Protein AF-A0A167XIM0-F1 (afdb_monomer)

Sequence (996 aa):
MRPQLCFPSSFWRANGRGALCYSTSSRRIRVNIPPPFPTVPTCPESQCQCAPSPEGLDIDYKQPLNGTMAAYAQQVLISTNQSDWSSRIEDDGVDKGWGKLIRGLKGLLGRGGRYMDPYNNVLITSSSFKASSPDENIASALILPSFKYIPRIATDEATLDAFVKAFLLPESLHRGYASLPSEIQATIKLREGSMEGHFPTLQKVEHSPIILICGHGGRDQRCGVMGPPLQSEFTRVLGKKGFQISETPVDSDGSACIGQISHVGGHKYAGNVIIYVPPSYRQRGNQLAGAGIWYGRVEPKHVEGIVDQTIILGKVIADQFRGDVLARFKHMCGYDVLHPMGWDAFGLPAENAAIERGIDPAQWTQQNIANMKAQLDSIGARFDWEKELQTCSPDFYKHTQKIFLMLREKGLAYQAKAVVNYDPVDKTVLANEQVDANGCSWRSGAKVEKKELKQWFFKITAFKEELLKDLDTLKGGWPELKAAAGRDPDLKGFLDSASNLGPETKAGFKLSGVTAENPIASLDPDAATSSQIPVYVAPYVLSDYGEGAVMGVPGHDTRDFAFWKENGDSNDALFVIEPNSTQSGSDSLTKNKPGSKAFTDKARPVDIYVGGVEHAILHLLYARFIYKFLARSSLVPEDYLEKYPQPEPFKMLLSQGMVHGKTFKEPSTGRFLKPDEVDLTDPNAPLIKGTTTTPLISYEKMSKSKYNGVDPTSCIEKYGADAVRAHILFSAPVSEVLEWEEAKIVGIQRWYNRVWKASSEAHETLAGALFTVTPEDIQNINDISVPPLEQFAQEEAEILLSVDATIKSVTECMRDSPYGLNTVISDLTKLTNTLSASSLTTELSSTASANVLYIAITVLLRLLSPIGPALSSECWAELHKGPIMKVPDESAVPSVFSAPWPKKLLSDEDIAALKARGAKSVGVQVNGKLRFSVHIPRFTERLEDAKEQAEAEKEWVISQILQTPEGKLWLTERNNWDRRKRVVVVRGGNVVNIVF

Organism: NCBI:txid392613

Nearest PDB structures (foldseek):
  2byt-assembly1_A  TM=6.663E-01  e=6.678E-31  Thermus thermophilus
  5ah5-assembly2_A  TM=6.066E-01  e=2.012E-30  Rhizobium rhizogenes K84
  1h3n-assembly1_A  TM=6.429E-01  e=1.114E-27  Thermus thermophilus
  4zt5-assembly2_B  TM=6.338E-01  e=2.033E-12  Trypanosoma brucei brucei TREU927
  4ega-assembly2_B  TM=6.162E-01  e=2.144E-11  Trypanosoma brucei brucei TREU927

Solvent-accessible surface area (backbone atoms only — not comparable to full-atom values): 57732 Å² total; per-residue (Å²): 134,88,82,91,84,87,90,88,86,90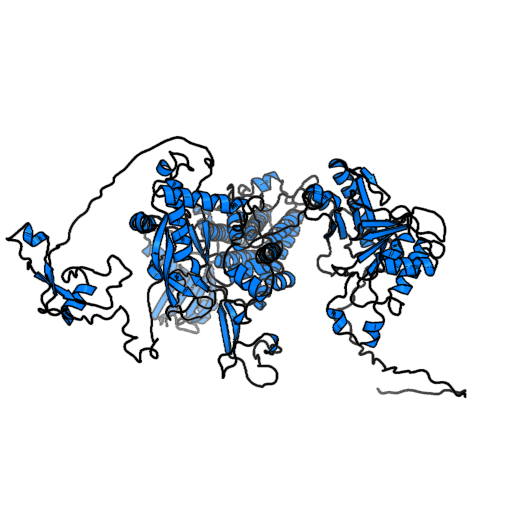,82,91,89,82,92,89,87,86,80,95,72,97,77,86,82,74,79,78,78,80,76,85,73,76,72,97,60,86,81,71,79,70,82,70,69,74,81,61,85,76,78,79,88,64,83,92,66,84,70,78,84,85,63,84,66,79,48,86,77,65,99,79,46,40,36,37,36,32,23,63,54,37,65,56,57,54,83,47,63,58,76,33,49,79,82,26,8,45,17,40,40,44,39,50,53,46,53,33,47,30,99,86,20,85,60,51,51,98,81,64,50,69,44,81,40,46,22,30,26,52,45,71,57,90,49,53,52,34,22,20,38,36,36,38,72,73,39,35,27,30,53,63,40,58,53,48,71,67,51,47,54,38,47,40,33,32,71,67,35,42,87,67,86,61,79,67,56,80,77,48,59,67,76,58,52,72,62,64,65,62,41,40,66,80,41,47,72,81,39,87,57,60,40,64,32,44,49,23,34,39,39,39,29,15,15,18,32,55,61,46,53,31,15,34,59,27,18,58,55,38,53,52,39,49,50,54,46,41,41,74,77,62,32,46,78,34,61,41,87,67,56,40,79,61,31,30,28,63,32,32,27,66,62,67,30,47,41,61,72,19,15,22,37,37,42,31,32,20,48,51,39,44,81,74,66,19,73,39,36,47,38,69,48,76,44,73,68,41,46,57,87,51,43,59,61,48,43,50,37,41,69,64,59,23,56,86,73,57,38,50,67,78,65,25,30,55,47,44,48,42,40,23,67,71,46,94,73,87,49,67,54,64,43,90,58,64,58,65,76,49,42,53,60,11,59,79,66,78,44,57,41,66,62,50,40,53,51,49,52,54,48,58,49,54,66,8,48,56,59,70,19,69,56,43,69,93,57,56,46,42,54,62,36,70,89,43,39,56,54,55,55,51,51,49,49,56,32,35,77,68,70,35,35,46,77,45,78,43,76,38,42,28,35,79,83,82,69,41,78,46,59,77,92,45,43,42,98,85,49,20,31,75,78,84,65,40,68,48,42,81,42,82,44,80,44,80,45,69,52,61,74,82,44,48,65,60,67,56,55,56,50,72,78,34,60,90,31,37,75,72,78,78,70,81,73,78,88,82,88,79,85,80,82,70,63,91,49,77,92,53,64,59,53,81,52,53,66,57,49,70,44,86,94,44,64,44,70,43,74,60,44,80,77,41,82,84,54,97,59,69,53,64,41,86,40,66,54,42,64,56,56,44,72,89,49,86,84,37,65,79,87,79,46,42,48,81,35,74,67,35,29,56,26,37,66,71,65,50,98,53,85,79,60,72,73,90,82,80,93,82,88,87,88,87,87,84,87,88,86,81,88,88,85,88,87,69,90,82,54,66,99,74,80,70,57,39,70,74,41,76,46,57,60,91,37,66,68,59,58,49,48,53,48,38,53,54,41,47,49,45,68,73,36,85,50,47,66,88,62,48,44,76,78,35,78,75,62,56,52,56,55,21,49,50,51,34,35,54,57,16,14,66,28,41,20,40,77,90,76,67,44,62,41,47,75,87,46,46,38,60,92,45,81,91,67,41,27,33,64,99,54,94,47,61,49,44,76,47,73,42,72,52,34,87,88,42,57,21,58,77,64,64,60,69,49,26,77,72,62,37,28,47,26,51,46,43,40,67,37,45,72,28,42,40,60,41,66,30,72,62,57,78,80,56,33,59,60,42,47,61,46,50,56,49,51,43,48,47,27,49,34,34,25,57,37,34,43,74,70,66,43,71,50,51,74,64,50,45,57,48,54,82,70,65,79,76,67,67,72,89,74,58,52,73,67,57,44,52,48,52,54,45,45,38,53,38,50,49,55,41,49,49,27,69,72,78,39,63,49,45,51,24,54,41,54,53,42,55,50,47,48,46,50,55,52,69,70,42,62,64,38,68,52,73,92,45,74,63,50,45,50,53,50,52,53,48,51,54,45,54,34,55,71,34,32,41,53,24,44,65,61,24,40,51,38,46,51,57,38,42,42,78,71,20,38,75,59,101,46,90,86,68,71,75,54,59,73,68,26,56,57,82,61,86,78,64,54,77,64,52,53,49,56,51,58,47,75,40,66,37,63,26,40,36,20,53,69,82,41,78,77,54,70,46,76,38,71,50,83,76,84,84,62,92,48,75,64,59,40,53,52,51,46,48,53,50,54,52,57,49,45,58,70,40,74,66,31,35,49,55,43,52,70,75,34,60,56,93,62,48,74,46,79,46,72,35,82,93,57,42,29,38,34,39,30,105

InterPro domains:
  IPR002300 Aminoacyl-tRNA synthetase, class Ia [PF00133] (700-736)
  IPR002302 Leucine-tRNA ligase [PR00985] (391-408)
  IPR002302 Leucine-tRNA ligase [PR00985] (417-433)
  IPR002302 Leucine-tRNA ligase [PR00985] (450-463)
  IPR002302 Leucine-tRNA ligase [PTHR43740] (323-480)
  IPR009008 Valyl/Leucyl/Isoleucyl-tRNA synthetase, editing domain [G3DSA:3.90.740.10] (498-584)
  IPR009080 Aminoacyl-tRNA synthetase, class Ia, anticodon-binding [SSF47323] (751-903)
  IPR009737 Thioredoxin-like ferredoxin [PF06999] (65-323)
  IPR009737 Thioredoxin-like ferredoxin [cd03062] (209-323)
  IPR013155 Methionyl/Valyl/Leucyl/Isoleucyl-tRNA synthetase, anticodon-binding [PF08264] (798-938)
  IPR014729 Rossmann-like alpha/beta/alpha sandwich fold [G3DSA:3.40.50.620] (318-488)
  IPR014729 Rossmann-like alpha/beta/alpha sandwich fold [G3DSA:3.40.50.620] (585-665)
  IPR025709 Leucyl-tRNA synthetase, editing domain [PF13603] (504-585)
  IPR036249 Thioredoxin-like superfamily [SSF52833] (209-323)

Foldseek 3Di:
DDDDDDDDDDDDDDDDDDDDDDDPPPDPDPPPDDPPDPDDDDDDALVDDDDADDPPDDWCPPDDFPFDDDPDAKEKEWADLDLADALQLLVPLPQAQSNLLSVLLCQQQPDPHLAPDPPQHYHYWYKNFHQLDRDSQWTWIAIPLQQKTQNTQGNDNVSSVLCCQQHRAAQDDDPCLVVDDPVVNVSHDHRPNVSCVVRVRMDGAQAAKEKEKAQYCSNPVLRVNQLVQQLVLLCVQLVVVQEDEHSHSDHDHRYYYYIYMHDNTAISQFIKMKIAAHQCCVVVVQPRHSHIDIDYRHHSVCNNVCCCAPRPRNDDAWADFDVLLLQLQVLLQVDPDAAADEAAQDDDVLVVVCVVVVHDSVVSSVVVVVVVRVLGPLLVGDHPCVRYYYCPDPVNVVVVVVLLVVCVVVVQKDKDWDFFWAAPVSRDTDDPLQADPVCAGVPPRGRTDTDTDTDMDGPLVVCVVLLVVCVVVLPQFEPPPVVPDDDDDDPPPDPPDDVNPALLDLDKDWDVPDWDADPVCVVDVPPPDDRTHTDIDGSVQDCPPDVSDDDQQLQPDVSSVVSCCVDNPDNDGDHDDDDDDDDDDDDDDDDDDDDDAPADPPDDAAAEDEEAPVPVPPVQSVQQSSQVVVLVDRHDDPCSCVVVVSGHRHSHYQHFAAEWFWFWADPPPRATDAPVQKDVVPVVQIDGPPDNDGTDIDTGGDDPRRNRDDSSSVLCVVLNSLLVLLLQLQQAQRHYYRYDDSVCSVVSVVLLVLLLVLLLLLQVALVVVVAADEPVCLQVVQVQDQPDLVPDDLLLLVLLLLLLVLLVVLVCCSPRNVSNSSVNSVSLSVSSVSSSVDPLSHYDPDPSSNSSSVSSSLLSLLSCCSRRVPSSQVSQLSNCAPPHHPDPDSVPRDGSSSRRHHDRRDDPVSSVVSLQAFWQWEFEAEQNHTDDIDTFHADDDDDPDPVVVLVVRVVVLLVRLCVDPSSCVVQPVVHNVVPWPDWDQPDSNNYIYTYD

Radius of gyration: 38.87 Å; Cα contacts (8 Å, |Δi|>4): 1530; chains: 1; bounding box: 111×116×101 Å

Structure (mmCIF, N/CA/C/O backbone):
data_AF-A0A167XIM0-F1
#
_entry.id   AF-A0A167XIM0-F1
#
loop_
_atom_site.group_PDB
_atom_site.id
_atom_site.type_symbol
_atom_site.label_atom_id
_atom_site.label_alt_id
_atom_site.label_comp_id
_atom_site.label_asym_id
_atom_site.label_entity_id
_atom_site.label_seq_id
_atom_site.pdbx_PDB_ins_code
_atom_site.Cartn_x
_atom_site.Cartn_y
_atom_site.Cartn_z
_atom_site.occupancy
_atom_site.B_iso_or_equiv
_atom_site.auth_seq_id
_atom_site.auth_comp_id
_atom_site.auth_asym_id
_atom_site.auth_atom_id
_atom_site.pdbx_PDB_model_num
ATOM 1 N N . MET A 1 1 ? -18.212 61.970 25.691 1.00 25.95 1 MET A N 1
ATOM 2 C CA . MET A 1 1 ? -18.116 63.064 24.692 1.00 25.95 1 MET A CA 1
ATOM 3 C C . MET A 1 1 ? -16.732 63.024 24.031 1.00 25.95 1 MET A C 1
ATOM 5 O O . MET A 1 1 ? -15.897 62.244 24.464 1.00 25.95 1 MET A O 1
ATOM 9 N N . ARG A 1 2 ? -16.528 63.805 22.962 1.00 23.59 2 ARG A N 1
ATOM 10 C CA . ARG A 1 2 ? -15.249 64.086 22.259 1.00 23.59 2 ARG A CA 1
ATOM 11 C C . ARG A 1 2 ? -14.318 65.006 23.108 1.00 23.59 2 ARG A C 1
ATOM 13 O O . ARG A 1 2 ? -14.847 65.554 24.073 1.00 23.59 2 ARG A O 1
ATOM 20 N N . PRO A 1 3 ? -13.078 65.379 22.686 1.00 45.97 3 PRO A N 1
ATOM 21 C CA . PRO A 1 3 ? -12.022 64.673 21.910 1.00 45.97 3 PRO A CA 1
ATOM 22 C C . PRO A 1 3 ? -10.555 65.067 22.337 1.00 45.97 3 PRO A C 1
ATOM 24 O O . PRO A 1 3 ? -10.365 65.652 23.393 1.00 45.97 3 PRO A O 1
ATOM 27 N N . GLN A 1 4 ? -9.567 64.872 21.432 1.00 22.98 4 GLN A N 1
ATOM 28 C CA . GLN A 1 4 ? -8.315 65.668 21.233 1.00 22.98 4 GLN A CA 1
ATOM 29 C C . GLN A 1 4 ? -7.142 65.552 22.255 1.00 22.98 4 GLN A C 1
ATOM 31 O O . GLN A 1 4 ? -7.347 65.136 23.385 1.00 22.98 4 GLN A O 1
ATOM 36 N N . LEU A 1 5 ? -5.897 65.994 21.956 1.00 22.72 5 LEU A N 1
ATOM 37 C CA . LEU A 1 5 ? -4.965 65.711 20.822 1.00 22.72 5 LEU A CA 1
ATOM 38 C C . LEU A 1 5 ? -3.626 66.509 20.952 1.00 22.72 5 LEU A C 1
ATOM 40 O O . LEU A 1 5 ? -3.669 67.728 21.017 1.00 22.72 5 LEU A O 1
ATOM 44 N N . CYS A 1 6 ? -2.478 65.826 20.780 1.00 21.59 6 CYS A N 1
ATOM 45 C CA . CYS A 1 6 ? -1.233 66.270 20.088 1.00 21.59 6 CYS A CA 1
ATOM 46 C C . CYS A 1 6 ? -0.264 67.405 20.577 1.00 21.59 6 CYS A C 1
ATOM 48 O O . CYS A 1 6 ? -0.682 68.490 20.952 1.00 21.59 6 CYS A O 1
ATOM 50 N N . PHE A 1 7 ? 1.041 67.175 20.270 1.00 20.95 7 PHE A N 1
ATOM 51 C CA . PHE A 1 7 ? 2.119 68.130 19.844 1.00 20.95 7 PHE A CA 1
ATOM 52 C C . PHE A 1 7 ? 2.842 69.070 20.864 1.00 20.95 7 PHE A C 1
ATOM 54 O O . PHE A 1 7 ? 2.268 69.341 21.913 1.00 20.95 7 PHE A O 1
ATOM 61 N N . PRO A 1 8 ? 4.048 69.663 20.561 1.00 36.00 8 PRO A N 1
ATOM 62 C CA . PRO A 1 8 ? 5.146 69.296 19.610 1.00 36.00 8 PRO A CA 1
ATOM 63 C C . PRO A 1 8 ? 6.647 69.582 20.042 1.00 36.00 8 PRO A C 1
ATOM 65 O O . PRO A 1 8 ? 6.928 70.132 21.099 1.00 36.00 8 PRO A O 1
ATOM 68 N N . SER A 1 9 ? 7.599 69.291 19.118 1.00 22.94 9 SER A N 1
ATOM 69 C CA . SER A 1 9 ? 8.817 70.076 18.696 1.00 22.94 9 SER A CA 1
ATOM 70 C C . SER A 1 9 ? 10.173 70.182 19.474 1.00 22.94 9 SER A C 1
ATOM 72 O O . SER A 1 9 ? 10.364 71.086 20.274 1.00 22.94 9 SER A O 1
ATOM 74 N N . SER A 1 10 ? 11.175 69.382 19.035 1.00 23.59 10 SER A N 1
ATOM 75 C CA . SER A 1 10 ? 12.499 69.723 18.390 1.00 23.59 10 SER A CA 1
ATOM 76 C C . SER A 1 10 ? 13.509 70.801 18.886 1.00 23.59 10 SER A C 1
ATOM 78 O O . SER A 1 10 ? 13.080 71.920 19.140 1.00 23.59 10 SER A O 1
ATOM 80 N N . PHE A 1 11 ? 14.845 70.565 18.716 1.00 22.95 11 PHE A N 1
ATOM 81 C CA . PHE A 1 11 ? 15.853 71.568 18.218 1.00 22.95 11 PHE A CA 1
ATOM 82 C C . PHE A 1 11 ? 17.325 71.065 17.928 1.00 22.95 11 PHE A C 1
ATOM 84 O O . PHE A 1 11 ? 17.984 70.596 18.845 1.00 22.95 11 PHE A O 1
ATOM 91 N N . TRP A 1 12 ? 17.851 71.297 16.692 1.00 23.42 12 TRP A N 1
ATOM 92 C CA . TRP A 1 12 ? 19.277 71.355 16.178 1.00 23.42 12 TRP A CA 1
ATOM 93 C C . TRP A 1 12 ? 20.280 70.169 16.415 1.00 23.42 12 TRP A C 1
ATOM 95 O O . TRP A 1 12 ? 19.976 69.285 17.197 1.00 23.42 12 TRP A O 1
ATOM 105 N N . ARG A 1 13 ? 21.485 70.000 15.794 1.00 22.91 13 ARG A N 1
ATOM 106 C CA . ARG A 1 13 ? 22.396 70.706 14.814 1.00 22.91 13 ARG A CA 1
ATOM 107 C C . ARG A 1 13 ? 23.441 69.673 14.244 1.00 22.91 13 ARG A C 1
ATOM 109 O O . ARG A 1 13 ? 23.542 68.611 14.838 1.00 22.91 13 ARG A O 1
ATOM 116 N N . ALA A 1 14 ? 24.352 69.904 13.271 1.00 24.06 14 ALA A N 1
ATOM 117 C CA . ALA A 1 14 ? 24.291 70.406 11.873 1.00 24.06 14 ALA A CA 1
ATOM 118 C C . ALA A 1 14 ? 25.635 70.128 11.095 1.00 24.06 14 ALA A C 1
ATOM 120 O O . ALA A 1 14 ? 26.649 69.881 11.735 1.00 24.06 14 ALA A O 1
ATOM 121 N N . ASN A 1 15 ? 25.650 70.293 9.752 1.00 24.02 15 ASN A N 1
ATOM 122 C CA . ASN A 1 15 ? 26.800 70.420 8.798 1.00 24.02 15 ASN A CA 1
ATOM 123 C C . ASN A 1 15 ? 27.730 69.219 8.438 1.00 24.02 15 ASN A C 1
ATOM 125 O O . ASN A 1 15 ? 28.205 68.495 9.302 1.00 24.02 15 ASN A O 1
ATOM 129 N N . GLY A 1 16 ? 28.111 69.125 7.142 1.00 23.75 16 GLY A N 1
ATOM 130 C CA . GLY A 1 16 ? 29.296 68.384 6.637 1.00 23.75 16 GLY A CA 1
ATOM 131 C C . GLY A 1 16 ? 29.129 67.645 5.286 1.00 23.75 16 GLY A C 1
ATOM 132 O O . GLY A 1 16 ? 28.249 66.803 5.152 1.00 23.75 16 GLY A O 1
ATOM 133 N N . ARG A 1 17 ? 29.993 67.913 4.287 1.00 24.08 17 ARG A N 1
ATOM 134 C CA . ARG A 1 17 ? 30.187 67.102 3.050 1.00 24.08 17 ARG A CA 1
ATOM 135 C C . ARG A 1 17 ? 31.631 66.557 3.052 1.00 24.08 17 ARG A C 1
ATOM 137 O O . ARG A 1 17 ? 32.498 67.263 3.550 1.00 24.08 17 ARG A O 1
ATOM 144 N N . GLY A 1 18 ? 31.982 65.402 2.482 1.00 22.58 18 GLY A N 1
ATOM 145 C CA . GLY A 1 18 ? 31.190 64.341 1.842 1.00 22.58 18 GLY A CA 1
ATOM 146 C C . GLY A 1 18 ? 32.094 63.389 1.029 1.00 22.58 18 GLY A C 1
ATOM 147 O O . GLY A 1 18 ? 33.176 63.792 0.615 1.00 22.58 18 GLY A O 1
ATOM 148 N N . ALA A 1 19 ? 31.659 62.147 0.787 1.00 24.31 19 ALA A N 1
ATOM 149 C CA . ALA A 1 19 ? 32.312 61.166 -0.097 1.00 24.31 19 ALA A CA 1
ATOM 150 C C . ALA A 1 19 ? 31.264 60.165 -0.634 1.00 24.31 19 ALA A C 1
ATOM 152 O O . ALA A 1 19 ? 30.204 60.013 -0.023 1.00 24.31 19 ALA A O 1
ATOM 153 N N . LEU A 1 20 ? 31.521 59.504 -1.771 1.00 25.17 20 LEU A N 1
ATOM 154 C CA . LEU A 1 20 ? 30.563 58.562 -2.366 1.00 25.17 20 LEU A CA 1
ATOM 155 C C . LEU A 1 20 ? 30.622 57.183 -1.690 1.00 25.17 20 LEU A C 1
ATOM 157 O O . LEU A 1 20 ? 31.621 56.482 -1.807 1.00 25.17 20 LEU A O 1
ATOM 161 N N . CYS A 1 21 ? 29.496 56.755 -1.118 1.00 23.14 21 CYS A N 1
ATOM 162 C CA . CYS A 1 21 ? 29.169 55.346 -0.896 1.00 23.14 21 CYS A CA 1
ATOM 163 C C . CYS A 1 21 ? 27.805 55.052 -1.531 1.00 23.14 21 CYS A C 1
ATOM 165 O O . CYS A 1 21 ? 26.851 55.807 -1.329 1.00 23.14 21 CYS A O 1
ATOM 167 N N . TYR A 1 22 ? 27.694 53.953 -2.281 1.00 23.25 22 TYR A N 1
ATOM 168 C CA . TYR A 1 22 ? 26.418 53.522 -2.856 1.00 23.25 22 TYR A CA 1
ATOM 169 C C . TYR A 1 22 ? 25.462 53.059 -1.747 1.00 23.25 22 TYR A C 1
ATOM 171 O O . TYR A 1 22 ? 25.736 52.099 -1.033 1.00 23.25 22 TYR A O 1
ATOM 179 N N . SER A 1 23 ? 24.322 53.742 -1.618 1.00 25.02 23 SER A N 1
ATOM 180 C CA . SER A 1 23 ? 23.256 53.426 -0.663 1.00 25.02 23 SER A CA 1
ATOM 181 C C . SER A 1 23 ? 21.916 53.346 -1.390 1.00 25.02 23 SER A C 1
ATOM 183 O O . SER A 1 23 ? 21.310 54.366 -1.714 1.00 25.02 23 SER A O 1
ATOM 185 N N . THR A 1 24 ? 21.426 52.127 -1.604 1.00 27.42 24 THR A N 1
ATOM 186 C CA . THR A 1 24 ? 20.078 51.838 -2.119 1.00 27.42 24 THR A CA 1
ATOM 187 C C . THR A 1 24 ? 19.214 51.210 -1.024 1.00 27.42 24 THR A C 1
ATOM 189 O O . THR A 1 24 ? 18.705 50.097 -1.138 1.00 27.42 24 THR A O 1
ATOM 192 N N . SER A 1 25 ? 19.032 51.947 0.076 1.00 27.34 25 SER A N 1
ATOM 193 C CA . SER A 1 25 ? 18.137 51.553 1.170 1.00 27.34 25 SER A CA 1
ATOM 194 C C . SER A 1 25 ? 16.658 51.701 0.778 1.00 27.34 25 SER A C 1
ATOM 196 O O . SER A 1 25 ? 15.976 52.661 1.142 1.00 27.34 25 SER A O 1
ATOM 198 N N . SER A 1 26 ? 16.121 50.708 0.061 1.00 26.56 26 SER A N 1
ATOM 199 C CA . SER A 1 26 ? 14.673 50.566 -0.098 1.00 26.56 26 SER A CA 1
ATOM 200 C C . SER A 1 26 ? 14.044 50.249 1.265 1.00 26.56 26 SER A C 1
ATOM 202 O O . SER A 1 26 ? 14.259 49.195 1.869 1.00 26.56 26 SER A O 1
ATOM 204 N N . ARG A 1 27 ? 13.286 51.212 1.803 1.00 27.47 27 ARG A N 1
ATOM 205 C CA . ARG A 1 27 ? 12.622 51.077 3.106 1.00 27.47 27 ARG A CA 1
ATOM 206 C C . ARG A 1 27 ? 11.622 49.921 3.054 1.00 27.47 27 ARG A C 1
ATOM 208 O O . ARG A 1 27 ? 10.551 50.064 2.470 1.00 27.47 27 ARG A O 1
ATOM 215 N N . ARG A 1 28 ? 11.931 48.803 3.719 1.00 25.17 28 ARG A N 1
ATOM 216 C CA . ARG A 1 28 ? 10.935 47.761 4.002 1.00 25.17 28 ARG A CA 1
ATOM 217 C C . ARG A 1 28 ? 9.850 48.349 4.901 1.00 25.17 28 ARG A C 1
ATOM 219 O O . ARG A 1 28 ? 10.046 48.476 6.109 1.00 25.17 28 ARG A O 1
ATOM 226 N N . ILE A 1 29 ? 8.703 48.683 4.316 1.00 26.78 29 ILE A N 1
ATOM 227 C CA . ILE A 1 29 ? 7.471 48.899 5.073 1.00 26.78 29 ILE A CA 1
ATOM 228 C C . ILE A 1 29 ? 7.166 47.573 5.777 1.00 26.78 29 ILE A C 1
ATOM 230 O O . ILE A 1 29 ? 6.914 46.565 5.117 1.00 26.78 29 ILE A O 1
ATOM 234 N N . ARG A 1 30 ? 7.220 47.549 7.114 1.00 24.67 30 ARG A N 1
ATOM 235 C CA . ARG A 1 30 ? 6.688 46.418 7.879 1.00 24.67 30 ARG A CA 1
ATOM 236 C C . ARG A 1 30 ? 5.170 46.441 7.736 1.00 24.67 30 ARG A C 1
ATOM 238 O O . ARG A 1 30 ? 4.500 47.204 8.427 1.00 24.67 30 ARG A O 1
ATOM 245 N N . VAL A 1 31 ? 4.636 45.604 6.850 1.00 25.97 31 VAL A N 1
ATOM 246 C CA . VAL A 1 31 ? 3.222 45.224 6.908 1.00 25.97 31 VAL A CA 1
ATOM 247 C C . VAL A 1 31 ? 3.039 44.481 8.227 1.00 25.97 31 VAL A C 1
ATOM 249 O O . VAL A 1 31 ? 3.648 43.432 8.438 1.00 25.97 31 VAL A O 1
ATOM 252 N N . ASN A 1 32 ? 2.275 45.064 9.147 1.00 33.62 32 ASN A N 1
ATOM 253 C CA . ASN A 1 32 ? 2.111 44.525 10.491 1.00 33.62 32 ASN A CA 1
ATOM 254 C C . ASN A 1 32 ? 1.002 43.460 10.474 1.00 33.62 32 ASN A C 1
ATOM 256 O O . ASN A 1 32 ? -0.134 43.720 10.861 1.00 33.62 32 ASN A O 1
ATOM 260 N N . ILE A 1 33 ? 1.331 42.286 9.929 1.00 32.06 33 ILE A N 1
ATOM 261 C CA . ILE A 1 33 ? 0.432 41.129 9.869 1.00 32.06 33 ILE A CA 1
ATOM 262 C C . ILE A 1 33 ? 0.316 40.554 11.294 1.00 32.06 33 ILE A C 1
ATOM 264 O O . ILE A 1 33 ? 1.350 40.190 11.862 1.00 32.06 33 ILE A O 1
ATOM 268 N N . PRO A 1 34 ? -0.884 40.475 11.900 1.00 29.61 34 PRO A N 1
ATOM 269 C CA . PRO A 1 34 ? -1.055 39.772 13.169 1.00 29.61 34 PRO A CA 1
ATOM 270 C C . PRO A 1 34 ? -0.779 38.270 12.969 1.00 29.61 34 PRO A C 1
ATOM 272 O O . PRO A 1 34 ? -1.101 37.739 11.903 1.00 29.61 34 PRO A O 1
ATOM 275 N N . PRO A 1 35 ? -0.181 37.566 13.948 1.00 30.00 35 PRO A N 1
ATOM 276 C CA . PRO A 1 35 ? 0.111 36.143 13.800 1.00 30.00 35 PRO A CA 1
ATOM 277 C C . PRO A 1 35 ? -1.187 35.347 13.555 1.00 30.00 35 PRO A C 1
ATOM 279 O O . PRO A 1 35 ? -2.203 35.647 14.184 1.00 30.00 35 PRO A O 1
ATOM 282 N N . PRO A 1 36 ? -1.180 34.332 12.668 1.00 30.06 36 PRO A N 1
ATOM 283 C CA . PRO A 1 36 ? -2.399 33.636 12.235 1.00 30.06 36 PRO A CA 1
ATOM 284 C C . PRO A 1 36 ? -3.049 32.748 13.312 1.00 30.06 36 PRO A C 1
ATOM 286 O O . PRO A 1 36 ? -4.122 32.202 13.078 1.00 30.06 36 PRO A O 1
ATOM 289 N N . PHE A 1 37 ? -2.427 32.622 14.487 1.00 25.53 37 PHE A N 1
ATOM 290 C CA . PHE A 1 37 ? -2.957 31.926 15.658 1.00 25.53 37 PHE A CA 1
ATOM 291 C C . PHE A 1 37 ? -2.645 32.730 16.930 1.00 25.53 37 PHE A C 1
ATOM 293 O O . PHE A 1 37 ? -1.627 33.432 16.965 1.00 25.53 37 PHE A O 1
ATOM 300 N N . PRO A 1 38 ? -3.465 32.622 17.994 1.00 26.86 38 PRO A N 1
ATOM 301 C CA . PRO A 1 38 ? -3.105 33.160 19.299 1.00 26.86 38 PRO A CA 1
ATOM 302 C C . PRO A 1 38 ? -1.855 32.448 19.827 1.00 26.86 38 PRO A C 1
ATOM 304 O O . PRO A 1 38 ? -1.836 31.228 19.982 1.00 26.86 38 PRO A O 1
ATOM 307 N N . THR A 1 39 ? -0.810 33.213 20.134 1.00 31.95 39 THR A N 1
ATOM 308 C CA . THR A 1 39 ? 0.392 32.693 20.791 1.00 31.95 39 THR A CA 1
ATOM 309 C C . THR A 1 39 ? 0.094 32.398 22.259 1.00 31.95 39 THR A C 1
ATOM 311 O O . THR A 1 39 ? 0.287 33.253 23.125 1.00 31.95 39 THR A O 1
ATOM 314 N N . VAL A 1 40 ? -0.357 31.177 22.545 1.00 30.89 40 VAL A N 1
ATOM 315 C CA . VAL A 1 40 ? -0.132 30.573 23.866 1.00 30.89 40 VAL A CA 1
ATOM 316 C C . VAL A 1 40 ? 1.391 30.469 24.049 1.00 30.89 40 VAL A C 1
ATOM 318 O O . VAL A 1 40 ? 2.072 30.137 23.073 1.00 30.89 40 VAL A O 1
ATOM 321 N N . PRO A 1 41 ? 1.962 30.792 25.223 1.00 31.62 41 PRO A N 1
ATOM 322 C CA . PRO A 1 41 ? 3.407 30.749 25.393 1.00 31.62 41 PRO A CA 1
ATOM 323 C C . PRO A 1 41 ? 3.973 29.360 25.085 1.00 31.62 41 PRO A C 1
ATOM 325 O O . PRO A 1 41 ? 3.441 28.345 25.537 1.00 31.62 41 PRO A O 1
ATOM 328 N N . THR A 1 42 ? 5.113 29.320 24.393 1.00 40.25 42 THR A N 1
ATOM 329 C CA . THR A 1 42 ? 6.051 28.211 24.586 1.00 40.25 42 THR A CA 1
ATOM 330 C C . THR A 1 42 ? 6.411 28.120 26.071 1.00 40.25 42 THR A C 1
ATOM 332 O O . THR A 1 42 ? 6.269 29.102 26.808 1.00 40.25 42 THR A O 1
ATOM 335 N N . CYS A 1 43 ? 6.938 26.973 26.510 1.00 35.06 43 CYS A N 1
ATOM 336 C CA . CYS A 1 43 ? 7.635 26.903 27.798 1.00 35.06 43 CYS A CA 1
ATOM 337 C C . CYS A 1 43 ? 8.589 28.119 27.924 1.00 35.06 43 CYS A C 1
ATOM 339 O O . CYS A 1 43 ? 9.186 28.482 26.898 1.00 35.06 43 CYS A O 1
ATOM 341 N N . PRO A 1 44 ? 8.683 28.792 29.092 1.00 38.28 44 PRO A N 1
ATOM 342 C CA . PRO A 1 44 ? 9.492 30.001 29.237 1.00 38.28 44 PRO A CA 1
ATOM 343 C C . PRO A 1 44 ? 10.945 29.815 28.788 1.00 38.28 44 PRO A C 1
ATOM 345 O O . PRO A 1 44 ? 11.422 28.690 28.634 1.00 38.28 44 PRO A O 1
ATOM 348 N N . GLU A 1 45 ? 11.651 30.934 28.597 1.00 42.53 45 GLU A N 1
ATOM 349 C CA . GLU A 1 45 ? 13.067 30.954 28.205 1.00 42.53 45 GLU A CA 1
ATOM 350 C C . GLU A 1 45 ? 13.925 29.991 29.051 1.00 42.53 45 GLU A C 1
ATOM 352 O O . GLU A 1 45 ? 13.563 29.645 30.178 1.00 42.53 45 GLU A O 1
ATOM 357 N N . SER A 1 46 ? 15.075 29.564 28.512 1.00 41.69 46 SER A N 1
ATOM 358 C CA . SER A 1 46 ? 15.845 28.367 28.916 1.00 41.69 46 SER A CA 1
ATOM 359 C C . SER A 1 46 ? 16.406 28.320 30.352 1.00 41.69 46 SER A C 1
ATOM 361 O O . SER A 1 46 ? 17.175 27.424 30.694 1.00 41.69 46 SER A O 1
ATOM 363 N N . GLN A 1 47 ? 15.976 29.244 31.208 1.00 40.03 47 GLN A N 1
ATOM 364 C CA . GLN A 1 47 ? 16.150 29.275 32.659 1.00 40.03 47 GLN A CA 1
ATOM 365 C C . GLN A 1 47 ? 15.058 28.487 33.420 1.00 40.03 47 GLN A C 1
ATOM 367 O O . GLN A 1 47 ? 15.135 28.364 34.641 1.00 40.03 47 GLN A O 1
ATOM 372 N N . CYS A 1 48 ? 14.037 27.950 32.737 1.00 40.25 48 CYS A N 1
ATOM 373 C CA . CYS A 1 48 ? 13.034 27.077 33.356 1.00 40.25 48 CYS A CA 1
ATOM 374 C C . CYS A 1 48 ? 13.690 25.829 33.985 1.00 40.25 48 CYS A C 1
ATOM 376 O O . CYS A 1 48 ? 14.435 25.118 33.313 1.00 40.25 48 CYS A O 1
ATOM 378 N N . GLN A 1 49 ? 13.395 25.522 35.252 1.00 47.34 49 GLN A N 1
ATOM 379 C CA . GLN A 1 49 ? 13.786 24.245 35.859 1.00 47.34 49 GLN A CA 1
ATOM 380 C C . GLN A 1 49 ? 12.810 23.143 35.425 1.00 47.34 49 GLN A C 1
ATOM 382 O O . GLN A 1 49 ? 11.789 22.912 36.072 1.00 47.34 49 GLN A O 1
ATOM 387 N N . CYS A 1 50 ? 13.114 22.458 34.320 1.00 41.56 50 CYS A N 1
ATOM 388 C CA . CYS A 1 50 ? 12.377 21.255 33.938 1.00 41.56 50 CYS A CA 1
ATOM 389 C C . CYS A 1 50 ? 12.615 20.117 34.944 1.00 41.56 50 CYS A C 1
ATOM 391 O O . CYS A 1 50 ? 13.754 19.783 35.267 1.00 41.56 50 CYS A O 1
ATOM 393 N N . ALA A 1 51 ? 11.526 19.481 35.377 1.00 39.66 51 ALA A N 1
ATOM 394 C CA . ALA A 1 51 ? 11.567 18.181 36.040 1.00 39.66 51 ALA A CA 1
ATOM 395 C C . ALA A 1 51 ? 12.146 17.099 35.094 1.00 39.66 51 ALA A C 1
ATOM 397 O O . ALA A 1 51 ? 12.032 17.251 33.870 1.00 39.66 51 ALA A O 1
ATOM 398 N N . PRO A 1 52 ? 12.741 16.011 35.628 1.00 43.53 52 PRO A N 1
ATOM 399 C CA . PRO A 1 52 ? 13.171 14.871 34.815 1.00 43.53 52 PRO A CA 1
ATOM 400 C C . PRO A 1 52 ? 11.998 14.276 34.026 1.00 43.53 52 PRO A C 1
ATOM 402 O O . PRO A 1 52 ? 10.843 14.408 34.431 1.00 43.53 52 PRO A O 1
ATOM 405 N N . SER A 1 53 ? 12.297 13.613 32.907 1.00 39.00 53 SER A N 1
ATOM 406 C CA . SER A 1 53 ? 11.312 12.880 32.102 1.00 39.00 53 SER A CA 1
ATOM 407 C C . SER A 1 53 ? 10.596 11.814 32.939 1.00 39.00 53 SER A C 1
ATOM 409 O O . SER A 1 53 ? 11.259 10.868 33.368 1.00 39.00 53 SER A O 1
ATOM 411 N N . PRO A 1 54 ? 9.273 11.926 33.145 1.00 39.84 54 PRO A N 1
ATOM 412 C CA . PRO A 1 54 ? 8.462 10.827 33.645 1.00 39.84 54 PRO A CA 1
ATOM 413 C C . PRO A 1 54 ? 8.328 9.741 32.575 1.00 39.84 54 PRO A C 1
ATOM 415 O O . PRO A 1 54 ? 8.402 10.020 31.374 1.00 39.84 54 PRO A O 1
ATOM 418 N N . GLU A 1 55 ? 8.077 8.518 33.022 1.00 34.22 55 GLU A N 1
ATOM 419 C CA . GLU A 1 55 ? 7.586 7.436 32.169 1.00 34.22 55 GLU A CA 1
ATOM 420 C C . GLU A 1 55 ? 6.174 7.785 31.644 1.00 34.22 55 GLU A C 1
ATOM 422 O O . GLU A 1 55 ? 5.475 8.623 32.221 1.00 34.22 55 GLU A O 1
ATOM 427 N N . GLY A 1 56 ? 5.778 7.209 30.506 1.00 45.59 56 GLY A N 1
ATOM 428 C CA . GLY A 1 56 ? 4.428 7.377 29.945 1.00 45.59 56 GLY A CA 1
ATOM 429 C C . GLY A 1 56 ? 4.075 8.752 29.343 1.00 45.59 56 GLY A C 1
ATOM 430 O O . GLY A 1 56 ? 2.904 8.989 29.053 1.00 45.59 56 GLY A O 1
ATOM 431 N N . LEU A 1 57 ? 5.023 9.683 29.133 1.00 29.67 57 LEU A N 1
ATOM 432 C CA . LEU A 1 57 ? 4.688 10.991 28.538 1.00 29.67 57 LEU A CA 1
ATOM 433 C C . LEU A 1 57 ? 4.551 10.985 27.007 1.00 29.67 57 LEU A C 1
ATOM 435 O O . LEU A 1 57 ? 5.525 10.837 26.266 1.00 29.67 57 LEU A O 1
ATOM 439 N N . ASP A 1 58 ? 3.329 11.285 26.565 1.00 40.12 58 ASP A N 1
ATOM 440 C CA . ASP A 1 58 ? 2.935 11.440 25.166 1.00 40.12 58 ASP A CA 1
ATOM 441 C C . ASP A 1 58 ? 3.683 12.583 24.444 1.00 40.12 58 ASP A C 1
ATOM 443 O O . ASP A 1 58 ? 4.030 13.627 25.012 1.00 40.12 58 ASP A O 1
ATOM 447 N N . ILE A 1 59 ? 3.950 12.369 23.159 1.00 34.25 59 ILE A N 1
ATOM 448 C CA . ILE A 1 59 ? 4.774 13.223 22.303 1.00 34.25 59 ILE A CA 1
ATOM 449 C C . ILE A 1 59 ? 3.893 14.265 21.603 1.00 34.25 59 ILE A C 1
ATOM 451 O O . ILE A 1 59 ? 2.831 13.947 21.073 1.00 34.25 59 ILE A O 1
ATOM 455 N N . ASP A 1 60 ? 4.346 15.524 21.512 1.00 36.19 60 ASP A N 1
ATOM 456 C CA . ASP A 1 60 ? 3.671 16.507 20.660 1.00 36.19 60 ASP A CA 1
ATOM 457 C C . ASP A 1 60 ? 3.939 16.175 19.184 1.00 36.19 60 ASP A C 1
ATOM 459 O O . ASP A 1 60 ? 4.885 16.645 18.543 1.00 36.19 60 ASP A O 1
ATOM 463 N N . TYR A 1 61 ? 3.080 15.313 18.642 1.00 40.16 61 TYR A N 1
ATOM 464 C CA . TYR A 1 61 ? 3.046 14.980 17.227 1.00 40.16 61 TYR A CA 1
ATOM 465 C C . TYR A 1 61 ? 2.477 16.120 16.363 1.00 40.16 61 TYR A C 1
ATOM 467 O O . TYR A 1 61 ? 2.635 16.075 15.140 1.00 40.16 61 TYR A O 1
ATOM 475 N N . LYS A 1 62 ? 1.820 17.114 16.984 1.00 35.06 62 LYS A N 1
ATOM 476 C CA . LYS A 1 62 ? 0.912 18.092 16.363 1.00 35.06 62 LYS A CA 1
ATOM 477 C C . LYS A 1 62 ? 1.588 19.440 16.080 1.00 35.06 62 LYS A C 1
ATOM 479 O O . LYS A 1 62 ? 1.187 20.108 15.129 1.00 35.06 62 LYS A O 1
ATOM 484 N N . GLN A 1 63 ? 2.617 19.834 16.836 1.00 30.25 63 GLN A N 1
ATOM 485 C CA . GLN A 1 63 ? 3.452 20.998 16.510 1.00 30.25 63 GLN A CA 1
ATOM 486 C C . GLN A 1 63 ? 4.709 20.630 15.695 1.00 30.25 63 GLN A C 1
ATOM 488 O O . GLN A 1 63 ? 5.365 19.620 15.969 1.00 30.25 63 GLN A O 1
ATOM 493 N N . PRO A 1 64 ? 5.100 21.456 14.703 1.00 32.50 64 PRO A N 1
ATOM 494 C CA . PRO A 1 64 ? 6.305 21.224 13.915 1.00 32.50 64 PRO A CA 1
ATOM 495 C C . PRO A 1 64 ? 7.579 21.477 14.734 1.00 32.50 64 PRO A C 1
ATOM 497 O O . PRO A 1 64 ? 7.701 22.464 15.464 1.00 32.50 64 PRO A O 1
ATOM 500 N N . LEU A 1 65 ? 8.578 20.608 14.566 1.00 32.78 65 LEU A N 1
ATOM 501 C CA . LEU A 1 65 ? 9.889 20.783 15.190 1.00 32.78 65 LEU A CA 1
ATOM 502 C C . LEU A 1 65 ? 10.682 21.879 14.460 1.00 32.78 65 LEU A C 1
ATOM 504 O O . LEU A 1 65 ? 11.146 21.684 13.338 1.00 32.78 65 LEU A O 1
ATOM 508 N N . ASN A 1 66 ? 10.858 23.033 15.108 1.00 27.25 66 ASN A N 1
ATOM 509 C CA . ASN A 1 66 ? 11.699 24.117 14.595 1.00 27.25 66 ASN A CA 1
ATOM 510 C C . ASN A 1 66 ? 13.160 23.659 14.447 1.00 27.25 66 ASN A C 1
ATOM 512 O O . ASN A 1 66 ? 13.850 23.478 15.447 1.00 27.25 66 ASN A O 1
ATOM 516 N N . GLY A 1 67 ? 13.637 23.522 13.206 1.00 30.89 67 GLY A N 1
ATOM 517 C CA . GLY A 1 67 ? 15.037 23.196 12.909 1.00 30.89 67 GLY A CA 1
ATOM 518 C C . GLY A 1 67 ? 15.225 22.305 11.682 1.00 30.89 67 GLY A C 1
ATOM 519 O O . GLY A 1 67 ? 15.660 21.167 11.815 1.00 30.89 67 GLY A O 1
ATOM 520 N N . THR A 1 68 ? 14.927 22.803 10.479 1.00 31.72 68 THR A N 1
ATOM 521 C CA . THR A 1 68 ? 15.177 22.057 9.232 1.00 31.72 68 THR A CA 1
ATOM 522 C C . THR A 1 68 ? 16.672 21.988 8.909 1.00 31.72 68 THR A C 1
ATOM 524 O O . THR A 1 68 ? 17.264 22.993 8.505 1.00 31.72 68 THR A O 1
ATOM 527 N N . MET A 1 69 ? 17.276 20.802 9.007 1.00 35.06 69 MET A N 1
ATOM 528 C CA . MET A 1 69 ? 18.510 20.498 8.275 1.00 35.06 69 MET A CA 1
ATOM 529 C C . MET A 1 69 ? 18.177 20.275 6.796 1.00 35.06 69 MET A C 1
ATOM 531 O O . M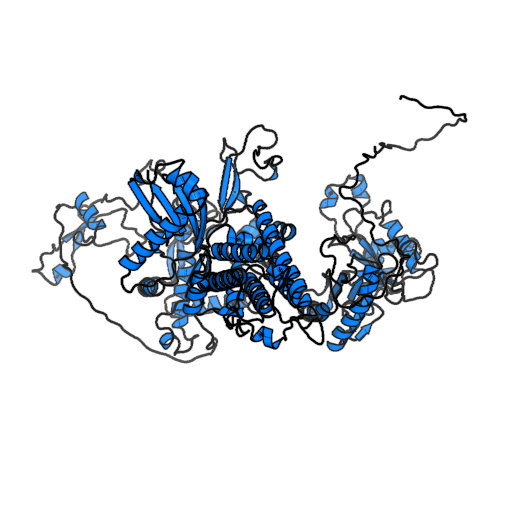ET A 1 69 ? 17.228 19.564 6.474 1.00 35.06 69 MET A O 1
ATOM 535 N N . ALA A 1 70 ? 18.968 20.847 5.887 1.00 36.28 70 ALA A N 1
ATOM 536 C CA . ALA A 1 70 ? 18.894 20.478 4.476 1.00 36.28 70 ALA A CA 1
ATOM 537 C C . ALA A 1 70 ? 19.516 19.084 4.286 1.00 36.28 70 ALA A C 1
ATOM 539 O O . ALA A 1 70 ? 20.648 18.859 4.715 1.00 36.28 70 ALA A O 1
ATOM 540 N N . ALA A 1 71 ? 18.811 18.174 3.607 1.00 35.78 71 ALA A N 1
ATOM 541 C CA . ALA A 1 71 ? 19.175 16.754 3.451 1.00 35.78 71 ALA A CA 1
ATOM 542 C C . ALA A 1 71 ? 20.454 16.475 2.620 1.00 35.78 71 ALA A C 1
ATOM 544 O O . ALA A 1 71 ? 20.728 15.339 2.248 1.00 35.78 71 ALA A O 1
ATOM 545 N N . TYR A 1 72 ? 21.222 17.516 2.301 1.00 42.44 72 TYR A N 1
ATOM 546 C CA . TYR A 1 72 ? 22.405 17.502 1.439 1.00 42.44 72 TYR A CA 1
ATOM 547 C C . TYR A 1 72 ? 23.517 18.440 1.954 1.00 42.44 72 TYR A C 1
ATOM 549 O O . TYR A 1 72 ? 24.409 18.821 1.199 1.00 42.44 72 TYR A O 1
ATOM 557 N N . ALA A 1 73 ? 23.460 18.853 3.226 1.00 56.41 73 ALA A N 1
ATOM 558 C CA . ALA A 1 73 ? 24.477 19.714 3.827 1.00 56.41 73 ALA A CA 1
ATOM 559 C C . ALA A 1 73 ? 25.730 18.923 4.248 1.00 56.41 73 ALA A C 1
ATOM 561 O O . ALA A 1 73 ? 25.623 17.893 4.916 1.00 56.41 73 ALA A O 1
ATOM 562 N N . GLN A 1 74 ? 26.922 19.436 3.931 1.00 78.38 74 GLN A N 1
ATOM 563 C CA . GLN A 1 74 ? 28.173 18.912 4.490 1.00 78.38 74 GLN A CA 1
ATOM 564 C C . GLN A 1 74 ? 28.288 19.353 5.955 1.00 78.38 74 GLN A C 1
ATOM 566 O O . GLN A 1 74 ? 28.113 20.533 6.255 1.00 78.38 74 GLN A O 1
ATOM 571 N N . GLN A 1 75 ? 28.577 18.433 6.875 1.00 85.62 75 GLN A N 1
ATOM 572 C CA . GLN A 1 75 ? 28.580 18.707 8.312 1.00 85.62 75 GLN A CA 1
ATOM 573 C C . GLN A 1 75 ? 30.002 18.776 8.883 1.00 85.62 75 GLN A C 1
ATOM 575 O O . GLN A 1 75 ? 30.813 17.869 8.696 1.00 85.62 75 GLN A O 1
ATOM 580 N N . VAL A 1 76 ? 30.276 19.844 9.632 1.00 91.19 76 VAL A N 1
ATOM 581 C CA . VAL A 1 76 ? 31.476 20.028 10.453 1.00 91.19 76 VAL A CA 1
ATOM 582 C C . VAL A 1 76 ? 31.071 19.902 11.918 1.00 91.19 76 VAL A C 1
ATOM 584 O O . VAL A 1 76 ? 30.238 20.663 12.415 1.00 91.19 76 VAL A O 1
ATOM 587 N N . LEU A 1 77 ? 31.656 18.924 12.603 1.00 91.00 77 LEU A N 1
ATOM 588 C CA . LEU A 1 77 ? 31.400 18.573 13.997 1.00 91.00 77 LEU A CA 1
ATOM 589 C C . LEU A 1 77 ? 32.632 18.903 14.822 1.00 91.00 77 LEU A C 1
ATOM 591 O O . LEU A 1 77 ? 33.611 18.159 14.832 1.00 91.00 77 LEU A O 1
ATOM 595 N N . ILE A 1 78 ? 32.595 20.050 15.485 1.00 92.38 78 ILE A N 1
ATOM 596 C CA . ILE A 1 78 ? 33.708 20.550 16.288 1.00 92.38 78 ILE A CA 1
ATOM 597 C C . ILE A 1 78 ? 33.649 19.881 17.665 1.00 92.38 78 ILE A C 1
ATOM 599 O O . ILE A 1 78 ? 32.598 19.850 18.307 1.00 92.38 78 ILE A O 1
ATOM 603 N N . SER A 1 79 ? 34.757 19.282 18.095 1.00 92.19 79 SER A N 1
ATOM 604 C CA . SER A 1 79 ? 34.851 18.509 19.338 1.00 92.19 79 SER A CA 1
ATOM 605 C C . SER A 1 79 ? 35.123 19.449 20.512 1.00 92.19 79 SER A C 1
ATOM 607 O O . SER A 1 79 ? 36.203 20.035 20.596 1.00 92.19 79 SER A O 1
ATOM 609 N N . THR A 1 80 ? 34.142 19.638 21.402 1.00 89.00 80 THR A N 1
ATOM 610 C CA . THR A 1 80 ? 34.229 20.637 22.489 1.00 89.00 80 THR A CA 1
ATOM 611 C C . THR A 1 80 ? 34.374 20.030 23.883 1.00 89.00 80 THR A C 1
ATOM 613 O O . THR A 1 80 ? 34.602 20.778 24.832 1.00 89.00 80 THR A O 1
ATOM 616 N N . ASN A 1 81 ? 34.254 18.702 24.034 1.00 86.88 81 ASN A N 1
ATOM 617 C CA . ASN A 1 81 ? 34.167 18.014 25.332 1.00 86.88 81 ASN A CA 1
ATOM 618 C C . ASN A 1 81 ? 33.052 18.585 26.245 1.00 86.88 81 ASN A C 1
ATOM 620 O O . ASN A 1 81 ? 33.232 18.745 27.453 1.00 86.88 81 ASN A O 1
ATOM 624 N N . GLN A 1 82 ? 31.903 18.939 25.664 1.00 82.31 82 GLN A N 1
ATOM 625 C CA . GLN A 1 82 ? 30.724 19.437 26.382 1.00 82.31 82 GLN A CA 1
ATOM 626 C C . GLN A 1 82 ? 29.480 18.713 25.866 1.00 82.31 82 GLN A C 1
ATOM 628 O O . GLN A 1 82 ? 29.366 18.486 24.668 1.00 82.31 82 GLN A O 1
ATOM 633 N N . SER A 1 83 ? 28.543 18.355 26.742 1.00 76.38 83 SER A N 1
ATOM 634 C CA . SER A 1 83 ? 27.222 17.840 26.342 1.00 76.38 83 SER A CA 1
ATOM 635 C C . SER A 1 83 ? 26.230 18.952 25.982 1.00 76.38 83 SER A C 1
ATOM 637 O O . SER A 1 83 ? 25.166 18.674 25.440 1.00 76.38 83 SER A O 1
ATOM 639 N N . ASP A 1 84 ? 26.563 20.205 26.301 1.00 80.50 84 ASP A N 1
ATOM 640 C CA . ASP A 1 84 ? 25.668 21.351 26.186 1.00 80.50 84 ASP A CA 1
ATOM 641 C C . ASP A 1 84 ? 26.416 22.624 25.754 1.00 80.50 84 ASP A C 1
ATOM 643 O O . ASP A 1 84 ? 27.631 22.734 25.929 1.00 80.50 84 ASP A O 1
ATOM 647 N N . TRP A 1 85 ? 25.679 23.574 25.177 1.00 82.19 85 TRP A N 1
ATOM 648 C CA . TRP A 1 85 ? 26.179 24.789 24.518 1.00 82.19 85 TRP A CA 1
ATOM 649 C C . TRP A 1 85 ? 25.200 25.957 24.751 1.00 82.19 85 TRP A C 1
ATOM 651 O O . TRP A 1 85 ? 24.185 25.794 25.424 1.00 82.19 85 TRP A O 1
ATOM 661 N N . SER A 1 86 ? 25.422 27.138 24.174 1.00 73.44 86 SER A N 1
ATOM 662 C CA . SER A 1 86 ? 24.393 28.192 24.146 1.00 73.44 86 SER A CA 1
ATOM 663 C C . SER A 1 86 ? 23.481 28.079 22.915 1.00 73.44 86 SER A C 1
ATOM 665 O O . SER A 1 86 ? 23.558 27.140 22.113 1.00 73.44 86 SER A O 1
ATOM 667 N N . SER A 1 87 ? 22.564 29.040 22.748 1.00 66.56 87 SER A N 1
ATOM 668 C CA . SER A 1 87 ? 21.668 29.108 21.585 1.00 66.56 87 SER A CA 1
ATOM 669 C C . SER A 1 87 ? 22.378 29.475 20.275 1.00 66.56 87 SER A C 1
ATOM 671 O O . SER A 1 87 ? 21.816 29.275 19.191 1.00 66.56 87 SER A O 1
ATOM 673 N N . ARG A 1 88 ? 23.617 29.966 20.380 1.00 73.31 88 ARG A N 1
ATOM 674 C CA . ARG A 1 88 ? 24.511 30.377 19.301 1.00 73.31 88 ARG A CA 1
ATOM 675 C C . ARG A 1 88 ? 25.916 29.878 19.624 1.00 73.31 88 ARG A C 1
ATOM 677 O O . ARG A 1 88 ? 26.655 30.524 20.350 1.00 73.31 88 ARG A O 1
ATOM 684 N N . ILE A 1 89 ? 26.301 28.744 19.045 1.00 78.38 89 ILE A N 1
ATOM 685 C CA . ILE A 1 89 ? 27.611 28.107 19.269 1.00 78.38 89 ILE A CA 1
ATOM 686 C C . ILE A 1 89 ? 28.832 29.008 18.973 1.00 78.38 89 ILE A C 1
ATOM 688 O O . ILE A 1 89 ? 29.948 28.695 19.372 1.00 78.38 89 ILE A O 1
ATOM 692 N N . GLU A 1 90 ? 28.640 30.120 18.260 1.00 82.56 90 GLU A N 1
ATOM 693 C CA . GLU A 1 90 ? 29.625 31.185 18.044 1.00 82.56 90 GLU A CA 1
ATOM 694 C C . GLU A 1 90 ? 29.876 32.077 19.272 1.00 82.56 90 GLU A C 1
ATOM 696 O O . GLU A 1 90 ? 30.962 32.647 19.379 1.00 82.56 90 GLU A O 1
ATOM 701 N N . ASP A 1 91 ? 28.921 32.174 20.195 1.00 83.50 91 ASP A N 1
ATOM 702 C CA . ASP A 1 91 ? 29.035 32.937 21.442 1.00 83.50 91 ASP A CA 1
ATOM 703 C C . ASP A 1 91 ? 29.737 32.099 22.543 1.00 83.50 91 ASP A C 1
ATOM 705 O O . ASP A 1 91 ? 30.239 32.642 23.528 1.00 83.50 91 ASP A O 1
ATOM 709 N N . ASP A 1 92 ? 29.855 30.777 22.346 1.00 80.94 92 ASP A N 1
ATOM 710 C CA . ASP A 1 92 ? 30.511 29.839 23.265 1.00 80.94 92 ASP A CA 1
ATOM 711 C C . ASP A 1 92 ? 32.039 29.803 23.118 1.00 80.94 92 ASP A C 1
ATOM 713 O O . ASP A 1 92 ? 32.607 30.062 22.054 1.00 80.94 92 ASP A O 1
ATOM 717 N N . GLY A 1 93 ? 32.737 29.407 24.189 1.00 83.00 93 GLY A N 1
ATOM 718 C CA . GLY A 1 93 ? 34.178 29.141 24.133 1.00 83.00 93 GLY A CA 1
ATOM 719 C C . GLY A 1 93 ? 34.983 30.345 23.643 1.00 83.00 93 GLY A C 1
ATOM 720 O O . GLY A 1 93 ? 35.852 30.192 22.783 1.00 83.00 93 GLY A O 1
ATOM 721 N N . VAL A 1 94 ? 34.660 31.553 24.125 1.00 80.94 94 VAL A N 1
ATOM 722 C CA . VAL A 1 94 ? 35.315 32.822 23.745 1.00 80.94 94 VAL A CA 1
ATOM 723 C C . VAL A 1 94 ? 36.844 32.676 23.776 1.00 80.94 94 VAL A C 1
ATOM 725 O O . VAL A 1 94 ? 37.514 32.892 22.762 1.00 80.94 94 VAL A O 1
ATOM 728 N N . ASP A 1 95 ? 37.354 32.137 24.883 1.00 80.31 95 ASP A N 1
ATOM 729 C CA . ASP A 1 95 ? 38.779 31.919 25.157 1.00 80.31 95 ASP A CA 1
ATOM 730 C C . ASP A 1 95 ? 39.252 30.484 24.836 1.00 80.31 95 ASP A C 1
ATOM 732 O O . ASP A 1 95 ? 40.205 29.986 25.430 1.00 80.31 95 ASP A O 1
ATOM 736 N N . LYS A 1 96 ? 38.573 29.759 23.932 1.00 86.19 96 LYS A N 1
ATOM 737 C CA . LYS A 1 96 ? 38.918 28.368 23.575 1.00 86.19 96 LYS A CA 1
ATOM 738 C C . LYS A 1 96 ? 39.080 28.178 22.072 1.00 86.19 96 LYS A C 1
ATOM 740 O O . LYS A 1 96 ? 38.355 28.773 21.275 1.00 86.19 96 LYS A O 1
ATOM 745 N N . GLY A 1 97 ? 40.007 27.298 21.686 1.00 85.25 97 GLY A N 1
ATOM 746 C CA . GLY A 1 97 ? 40.361 27.080 20.283 1.00 85.25 97 GLY A CA 1
ATOM 747 C C . GLY A 1 97 ? 39.170 26.611 19.450 1.00 85.25 97 GLY A C 1
ATOM 748 O O . GLY A 1 97 ? 38.900 27.151 18.381 1.00 85.25 97 GLY A O 1
ATOM 749 N N . TRP A 1 98 ? 38.363 25.689 19.978 1.00 89.88 98 TRP A N 1
ATOM 750 C CA . TRP A 1 98 ? 37.140 25.243 19.307 1.00 89.88 98 TRP A CA 1
ATOM 751 C C . TRP A 1 98 ? 36.118 26.375 19.090 1.00 89.88 98 TRP A C 1
ATOM 753 O O . TRP A 1 98 ? 35.501 26.430 18.029 1.00 89.88 98 TRP A O 1
ATOM 763 N N . GLY A 1 99 ? 35.984 27.329 20.018 1.00 88.69 99 GLY A N 1
ATOM 764 C CA . GLY A 1 99 ? 35.100 28.488 19.848 1.00 88.69 99 GLY A CA 1
ATOM 765 C C . GLY A 1 99 ? 35.639 29.480 18.814 1.00 88.69 99 GLY A C 1
ATOM 766 O O . GLY A 1 99 ? 34.888 29.983 17.976 1.00 88.69 99 GLY A O 1
ATOM 767 N N . LYS A 1 100 ? 36.962 29.708 18.804 1.00 90.62 100 LYS A N 1
ATOM 768 C CA . LYS A 1 100 ? 37.639 30.497 17.760 1.00 90.62 100 LYS A CA 1
ATOM 769 C C . LYS A 1 100 ? 37.451 29.859 16.376 1.00 90.62 100 LYS A C 1
ATOM 771 O O . LYS A 1 100 ? 37.151 30.580 15.428 1.00 90.62 100 LYS A O 1
ATOM 776 N N . LEU A 1 101 ? 37.525 28.526 16.270 1.00 91.81 101 LEU A N 1
ATOM 777 C CA . LEU A 1 101 ? 37.229 27.780 15.040 1.00 91.81 101 LEU A CA 1
ATOM 778 C C . LEU A 1 101 ? 35.771 27.978 14.585 1.00 91.81 101 LEU A C 1
ATOM 780 O O . LEU A 1 101 ? 35.547 28.294 13.418 1.00 91.81 101 LEU A O 1
ATOM 784 N N . ILE A 1 102 ? 34.785 27.857 15.488 1.00 91.69 102 ILE A N 1
ATOM 785 C CA . ILE A 1 102 ? 33.365 28.093 15.161 1.00 91.69 102 ILE A CA 1
ATOM 786 C C . ILE A 1 102 ? 33.163 29.515 14.622 1.00 91.69 102 ILE A C 1
ATOM 788 O O . ILE A 1 102 ? 32.585 29.682 13.545 1.00 91.69 102 ILE A O 1
ATOM 792 N N . ARG A 1 103 ? 33.655 30.538 15.340 1.00 92.31 103 ARG A N 1
ATOM 793 C CA . ARG A 1 103 ? 33.548 31.949 14.926 1.00 92.31 103 ARG A CA 1
ATOM 794 C C . ARG A 1 103 ? 34.238 32.207 13.587 1.00 92.31 103 ARG A C 1
ATOM 796 O O . ARG A 1 103 ? 33.648 32.851 12.724 1.00 92.31 103 ARG A O 1
ATOM 803 N N . GLY A 1 104 ? 35.443 31.671 13.392 1.00 92.25 104 GLY A N 1
ATOM 804 C CA . GLY A 1 104 ? 36.212 31.806 12.155 1.00 92.25 104 GLY A CA 1
ATOM 805 C C . GLY A 1 104 ? 35.497 31.206 10.943 1.00 92.25 104 GLY A C 1
ATOM 806 O O . GLY A 1 104 ? 35.255 31.903 9.958 1.00 92.25 104 GLY A O 1
ATOM 807 N N . LEU A 1 105 ? 35.078 29.939 11.029 1.00 92.62 105 LEU A N 1
ATOM 808 C CA . LEU A 1 105 ? 34.374 29.267 9.933 1.00 92.62 105 LEU A CA 1
ATOM 809 C C . LEU A 1 105 ? 33.005 29.905 9.645 1.00 92.62 105 LEU A C 1
ATOM 811 O O . LEU A 1 105 ? 32.661 30.097 8.479 1.00 92.62 105 LEU A O 1
ATOM 815 N N . LYS A 1 106 ? 32.247 30.311 10.676 1.00 89.19 106 LYS A N 1
ATOM 816 C CA . LYS A 1 106 ? 30.990 31.058 10.489 1.00 89.19 106 LYS A CA 1
ATOM 817 C C . LYS A 1 106 ? 31.204 32.453 9.896 1.00 89.19 106 LYS A C 1
ATOM 819 O O . LYS A 1 106 ? 30.370 32.892 9.113 1.00 89.19 106 LYS A O 1
ATOM 824 N N . GLY A 1 107 ? 32.306 33.133 10.211 1.00 90.00 107 GLY A N 1
ATOM 825 C CA . GLY A 1 107 ? 32.675 34.406 9.583 1.00 90.00 107 GLY A CA 1
ATOM 826 C C . GLY A 1 107 ? 33.072 34.260 8.109 1.00 90.00 107 GLY A C 1
ATOM 827 O O . GLY A 1 107 ? 32.781 35.140 7.302 1.00 90.00 107 GLY A O 1
ATOM 828 N N . LEU A 1 108 ? 33.689 33.134 7.737 1.00 90.69 108 LEU A N 1
ATOM 829 C CA . LEU A 1 108 ? 34.102 32.843 6.361 1.00 90.69 108 LEU A CA 1
ATOM 830 C C . LEU A 1 108 ? 32.950 32.361 5.464 1.00 90.69 108 LEU A C 1
ATOM 832 O O . LEU A 1 108 ? 32.865 32.806 4.322 1.00 90.69 108 LEU A O 1
ATOM 836 N N . LEU A 1 109 ? 32.077 31.480 5.963 1.00 86.88 109 LEU A N 1
ATOM 837 C CA . LEU A 1 109 ? 30.991 30.838 5.197 1.00 86.88 109 LEU A CA 1
ATOM 838 C C . LEU A 1 109 ? 29.613 31.495 5.398 1.00 86.88 109 LEU A C 1
ATOM 840 O O . LEU A 1 109 ? 28.696 31.282 4.609 1.00 86.88 109 LEU A O 1
ATOM 844 N N . GLY A 1 110 ? 29.438 32.265 6.475 1.00 80.19 110 GLY A N 1
ATOM 845 C CA . GLY A 1 110 ? 28.169 32.893 6.833 1.00 80.19 110 GLY A CA 1
ATOM 846 C C . GLY A 1 110 ? 27.802 34.093 5.961 1.00 80.19 110 GLY A C 1
ATOM 847 O O . GLY A 1 110 ? 28.492 34.464 5.014 1.00 80.19 110 GLY A O 1
ATOM 848 N N . ARG A 1 111 ? 26.679 34.738 6.288 1.00 75.00 111 ARG A N 1
ATOM 849 C CA . ARG A 1 111 ? 26.106 35.815 5.470 1.00 75.00 111 ARG A CA 1
ATOM 850 C C . ARG A 1 111 ? 27.031 37.041 5.396 1.00 75.00 111 ARG A C 1
ATOM 852 O O . ARG A 1 111 ? 27.103 37.815 6.345 1.00 75.00 111 ARG A O 1
ATOM 859 N N . GLY A 1 112 ? 27.650 37.249 4.234 1.00 76.38 112 GLY A N 1
ATOM 860 C CA . GLY A 1 112 ? 28.641 38.301 3.975 1.00 76.38 112 GLY A CA 1
ATOM 861 C C . GLY A 1 112 ? 30.101 37.844 4.104 1.00 76.38 112 GLY A C 1
ATOM 862 O O . GLY A 1 112 ? 30.997 38.668 3.951 1.00 76.38 112 GLY A O 1
ATOM 863 N N . GLY A 1 113 ? 30.341 36.558 4.378 1.00 84.81 113 GLY A N 1
ATOM 864 C CA . GLY A 1 113 ? 31.671 35.958 4.439 1.00 84.81 113 GLY A CA 1
ATOM 865 C C . GLY A 1 113 ? 32.319 35.751 3.065 1.00 84.81 113 GLY A C 1
ATOM 866 O O . GLY A 1 113 ? 31.644 35.701 2.036 1.00 84.81 113 GLY A O 1
ATOM 867 N N . ARG A 1 114 ? 33.652 35.599 3.063 1.00 87.31 114 ARG A N 1
ATOM 868 C CA . ARG A 1 114 ? 34.513 35.420 1.870 1.00 87.31 114 ARG A CA 1
ATOM 869 C C . ARG A 1 114 ? 34.103 34.234 0.981 1.00 87.31 114 ARG A C 1
ATOM 871 O O . ARG A 1 114 ? 34.360 34.267 -0.217 1.00 87.31 114 ARG A O 1
ATOM 878 N N . TYR A 1 115 ? 33.496 33.212 1.578 1.00 86.94 115 TYR A N 1
ATOM 879 C CA . TYR A 1 115 ? 33.073 31.960 0.949 1.00 86.94 115 TYR A CA 1
ATOM 880 C C . TYR A 1 115 ? 31.569 31.703 1.154 1.00 86.94 115 TYR A C 1
ATOM 882 O O . TYR A 1 115 ? 31.131 30.557 1.199 1.00 86.94 115 TYR A O 1
ATOM 890 N N . MET A 1 116 ? 30.775 32.770 1.314 1.00 84.19 116 MET A N 1
ATOM 891 C CA . MET A 1 116 ? 29.315 32.687 1.375 1.00 84.19 116 MET A CA 1
ATOM 892 C C . MET A 1 116 ? 28.757 32.134 0.059 1.00 84.19 116 MET A C 1
ATOM 894 O O . MET A 1 116 ? 28.841 32.792 -0.977 1.00 84.19 116 MET A O 1
ATOM 898 N N . ASP A 1 117 ? 28.109 30.975 0.126 1.00 78.12 117 ASP A N 1
ATOM 899 C CA . ASP A 1 117 ? 27.576 30.274 -1.038 1.00 78.12 117 ASP A CA 1
ATOM 900 C C . ASP A 1 117 ? 26.104 29.863 -0.799 1.00 78.12 117 ASP A C 1
ATOM 902 O O . ASP A 1 117 ? 25.808 29.235 0.220 1.00 78.12 117 ASP A O 1
ATOM 906 N N . PRO A 1 118 ? 25.153 30.227 -1.686 1.00 70.62 118 PRO A N 1
ATOM 907 C CA . PRO A 1 118 ? 23.733 29.913 -1.513 1.00 70.62 118 PRO A CA 1
ATOM 908 C C . PRO A 1 118 ? 23.337 28.484 -1.930 1.00 70.62 118 PRO A C 1
ATOM 910 O O . PRO A 1 118 ? 22.183 28.107 -1.720 1.00 70.62 118 PRO A O 1
ATOM 913 N N . TYR A 1 119 ? 24.236 27.701 -2.536 1.00 73.06 119 TYR A N 1
ATOM 914 C CA . TYR A 1 119 ? 23.970 26.323 -2.970 1.00 73.06 119 TYR A CA 1
ATOM 915 C C . TYR A 1 119 ? 24.904 25.287 -2.318 1.00 73.06 119 TYR A C 1
ATOM 917 O O . TYR A 1 119 ? 24.505 24.130 -2.180 1.00 73.06 119 TYR A O 1
ATOM 925 N N . ASN A 1 120 ? 26.096 25.676 -1.853 1.00 74.94 120 ASN A N 1
ATOM 926 C CA . ASN A 1 120 ? 26.979 24.831 -1.043 1.00 74.94 120 ASN A CA 1
ATOM 927 C C . ASN A 1 120 ? 26.655 24.940 0.462 1.00 74.94 120 ASN A C 1
ATOM 929 O O . ASN A 1 120 ? 27.313 25.657 1.217 1.00 74.94 120 ASN A O 1
ATOM 933 N N . ASN A 1 121 ? 25.627 24.214 0.908 1.00 72.94 121 ASN A N 1
ATOM 934 C CA . ASN A 1 121 ? 25.216 24.186 2.315 1.00 72.94 121 ASN A CA 1
ATOM 935 C C . ASN A 1 121 ? 26.255 23.478 3.208 1.00 72.94 121 ASN A C 1
ATOM 937 O O . ASN A 1 121 ? 26.376 22.253 3.173 1.00 72.94 121 ASN A O 1
ATOM 941 N N . VAL A 1 122 ? 26.932 24.234 4.078 1.00 81.00 122 VAL A N 1
ATOM 942 C CA . VAL A 1 122 ? 27.821 23.696 5.124 1.00 81.00 122 VAL A CA 1
ATOM 943 C C . VAL A 1 122 ? 27.221 23.950 6.507 1.00 81.00 122 VAL A C 1
ATOM 945 O O . VAL A 1 122 ? 27.036 25.094 6.922 1.00 81.00 122 VAL A O 1
ATOM 948 N N . LEU A 1 123 ? 26.932 22.877 7.244 1.00 81.62 123 LEU A N 1
ATOM 949 C CA . LEU A 1 123 ? 26.448 22.926 8.620 1.00 81.62 123 LEU A CA 1
ATOM 950 C C . LEU A 1 123 ? 27.624 22.861 9.600 1.00 81.62 123 LEU A C 1
ATOM 952 O O . LEU A 1 123 ? 28.295 21.839 9.704 1.00 81.62 123 LEU A O 1
ATOM 956 N N . ILE A 1 124 ? 27.830 23.927 10.371 1.00 87.00 124 ILE A N 1
ATOM 957 C CA . ILE A 1 124 ? 28.778 23.943 11.493 1.00 87.00 124 ILE A CA 1
ATOM 958 C C . ILE A 1 124 ? 28.004 23.651 12.783 1.00 87.00 124 ILE A C 1
ATOM 960 O O . ILE A 1 124 ? 27.072 24.379 13.131 1.00 87.00 124 ILE A O 1
ATOM 964 N N . THR A 1 125 ? 28.410 22.599 13.489 1.00 86.38 125 THR A N 1
ATOM 965 C CA . THR A 1 125 ? 27.817 22.107 14.742 1.00 86.38 125 THR A CA 1
ATOM 966 C C . THR A 1 125 ? 28.905 21.767 15.753 1.00 86.38 125 THR A C 1
ATOM 968 O O . THR A 1 125 ? 29.986 21.313 15.378 1.00 86.38 125 THR A O 1
ATOM 971 N N . SER A 1 126 ? 28.612 21.938 17.038 1.00 88.31 126 SER A N 1
ATOM 972 C CA . SER A 1 126 ? 29.458 21.435 18.123 1.00 88.31 126 SER A CA 1
ATOM 973 C C . SER A 1 126 ? 29.040 20.014 18.511 1.00 88.31 126 SER A C 1
ATOM 975 O O . SER A 1 126 ? 27.902 19.598 18.268 1.00 88.31 126 SER A O 1
ATOM 977 N N . SER A 1 127 ? 29.971 19.262 19.095 1.00 90.75 127 SER A N 1
ATOM 978 C CA . SER A 1 127 ? 29.804 17.854 19.456 1.00 90.75 127 SER A CA 1
ATOM 979 C C . SER A 1 127 ? 30.495 17.520 20.777 1.00 90.75 127 SER A C 1
ATOM 981 O O . SER A 1 127 ? 31.567 18.054 21.079 1.00 90.75 127 SER A O 1
ATOM 983 N N . SER A 1 128 ? 29.902 16.606 21.548 1.00 90.44 128 SER A N 1
ATOM 984 C CA . SER A 1 128 ? 30.397 16.191 22.866 1.00 90.44 128 SER A CA 1
ATOM 985 C C . SER A 1 128 ? 31.645 15.319 22.819 1.00 90.44 128 SER A C 1
ATOM 987 O O . SER A 1 128 ? 32.139 14.903 23.864 1.00 90.44 128 SER A O 1
ATOM 989 N N . PHE A 1 129 ? 32.154 15.043 21.618 1.00 90.69 129 PHE A N 1
ATOM 990 C CA . PHE A 1 129 ? 33.418 14.362 21.421 1.00 90.69 129 PHE A CA 1
ATOM 991 C C . PHE A 1 129 ? 34.557 15.089 22.139 1.00 90.69 129 PHE A C 1
ATOM 993 O O . PHE A 1 129 ? 34.626 16.324 22.190 1.00 90.69 129 PHE A O 1
ATOM 1000 N N . LYS A 1 130 ? 35.455 14.286 22.701 1.00 85.31 130 LYS A N 1
ATOM 1001 C CA . LYS A 1 130 ? 36.558 14.731 23.544 1.00 85.31 130 LYS A CA 1
ATOM 1002 C C . LYS A 1 130 ? 37.587 15.515 22.735 1.00 85.31 130 LYS A C 1
ATOM 1004 O O . LYS A 1 130 ? 38.167 15.003 21.779 1.00 85.31 130 LYS A O 1
ATOM 1009 N N . ALA A 1 131 ? 37.806 16.765 23.133 1.00 78.56 131 ALA A N 1
ATOM 1010 C CA . ALA A 1 131 ? 38.766 17.649 22.492 1.00 78.56 131 ALA A CA 1
ATOM 1011 C C . ALA A 1 131 ? 40.195 17.105 22.656 1.00 78.56 131 ALA A C 1
ATOM 1013 O O . ALA A 1 131 ? 40.646 16.779 23.753 1.00 78.56 131 ALA A O 1
ATOM 1014 N N . SER A 1 132 ? 40.917 17.053 21.543 1.00 74.25 132 SER A N 1
ATOM 1015 C CA . SER A 1 132 ? 42.296 16.562 21.416 1.00 74.25 132 SER A CA 1
ATOM 1016 C C . SER A 1 132 ? 43.366 17.347 22.188 1.00 74.25 132 SER A C 1
ATOM 1018 O O . SER A 1 132 ? 44.491 16.870 22.350 1.00 74.25 132 SER A O 1
ATOM 1020 N N . SER A 1 133 ? 43.074 18.589 22.579 1.00 74.56 133 SER A N 1
ATOM 1021 C CA . SER A 1 133 ? 44.036 19.510 23.177 1.00 74.56 133 SER A CA 1
ATOM 1022 C C . SER A 1 133 ? 43.321 20.575 24.017 1.00 74.56 133 SER A C 1
ATOM 1024 O O . SER A 1 133 ? 42.268 21.054 23.599 1.00 74.56 133 SER A O 1
ATOM 1026 N N . PRO A 1 134 ? 43.883 20.981 25.173 1.00 69.12 134 PRO A N 1
ATOM 1027 C CA . PRO A 1 134 ? 43.364 22.090 25.976 1.00 69.12 134 PRO A CA 1
ATOM 1028 C C . PRO A 1 134 ? 43.856 23.474 25.503 1.00 69.12 134 PRO A C 1
ATOM 1030 O O . PRO A 1 134 ? 43.506 24.480 26.116 1.00 69.12 134 PRO A O 1
ATOM 1033 N N . ASP A 1 135 ? 44.695 23.528 24.461 1.00 78.88 135 ASP A N 1
ATOM 1034 C CA . ASP A 1 135 ? 45.296 24.751 23.920 1.00 78.88 135 ASP A CA 1
ATOM 1035 C C . ASP A 1 135 ? 44.225 25.710 23.370 1.00 78.88 135 ASP A C 1
ATOM 1037 O O . ASP A 1 135 ? 43.351 25.341 22.584 1.00 78.88 135 ASP A O 1
ATOM 1041 N N . GLU A 1 136 ? 44.292 26.973 23.783 1.00 80.12 136 GLU A N 1
ATOM 1042 C CA . GLU A 1 136 ? 43.285 27.981 23.460 1.00 80.12 136 GLU A CA 1
ATOM 1043 C C . GLU A 1 136 ? 43.309 28.441 21.997 1.00 80.12 136 GLU A C 1
ATOM 1045 O O . GLU A 1 136 ? 42.413 29.182 21.596 1.00 80.12 136 GLU A O 1
ATOM 1050 N N . ASN A 1 137 ? 44.289 28.018 21.194 1.00 85.44 137 ASN A N 1
ATOM 1051 C CA . ASN A 1 137 ? 44.399 28.316 19.761 1.00 85.44 137 ASN A CA 1
ATOM 1052 C C . ASN A 1 137 ? 44.373 27.053 18.880 1.00 85.44 137 ASN A C 1
ATOM 1054 O O . ASN A 1 137 ? 44.651 27.141 17.682 1.00 85.44 137 ASN A O 1
ATOM 1058 N N . ILE A 1 138 ? 44.042 25.887 19.452 1.00 89.31 138 ILE A N 1
ATOM 1059 C CA . ILE A 1 138 ? 43.924 24.619 18.721 1.00 89.31 138 ILE A CA 1
ATOM 1060 C C . ILE A 1 138 ? 42.541 24.005 18.947 1.00 89.31 138 ILE A C 1
ATOM 1062 O O . ILE A 1 138 ? 42.001 23.990 20.049 1.00 89.31 138 ILE A O 1
ATOM 1066 N N . ALA A 1 139 ? 41.963 23.485 17.873 1.00 91.88 139 ALA A N 1
ATOM 1067 C CA . ALA A 1 139 ? 40.679 22.804 17.855 1.00 91.88 139 ALA A CA 1
ATOM 1068 C C . ALA A 1 139 ? 40.799 21.403 17.236 1.00 91.88 139 ALA A C 1
ATOM 1070 O O . ALA A 1 139 ? 41.800 21.063 16.600 1.00 91.88 139 ALA A O 1
ATOM 1071 N N . SER A 1 140 ? 39.746 20.605 17.398 1.00 93.00 140 SER A N 1
ATOM 1072 C CA . SER A 1 140 ? 39.542 19.331 16.705 1.00 93.00 140 SER A CA 1
ATOM 1073 C C . SER A 1 140 ? 38.161 19.313 16.050 1.00 93.00 140 SER A C 1
ATOM 1075 O O . SER A 1 140 ? 37.203 19.860 16.604 1.00 93.00 140 SER A O 1
ATOM 1077 N N . ALA A 1 141 ? 38.057 18.726 14.856 1.00 93.19 141 ALA A N 1
ATOM 1078 C CA . ALA A 1 141 ? 36.788 18.619 14.138 1.00 93.19 141 ALA A CA 1
ATOM 1079 C C . ALA A 1 141 ? 36.704 17.364 13.262 1.00 93.19 141 ALA A C 1
ATOM 1081 O O . ALA A 1 141 ? 37.688 16.936 12.660 1.00 93.19 141 ALA A O 1
ATOM 1082 N N . LEU A 1 142 ? 35.497 16.814 13.167 1.00 92.31 142 LEU A N 1
ATOM 1083 C CA . LEU A 1 142 ? 35.102 15.722 12.283 1.00 92.31 142 LEU A CA 1
ATOM 1084 C C . LEU A 1 142 ? 34.276 16.290 11.115 1.00 92.31 142 LEU A C 1
ATOM 1086 O O . LEU A 1 142 ? 33.411 17.138 11.322 1.00 92.31 142 LEU A O 1
ATOM 1090 N N . ILE A 1 143 ? 34.542 15.839 9.889 1.00 92.31 143 ILE A N 1
ATOM 1091 C CA . ILE A 1 143 ? 33.938 16.354 8.654 1.00 92.31 143 ILE A CA 1
ATOM 1092 C C . ILE A 1 143 ? 33.222 15.214 7.925 1.00 92.31 143 ILE A C 1
ATOM 1094 O O . ILE A 1 143 ? 33.856 14.255 7.468 1.00 92.31 143 ILE A O 1
ATOM 1098 N N . LEU A 1 144 ? 31.901 15.335 7.793 1.00 88.25 144 LEU A N 1
ATOM 1099 C CA . LEU A 1 144 ? 30.990 14.322 7.252 1.00 88.25 144 LEU A CA 1
ATOM 1100 C C . LEU A 1 144 ? 30.188 14.891 6.062 1.00 88.25 144 LEU A C 1
ATOM 1102 O O . LEU A 1 144 ? 29.915 16.090 6.044 1.00 88.25 144 LEU A O 1
ATOM 1106 N N . PRO A 1 145 ? 29.810 14.085 5.049 1.00 78.00 145 PRO A N 1
ATOM 1107 C CA . PRO A 1 145 ? 30.002 12.636 4.911 1.00 78.00 145 PRO A CA 1
ATOM 1108 C C . PRO A 1 145 ? 31.397 12.225 4.393 1.00 78.00 145 PRO A C 1
ATOM 1110 O O . PRO A 1 145 ? 31.567 11.119 3.902 1.00 78.00 145 PRO A O 1
ATOM 1113 N N . SER A 1 146 ? 32.417 13.085 4.484 1.00 85.94 146 SER A N 1
ATOM 1114 C CA . SER A 1 146 ? 33.788 12.766 4.049 1.00 85.94 146 SER A CA 1
ATOM 1115 C C . SER A 1 146 ? 34.586 11.839 4.984 1.00 85.94 146 SER A C 1
ATOM 1117 O O . SER A 1 146 ? 35.684 11.438 4.610 1.00 85.94 146 SER A O 1
ATOM 1119 N N . PHE A 1 147 ? 34.079 11.524 6.184 1.00 89.38 147 PHE A N 1
ATOM 1120 C CA . PHE A 1 147 ? 34.747 10.705 7.214 1.00 89.38 147 PHE A CA 1
ATOM 1121 C C . PHE A 1 147 ? 36.201 11.130 7.507 1.00 89.38 147 PHE A C 1
ATOM 1123 O O . PHE A 1 147 ? 37.101 10.299 7.623 1.00 89.38 147 PHE A O 1
ATOM 1130 N N . LYS A 1 148 ? 36.439 12.443 7.626 1.00 91.50 148 LYS A N 1
ATOM 1131 C CA . LYS A 1 148 ? 37.755 13.028 7.943 1.00 91.50 148 LYS A CA 1
ATOM 1132 C C . LYS A 1 148 ? 37.748 13.611 9.353 1.00 91.50 148 LYS A C 1
ATOM 1134 O O . LYS A 1 148 ? 36.953 14.505 9.621 1.00 91.50 148 LYS A O 1
ATOM 1139 N N . TYR A 1 149 ? 38.623 13.142 10.237 1.00 92.56 149 TYR A N 1
ATOM 1140 C CA . TYR A 1 149 ? 38.834 13.718 11.567 1.00 92.56 149 TYR A CA 1
ATOM 1141 C C . TYR A 1 149 ? 40.180 14.437 11.612 1.00 92.56 149 TYR A C 1
ATOM 1143 O O . TYR A 1 149 ? 41.208 13.867 11.257 1.00 92.56 149 TYR A O 1
ATOM 1151 N N . ILE A 1 150 ? 40.196 15.696 12.044 1.00 93.44 150 ILE A N 1
ATOM 1152 C CA . ILE A 1 150 ? 41.427 16.474 12.193 1.00 93.44 150 ILE A CA 1
ATOM 1153 C C . ILE A 1 150 ? 41.567 16.825 13.676 1.00 93.44 150 ILE A C 1
ATOM 1155 O O . ILE A 1 150 ? 40.845 17.697 14.167 1.00 93.44 150 ILE A O 1
ATOM 1159 N N . PRO A 1 151 ? 42.478 16.161 14.411 1.00 90.19 151 PRO A N 1
ATOM 1160 C CA . PRO A 1 151 ? 42.659 16.385 15.832 1.00 90.19 151 PRO A CA 1
ATOM 1161 C C . PRO A 1 151 ? 43.457 17.659 16.136 1.00 90.19 151 PRO A C 1
ATOM 1163 O O . PRO A 1 151 ? 43.446 18.085 17.282 1.00 90.19 151 PRO A O 1
ATOM 1166 N N . ARG A 1 152 ? 44.170 18.291 15.195 1.00 91.31 152 ARG A N 1
ATOM 1167 C CA . ARG A 1 152 ? 44.841 19.583 15.453 1.00 91.31 152 ARG A CA 1
ATOM 1168 C C . ARG A 1 152 ? 44.624 20.560 14.299 1.00 91.31 152 ARG A C 1
ATOM 1170 O O . ARG A 1 152 ? 45.268 20.453 13.261 1.00 91.31 152 ARG A O 1
ATOM 1177 N N . ILE A 1 153 ? 43.728 21.519 14.523 1.00 93.00 153 ILE A N 1
ATOM 1178 C CA . ILE A 1 153 ? 43.413 22.654 13.648 1.00 93.00 153 ILE A CA 1
ATOM 1179 C C . ILE A 1 153 ? 43.837 23.927 14.389 1.00 93.00 153 ILE A C 1
ATOM 1181 O O . ILE A 1 153 ? 43.304 24.191 15.465 1.00 93.00 153 ILE A O 1
ATOM 1185 N N . ALA A 1 154 ? 44.780 24.705 13.854 1.00 91.75 154 ALA A N 1
ATOM 1186 C CA . ALA A 1 154 ? 45.104 26.026 14.400 1.00 91.75 154 ALA A CA 1
ATOM 1187 C C . ALA A 1 154 ? 44.022 27.056 14.020 1.00 91.75 154 ALA A C 1
ATOM 1189 O O . ALA A 1 154 ? 43.369 26.930 12.984 1.00 91.75 154 ALA A O 1
ATOM 1190 N N . THR A 1 155 ? 43.796 28.057 14.874 1.00 90.06 155 THR A N 1
ATOM 1191 C CA . THR A 1 155 ? 42.658 28.991 14.744 1.00 90.06 155 THR A CA 1
ATOM 1192 C C . THR A 1 155 ? 43.025 30.361 14.166 1.00 90.06 155 THR A C 1
ATOM 1194 O O . THR A 1 155 ? 42.303 31.332 14.391 1.00 90.06 155 THR A O 1
ATOM 1197 N N . ASP A 1 156 ? 44.161 30.476 13.483 1.00 92.25 156 ASP A N 1
ATOM 1198 C CA . ASP A 1 156 ? 44.574 31.686 12.766 1.00 92.25 156 ASP A CA 1
ATOM 1199 C C . ASP A 1 156 ? 43.887 31.802 11.390 1.00 92.25 156 ASP A C 1
ATOM 1201 O O . ASP A 1 156 ? 43.391 30.817 10.841 1.00 92.25 156 ASP A O 1
ATOM 1205 N N . GLU A 1 157 ? 43.854 33.005 10.804 1.00 89.31 157 GLU A N 1
ATOM 1206 C CA . GLU A 1 157 ? 43.125 33.234 9.546 1.00 89.31 157 GLU A CA 1
ATOM 1207 C C . GLU A 1 157 ? 43.681 32.416 8.365 1.00 89.31 157 GLU A C 1
ATOM 1209 O O . GLU A 1 157 ? 42.904 31.976 7.518 1.00 89.31 157 GLU A O 1
ATOM 1214 N N . ALA A 1 158 ? 44.994 32.164 8.307 1.00 92.00 158 ALA A N 1
ATOM 1215 C CA . ALA A 1 158 ? 45.596 31.418 7.204 1.00 92.00 158 ALA A CA 1
ATOM 1216 C C . ALA A 1 158 ? 45.223 29.930 7.273 1.00 92.00 158 ALA A C 1
ATOM 1218 O O . ALA A 1 158 ? 44.800 29.359 6.265 1.00 92.00 158 ALA A O 1
ATOM 1219 N N . THR A 1 159 ? 45.286 29.322 8.462 1.00 93.12 159 THR A N 1
ATOM 1220 C CA . THR A 1 159 ? 44.815 27.946 8.679 1.00 93.12 159 THR A CA 1
ATOM 1221 C C . THR A 1 159 ? 43.307 27.822 8.439 1.00 93.12 159 THR A C 1
ATOM 1223 O O . THR A 1 159 ? 42.864 26.844 7.838 1.00 93.12 159 THR A O 1
ATOM 1226 N N . LEU A 1 160 ? 42.500 28.815 8.831 1.00 93.50 160 LEU A N 1
ATOM 1227 C CA . LEU A 1 160 ? 41.051 28.823 8.583 1.00 93.50 160 LEU A CA 1
ATOM 1228 C C . LEU A 1 160 ? 40.701 28.935 7.086 1.00 93.50 160 LEU A C 1
ATOM 1230 O O . LEU A 1 160 ? 39.830 28.209 6.605 1.00 93.50 160 LEU A O 1
ATOM 1234 N N . ASP A 1 161 ? 41.388 29.802 6.336 1.00 92.88 161 ASP A N 1
ATOM 1235 C CA . ASP A 1 161 ? 41.213 29.946 4.883 1.00 92.88 161 ASP A CA 1
ATOM 1236 C C . ASP A 1 161 ? 41.632 28.657 4.146 1.00 92.88 161 ASP A C 1
ATOM 1238 O O . ASP A 1 161 ? 40.898 28.170 3.282 1.00 92.88 161 ASP A O 1
ATOM 1242 N N . ALA A 1 162 ? 42.747 28.042 4.562 1.00 93.12 162 ALA A N 1
ATOM 1243 C CA . ALA A 1 162 ? 43.190 26.738 4.071 1.00 93.12 162 ALA A CA 1
ATOM 1244 C C . ALA A 1 162 ? 42.195 25.609 4.403 1.00 93.12 162 ALA A C 1
ATOM 1246 O O . ALA A 1 162 ? 41.938 24.766 3.548 1.00 93.12 162 ALA A O 1
ATOM 1247 N N . PHE A 1 163 ? 41.587 25.601 5.596 1.00 94.31 163 PHE A N 1
ATOM 1248 C CA . PHE A 1 163 ? 40.594 24.595 6.001 1.00 94.31 163 PHE A CA 1
ATOM 1249 C C . PHE A 1 163 ? 39.332 24.652 5.131 1.00 94.31 163 PHE A C 1
ATOM 1251 O O . PHE A 1 163 ? 38.848 23.619 4.663 1.00 94.31 163 PHE A O 1
ATOM 1258 N N . VAL A 1 164 ? 38.811 25.859 4.871 1.00 92.81 164 VAL A N 1
ATOM 1259 C CA . VAL A 1 164 ? 37.642 26.044 3.996 1.00 92.81 164 VAL A CA 1
ATOM 1260 C C . VAL A 1 164 ? 37.954 25.562 2.578 1.00 92.81 164 VAL A C 1
ATOM 1262 O O . VAL A 1 164 ? 37.188 24.771 2.023 1.00 92.81 164 VAL A O 1
ATOM 1265 N N . LYS A 1 165 ? 39.103 25.967 2.023 1.00 92.56 165 LYS A N 1
ATOM 1266 C CA . LYS A 1 165 ? 39.572 25.544 0.694 1.00 92.56 165 LYS A CA 1
ATOM 1267 C C . LYS A 1 165 ? 39.786 24.039 0.566 1.00 92.56 165 LYS A C 1
ATOM 1269 O O . LYS A 1 165 ? 39.386 23.464 -0.442 1.00 92.56 165 LYS A O 1
ATOM 1274 N N . ALA A 1 166 ? 40.407 23.421 1.566 1.00 90.69 166 ALA A N 1
ATOM 1275 C CA . ALA A 1 166 ? 40.736 22.001 1.576 1.00 90.69 166 ALA A CA 1
ATOM 1276 C C . ALA A 1 166 ? 39.490 21.112 1.686 1.00 90.69 166 ALA A C 1
ATOM 1278 O O . ALA A 1 166 ? 39.418 20.085 1.016 1.00 90.69 166 ALA A O 1
ATOM 1279 N N . PHE A 1 167 ? 38.510 21.492 2.518 1.00 90.88 167 PHE A N 1
ATOM 1280 C CA . PHE A 1 167 ? 37.456 20.560 2.937 1.00 90.88 167 PHE A CA 1
ATOM 1281 C C . PHE A 1 167 ? 36.014 21.028 2.743 1.00 90.88 167 PHE A C 1
ATOM 1283 O O . PHE A 1 167 ? 35.143 20.164 2.716 1.00 90.88 167 PHE A O 1
ATOM 1290 N N . LEU A 1 168 ? 35.723 22.333 2.663 1.00 90.62 168 LEU A N 1
ATOM 1291 C CA . LEU A 1 168 ? 34.346 22.853 2.792 1.00 90.62 168 LEU A CA 1
ATOM 1292 C C . LEU A 1 168 ? 33.797 23.530 1.530 1.00 90.62 168 LEU A C 1
ATOM 1294 O O . LEU A 1 168 ? 32.581 23.609 1.371 1.00 90.62 168 LEU A O 1
ATOM 1298 N N . LEU A 1 169 ? 34.659 23.992 0.621 1.00 89.69 169 LEU A N 1
ATOM 1299 C CA . LEU A 1 169 ? 34.244 24.416 -0.721 1.00 89.69 169 LEU A CA 1
ATOM 1300 C C . LEU A 1 169 ? 33.678 23.231 -1.528 1.00 89.69 169 LEU A C 1
ATOM 1302 O O . LEU A 1 169 ? 34.098 22.093 -1.292 1.00 89.69 169 LEU A O 1
ATOM 1306 N N . PRO A 1 170 ? 32.764 23.456 -2.488 1.00 84.06 170 PRO A N 1
ATOM 1307 C CA . PRO A 1 170 ? 32.206 22.387 -3.312 1.00 84.06 170 PRO A CA 1
ATOM 1308 C C . PRO A 1 170 ? 33.264 21.771 -4.244 1.00 84.06 170 PRO A C 1
ATOM 1310 O O . PRO A 1 170 ? 34.164 22.452 -4.731 1.00 84.06 170 PRO A O 1
ATOM 1313 N N . GLU A 1 171 ? 33.142 20.475 -4.535 1.00 81.19 171 GLU A N 1
ATOM 1314 C CA . GLU A 1 171 ? 34.014 19.778 -5.503 1.00 81.19 171 GLU A CA 1
ATOM 1315 C C . GLU A 1 171 ? 33.553 19.972 -6.956 1.00 81.19 171 GLU A C 1
ATOM 1317 O O . GLU A 1 171 ? 34.349 19.869 -7.885 1.00 81.19 171 GLU A O 1
ATOM 1322 N N . SER A 1 172 ? 32.274 20.296 -7.167 1.00 81.00 172 SER A N 1
ATOM 1323 C CA . SER A 1 172 ? 31.717 20.631 -8.480 1.00 81.00 172 SER A CA 1
ATOM 1324 C C . SER A 1 172 ? 30.583 21.653 -8.372 1.00 81.00 172 SER A C 1
ATOM 1326 O O . SER A 1 172 ? 29.942 21.801 -7.330 1.00 81.00 172 SER A O 1
ATOM 1328 N N . LEU A 1 173 ? 30.339 22.386 -9.460 1.00 79.19 173 LEU A N 1
ATOM 1329 C CA . LEU A 1 173 ? 29.337 23.447 -9.498 1.00 79.19 173 LEU A CA 1
ATOM 1330 C C . LEU A 1 173 ? 27.917 22.889 -9.727 1.00 79.19 173 LEU A C 1
ATOM 1332 O O . LEU A 1 173 ? 27.572 22.439 -10.819 1.00 79.19 173 LEU A O 1
ATOM 1336 N N . HIS A 1 174 ? 27.071 22.976 -8.697 1.00 73.94 174 HIS A N 1
ATOM 1337 C CA . HIS A 1 174 ? 25.622 22.774 -8.766 1.00 73.94 174 HIS A CA 1
ATOM 1338 C C . HIS A 1 174 ? 24.969 23.585 -9.905 1.00 73.94 174 HIS A C 1
ATOM 1340 O O . HIS A 1 174 ? 25.243 24.770 -10.088 1.00 73.94 174 HIS A O 1
ATOM 1346 N N . ARG A 1 175 ? 24.029 22.977 -10.642 1.00 69.50 175 ARG A N 1
ATOM 1347 C CA . ARG A 1 175 ? 23.406 23.591 -11.837 1.00 69.50 175 ARG A CA 1
ATOM 1348 C C . ARG A 1 175 ? 22.736 24.948 -11.562 1.00 69.50 175 ARG A C 1
ATOM 1350 O O . ARG A 1 175 ? 22.647 25.771 -12.467 1.00 69.50 175 ARG A O 1
ATOM 1357 N N . GLY A 1 176 ? 22.323 25.206 -10.318 1.00 66.69 176 GLY A N 1
ATOM 1358 C CA . GLY A 1 176 ? 21.763 26.491 -9.885 1.00 66.69 176 GLY A CA 1
ATOM 1359 C C . GLY A 1 176 ? 22.710 27.694 -10.015 1.00 66.69 176 GLY A C 1
ATOM 1360 O O . GLY A 1 176 ? 22.220 28.803 -10.216 1.00 66.69 176 GLY A O 1
ATOM 1361 N N . TYR A 1 177 ? 24.040 27.512 -9.986 1.00 74.75 177 TYR A N 1
ATOM 1362 C CA . TYR A 1 177 ? 24.999 28.627 -10.102 1.00 74.75 177 TYR A CA 1
ATOM 1363 C C . TYR A 1 177 ? 24.840 29.431 -11.402 1.00 74.75 177 TYR A C 1
ATOM 1365 O O . TYR A 1 177 ? 25.023 30.646 -11.389 1.00 74.75 177 TYR A O 1
ATOM 1373 N N . ALA A 1 178 ? 24.405 28.792 -12.495 1.00 75.81 178 ALA A N 1
ATOM 1374 C CA . ALA A 1 178 ? 24.137 29.452 -13.775 1.00 75.81 178 ALA A CA 1
ATOM 1375 C C . ALA A 1 178 ? 22.982 30.477 -13.719 1.00 75.81 178 ALA A C 1
ATOM 1377 O O . ALA A 1 178 ? 22.842 31.284 -14.633 1.00 75.81 178 ALA A O 1
ATOM 1378 N N . SER A 1 179 ? 22.164 30.458 -12.658 1.00 73.44 179 SER A N 1
ATOM 1379 C CA . SER A 1 179 ? 21.086 31.433 -12.427 1.00 73.44 179 SER A CA 1
ATOM 1380 C C . SER A 1 179 ? 21.509 32.654 -11.595 1.00 73.44 179 SER A C 1
ATOM 1382 O O . SER A 1 179 ? 20.719 33.583 -11.429 1.00 73.44 179 SER A O 1
ATOM 1384 N N . LEU A 1 180 ? 22.745 32.684 -11.078 1.00 75.62 180 LEU A N 1
ATOM 1385 C CA . LEU A 1 180 ? 23.276 33.827 -10.328 1.00 75.62 180 LEU A CA 1
ATOM 1386 C C . LEU A 1 180 ? 23.822 34.920 -11.267 1.00 75.62 180 LEU A C 1
ATOM 1388 O O . LEU A 1 180 ? 24.311 34.597 -12.351 1.00 75.62 180 LEU A O 1
ATOM 1392 N N . PRO A 1 181 ? 23.844 36.199 -10.846 1.00 80.31 181 PRO A N 1
ATOM 1393 C CA . PRO A 1 181 ? 24.593 37.252 -11.532 1.00 80.31 181 PRO A CA 1
ATOM 1394 C C . PRO A 1 181 ? 26.070 36.882 -11.719 1.00 80.31 181 PRO A C 1
ATOM 1396 O O . PRO A 1 181 ? 26.693 36.331 -10.809 1.00 80.31 181 PRO A O 1
ATOM 1399 N N . SER A 1 182 ? 26.652 37.237 -12.867 1.00 75.88 182 SER A N 1
ATOM 1400 C CA . SER A 1 182 ? 28.038 36.905 -13.239 1.00 75.88 182 SER A CA 1
ATOM 1401 C C . SER A 1 182 ? 29.077 37.373 -12.211 1.00 75.88 182 SER A C 1
ATOM 1403 O O . SER A 1 182 ? 30.078 36.701 -11.983 1.00 75.88 182 SER A O 1
ATOM 1405 N N . GLU A 1 183 ? 28.808 38.499 -11.547 1.00 74.69 183 GLU A N 1
ATOM 1406 C CA . GLU A 1 183 ? 29.612 39.050 -10.447 1.00 74.69 183 GLU A CA 1
ATOM 1407 C C . GLU A 1 183 ? 29.704 38.092 -9.250 1.00 74.69 183 GLU A C 1
ATOM 1409 O O . GLU A 1 183 ? 30.761 37.962 -8.639 1.00 74.69 183 GLU A O 1
ATOM 1414 N N . ILE A 1 184 ? 28.611 37.386 -8.940 1.00 70.56 184 ILE A N 1
ATOM 1415 C CA . ILE A 1 184 ? 28.557 36.393 -7.862 1.00 70.56 184 ILE A CA 1
ATOM 1416 C C . ILE A 1 184 ? 29.171 35.077 -8.346 1.00 70.56 184 ILE A C 1
ATOM 1418 O O . ILE A 1 184 ? 29.970 34.490 -7.620 1.00 70.56 184 ILE A O 1
ATOM 1422 N N . GLN A 1 185 ? 28.904 34.655 -9.591 1.00 73.12 185 GLN A N 1
ATOM 1423 C CA . GLN A 1 185 ? 29.560 33.478 -10.185 1.00 73.12 185 GLN A CA 1
ATOM 1424 C C . GLN A 1 185 ? 31.096 33.582 -10.110 1.00 73.12 185 GLN A C 1
ATOM 1426 O O . GLN A 1 185 ? 31.758 32.614 -9.749 1.00 73.12 185 GLN A O 1
ATOM 1431 N N . ALA A 1 186 ? 31.661 34.771 -10.351 1.00 73.44 186 ALA A N 1
ATOM 1432 C CA . ALA A 1 186 ? 33.101 35.029 -10.275 1.00 73.44 186 ALA A CA 1
ATOM 1433 C C . ALA A 1 186 ? 33.706 34.968 -8.853 1.00 73.44 186 ALA A C 1
ATOM 1435 O O . ALA A 1 186 ? 34.927 34.895 -8.717 1.00 73.44 186 ALA A O 1
ATOM 1436 N N . THR A 1 187 ? 32.890 34.999 -7.793 1.00 72.44 187 THR A N 1
ATOM 1437 C CA . THR A 1 187 ? 33.367 34.857 -6.398 1.00 72.44 187 THR A CA 1
ATOM 1438 C C . THR A 1 187 ? 33.416 33.414 -5.897 1.00 72.44 187 THR A C 1
ATOM 1440 O O . THR A 1 187 ? 34.068 33.139 -4.889 1.00 72.44 187 THR A O 1
ATOM 1443 N N . ILE A 1 188 ? 32.754 32.490 -6.595 1.00 77.38 188 ILE A N 1
ATOM 1444 C CA . ILE A 1 188 ? 32.566 31.106 -6.153 1.00 77.38 188 ILE A CA 1
ATOM 1445 C C . ILE A 1 188 ? 33.802 30.280 -6.513 1.00 77.38 188 ILE A C 1
ATOM 1447 O O . ILE A 1 188 ? 34.354 30.395 -7.608 1.00 77.38 188 ILE A O 1
ATOM 1451 N N . LYS A 1 189 ? 34.256 29.447 -5.573 1.00 79.81 189 LYS A N 1
ATOM 1452 C CA . LYS A 1 189 ? 35.487 28.658 -5.701 1.00 79.81 189 LYS A CA 1
ATOM 1453 C C . LYS A 1 189 ? 35.229 27.181 -5.446 1.00 79.81 189 LYS A C 1
ATOM 1455 O O . LYS A 1 189 ? 34.401 26.826 -4.613 1.00 79.81 189 LYS A O 1
ATOM 1460 N N . LEU A 1 190 ? 35.984 26.338 -6.145 1.00 86.75 190 LEU A N 1
ATOM 1461 C CA . LEU A 1 190 ? 36.005 24.893 -5.938 1.00 86.75 190 LEU A CA 1
ATOM 1462 C C . LEU A 1 190 ? 37.068 24.489 -4.905 1.00 86.75 190 LEU A C 1
ATOM 1464 O O . LEU A 1 190 ? 37.981 25.257 -4.604 1.00 86.75 190 LEU A O 1
ATOM 1468 N N . ARG A 1 191 ? 36.938 23.269 -4.379 1.00 87.44 191 ARG A N 1
ATOM 1469 C CA . ARG A 1 191 ? 37.850 22.650 -3.405 1.00 87.44 191 ARG A CA 1
ATOM 1470 C C . ARG A 1 191 ? 39.290 22.553 -3.928 1.00 87.44 191 ARG A C 1
ATOM 1472 O O . ARG A 1 191 ? 39.544 21.980 -4.985 1.00 87.44 191 ARG A O 1
ATOM 1479 N N . GLU A 1 192 ? 40.244 23.065 -3.156 1.00 88.19 192 GLU A N 1
ATOM 1480 C CA . GLU A 1 192 ? 41.679 23.039 -3.466 1.00 88.19 192 GLU A CA 1
ATOM 1481 C C . GLU A 1 192 ? 42.334 21.849 -2.739 1.00 88.19 192 GLU A C 1
ATOM 1483 O O . GLU A 1 192 ? 42.930 22.010 -1.677 1.00 88.19 192 GLU A O 1
ATOM 1488 N N . GLY A 1 193 ? 42.214 20.630 -3.282 1.00 74.56 193 GLY A N 1
ATOM 1489 C CA . GLY A 1 193 ? 42.646 19.393 -2.599 1.00 74.56 193 GLY A CA 1
ATOM 1490 C C . GLY A 1 193 ? 44.137 19.315 -2.221 1.00 74.56 193 GLY A C 1
ATOM 1491 O O . GLY A 1 193 ? 44.512 18.573 -1.317 1.00 74.56 193 GLY A O 1
ATOM 1492 N N . SER A 1 194 ? 45.002 20.122 -2.843 1.00 83.38 194 SER A N 1
ATOM 1493 C CA . SER A 1 194 ? 46.404 20.289 -2.425 1.00 83.38 194 SER A CA 1
ATOM 1494 C C . SER A 1 194 ? 46.551 20.946 -1.045 1.00 83.38 194 SER A C 1
ATOM 1496 O O . SER A 1 194 ? 47.571 20.756 -0.382 1.00 83.38 194 SER A O 1
ATOM 1498 N N . MET A 1 195 ? 45.538 21.684 -0.578 1.00 87.00 195 MET A N 1
ATOM 1499 C CA . MET A 1 195 ? 45.555 22.355 0.722 1.00 87.00 195 MET A CA 1
ATOM 1500 C C . MET A 1 195 ? 45.410 21.385 1.900 1.00 87.00 195 MET A C 1
ATOM 1502 O O . MET A 1 195 ? 45.809 21.748 3.005 1.00 87.00 195 MET A O 1
ATOM 1506 N N . GLU A 1 196 ? 44.949 20.143 1.686 1.00 87.12 196 GLU A N 1
ATOM 1507 C CA . GLU A 1 196 ? 44.871 19.117 2.743 1.00 87.12 196 GLU A CA 1
ATOM 1508 C C . GLU A 1 196 ? 46.233 18.849 3.412 1.00 87.12 196 GLU A C 1
ATOM 1510 O O . GLU A 1 196 ? 46.286 18.554 4.605 1.00 87.12 196 GLU A O 1
ATOM 1515 N N . GLY A 1 197 ? 47.343 19.045 2.687 1.00 84.31 197 GLY A N 1
ATOM 1516 C CA . GLY A 1 197 ? 48.706 18.912 3.216 1.00 84.31 197 GLY A CA 1
ATOM 1517 C C . GLY A 1 197 ? 49.067 19.881 4.353 1.00 84.31 197 GLY A C 1
ATOM 1518 O O . GLY A 1 197 ? 50.025 19.625 5.078 1.00 84.31 197 GLY A O 1
ATOM 1519 N N . HIS A 1 198 ? 48.289 20.950 4.567 1.00 87.81 198 HIS A N 1
ATOM 1520 C CA . HIS A 1 198 ? 48.447 21.848 5.722 1.00 87.81 198 HIS A CA 1
ATOM 1521 C C . HIS A 1 198 ? 47.937 21.231 7.037 1.00 87.81 198 HIS A C 1
ATOM 1523 O O . HIS A 1 198 ? 48.185 21.777 8.110 1.00 87.81 198 HIS A O 1
ATOM 1529 N N . PHE A 1 199 ? 47.261 20.078 6.974 1.00 92.31 199 PHE A N 1
ATOM 1530 C CA . PHE A 1 199 ? 46.686 19.382 8.123 1.00 92.31 199 PHE A CA 1
ATOM 1531 C C . PHE A 1 199 ? 47.352 18.009 8.323 1.00 92.31 199 PHE A C 1
ATOM 1533 O O . PHE A 1 199 ? 46.682 16.984 8.222 1.00 92.31 199 PHE A O 1
ATOM 1540 N N . PRO A 1 200 ? 48.656 17.940 8.666 1.00 86.69 200 PRO A N 1
ATOM 1541 C CA . PRO A 1 200 ? 49.411 16.682 8.768 1.00 86.69 200 PRO A CA 1
ATOM 1542 C C . PRO A 1 200 ? 48.954 15.753 9.906 1.00 86.69 200 PRO A C 1
ATOM 1544 O O . PRO A 1 200 ? 49.511 14.674 10.080 1.00 86.69 200 PRO A O 1
ATOM 1547 N N . THR A 1 201 ? 47.958 16.161 10.699 1.00 89.62 201 THR A N 1
ATOM 1548 C CA . THR A 1 201 ? 47.305 15.307 11.703 1.00 89.62 201 THR A CA 1
ATOM 1549 C C . THR A 1 201 ? 45.992 14.686 11.221 1.00 89.62 201 THR A C 1
ATOM 1551 O O . THR A 1 201 ? 45.390 13.928 11.975 1.00 89.62 201 THR A O 1
ATOM 1554 N N . LEU A 1 202 ? 45.552 14.990 9.993 1.00 91.88 202 LEU A N 1
ATOM 1555 C CA . LEU A 1 202 ? 44.342 14.454 9.369 1.00 91.88 202 LEU A CA 1
ATOM 1556 C C . LEU A 1 202 ? 44.311 12.920 9.425 1.00 91.88 202 LEU A C 1
ATOM 1558 O O . LEU A 1 202 ? 45.193 12.233 8.914 1.00 91.88 202 LEU A O 1
ATOM 1562 N N . GLN A 1 203 ? 43.238 12.405 10.010 1.00 90.81 203 GLN A N 1
ATOM 1563 C CA . GLN A 1 203 ? 42.878 10.998 10.083 1.00 90.81 203 GLN A CA 1
ATOM 1564 C C . GLN A 1 203 ? 41.608 10.766 9.260 1.00 90.81 203 GLN A C 1
ATOM 1566 O O . GLN A 1 203 ? 40.769 11.657 9.094 1.00 90.81 203 GLN A O 1
ATOM 1571 N N . LYS A 1 204 ? 41.449 9.548 8.751 1.00 89.38 204 LYS A N 1
ATOM 1572 C CA . LYS A 1 204 ? 40.178 9.077 8.201 1.00 89.38 204 LYS A CA 1
ATOM 1573 C C . LYS A 1 204 ? 39.465 8.211 9.235 1.00 89.38 204 LYS A C 1
ATOM 1575 O O . LYS A 1 204 ? 40.127 7.627 10.085 1.00 89.38 204 LYS A O 1
ATOM 1580 N N . VAL A 1 205 ? 38.145 8.109 9.115 1.00 88.44 205 VAL A N 1
ATOM 1581 C CA . VAL A 1 205 ? 37.310 7.178 9.883 1.00 88.44 205 VAL A CA 1
ATOM 1582 C C . VAL A 1 205 ? 36.684 6.173 8.913 1.00 88.44 205 VAL A C 1
ATOM 1584 O O . VAL A 1 205 ? 35.559 6.351 8.449 1.00 88.44 205 VAL A O 1
ATOM 1587 N N . GLU A 1 206 ? 37.460 5.169 8.501 1.00 85.44 206 GLU A N 1
ATOM 1588 C CA . GLU A 1 206 ? 37.028 4.172 7.519 1.00 85.44 206 GLU A CA 1
ATOM 1589 C C . GLU A 1 206 ? 36.245 3.009 8.160 1.00 85.44 206 GLU A C 1
ATOM 1591 O O . GLU A 1 206 ? 35.454 2.376 7.459 1.00 85.44 206 GLU A O 1
ATOM 1596 N N . HIS A 1 207 ? 36.382 2.746 9.465 1.00 86.56 207 HIS A N 1
ATOM 1597 C CA . HIS A 1 207 ? 35.860 1.564 10.171 1.00 86.56 207 HIS A CA 1
ATOM 1598 C C . HIS A 1 207 ? 34.806 1.834 11.257 1.00 86.56 207 HIS A C 1
ATOM 1600 O O . HIS A 1 207 ? 33.929 0.987 11.446 1.00 86.56 207 HIS A O 1
ATOM 1606 N N . SER A 1 208 ? 34.850 2.971 11.954 1.00 91.19 208 SER A N 1
ATOM 1607 C CA . SER A 1 208 ? 33.952 3.238 13.093 1.00 91.19 208 SER A CA 1
ATOM 1608 C C . SER A 1 208 ? 32.645 3.942 12.673 1.00 91.19 208 SER A C 1
ATOM 1610 O O . SER A 1 208 ? 32.706 5.077 12.193 1.00 91.19 208 SER A O 1
ATOM 1612 N N . PRO A 1 209 ? 31.440 3.353 12.858 1.00 92.38 209 PRO A N 1
ATOM 1613 C CA . PRO A 1 209 ? 30.179 4.067 12.672 1.00 92.38 209 PRO A CA 1
ATOM 1614 C C . PRO A 1 209 ? 30.049 5.200 13.688 1.00 92.38 209 PRO A C 1
ATOM 1616 O O . PRO A 1 209 ? 30.401 5.055 14.861 1.00 92.38 209 PRO A O 1
ATOM 1619 N N . ILE A 1 210 ? 29.518 6.330 13.225 1.00 92.50 210 ILE A N 1
ATOM 1620 C CA . ILE A 1 210 ? 29.382 7.557 14.010 1.00 92.50 210 ILE A CA 1
ATOM 1621 C C . ILE A 1 210 ? 27.894 7.842 14.220 1.00 92.50 210 ILE A C 1
ATOM 1623 O O . ILE A 1 210 ? 27.166 8.151 13.276 1.00 92.50 210 ILE A O 1
ATOM 1627 N N . ILE A 1 211 ? 27.451 7.738 15.470 1.00 92.75 211 ILE A N 1
ATOM 1628 C CA . ILE A 1 211 ? 26.081 7.983 15.909 1.00 92.75 211 ILE A CA 1
ATOM 1629 C C . ILE A 1 211 ? 26.052 9.358 16.581 1.00 92.75 211 ILE A C 1
ATOM 1631 O O . ILE A 1 211 ? 26.691 9.582 17.611 1.00 92.75 211 ILE A O 1
ATOM 1635 N N . LEU A 1 212 ? 25.310 10.287 15.988 1.00 89.88 212 LEU A N 1
ATOM 1636 C CA . LEU A 1 212 ? 25.148 11.654 16.467 1.00 89.88 212 LEU A CA 1
ATOM 1637 C C . LEU A 1 212 ? 23.739 11.840 17.014 1.00 89.88 212 LEU A C 1
ATOM 1639 O O . LEU A 1 212 ? 22.764 11.593 16.308 1.00 89.88 212 LEU A O 1
ATOM 1643 N N . ILE A 1 213 ? 23.627 12.298 18.254 1.00 89.12 213 ILE A N 1
ATOM 1644 C CA . ILE A 1 213 ? 22.354 12.385 18.973 1.00 89.12 213 ILE A CA 1
ATOM 1645 C C . ILE A 1 213 ? 22.100 13.839 19.363 1.00 89.12 213 ILE A C 1
ATOM 1647 O O . ILE A 1 213 ? 22.974 14.519 19.899 1.00 89.12 213 ILE A O 1
ATOM 1651 N N . CYS A 1 214 ? 20.901 14.350 19.106 1.00 82.12 214 CYS A N 1
ATOM 1652 C CA . CYS A 1 214 ? 20.521 15.683 19.555 1.00 82.12 214 CYS A CA 1
ATOM 1653 C C . CYS A 1 214 ? 20.406 15.712 21.094 1.00 82.12 214 CYS A C 1
ATOM 1655 O O . CYS A 1 214 ? 19.450 15.167 21.638 1.00 82.12 214 CYS A O 1
ATOM 1657 N N . GLY A 1 215 ? 21.384 16.316 21.785 1.00 70.38 215 GLY A N 1
ATOM 1658 C CA . GLY A 1 215 ? 21.496 16.299 23.259 1.00 70.38 215 GLY A CA 1
ATOM 1659 C C . GLY A 1 215 ? 21.628 17.671 23.929 1.00 70.38 215 GLY A C 1
ATOM 1660 O O . GLY A 1 215 ? 21.815 17.749 25.134 1.00 70.38 215 GLY A O 1
ATOM 1661 N N . HIS A 1 216 ? 21.519 18.753 23.155 1.00 67.25 216 HIS A N 1
ATOM 1662 C CA . HIS A 1 216 ? 21.625 20.135 23.640 1.00 67.25 216 HIS A CA 1
ATOM 1663 C C . HIS A 1 216 ? 20.549 20.463 24.701 1.00 67.25 216 HIS A C 1
ATOM 1665 O O . HIS A 1 216 ? 19.368 20.232 24.452 1.00 67.25 216 HIS A O 1
ATOM 1671 N N . GLY A 1 217 ? 20.932 21.017 25.855 1.00 61.38 217 GLY A N 1
ATOM 1672 C CA . GLY A 1 217 ? 20.039 21.373 26.965 1.00 61.38 217 GLY A CA 1
ATOM 1673 C C . GLY A 1 217 ? 19.719 22.872 27.065 1.00 61.38 217 GLY A C 1
ATOM 1674 O O . GLY A 1 217 ? 18.551 23.255 27.118 1.00 61.38 217 GLY A O 1
ATOM 1675 N N . GLY A 1 218 ? 20.727 23.745 27.057 1.00 60.06 218 GLY A N 1
ATOM 1676 C CA . GLY A 1 218 ? 20.600 25.182 27.346 1.00 60.06 218 GLY A CA 1
ATOM 1677 C C . GLY A 1 218 ? 19.914 26.030 26.263 1.00 60.06 218 GLY A C 1
ATOM 1678 O O . GLY A 1 218 ? 19.562 27.187 26.506 1.00 60.06 218 GLY A O 1
ATOM 1679 N N . ARG A 1 219 ? 19.707 25.473 25.063 1.00 58.31 219 ARG A N 1
ATOM 1680 C CA . ARG A 1 219 ? 19.016 26.101 23.916 1.00 58.31 219 ARG A CA 1
ATOM 1681 C C . ARG A 1 219 ? 17.619 25.544 23.724 1.00 58.31 219 ARG A C 1
ATOM 1683 O O . ARG A 1 219 ? 16.710 26.288 23.373 1.00 58.31 219 ARG A O 1
ATOM 1690 N N . ASP A 1 220 ? 17.478 24.237 23.902 1.00 57.91 220 ASP A N 1
ATOM 1691 C CA . ASP A 1 220 ? 16.218 23.526 23.767 1.00 57.91 220 ASP A CA 1
ATOM 1692 C C . ASP A 1 220 ? 16.223 22.317 24.705 1.00 57.91 220 ASP A C 1
ATOM 1694 O O . ASP A 1 220 ? 16.567 21.208 24.302 1.00 57.91 220 ASP A O 1
ATOM 1698 N N . GLN A 1 221 ? 15.823 22.547 25.960 1.00 59.12 221 GLN A N 1
ATOM 1699 C CA . GLN A 1 221 ? 15.832 21.567 27.059 1.00 59.12 221 GLN A CA 1
ATOM 1700 C C . GLN A 1 221 ? 15.165 20.228 26.694 1.00 59.12 221 GLN A C 1
ATOM 1702 O O . GLN A 1 221 ? 15.469 19.194 27.281 1.00 59.12 221 GLN A O 1
ATOM 1707 N N . ARG A 1 222 ? 14.292 20.235 25.680 1.00 59.84 222 ARG A N 1
ATOM 1708 C CA . ARG A 1 222 ? 13.672 19.055 25.071 1.00 59.84 222 ARG A CA 1
ATOM 1709 C C . ARG A 1 222 ? 14.689 18.031 24.557 1.00 59.84 222 ARG A C 1
ATOM 1711 O O . ARG A 1 222 ? 14.487 16.836 24.730 1.00 59.84 222 ARG A O 1
ATOM 1718 N N . CYS A 1 223 ? 15.784 18.492 23.958 1.00 61.31 223 CYS A N 1
ATOM 1719 C CA . CYS A 1 223 ? 16.815 17.620 23.397 1.00 61.31 223 CYS A CA 1
ATOM 1720 C C . CYS A 1 223 ? 17.736 17.070 24.502 1.00 61.31 223 CYS A C 1
ATOM 1722 O O . CYS A 1 223 ? 18.048 15.881 24.503 1.00 61.31 223 CYS A O 1
ATOM 1724 N N . GLY A 1 224 ? 18.086 17.895 25.495 1.00 63.47 224 GLY A N 1
ATOM 1725 C CA . GLY A 1 224 ? 18.879 17.493 26.664 1.00 63.47 224 GLY A CA 1
ATOM 1726 C C . GLY A 1 224 ? 18.224 16.431 27.553 1.00 63.47 224 GLY A C 1
ATOM 1727 O O . GLY A 1 224 ? 18.930 15.705 28.246 1.00 63.47 224 GLY A O 1
ATOM 1728 N N . VAL A 1 225 ? 16.896 16.280 27.492 1.00 70.12 225 VAL A N 1
ATOM 1729 C CA . VAL A 1 225 ? 16.170 15.187 28.160 1.00 70.12 225 VAL A CA 1
ATOM 1730 C C . VAL A 1 225 ? 16.397 13.839 27.462 1.00 70.12 225 VAL A C 1
ATOM 1732 O O . VAL A 1 225 ? 16.695 12.855 28.132 1.00 70.12 225 VAL A O 1
ATOM 1735 N N . MET A 1 226 ? 16.299 13.776 26.128 1.00 73.12 226 MET A N 1
ATOM 1736 C CA . MET A 1 226 ? 16.353 12.504 25.381 1.00 73.12 226 MET A CA 1
ATOM 1737 C C . MET A 1 226 ? 17.736 12.120 24.850 1.00 73.12 226 MET A C 1
ATOM 1739 O O . MET A 1 226 ? 17.966 10.945 24.557 1.00 73.12 226 MET A O 1
ATOM 1743 N N . GLY A 1 227 ? 18.670 13.069 24.759 1.00 79.62 227 GLY A N 1
ATOM 1744 C CA . GLY A 1 227 ? 20.053 12.808 24.359 1.00 79.62 227 GLY A CA 1
ATOM 1745 C C . GLY A 1 227 ? 20.750 11.748 25.223 1.00 79.62 227 GLY A C 1
ATOM 1746 O O . GLY A 1 227 ? 21.235 10.760 24.664 1.00 79.62 227 GLY A O 1
ATOM 1747 N N . PRO A 1 228 ? 20.775 11.887 26.565 1.00 84.06 228 PRO A N 1
ATOM 1748 C CA . PRO A 1 228 ? 21.441 10.922 27.439 1.00 84.06 228 PRO A CA 1
ATOM 1749 C C . PRO A 1 228 ? 20.807 9.513 27.427 1.00 84.06 228 PRO A C 1
ATOM 1751 O O . PRO A 1 228 ? 21.566 8.552 27.274 1.00 84.06 228 PRO A O 1
ATOM 1754 N N . PRO A 1 229 ? 19.468 9.327 27.506 1.00 81.25 229 PRO A N 1
ATOM 1755 C CA . PRO A 1 229 ? 18.840 8.009 27.354 1.00 81.25 229 PRO A CA 1
ATOM 1756 C C . PRO A 1 229 ? 19.163 7.333 26.017 1.00 81.25 229 PRO A C 1
ATOM 1758 O O . PRO A 1 229 ? 19.563 6.171 26.002 1.00 81.25 229 PRO A O 1
ATOM 1761 N N . LEU A 1 230 ? 19.072 8.061 24.896 1.00 83.75 230 LEU A N 1
ATOM 1762 C CA . LEU A 1 230 ? 19.417 7.519 23.577 1.00 83.75 230 LEU A CA 1
ATOM 1763 C C . LEU A 1 230 ? 20.901 7.146 23.480 1.00 83.75 230 LEU A C 1
ATOM 1765 O O . LEU A 1 230 ? 21.228 6.082 22.964 1.00 83.75 230 LEU A O 1
ATOM 1769 N N . GLN A 1 231 ? 21.806 7.977 24.005 1.00 89.88 231 GLN A N 1
ATOM 1770 C CA . GLN A 1 231 ? 23.242 7.680 24.028 1.00 89.88 231 GLN A CA 1
ATOM 1771 C C . GLN A 1 231 ? 23.551 6.430 24.859 1.00 89.88 231 GLN A C 1
ATOM 1773 O O . GLN A 1 231 ? 24.370 5.602 24.451 1.00 89.88 231 GLN A O 1
ATOM 1778 N N . SER A 1 232 ? 22.867 6.274 25.993 1.00 89.56 232 SER A N 1
ATOM 1779 C CA . SER A 1 232 ? 22.998 5.117 26.882 1.00 89.56 232 SER A CA 1
ATOM 1780 C C . SER A 1 232 ? 22.498 3.843 26.199 1.00 89.56 232 SER A C 1
ATOM 1782 O O . SER A 1 232 ? 23.139 2.797 26.282 1.00 89.56 232 SER A O 1
ATOM 1784 N N . GLU A 1 233 ? 21.400 3.940 25.451 1.00 90.56 233 GLU A N 1
ATOM 1785 C CA . GLU A 1 233 ? 20.811 2.803 24.754 1.00 90.56 233 GLU A CA 1
ATOM 1786 C C . GLU A 1 233 ? 21.587 2.400 23.492 1.00 90.56 233 GLU A C 1
ATOM 1788 O O . GLU A 1 233 ? 21.856 1.214 23.302 1.00 90.56 233 GLU A O 1
ATOM 1793 N N . PHE A 1 234 ? 22.058 3.353 22.676 1.00 93.25 234 PHE A N 1
ATOM 1794 C CA . PHE A 1 234 ? 22.994 3.042 21.586 1.00 93.25 234 PHE A CA 1
ATOM 1795 C C . PHE A 1 234 ? 24.274 2.397 22.131 1.00 93.25 234 PHE A C 1
ATOM 1797 O O . PHE A 1 234 ? 24.751 1.428 21.544 1.00 93.25 234 PHE A O 1
ATOM 1804 N N . THR A 1 235 ? 24.782 2.853 23.282 1.00 93.88 235 THR A N 1
ATOM 1805 C CA . THR A 1 235 ? 25.926 2.229 23.973 1.00 93.88 235 THR A CA 1
ATOM 1806 C C . THR A 1 235 ? 25.615 0.783 24.380 1.00 93.88 235 THR A C 1
ATOM 1808 O O . THR A 1 235 ? 26.403 -0.118 24.087 1.00 93.88 235 THR A O 1
ATOM 1811 N N . ARG A 1 236 ? 24.449 0.531 24.997 1.00 94.19 236 ARG A N 1
ATOM 1812 C CA . ARG A 1 236 ? 23.993 -0.808 25.417 1.00 94.19 236 ARG A CA 1
ATOM 1813 C C . ARG A 1 236 ? 23.851 -1.767 24.232 1.00 94.19 236 ARG A C 1
ATOM 1815 O O . ARG A 1 236 ? 24.342 -2.895 24.289 1.00 94.19 236 ARG A O 1
ATOM 1822 N N . VAL A 1 237 ? 23.165 -1.335 23.175 1.00 92.25 237 VAL A N 1
ATOM 1823 C CA . VAL A 1 237 ? 22.870 -2.164 22.000 1.00 92.25 237 VAL A CA 1
ATOM 1824 C C . VAL A 1 237 ? 24.139 -2.431 21.198 1.00 92.25 237 VAL A C 1
ATOM 1826 O O . VAL A 1 237 ? 24.448 -3.591 20.946 1.00 92.25 237 VAL A O 1
ATOM 1829 N N . LEU A 1 238 ? 24.920 -1.407 20.845 1.00 91.62 238 LEU A N 1
ATOM 1830 C CA . LEU A 1 238 ? 26.158 -1.607 20.083 1.00 91.62 238 LEU A CA 1
ATOM 1831 C C . LEU A 1 238 ? 27.169 -2.453 20.875 1.00 91.62 238 LEU A C 1
ATOM 1833 O O . LEU A 1 238 ? 27.755 -3.371 20.303 1.00 91.62 238 LEU A O 1
ATOM 1837 N N . GLY A 1 239 ? 27.273 -2.262 22.196 1.00 90.88 239 GLY A N 1
ATOM 1838 C CA . GLY A 1 239 ? 28.055 -3.138 23.075 1.00 90.88 239 GLY A CA 1
ATOM 1839 C C . GLY A 1 239 ? 27.616 -4.608 23.010 1.00 90.88 239 GLY A C 1
ATOM 1840 O O . GLY A 1 239 ? 28.452 -5.492 22.837 1.00 90.88 239 GLY A O 1
ATOM 1841 N N . LYS A 1 240 ? 26.302 -4.888 23.047 1.00 91.50 240 LYS A N 1
ATOM 1842 C CA . LYS A 1 240 ? 25.756 -6.248 22.847 1.00 91.50 240 LYS A CA 1
ATOM 1843 C C . LYS A 1 240 ? 26.068 -6.839 21.468 1.00 91.50 240 LYS A C 1
ATOM 1845 O O . LYS A 1 240 ? 26.244 -8.050 21.368 1.00 91.50 240 LYS A O 1
ATOM 1850 N N . LYS A 1 241 ? 26.126 -6.015 20.416 1.00 88.12 241 LYS A N 1
ATOM 1851 C CA . LYS A 1 241 ? 26.478 -6.441 19.046 1.00 88.12 241 LYS A CA 1
ATOM 1852 C C . LYS A 1 241 ? 28.006 -6.499 18.820 1.00 88.12 241 LYS A C 1
ATOM 1854 O O . LYS A 1 241 ? 28.437 -6.779 17.706 1.00 88.12 241 LYS A O 1
ATOM 1859 N N . GLY A 1 242 ? 28.816 -6.283 19.865 1.00 88.56 242 GLY A N 1
ATOM 1860 C CA . GLY A 1 242 ? 30.271 -6.481 19.869 1.00 88.56 242 GLY A CA 1
ATOM 1861 C C . GLY A 1 242 ? 31.128 -5.217 19.727 1.00 88.56 242 GLY A C 1
ATOM 1862 O O . GLY A 1 242 ? 32.346 -5.340 19.630 1.00 88.56 242 GLY A O 1
ATOM 1863 N N . PHE A 1 243 ? 30.534 -4.020 19.720 1.00 91.69 243 PHE A N 1
ATOM 1864 C CA . PHE A 1 243 ? 31.266 -2.766 19.513 1.00 91.69 243 PHE A CA 1
ATOM 1865 C C . PHE A 1 243 ? 31.829 -2.158 20.803 1.00 91.69 243 PHE A C 1
ATOM 1867 O O . PHE A 1 243 ? 31.118 -1.997 21.796 1.00 91.69 243 PHE A O 1
ATOM 1874 N N . GLN A 1 244 ? 33.086 -1.714 20.760 1.00 91.31 244 GLN A N 1
ATOM 1875 C CA . GLN A 1 244 ? 33.674 -0.845 21.783 1.00 91.31 244 GLN A CA 1
ATOM 1876 C C . GLN A 1 244 ? 33.307 0.622 21.522 1.00 91.31 244 GLN A C 1
ATOM 1878 O O . GLN A 1 244 ? 33.538 1.139 20.432 1.00 91.31 244 GLN A O 1
ATOM 1883 N N . ILE A 1 245 ? 32.744 1.318 22.511 1.00 91.06 245 ILE A N 1
ATOM 1884 C CA . ILE A 1 245 ? 32.319 2.715 22.339 1.00 91.06 245 ILE A CA 1
ATOM 1885 C C . ILE A 1 245 ? 33.466 3.683 22.650 1.00 91.06 245 ILE A C 1
ATOM 1887 O O . ILE A 1 245 ? 34.110 3.568 23.690 1.00 91.06 245 ILE A O 1
ATOM 1891 N N . SER A 1 246 ? 33.696 4.656 21.763 1.00 83.69 246 SER A N 1
ATOM 1892 C CA . SER A 1 246 ? 34.730 5.690 21.913 1.00 83.69 246 SER A CA 1
ATOM 1893 C C . SER A 1 246 ? 34.147 7.098 22.098 1.00 83.69 246 SER A C 1
ATOM 1895 O O . SER A 1 246 ? 33.317 7.553 21.310 1.00 83.69 246 SER A O 1
ATOM 1897 N N . GLU A 1 247 ? 34.672 7.826 23.094 1.00 77.06 247 GLU A N 1
ATOM 1898 C CA . GLU A 1 247 ? 34.434 9.265 23.345 1.00 77.06 247 GLU A CA 1
ATOM 1899 C C . GLU A 1 247 ? 35.111 10.193 22.311 1.00 77.06 247 GLU A C 1
ATOM 1901 O O . GLU A 1 247 ? 34.876 11.404 22.289 1.00 77.06 247 GLU A O 1
ATOM 1906 N N . THR A 1 248 ? 35.987 9.636 21.472 1.00 78.62 248 THR A N 1
ATOM 1907 C CA . THR A 1 248 ? 36.778 10.347 20.453 1.00 78.62 248 THR A CA 1
ATOM 1908 C C . THR A 1 248 ? 36.460 9.795 19.058 1.00 78.62 248 THR A C 1
ATOM 1910 O O . THR A 1 248 ? 36.274 8.580 18.944 1.00 78.62 248 THR A O 1
ATOM 1913 N N . PRO A 1 249 ? 36.490 10.606 17.981 1.00 77.25 249 PRO A N 1
ATOM 1914 C CA . PRO A 1 249 ? 36.386 10.132 16.597 1.00 77.25 249 PRO A CA 1
ATOM 1915 C C . PRO A 1 249 ? 37.680 9.450 16.108 1.00 77.25 249 PRO A C 1
ATOM 1917 O O . PRO A 1 249 ? 38.294 9.870 15.131 1.00 77.25 249 PRO A O 1
ATOM 1920 N N . VAL A 1 250 ? 38.129 8.422 16.830 1.00 72.88 250 VAL A N 1
ATOM 1921 C CA . VAL A 1 250 ? 39.247 7.553 16.437 1.00 72.88 250 VAL A CA 1
ATOM 1922 C C . VAL A 1 250 ? 38.725 6.333 15.693 1.00 72.88 250 VAL A C 1
ATOM 1924 O O . VAL A 1 250 ? 37.682 5.782 16.041 1.00 72.88 250 VAL A O 1
ATOM 1927 N N . ASP A 1 251 ? 39.472 5.922 14.675 1.00 82.00 251 ASP A N 1
ATOM 1928 C CA . ASP A 1 251 ? 39.096 4.824 13.797 1.00 82.00 251 ASP A CA 1
ATOM 1929 C C . ASP A 1 251 ? 39.709 3.502 14.264 1.00 82.00 251 ASP A C 1
ATOM 1931 O O . ASP A 1 251 ? 40.932 3.370 14.353 1.00 82.00 251 ASP A O 1
ATOM 1935 N N . SER A 1 252 ? 38.866 2.516 14.560 1.00 81.00 252 SER A N 1
ATOM 1936 C CA . SER A 1 252 ? 39.302 1.143 14.814 1.00 81.00 252 SER A CA 1
ATOM 1937 C C . SER A 1 252 ? 38.174 0.156 14.542 1.00 81.00 252 SER A C 1
ATOM 1939 O O . SER A 1 252 ? 37.013 0.392 14.888 1.00 81.00 252 SER A O 1
ATOM 1941 N N . ASP A 1 253 ? 38.510 -0.966 13.907 1.00 77.94 253 ASP A N 1
ATOM 1942 C CA . ASP A 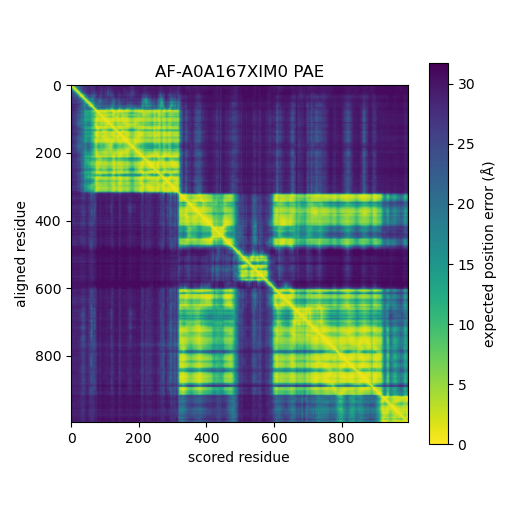1 253 ? 37.522 -1.998 13.609 1.00 77.94 253 ASP A CA 1
ATOM 1943 C C . ASP A 1 253 ? 36.985 -2.638 14.899 1.00 77.94 253 ASP A C 1
ATOM 1945 O O . ASP A 1 253 ? 37.718 -2.848 15.866 1.00 77.94 253 ASP A O 1
ATOM 1949 N N . GLY A 1 254 ? 35.680 -2.904 14.923 1.00 81.19 254 GLY A N 1
ATOM 1950 C CA . GLY A 1 254 ? 34.966 -3.295 16.139 1.00 81.19 254 GLY A CA 1
ATOM 1951 C C . GLY A 1 254 ? 34.734 -2.162 17.149 1.00 81.19 254 GLY A C 1
ATOM 1952 O O . GLY A 1 254 ? 34.325 -2.449 18.271 1.00 81.19 254 GLY A O 1
ATOM 1953 N N . SER A 1 255 ? 34.946 -0.888 16.793 1.00 88.69 255 SER A N 1
ATOM 1954 C CA . SER A 1 255 ? 34.521 0.257 17.615 1.00 88.69 255 SER A CA 1
ATOM 1955 C C . SER A 1 255 ? 33.361 1.043 16.997 1.00 88.69 255 SER A C 1
ATOM 1957 O O . SER A 1 255 ? 33.046 0.870 15.822 1.00 88.69 255 SER A O 1
ATOM 1959 N N . ALA A 1 256 ? 32.711 1.897 17.791 1.00 92.12 256 ALA A N 1
ATOM 1960 C CA . ALA A 1 256 ? 31.708 2.863 17.346 1.00 92.12 256 ALA A CA 1
ATOM 1961 C C . ALA A 1 256 ? 31.829 4.181 18.135 1.00 92.12 256 ALA A C 1
ATOM 1963 O O . ALA A 1 256 ? 32.129 4.186 19.330 1.00 92.12 256 ALA A O 1
ATOM 1964 N N . CYS A 1 257 ? 31.568 5.312 17.484 1.00 91.56 257 CYS A N 1
ATOM 1965 C CA . CYS A 1 257 ? 31.622 6.639 18.099 1.00 91.56 257 CYS A CA 1
ATOM 1966 C C . CYS A 1 257 ? 30.200 7.137 18.368 1.00 91.56 257 CYS A C 1
ATOM 1968 O O . CYS A 1 257 ? 29.419 7.273 17.429 1.00 91.56 257 CYS A O 1
ATOM 1970 N N . ILE A 1 258 ? 29.860 7.453 19.621 1.00 92.19 258 ILE A N 1
ATOM 1971 C CA . ILE A 1 258 ? 28.539 7.999 19.981 1.00 92.19 258 ILE A CA 1
ATOM 1972 C C . ILE A 1 258 ? 28.729 9.368 20.637 1.00 92.19 258 ILE A C 1
ATOM 1974 O O . ILE A 1 258 ? 29.358 9.469 21.689 1.00 92.19 258 ILE A O 1
ATOM 1978 N N . GLY A 1 259 ? 28.185 10.421 20.024 1.00 88.19 259 GLY A N 1
ATOM 1979 C CA . GLY A 1 259 ? 28.342 11.800 20.489 1.00 88.19 259 GLY A CA 1
ATOM 1980 C C . GLY A 1 259 ? 27.031 12.578 20.495 1.00 88.19 259 GLY A C 1
ATOM 1981 O O . GLY A 1 259 ? 26.215 12.454 19.581 1.00 88.19 259 GLY A O 1
ATOM 1982 N N . GLN A 1 260 ? 26.838 13.419 21.508 1.00 88.69 260 GLN A N 1
ATOM 1983 C CA . GLN A 1 260 ? 25.766 14.412 21.498 1.00 88.69 260 GLN A CA 1
ATOM 1984 C C . GLN A 1 260 ? 26.173 15.611 20.637 1.00 88.69 260 GLN A C 1
ATOM 1986 O O . GLN A 1 260 ? 27.358 15.938 20.552 1.00 88.69 260 GLN A O 1
ATOM 1991 N N . ILE A 1 261 ? 25.211 16.269 19.989 1.00 85.75 261 ILE A N 1
ATOM 1992 C CA . ILE A 1 261 ? 25.461 17.402 19.084 1.00 85.75 261 ILE A CA 1
ATOM 1993 C C . ILE A 1 261 ? 24.549 18.602 19.356 1.00 85.75 261 ILE A C 1
ATOM 1995 O O . ILE A 1 261 ? 23.450 18.468 19.904 1.00 85.75 261 ILE A O 1
ATOM 1999 N N . SER A 1 262 ? 25.014 19.785 18.943 1.00 71.31 262 SER A N 1
ATOM 2000 C CA . SER A 1 262 ? 24.504 21.108 19.336 1.00 71.31 262 SER A CA 1
ATOM 2001 C C . SER A 1 262 ? 23.187 21.556 18.672 1.00 71.31 262 SER A C 1
ATOM 2003 O O . SER A 1 262 ? 23.068 22.701 18.220 1.00 71.31 262 SER A O 1
ATOM 2005 N N . HIS A 1 263 ? 22.194 20.666 18.680 1.00 69.12 263 HIS A N 1
ATOM 2006 C CA . HIS A 1 263 ? 20.827 20.798 18.165 1.00 69.12 263 HIS A CA 1
ATOM 2007 C C . HIS A 1 263 ? 20.631 20.623 16.640 1.00 69.12 263 HIS A C 1
ATOM 2009 O O . HIS A 1 263 ? 21.171 21.378 15.834 1.00 69.12 263 HIS A O 1
ATOM 2015 N N . VAL A 1 264 ? 19.776 19.653 16.276 1.00 60.06 264 VAL A N 1
ATOM 2016 C CA . VAL A 1 264 ? 19.308 19.293 14.912 1.00 60.06 264 VAL A CA 1
ATOM 2017 C C . VAL A 1 264 ? 17.765 19.174 14.908 1.00 60.06 264 VAL A C 1
ATOM 2019 O O . VAL A 1 264 ? 17.172 18.277 14.314 1.00 60.06 264 VAL A O 1
ATOM 2022 N N . GLY A 1 265 ? 17.083 20.032 15.675 1.00 54.81 265 GLY A N 1
ATOM 2023 C CA . GLY A 1 265 ? 15.682 19.810 16.053 1.00 54.81 265 GLY A CA 1
ATOM 2024 C C . GLY A 1 265 ? 15.520 18.622 17.015 1.00 54.81 265 GLY A C 1
ATOM 2025 O O . GLY A 1 265 ? 16.434 17.817 17.197 1.00 54.81 265 GLY A O 1
ATOM 2026 N N . GLY A 1 266 ? 14.351 18.496 17.639 1.00 48.72 266 GLY A N 1
ATOM 2027 C CA . GLY A 1 266 ? 14.028 17.378 18.531 1.00 48.72 266 GLY A CA 1
ATOM 2028 C C . GLY A 1 266 ? 12.741 17.621 19.314 1.00 48.72 266 GLY A C 1
ATOM 2029 O O . GLY A 1 266 ? 12.351 18.771 19.528 1.00 48.72 266 GLY A O 1
ATOM 2030 N N . HIS A 1 267 ? 12.063 16.546 19.718 1.00 48.22 267 HIS A N 1
ATOM 2031 C CA . HIS A 1 267 ? 10.906 16.615 20.609 1.00 48.22 267 HIS A CA 1
ATOM 2032 C C . HIS A 1 267 ? 11.337 16.412 22.076 1.00 48.22 267 HIS A C 1
ATOM 2034 O O . HIS A 1 267 ? 12.410 15.880 22.340 1.00 48.22 267 HIS A O 1
ATOM 2040 N N . LYS A 1 268 ? 10.499 16.806 23.049 1.00 45.44 268 LYS A N 1
ATOM 2041 C CA . LYS A 1 268 ? 10.810 16.698 24.489 1.00 45.44 268 LYS A CA 1
ATOM 2042 C C . LYS A 1 268 ? 10.993 15.260 24.983 1.00 45.44 268 LYS A C 1
ATOM 2044 O O . LYS A 1 268 ? 11.718 15.047 25.947 1.00 45.44 268 LYS A O 1
ATOM 2049 N N . TYR A 1 269 ? 10.349 14.307 24.312 1.00 53.75 269 TYR A N 1
ATOM 2050 C CA . TYR A 1 269 ? 10.351 12.881 24.665 1.00 53.75 269 TYR A CA 1
ATOM 2051 C C . TYR A 1 269 ? 10.748 11.968 23.484 1.00 53.75 269 TYR A C 1
ATOM 2053 O O . TYR A 1 269 ? 10.636 10.755 23.578 1.00 53.75 269 TYR A O 1
ATOM 2061 N N . ALA A 1 270 ? 11.247 12.535 22.373 1.00 53.56 270 ALA A N 1
ATOM 2062 C CA . ALA A 1 270 ? 11.900 11.762 21.310 1.00 53.56 270 ALA A CA 1
ATOM 2063 C C . ALA A 1 270 ? 12.996 12.585 20.612 1.00 53.56 270 ALA A C 1
ATOM 2065 O O . ALA A 1 270 ? 12.762 13.714 20.169 1.00 53.56 270 ALA A O 1
ATOM 2066 N N . GLY A 1 271 ? 14.199 12.018 20.517 1.00 62.47 271 GLY A N 1
ATOM 2067 C CA . GLY A 1 271 ? 15.376 12.692 19.970 1.00 62.47 271 GLY A CA 1
ATOM 2068 C C . GLY A 1 271 ? 15.501 12.558 18.453 1.00 62.47 271 GLY A C 1
ATOM 2069 O O . GLY A 1 271 ? 14.915 11.675 17.832 1.00 62.47 271 GLY A O 1
ATOM 2070 N N . ASN A 1 272 ? 16.316 13.420 17.849 1.00 73.44 272 ASN A N 1
ATOM 2071 C CA . ASN A 1 272 ? 16.772 13.252 16.470 1.00 73.44 272 ASN A CA 1
ATOM 2072 C C . ASN A 1 272 ? 18.167 12.610 16.480 1.00 73.44 272 ASN A C 1
ATOM 2074 O O . ASN A 1 272 ? 19.032 13.036 17.252 1.00 73.44 272 ASN A O 1
ATOM 2078 N N . VAL A 1 273 ? 18.383 11.610 15.624 1.00 78.00 273 VAL A N 1
ATOM 2079 C CA . VAL A 1 273 ? 19.638 10.848 15.530 1.00 78.00 273 VAL A CA 1
ATOM 2080 C C . VAL A 1 273 ? 20.122 10.832 14.081 1.00 78.00 273 VAL A C 1
ATOM 2082 O O . VAL A 1 273 ? 19.327 10.629 13.168 1.00 78.00 273 VAL A O 1
ATOM 2085 N N . ILE A 1 274 ? 21.420 11.030 13.855 1.00 84.12 274 ILE A N 1
ATOM 2086 C CA . ILE A 1 274 ? 22.068 10.794 12.558 1.00 84.12 274 ILE A CA 1
ATOM 2087 C C . ILE A 1 274 ? 23.069 9.654 12.728 1.00 84.12 274 ILE A C 1
ATOM 2089 O O . ILE A 1 274 ? 23.897 9.689 13.636 1.00 84.12 274 ILE A O 1
ATOM 2093 N N . ILE A 1 275 ? 23.015 8.655 11.853 1.00 84.44 275 ILE A N 1
ATOM 2094 C CA . ILE A 1 275 ? 23.937 7.519 11.831 1.00 84.44 275 ILE A CA 1
ATOM 2095 C C . ILE A 1 275 ? 24.745 7.578 10.544 1.00 84.44 275 ILE A C 1
ATOM 2097 O O . ILE A 1 275 ? 24.212 7.386 9.454 1.00 84.44 275 ILE A O 1
ATOM 2101 N N . TYR A 1 276 ? 26.043 7.821 10.678 1.00 87.75 276 TYR A N 1
ATOM 2102 C CA . TYR A 1 276 ? 26.997 7.750 9.582 1.00 87.75 276 TYR A CA 1
ATOM 2103 C C . TYR A 1 276 ? 27.648 6.365 9.564 1.00 87.75 276 TYR A C 1
ATOM 2105 O O . TYR A 1 276 ? 28.445 6.029 10.443 1.00 87.75 276 TYR A O 1
ATOM 2113 N N . VAL A 1 277 ? 27.285 5.553 8.568 1.00 86.88 277 VAL A N 1
ATOM 2114 C CA . VAL A 1 277 ? 27.820 4.194 8.377 1.00 86.88 277 VAL A CA 1
ATOM 2115 C C . VAL A 1 277 ? 29.153 4.304 7.624 1.00 86.88 277 VAL A C 1
ATOM 2117 O O . VAL A 1 277 ? 29.201 4.974 6.591 1.00 86.88 277 VAL A O 1
ATOM 2120 N N . PRO A 1 278 ? 30.253 3.695 8.097 1.00 88.00 278 PRO A N 1
ATOM 2121 C CA . PRO A 1 278 ? 31.592 4.086 7.674 1.00 88.00 278 PRO A CA 1
ATOM 2122 C C . PRO A 1 278 ? 32.006 3.410 6.351 1.00 88.00 278 PRO A C 1
ATOM 2124 O O . PRO A 1 278 ? 31.518 2.320 6.034 1.00 88.00 278 PRO A O 1
ATOM 2127 N N . PRO A 1 279 ? 32.906 4.017 5.551 1.00 86.12 279 PRO A N 1
ATOM 2128 C CA . PRO A 1 279 ? 33.219 3.560 4.194 1.00 86.12 279 PRO A CA 1
ATOM 2129 C C . PRO A 1 279 ? 33.633 2.085 4.046 1.00 86.12 279 PRO A C 1
ATOM 2131 O O . PRO A 1 279 ? 33.234 1.444 3.070 1.00 86.12 279 PRO A O 1
ATOM 2134 N N . SER A 1 280 ? 34.388 1.509 4.990 1.00 86.19 280 SER A N 1
ATOM 2135 C CA . SER A 1 280 ? 34.847 0.111 4.901 1.00 86.19 280 SER A CA 1
ATOM 2136 C C . SER A 1 280 ? 33.718 -0.912 5.023 1.00 86.19 280 SER A C 1
ATOM 2138 O O . SER A 1 280 ? 33.865 -2.029 4.530 1.00 86.19 280 SER A O 1
ATOM 2140 N N . TYR A 1 281 ? 32.553 -0.551 5.576 1.00 86.25 281 TYR A N 1
ATOM 2141 C CA . TYR A 1 281 ? 31.410 -1.470 5.660 1.00 86.25 281 TYR A CA 1
ATOM 2142 C C . TYR A 1 281 ? 30.869 -1.845 4.268 1.00 86.25 281 TYR A C 1
ATOM 2144 O O . TYR A 1 281 ? 30.191 -2.861 4.120 1.00 86.25 281 TYR A O 1
ATOM 2152 N N . ARG A 1 282 ? 31.268 -1.115 3.217 1.00 81.56 282 ARG A N 1
ATOM 2153 C CA . ARG A 1 282 ? 31.041 -1.489 1.816 1.00 81.56 282 ARG A CA 1
ATOM 2154 C C . ARG A 1 282 ? 31.726 -2.814 1.457 1.00 81.56 282 ARG A C 1
ATOM 2156 O O . ARG A 1 282 ? 31.177 -3.590 0.686 1.00 81.56 282 ARG A O 1
ATOM 2163 N N . GLN A 1 283 ? 32.875 -3.116 2.071 1.00 75.69 283 GLN A N 1
ATOM 2164 C CA . GLN A 1 283 ? 33.563 -4.412 1.957 1.00 75.69 283 GLN A CA 1
ATOM 2165 C C . GLN A 1 283 ? 32.791 -5.542 2.665 1.00 75.69 283 GLN A C 1
ATOM 2167 O O . GLN A 1 283 ? 32.955 -6.709 2.323 1.00 75.69 283 GLN A O 1
ATOM 2172 N N . ARG A 1 284 ? 31.921 -5.195 3.626 1.00 73.25 284 ARG A N 1
ATOM 2173 C CA . ARG A 1 284 ? 31.001 -6.104 4.335 1.00 73.25 284 ARG A CA 1
ATOM 2174 C C . ARG A 1 284 ? 29.630 -6.224 3.648 1.00 73.25 284 ARG A C 1
ATOM 2176 O O . ARG A 1 284 ? 28.740 -6.873 4.183 1.00 73.25 284 ARG A O 1
ATOM 2183 N N . GLY A 1 285 ? 29.444 -5.598 2.481 1.00 67.19 285 GLY A N 1
ATOM 2184 C CA . GLY A 1 285 ? 28.187 -5.612 1.724 1.00 67.19 285 GLY A CA 1
ATOM 2185 C C . GLY A 1 285 ? 27.103 -4.647 2.225 1.00 67.19 285 GLY A C 1
ATOM 2186 O O . GLY A 1 285 ? 26.012 -4.630 1.659 1.00 67.19 285 GLY A O 1
ATOM 2187 N N . ASN A 1 286 ? 27.381 -3.823 3.242 1.00 73.19 286 ASN A N 1
ATOM 2188 C CA . ASN A 1 286 ? 26.435 -2.818 3.730 1.00 73.19 286 ASN A CA 1
ATOM 2189 C C . ASN A 1 286 ? 26.289 -1.690 2.688 1.00 73.19 286 ASN A C 1
ATOM 2191 O O . ASN A 1 286 ? 27.264 -1.019 2.336 1.00 73.19 286 ASN A O 1
ATOM 2195 N N . GLN A 1 287 ? 25.064 -1.480 2.201 1.00 64.31 287 GLN A N 1
ATOM 2196 C CA . GLN A 1 287 ? 24.769 -0.555 1.099 1.00 64.31 287 GLN A CA 1
ATOM 2197 C C . GLN A 1 287 ? 24.780 0.926 1.520 1.00 64.31 287 GLN A C 1
ATOM 2199 O O . GLN A 1 287 ? 24.917 1.803 0.671 1.00 64.31 287 GLN A O 1
ATOM 2204 N N . LEU A 1 288 ? 24.694 1.206 2.824 1.00 65.06 288 LEU A N 1
ATOM 2205 C CA . LEU A 1 288 ? 24.700 2.552 3.405 1.00 65.06 288 LEU A CA 1
ATOM 2206 C C . LEU A 1 288 ? 26.112 3.058 3.747 1.00 65.06 288 LEU A C 1
ATOM 2208 O O . LEU A 1 288 ? 26.281 4.209 4.145 1.00 65.06 288 LEU A O 1
ATOM 2212 N N . ALA A 1 289 ? 27.139 2.223 3.587 1.00 80.94 289 ALA A N 1
ATOM 2213 C CA . ALA A 1 289 ? 28.524 2.570 3.880 1.00 80.94 289 ALA A CA 1
ATOM 2214 C C . ALA A 1 289 ? 29.005 3.798 3.084 1.00 80.94 289 ALA A C 1
ATOM 2216 O O . ALA A 1 289 ? 29.055 3.781 1.850 1.00 80.94 289 ALA A O 1
ATOM 2217 N N . GLY A 1 290 ? 29.402 4.852 3.800 1.00 72.38 290 GLY A N 1
ATOM 2218 C CA . GLY A 1 290 ? 29.753 6.169 3.266 1.00 72.38 290 GLY A CA 1
ATOM 2219 C C . GLY A 1 290 ? 28.618 7.205 3.306 1.00 72.38 290 GLY A C 1
ATOM 2220 O O . GLY A 1 290 ? 28.837 8.329 2.860 1.00 72.38 290 GLY A O 1
ATOM 2221 N N . ALA A 1 291 ? 27.433 6.869 3.826 1.00 67.69 291 ALA A N 1
ATOM 2222 C CA . ALA A 1 291 ? 26.289 7.777 3.940 1.00 67.69 291 ALA A CA 1
ATOM 2223 C C . ALA A 1 291 ? 25.938 8.110 5.402 1.00 67.69 291 ALA A C 1
ATOM 2225 O O . ALA A 1 291 ? 26.263 7.363 6.326 1.00 67.69 291 ALA A O 1
ATOM 2226 N N . GLY A 1 292 ? 25.256 9.245 5.593 1.00 67.88 292 GLY A N 1
ATOM 2227 C CA . GLY A 1 292 ? 24.619 9.642 6.850 1.00 67.88 292 GLY A CA 1
ATOM 2228 C C . GLY A 1 292 ? 23.105 9.516 6.749 1.00 67.88 292 GLY A C 1
ATOM 2229 O O . GLY A 1 292 ? 22.503 10.123 5.867 1.00 67.88 292 GLY A O 1
ATOM 2230 N N . ILE A 1 293 ? 22.502 8.729 7.636 1.00 67.25 293 ILE A N 1
ATOM 2231 C CA . ILE A 1 293 ? 21.071 8.435 7.652 1.00 67.25 293 ILE A CA 1
ATOM 2232 C C . ILE A 1 293 ? 20.467 9.118 8.875 1.00 67.25 293 ILE A C 1
ATOM 2234 O O . ILE A 1 293 ? 20.896 8.879 10.003 1.00 67.25 293 ILE A O 1
ATOM 2238 N N . TRP A 1 294 ? 19.492 9.994 8.646 1.00 69.25 294 TRP A N 1
ATOM 2239 C CA . TRP A 1 294 ? 18.804 10.730 9.702 1.00 69.25 294 TRP A CA 1
ATOM 2240 C C . TRP A 1 294 ? 17.483 10.055 10.067 1.00 69.25 294 TRP A C 1
ATOM 2242 O O . TRP A 1 294 ? 16.641 9.816 9.204 1.00 69.25 294 TRP A O 1
ATOM 2252 N N . TYR A 1 295 ? 17.298 9.811 11.361 1.00 58.09 295 TYR A N 1
ATOM 2253 C CA . TYR A 1 295 ? 16.053 9.354 11.957 1.00 58.09 295 TYR A CA 1
ATOM 2254 C C . TYR A 1 295 ? 15.515 10.446 12.890 1.00 58.09 295 TYR A C 1
ATOM 2256 O O . TYR A 1 295 ? 16.171 10.853 13.854 1.00 58.09 295 TYR A O 1
ATOM 2264 N N . GLY A 1 296 ? 14.311 10.935 12.592 1.00 62.12 296 GLY A N 1
ATOM 2265 C CA . GLY A 1 296 ? 13.556 11.825 13.473 1.00 62.12 296 GLY A CA 1
ATOM 2266 C C . GLY A 1 296 ? 12.676 11.039 14.449 1.00 62.12 296 GLY A C 1
ATOM 2267 O O . GLY A 1 296 ? 12.266 9.924 14.140 1.00 62.12 296 GLY A O 1
ATOM 2268 N N . ARG A 1 297 ? 12.358 11.633 15.610 1.00 62.34 297 ARG A N 1
ATOM 2269 C CA . ARG A 1 297 ? 11.499 11.026 16.656 1.00 62.34 297 ARG A CA 1
ATOM 2270 C C . ARG A 1 297 ? 11.969 9.624 17.110 1.00 62.34 297 ARG A C 1
ATOM 2272 O O . ARG A 1 297 ? 11.176 8.701 17.269 1.00 62.34 297 ARG A O 1
ATOM 2279 N N . VAL A 1 298 ? 13.269 9.466 17.353 1.00 62.28 298 VAL A N 1
ATOM 2280 C CA . VAL A 1 298 ? 13.856 8.233 17.899 1.00 62.28 298 VAL A CA 1
ATOM 2281 C C . VAL A 1 298 ? 13.657 8.164 19.414 1.00 62.28 298 VAL A C 1
ATOM 2283 O O . VAL A 1 298 ? 13.867 9.138 20.140 1.00 62.28 298 VAL A O 1
ATOM 2286 N N . GLU A 1 299 ? 13.312 6.971 19.887 1.00 68.12 299 GLU A N 1
ATOM 2287 C CA . GLU A 1 299 ? 13.211 6.587 21.295 1.00 68.12 299 GLU A CA 1
ATOM 2288 C C . GLU A 1 299 ? 14.155 5.402 21.562 1.00 68.12 299 GLU A C 1
ATOM 2290 O O . GLU A 1 299 ? 14.473 4.674 20.616 1.00 68.12 299 GLU A O 1
ATOM 2295 N N . PRO A 1 300 ? 14.561 5.139 22.821 1.00 79.81 300 PRO A N 1
ATOM 2296 C CA . PRO A 1 300 ? 15.384 3.980 23.174 1.00 79.81 300 PRO A CA 1
ATOM 2297 C C . PRO A 1 300 ? 14.875 2.651 22.585 1.00 79.81 300 PRO A C 1
ATOM 2299 O O . PRO A 1 300 ? 15.648 1.905 21.990 1.00 79.81 300 PRO A O 1
ATOM 2302 N N . LYS A 1 301 ? 13.558 2.401 22.620 1.00 59.41 301 LYS A N 1
ATOM 2303 C CA . LYS A 1 301 ? 12.936 1.179 22.068 1.00 59.41 301 LYS A CA 1
ATOM 2304 C C . LYS A 1 301 ? 13.175 0.968 20.560 1.00 59.41 301 LYS A C 1
ATOM 2306 O O . LYS A 1 301 ? 13.150 -0.164 20.090 1.00 59.41 301 LYS A O 1
ATOM 2311 N N . HIS A 1 302 ? 13.446 2.033 19.799 1.00 64.56 302 HIS A N 1
ATOM 2312 C CA . HIS A 1 302 ? 13.720 1.963 18.357 1.00 64.56 302 HIS A CA 1
ATOM 2313 C C . HIS A 1 302 ? 15.193 1.639 18.041 1.00 64.56 302 HIS A C 1
ATOM 2315 O O . HIS A 1 302 ? 15.513 1.248 16.918 1.00 64.56 302 HIS A O 1
ATOM 2321 N N . VAL A 1 303 ? 16.100 1.778 19.015 1.00 77.44 303 VAL A N 1
ATOM 2322 C CA . VAL A 1 303 ? 17.553 1.701 18.800 1.00 77.44 303 VAL A CA 1
ATOM 2323 C C . VAL A 1 303 ? 18.008 0.327 18.311 1.00 77.44 303 VAL A C 1
ATOM 2325 O O . VAL A 1 303 ? 18.831 0.269 17.403 1.00 77.44 303 VAL A O 1
ATOM 2328 N N . GLU A 1 304 ? 17.477 -0.778 18.843 1.00 73.94 304 GLU A N 1
ATOM 2329 C CA . GLU A 1 304 ? 17.911 -2.120 18.420 1.00 73.94 304 GLU A CA 1
ATOM 2330 C C . GLU A 1 304 ? 17.544 -2.422 16.957 1.00 73.94 304 GLU A C 1
ATOM 2332 O O . GLU A 1 304 ? 18.402 -2.860 16.191 1.00 73.94 304 GLU A O 1
ATOM 2337 N N . GLY A 1 305 ? 16.330 -2.064 16.524 1.00 51.62 305 GLY A N 1
ATOM 2338 C CA . GLY A 1 305 ? 15.933 -2.161 15.115 1.00 51.62 305 GLY A CA 1
ATOM 2339 C C . GLY A 1 305 ? 16.763 -1.257 14.196 1.00 51.62 305 GLY A C 1
ATOM 2340 O O . GLY A 1 305 ? 17.150 -1.675 13.104 1.00 51.62 305 GLY A O 1
ATOM 2341 N N . ILE A 1 306 ? 17.099 -0.045 14.650 1.00 70.62 306 ILE A N 1
ATOM 2342 C CA . ILE A 1 306 ? 17.939 0.899 13.903 1.00 70.62 306 ILE A CA 1
ATOM 2343 C C . ILE A 1 306 ? 19.391 0.399 13.794 1.00 70.62 306 ILE A C 1
ATOM 2345 O O . ILE A 1 306 ? 19.977 0.493 12.715 1.00 70.62 306 ILE A O 1
ATOM 2349 N N . VAL A 1 307 ? 19.981 -0.161 14.854 1.00 80.44 307 VAL A N 1
ATOM 2350 C CA . VAL A 1 307 ? 21.331 -0.752 14.806 1.00 80.44 307 VAL A CA 1
ATOM 2351 C C . VAL A 1 307 ? 21.357 -1.949 13.855 1.00 80.44 307 VAL A C 1
ATOM 2353 O O . VAL A 1 307 ? 22.212 -1.998 12.968 1.00 80.44 307 VAL A O 1
ATOM 2356 N N . ASP A 1 308 ? 20.399 -2.870 13.978 1.00 72.06 308 ASP A N 1
ATOM 2357 C CA . ASP A 1 308 ? 20.376 -4.085 13.163 1.00 72.06 308 ASP A CA 1
ATOM 2358 C C . ASP A 1 308 ? 20.104 -3.780 11.682 1.00 72.06 308 ASP A C 1
ATOM 2360 O O . ASP A 1 308 ? 20.843 -4.258 10.820 1.00 72.06 308 ASP A O 1
ATOM 2364 N N . GLN A 1 309 ? 19.112 -2.945 11.351 1.00 61.81 309 GLN A N 1
ATOM 2365 C CA . GLN A 1 309 ? 18.819 -2.625 9.947 1.00 61.81 309 GLN A CA 1
ATOM 2366 C C . GLN A 1 309 ? 19.825 -1.642 9.332 1.00 61.81 309 GLN A C 1
ATOM 2368 O O . GLN A 1 309 ? 20.249 -1.859 8.200 1.00 61.81 309 GLN A O 1
ATOM 2373 N N . THR A 1 310 ? 20.252 -0.594 10.042 1.00 60.03 310 THR A N 1
ATOM 2374 C CA . THR A 1 310 ? 21.077 0.484 9.451 1.00 60.03 310 THR A CA 1
ATOM 2375 C C . THR A 1 310 ? 22.573 0.187 9.539 1.00 60.03 310 THR A C 1
ATOM 2377 O O . THR A 1 310 ? 23.275 0.199 8.526 1.00 60.03 310 THR A O 1
ATOM 2380 N N . ILE A 1 311 ? 23.078 -0.083 10.749 1.00 77.06 311 ILE A N 1
ATOM 2381 C CA . ILE A 1 311 ? 24.522 -0.209 11.008 1.00 77.06 311 ILE A CA 1
ATOM 2382 C C . ILE A 1 311 ? 25.026 -1.587 10.578 1.00 77.06 311 ILE A C 1
ATOM 2384 O O . ILE A 1 311 ? 26.074 -1.679 9.940 1.00 77.06 311 ILE A O 1
ATOM 2388 N N . ILE A 1 312 ? 24.277 -2.650 10.881 1.00 82.31 312 ILE A N 1
ATOM 2389 C CA . ILE A 1 312 ? 24.677 -4.021 10.546 1.00 82.31 312 ILE A CA 1
ATOM 2390 C C . ILE A 1 312 ? 24.258 -4.371 9.111 1.00 82.31 312 ILE A C 1
ATOM 2392 O O . ILE A 1 312 ? 25.121 -4.636 8.276 1.00 82.31 312 ILE A O 1
ATOM 2396 N N . LEU A 1 313 ? 22.957 -4.337 8.793 1.00 66.56 313 LEU A N 1
ATOM 2397 C CA . LEU A 1 313 ? 22.431 -4.841 7.512 1.00 66.56 313 LEU A CA 1
ATOM 2398 C C . LEU A 1 313 ? 22.441 -3.831 6.348 1.00 66.56 313 LEU A C 1
ATOM 2400 O O . LEU A 1 313 ? 22.344 -4.253 5.196 1.00 66.56 313 LEU A O 1
ATOM 2404 N N . GLY A 1 314 ? 22.561 -2.527 6.613 1.00 51.84 314 GLY A N 1
ATOM 2405 C CA . GLY A 1 314 ? 22.637 -1.486 5.582 1.00 51.84 314 GLY A CA 1
ATOM 2406 C C . GLY A 1 314 ? 21.337 -1.229 4.816 1.00 51.84 314 GLY A C 1
ATOM 2407 O O . GLY A 1 314 ? 21.359 -1.243 3.586 1.00 51.84 314 GLY A O 1
ATOM 2408 N N . LYS A 1 315 ? 20.211 -1.020 5.515 1.00 49.62 315 LYS A N 1
ATOM 2409 C CA . LYS A 1 315 ? 18.856 -0.907 4.938 1.00 49.62 315 LYS A CA 1
ATOM 2410 C C . LYS A 1 315 ? 18.032 0.287 5.447 1.00 49.62 315 LYS A C 1
ATOM 2412 O O . LYS A 1 315 ? 18.280 0.825 6.521 1.00 49.62 315 LYS A O 1
ATOM 2417 N N . VAL A 1 316 ? 17.003 0.626 4.663 1.00 40.16 316 VAL A N 1
ATOM 2418 C CA . VAL A 1 316 ? 15.895 1.571 4.935 1.00 40.16 316 VAL A CA 1
ATOM 2419 C C . VAL A 1 316 ? 14.556 0.851 4.580 1.00 40.16 316 VAL A C 1
ATOM 2421 O O . VAL A 1 316 ? 14.612 -0.249 4.027 1.00 40.16 316 VAL A O 1
ATOM 2424 N N . ILE A 1 317 ? 13.376 1.369 4.964 1.00 35.22 317 ILE A N 1
ATOM 2425 C CA . ILE A 1 317 ? 12.133 0.585 5.256 1.00 35.22 317 ILE A CA 1
ATOM 2426 C C . ILE A 1 317 ? 10.941 0.922 4.282 1.00 35.22 317 ILE A C 1
ATOM 2428 O O . ILE A 1 317 ? 10.937 2.040 3.767 1.00 35.22 317 ILE A O 1
ATOM 2432 N N . ALA A 1 318 ? 10.015 -0.028 3.952 1.00 32.56 318 ALA A N 1
ATOM 2433 C CA . ALA A 1 318 ? 9.076 0.028 2.782 1.00 32.56 318 ALA A CA 1
ATOM 2434 C C . ALA A 1 318 ? 7.731 -0.813 2.785 1.00 32.56 318 ALA A C 1
ATOM 2436 O O . ALA A 1 318 ? 7.644 -1.846 3.451 1.00 32.56 318 ALA A O 1
ATOM 2437 N N . ASP A 1 319 ? 6.763 -0.488 1.882 1.00 38.59 319 ASP A N 1
ATOM 2438 C CA . ASP A 1 319 ? 5.343 -1.000 1.761 1.00 38.59 319 ASP A CA 1
ATOM 2439 C C . ASP A 1 319 ? 4.851 -1.666 0.415 1.00 38.59 319 ASP A C 1
ATOM 2441 O O . ASP A 1 319 ? 5.620 -1.709 -0.532 1.00 38.59 319 ASP A O 1
ATOM 2445 N N . GLN A 1 320 ? 3.552 -2.085 0.274 1.00 39.06 320 GLN A N 1
ATOM 2446 C CA . GLN A 1 320 ? 2.517 -1.690 -0.760 1.00 39.06 320 GLN A CA 1
ATOM 2447 C C . GLN A 1 320 ? 1.029 -1.892 -0.326 1.00 39.06 320 GLN A C 1
ATOM 2449 O O . GLN A 1 320 ? 0.715 -2.588 0.627 1.00 39.06 320 GLN A O 1
ATOM 2454 N N . PHE A 1 321 ? 0.056 -1.337 -1.075 1.00 46.78 321 PHE A N 1
ATOM 2455 C CA . PHE A 1 321 ? -1.288 -1.061 -0.543 1.00 46.78 321 PHE A CA 1
ATOM 2456 C C . PHE A 1 321 ? -2.383 -2.164 -0.474 1.00 46.78 321 PHE A C 1
ATOM 2458 O O . PHE A 1 321 ? -2.731 -2.618 0.610 1.00 46.78 321 PHE A O 1
ATOM 2465 N N . ARG A 1 322 ? -3.069 -2.524 -1.576 1.00 51.25 322 ARG A N 1
ATOM 2466 C CA . ARG A 1 322 ? -4.386 -3.216 -1.466 1.00 51.25 322 ARG A CA 1
ATOM 2467 C C . ARG A 1 322 ? -4.308 -4.669 -0.988 1.00 51.25 322 ARG A C 1
ATOM 2469 O O . ARG A 1 322 ? -5.207 -5.121 -0.282 1.00 51.25 322 ARG A O 1
ATOM 2476 N N . GLY A 1 323 ? -3.248 -5.389 -1.356 1.00 55.28 323 GLY A N 1
ATOM 2477 C CA . GLY A 1 323 ? -3.024 -6.757 -0.883 1.00 55.28 323 GLY A CA 1
ATOM 2478 C C . GLY A 1 323 ? -2.826 -6.826 0.635 1.00 55.28 323 GLY A C 1
ATOM 2479 O O . GLY A 1 323 ? -3.302 -7.766 1.264 1.00 55.28 323 GLY A O 1
ATOM 2480 N N . ASP A 1 324 ? -2.242 -5.783 1.240 1.00 75.25 324 ASP A N 1
ATOM 2481 C CA . ASP A 1 324 ? -1.974 -5.698 2.682 1.00 75.25 324 ASP A CA 1
ATOM 2482 C C . ASP A 1 324 ? -3.262 -5.730 3.520 1.00 75.25 324 ASP A C 1
ATOM 2484 O O . ASP A 1 324 ? -3.269 -6.312 4.600 1.00 75.25 324 ASP A O 1
ATOM 2488 N N . VAL A 1 325 ? -4.380 -5.211 2.999 1.00 84.06 325 VAL A N 1
ATOM 2489 C CA . VAL A 1 325 ? -5.698 -5.322 3.650 1.00 84.06 325 VAL A CA 1
ATOM 2490 C C . VAL A 1 325 ? -6.094 -6.795 3.811 1.00 84.06 325 VAL A C 1
ATOM 2492 O O . VAL A 1 325 ? -6.420 -7.251 4.907 1.00 84.06 325 VAL A O 1
ATOM 2495 N N . LEU A 1 326 ? -6.013 -7.573 2.729 1.00 83.56 326 LEU A N 1
ATOM 2496 C CA . LEU A 1 326 ? -6.372 -8.992 2.747 1.00 83.56 326 LEU A CA 1
ATOM 2497 C C . LEU A 1 326 ? -5.313 -9.834 3.479 1.00 83.56 326 LEU A C 1
ATOM 2499 O O . LEU A 1 326 ? -5.670 -10.779 4.181 1.00 83.56 326 LEU A O 1
ATOM 2503 N N . ALA A 1 327 ? -4.033 -9.465 3.392 1.00 84.62 327 ALA A N 1
ATOM 2504 C CA . ALA A 1 327 ? -2.944 -10.109 4.122 1.00 84.62 327 ALA A CA 1
ATOM 2505 C C . ALA A 1 327 ? -3.090 -9.932 5.645 1.00 84.62 327 ALA A C 1
ATOM 2507 O O . ALA A 1 327 ? -3.036 -10.921 6.376 1.00 84.62 327 ALA A O 1
ATOM 2508 N N . ARG A 1 328 ? -3.362 -8.709 6.132 1.00 87.94 328 ARG A N 1
ATOM 2509 C CA . ARG A 1 328 ? -3.638 -8.427 7.555 1.00 87.94 328 ARG A CA 1
ATOM 2510 C C . ARG A 1 328 ? -4.871 -9.183 8.050 1.00 87.94 328 ARG A C 1
ATOM 2512 O O . ARG A 1 328 ? -4.805 -9.813 9.103 1.00 87.94 328 ARG A O 1
ATOM 2519 N N . PHE A 1 329 ? -5.956 -9.201 7.272 1.00 92.00 329 PHE A N 1
ATOM 2520 C CA . PHE A 1 329 ? -7.153 -9.989 7.589 1.00 92.00 329 PHE A CA 1
ATOM 2521 C C . PHE A 1 329 ? -6.847 -11.493 7.729 1.00 92.00 329 PHE A C 1
ATOM 2523 O O . PHE A 1 329 ? -7.212 -12.107 8.734 1.00 92.00 329 PHE A O 1
ATOM 2530 N N . LYS A 1 330 ? -6.136 -12.097 6.766 1.00 87.50 330 LYS A N 1
ATOM 2531 C CA . LYS A 1 330 ? -5.773 -13.526 6.816 1.00 87.50 330 LYS A CA 1
ATOM 2532 C C . LYS A 1 330 ? -4.806 -13.833 7.971 1.00 87.50 330 LYS A C 1
ATOM 2534 O O . LYS A 1 330 ? -5.001 -14.834 8.655 1.00 87.50 330 LYS A O 1
ATOM 2539 N N . HIS A 1 331 ? -3.849 -12.949 8.256 1.00 86.94 331 HIS A N 1
ATOM 2540 C CA . HIS A 1 331 ? -2.938 -13.050 9.404 1.00 86.94 331 HIS A CA 1
ATOM 2541 C C . HIS A 1 331 ? -3.704 -13.053 10.739 1.00 86.94 331 HIS A C 1
ATOM 2543 O O . HIS A 1 331 ? -3.490 -13.933 11.567 1.00 86.94 331 HIS A O 1
ATOM 2549 N N . MET A 1 332 ? -4.659 -12.136 10.935 1.00 90.00 332 MET A N 1
ATOM 2550 C CA . MET A 1 332 ? -5.520 -12.114 12.133 1.00 90.00 332 MET A CA 1
ATOM 2551 C C . MET A 1 332 ? -6.488 -13.306 12.210 1.00 90.00 332 MET A C 1
ATOM 2553 O O . MET A 1 332 ? -6.931 -13.678 13.295 1.00 90.00 332 MET A O 1
ATOM 2557 N N . CYS A 1 333 ? -6.793 -13.950 11.081 1.00 88.19 333 CYS A N 1
ATOM 2558 C CA . CYS A 1 333 ? -7.500 -15.233 11.044 1.00 88.19 333 CYS A CA 1
ATOM 2559 C C . CYS A 1 333 ? -6.588 -16.452 11.316 1.00 88.19 333 CYS A C 1
ATOM 2561 O O . CYS A 1 333 ? -7.052 -17.581 11.169 1.00 88.19 333 CYS A O 1
ATOM 2563 N N . GLY A 1 334 ? -5.313 -16.255 11.677 1.00 86.06 334 GLY A N 1
ATOM 2564 C CA . GLY A 1 334 ? -4.373 -17.328 12.028 1.00 86.06 334 GLY A CA 1
ATOM 2565 C C . GLY A 1 334 ? -3.724 -18.053 10.842 1.00 86.06 334 GLY A C 1
ATOM 2566 O O . GLY A 1 334 ? -3.218 -19.160 11.014 1.00 86.06 334 GLY A O 1
ATOM 2567 N N . TYR A 1 335 ? -3.742 -17.472 9.639 1.00 82.88 335 TYR A N 1
ATOM 2568 C CA . TYR A 1 335 ? -3.083 -18.055 8.465 1.00 82.88 335 TYR A CA 1
ATOM 2569 C C . TYR A 1 335 ? -1.587 -17.700 8.432 1.00 82.88 335 TYR A C 1
ATOM 2571 O O . TYR A 1 335 ? -1.203 -16.568 8.721 1.00 82.88 335 TYR A O 1
ATOM 2579 N N . ASP A 1 336 ? -0.760 -18.646 7.983 1.00 82.56 336 ASP A N 1
ATOM 2580 C CA . ASP A 1 336 ? 0.603 -18.386 7.498 1.00 82.56 336 ASP A CA 1
ATOM 2581 C C . ASP A 1 336 ? 0.501 -17.665 6.140 1.00 82.56 336 ASP A C 1
ATOM 2583 O O . ASP A 1 336 ? 0.112 -18.268 5.134 1.00 82.56 336 ASP A O 1
ATOM 2587 N N . VAL A 1 337 ? 0.739 -16.349 6.132 1.00 82.44 337 VAL A N 1
ATOM 2588 C CA . VAL A 1 337 ? 0.526 -15.474 4.969 1.00 82.44 337 VAL A CA 1
ATOM 2589 C C . VAL A 1 337 ? 1.859 -15.127 4.316 1.00 82.44 337 VAL A C 1
ATOM 2591 O O . VAL A 1 337 ? 2.691 -14.468 4.927 1.00 82.44 337 VAL A O 1
ATOM 2594 N N . LEU A 1 338 ? 2.001 -15.506 3.044 1.00 82.56 338 LEU A N 1
ATOM 2595 C CA . LEU A 1 338 ? 3.063 -15.048 2.150 1.00 82.56 338 LEU A CA 1
ATOM 2596 C C . LEU A 1 338 ? 2.530 -13.886 1.298 1.00 82.56 338 LEU A C 1
ATOM 2598 O O . LEU A 1 338 ? 1.613 -14.078 0.497 1.00 82.56 338 LEU A O 1
ATOM 2602 N N . HIS A 1 339 ? 3.115 -12.702 1.450 1.00 84.19 339 HIS A N 1
ATOM 2603 C CA . HIS A 1 339 ? 2.750 -11.469 0.752 1.00 84.19 339 HIS A CA 1
ATOM 2604 C C . HIS A 1 339 ? 4.005 -10.827 0.118 1.00 84.19 339 HIS A C 1
ATOM 2606 O O . HIS A 1 339 ? 4.619 -9.929 0.700 1.00 84.19 339 HIS A O 1
ATOM 2612 N N . PRO A 1 340 ? 4.441 -11.324 -1.058 1.00 83.19 340 PRO A N 1
ATOM 2613 C CA . PRO A 1 340 ? 5.690 -10.929 -1.698 1.00 83.19 340 PRO A CA 1
ATOM 2614 C C . PRO A 1 340 ? 5.477 -9.827 -2.747 1.00 83.19 340 PRO A C 1
ATOM 2616 O O . PRO A 1 340 ? 4.396 -9.692 -3.319 1.00 83.19 340 PRO A O 1
ATOM 2619 N N . MET A 1 341 ? 6.546 -9.100 -3.071 1.00 83.31 341 MET A N 1
ATOM 2620 C CA . MET A 1 341 ? 6.598 -8.188 -4.219 1.00 83.31 341 MET A CA 1
ATOM 2621 C C . MET A 1 341 ? 7.893 -8.390 -5.000 1.00 83.31 341 MET A C 1
ATOM 2623 O O . MET A 1 341 ? 8.914 -8.802 -4.452 1.00 83.31 341 MET A O 1
ATOM 2627 N N . GLY A 1 342 ? 7.854 -8.095 -6.292 1.00 84.62 342 GLY A N 1
ATOM 2628 C CA . GLY A 1 342 ? 9.019 -8.070 -7.154 1.00 84.62 342 GLY A CA 1
ATOM 2629 C C . GLY A 1 342 ? 8.814 -7.145 -8.345 1.00 84.62 342 GLY A C 1
ATOM 2630 O O . GLY A 1 342 ? 7.698 -6.782 -8.707 1.00 84.62 342 GLY A O 1
ATOM 2631 N N . TRP A 1 343 ? 9.923 -6.765 -8.955 1.00 83.50 343 TRP A N 1
ATOM 2632 C CA . TRP A 1 343 ? 9.986 -5.712 -9.953 1.00 83.50 343 TRP A CA 1
ATOM 2633 C C . TRP A 1 343 ? 10.068 -6.330 -11.342 1.00 83.50 343 TRP A C 1
ATOM 2635 O O . TRP A 1 343 ? 11.077 -6.967 -11.668 1.00 83.50 343 TRP A O 1
ATOM 2645 N N . ASP A 1 344 ? 9.030 -6.143 -12.165 1.00 82.69 344 ASP A N 1
ATOM 2646 C CA . ASP A 1 344 ? 9.148 -6.451 -13.589 1.00 82.69 344 ASP A CA 1
ATOM 2647 C C . ASP A 1 344 ? 9.950 -5.339 -14.272 1.00 82.69 344 ASP A C 1
ATOM 2649 O O . ASP A 1 344 ? 9.487 -4.221 -14.491 1.00 82.69 344 ASP A O 1
ATOM 2653 N N . ALA A 1 345 ? 11.223 -5.651 -14.471 1.00 78.62 345 ALA A N 1
ATOM 2654 C CA . ALA A 1 345 ? 12.325 -4.714 -14.608 1.00 78.62 345 ALA A CA 1
ATOM 2655 C C . ALA A 1 345 ? 13.054 -4.867 -15.956 1.00 78.62 345 ALA A C 1
ATOM 2657 O O . ALA A 1 345 ? 14.083 -4.234 -16.185 1.00 78.62 345 ALA A O 1
ATOM 2658 N N . PHE A 1 346 ? 12.537 -5.715 -16.851 1.00 74.31 346 PHE A N 1
ATOM 2659 C CA . PHE A 1 346 ? 13.048 -5.899 -18.208 1.00 74.31 346 PHE A CA 1
ATOM 2660 C C . PHE A 1 346 ? 12.132 -5.286 -19.275 1.00 74.31 346 PHE A C 1
ATOM 2662 O O . PHE A 1 346 ? 10.923 -5.138 -19.106 1.00 74.31 346 PHE A O 1
ATOM 2669 N N . GLY A 1 347 ? 12.732 -5.012 -20.435 1.00 73.06 347 GLY A N 1
ATOM 2670 C CA . GLY A 1 347 ? 12.031 -4.679 -21.668 1.00 73.06 347 GLY A CA 1
ATOM 2671 C C . GLY A 1 347 ? 11.778 -3.191 -21.906 1.00 73.06 347 GLY A C 1
ATOM 2672 O O . GLY A 1 347 ? 12.142 -2.304 -21.128 1.00 73.06 347 GLY A O 1
ATOM 2673 N N . LEU A 1 348 ? 11.093 -2.950 -23.024 1.00 63.59 348 LEU A N 1
ATOM 2674 C CA . LEU A 1 348 ? 10.903 -1.646 -23.658 1.00 63.59 348 LEU A CA 1
ATOM 2675 C C . LEU A 1 348 ? 10.417 -0.494 -22.741 1.00 63.59 348 LEU A C 1
ATOM 2677 O O . LEU A 1 348 ? 10.758 0.646 -23.036 1.00 63.59 348 LEU A O 1
ATOM 2681 N N . PRO A 1 349 ? 9.606 -0.674 -21.664 1.00 64.62 349 PRO A N 1
ATOM 2682 C CA . PRO A 1 349 ? 9.185 0.467 -20.836 1.00 64.62 349 PRO A CA 1
ATOM 2683 C C . PRO A 1 349 ? 10.351 1.147 -20.111 1.00 64.62 349 PRO A C 1
ATOM 2685 O O . PRO A 1 349 ? 10.398 2.375 -20.042 1.00 64.62 349 PRO A O 1
ATOM 2688 N N . ALA A 1 350 ? 11.284 0.354 -19.579 1.00 65.56 350 ALA A N 1
ATOM 2689 C CA . ALA A 1 350 ? 12.467 0.860 -18.895 1.00 65.56 350 ALA A CA 1
ATOM 2690 C C . ALA A 1 350 ? 13.506 1.364 -19.906 1.00 65.56 350 ALA A C 1
ATOM 2692 O O . ALA A 1 350 ? 14.076 2.438 -19.725 1.00 65.56 350 ALA A O 1
ATOM 2693 N N . GLU A 1 351 ? 13.691 0.617 -20.996 1.00 70.12 351 GLU A N 1
ATOM 2694 C CA . GLU A 1 351 ? 14.635 0.914 -22.073 1.00 70.12 351 GLU A CA 1
ATOM 2695 C C . GLU A 1 351 ? 14.300 2.225 -22.802 1.00 70.12 351 GLU A C 1
ATOM 2697 O O . GLU A 1 351 ? 15.113 3.148 -22.783 1.00 70.12 351 GLU A O 1
ATOM 2702 N N . ASN A 1 352 ? 13.082 2.384 -23.339 1.00 69.06 352 ASN A N 1
ATOM 2703 C CA . ASN A 1 352 ? 12.679 3.609 -24.043 1.00 69.06 352 ASN A CA 1
ATOM 2704 C C . ASN A 1 352 ? 12.755 4.841 -23.122 1.00 69.06 352 ASN A C 1
ATOM 2706 O O . ASN A 1 352 ? 13.196 5.909 -23.544 1.00 69.06 352 ASN A O 1
ATOM 2710 N N . ALA A 1 353 ? 12.358 4.702 -21.850 1.00 69.31 353 ALA A N 1
ATOM 2711 C CA . ALA A 1 353 ? 12.397 5.794 -20.879 1.00 69.31 353 ALA A CA 1
ATOM 2712 C C . ALA A 1 353 ? 13.829 6.185 -20.463 1.00 69.31 353 ALA A C 1
ATOM 2714 O O . ALA A 1 353 ? 14.068 7.347 -20.125 1.00 69.31 353 ALA A O 1
ATOM 2715 N N . ALA A 1 354 ? 14.778 5.249 -20.498 1.00 74.12 354 ALA A N 1
ATOM 2716 C CA . ALA A 1 354 ? 16.191 5.527 -20.277 1.00 74.12 354 ALA A CA 1
ATOM 2717 C C . ALA A 1 354 ? 16.830 6.184 -21.518 1.00 74.12 354 ALA A C 1
ATOM 2719 O O . ALA A 1 354 ? 17.503 7.208 -21.387 1.00 74.12 354 ALA A O 1
ATOM 2720 N N . ILE A 1 355 ? 16.515 5.683 -22.722 1.00 74.44 355 ILE A N 1
ATOM 2721 C CA . ILE A 1 355 ? 16.942 6.248 -24.017 1.00 74.44 355 ILE A CA 1
ATOM 2722 C C . ILE A 1 355 ? 16.474 7.703 -24.175 1.00 74.44 355 ILE A C 1
ATOM 2724 O O . ILE A 1 355 ? 17.292 8.566 -24.486 1.00 74.44 355 ILE A O 1
ATOM 2728 N N . GLU A 1 356 ? 15.202 8.007 -23.881 1.00 72.94 356 GLU A N 1
ATOM 2729 C CA . GLU A 1 356 ? 14.638 9.375 -23.900 1.00 72.94 356 GLU A CA 1
ATOM 2730 C C . GLU A 1 356 ? 15.440 10.357 -23.019 1.00 72.94 356 GLU A C 1
ATOM 2732 O O . GLU A 1 356 ? 15.462 11.560 -23.272 1.00 72.94 356 GLU A O 1
ATOM 2737 N N . ARG A 1 357 ? 16.104 9.848 -21.972 1.00 74.81 357 ARG A N 1
ATOM 2738 C CA . ARG A 1 357 ? 16.819 10.638 -20.955 1.00 74.81 357 ARG A CA 1
ATOM 2739 C C . ARG A 1 357 ? 18.341 10.585 -21.098 1.00 74.81 357 ARG A C 1
ATOM 2741 O O . ARG A 1 357 ? 19.026 11.284 -20.356 1.00 74.81 357 ARG A O 1
ATOM 2748 N N . GLY A 1 358 ? 18.871 9.786 -22.027 1.00 83.56 358 GLY A N 1
ATOM 2749 C CA . GLY A 1 358 ? 20.311 9.541 -22.163 1.00 83.56 358 GLY A CA 1
ATOM 2750 C C . GLY A 1 358 ? 20.929 8.827 -20.953 1.00 83.56 358 GLY A C 1
ATOM 2751 O O . GLY A 1 358 ? 22.095 9.058 -20.643 1.00 83.56 358 GLY A O 1
ATOM 2752 N N . ILE A 1 359 ? 20.145 8.005 -20.247 1.00 85.62 359 ILE A N 1
ATOM 2753 C CA . ILE A 1 359 ? 20.561 7.249 -19.055 1.00 85.62 359 ILE A CA 1
ATOM 2754 C C . ILE A 1 359 ? 20.698 5.766 -19.432 1.00 85.62 359 ILE A C 1
ATOM 2756 O O . ILE A 1 359 ? 20.015 5.279 -20.330 1.00 85.62 359 ILE A O 1
ATOM 2760 N N . ASP A 1 360 ? 21.574 5.034 -18.745 1.00 84.75 360 ASP A N 1
ATOM 2761 C CA . ASP A 1 360 ? 21.656 3.576 -18.861 1.00 84.75 360 ASP A CA 1
ATOM 2762 C C . ASP A 1 360 ? 20.364 2.891 -18.340 1.00 84.75 360 ASP A C 1
ATOM 2764 O O . ASP A 1 360 ? 19.915 3.211 -17.231 1.00 84.75 360 ASP A O 1
ATOM 2768 N N . PRO A 1 361 ? 19.762 1.933 -19.079 1.00 80.38 361 PRO A N 1
ATOM 2769 C CA . PRO A 1 361 ? 18.528 1.269 -18.659 1.00 80.38 361 PRO A CA 1
ATOM 2770 C C . PRO A 1 361 ? 18.606 0.553 -17.307 1.00 80.38 361 PRO A C 1
ATOM 2772 O O . PRO A 1 361 ? 17.618 0.565 -16.574 1.00 80.38 361 PRO A O 1
ATOM 2775 N N . ALA A 1 362 ? 19.744 -0.039 -16.930 1.00 81.19 362 ALA A N 1
ATOM 2776 C CA . ALA A 1 362 ? 19.878 -0.719 -15.642 1.00 81.19 362 ALA A CA 1
ATOM 2777 C C . ALA A 1 362 ? 19.980 0.288 -14.484 1.00 81.19 362 ALA A C 1
ATOM 2779 O O . ALA A 1 362 ? 19.314 0.109 -13.463 1.00 81.19 362 ALA A O 1
ATOM 2780 N N . GLN A 1 363 ? 20.726 1.384 -14.656 1.00 83.06 363 GLN A N 1
ATOM 2781 C CA . GLN A 1 363 ? 20.785 2.475 -13.672 1.00 83.06 363 GLN A CA 1
ATOM 2782 C C . GLN A 1 363 ? 19.413 3.131 -13.468 1.00 83.06 363 GLN A C 1
ATOM 2784 O O . GLN A 1 363 ? 18.968 3.290 -12.331 1.00 83.06 363 GLN A O 1
ATOM 2789 N N . TRP A 1 364 ? 18.718 3.456 -14.563 1.00 81.75 364 TRP A N 1
ATOM 2790 C CA . TRP A 1 364 ? 17.354 3.991 -14.540 1.00 81.75 364 TRP A CA 1
ATOM 2791 C C . TRP A 1 364 ? 16.382 3.037 -13.830 1.00 81.75 364 TRP A C 1
ATOM 2793 O O . TRP A 1 364 ? 15.566 3.459 -13.011 1.00 81.75 364 TRP A O 1
ATOM 2803 N N . THR A 1 365 ? 16.501 1.735 -14.087 1.00 77.25 365 THR A N 1
ATOM 2804 C CA . THR A 1 365 ? 15.663 0.705 -13.461 1.00 77.25 365 THR A CA 1
ATOM 2805 C C . THR A 1 365 ? 15.910 0.596 -11.957 1.00 77.25 365 THR A C 1
ATOM 2807 O O . THR A 1 365 ? 14.948 0.632 -11.197 1.00 77.25 365 THR A O 1
ATOM 2810 N N . GLN A 1 366 ? 17.164 0.546 -11.496 1.00 82.94 366 GLN A N 1
ATOM 2811 C CA . GLN A 1 366 ? 17.468 0.480 -10.057 1.00 82.94 366 GLN A CA 1
ATOM 2812 C C . GLN A 1 366 ? 17.040 1.753 -9.307 1.00 82.94 366 GLN A C 1
ATOM 2814 O O . GLN A 1 366 ? 16.538 1.663 -8.188 1.00 82.94 366 GLN A O 1
ATOM 2819 N N . GLN A 1 367 ? 17.151 2.932 -9.932 1.00 82.94 367 GLN A N 1
ATOM 2820 C CA . GLN A 1 367 ? 16.618 4.182 -9.373 1.00 82.94 367 GLN A CA 1
ATOM 2821 C C . GLN A 1 367 ? 15.089 4.141 -9.244 1.00 82.94 367 GLN A C 1
ATOM 2823 O O . GLN A 1 367 ? 14.554 4.512 -8.203 1.00 82.94 367 GLN A O 1
ATOM 2828 N N . ASN A 1 368 ? 14.374 3.654 -10.263 1.00 80.00 368 ASN A N 1
ATOM 2829 C CA . ASN A 1 368 ? 12.918 3.506 -10.196 1.00 80.00 368 ASN A CA 1
ATOM 2830 C C . ASN A 1 368 ? 12.483 2.458 -9.165 1.00 80.00 368 ASN A C 1
ATOM 2832 O O . ASN A 1 368 ? 11.519 2.705 -8.451 1.00 80.00 368 ASN A O 1
ATOM 2836 N N . ILE A 1 369 ? 13.205 1.340 -9.038 1.00 82.88 369 ILE A N 1
ATOM 2837 C CA . ILE A 1 369 ? 12.973 0.334 -7.991 1.00 82.88 369 ILE A CA 1
ATOM 2838 C C . ILE A 1 369 ? 13.108 0.974 -6.608 1.00 82.88 369 ILE A C 1
ATOM 2840 O O . ILE A 1 369 ? 12.177 0.888 -5.815 1.00 82.88 369 ILE A O 1
ATOM 2844 N N . ALA A 1 370 ? 14.212 1.679 -6.338 1.00 82.19 370 ALA A N 1
ATOM 2845 C CA . ALA A 1 370 ? 14.423 2.358 -5.061 1.00 82.19 370 ALA A CA 1
ATOM 2846 C C . ALA A 1 370 ? 13.361 3.436 -4.780 1.00 82.19 370 ALA A C 1
ATOM 2848 O O . ALA A 1 370 ? 12.852 3.504 -3.668 1.00 82.19 370 ALA A O 1
ATOM 2849 N N . ASN A 1 371 ? 12.988 4.238 -5.784 1.00 81.88 371 ASN A N 1
ATOM 2850 C CA . ASN A 1 371 ? 11.981 5.294 -5.644 1.00 81.88 371 ASN A CA 1
ATOM 2851 C C . ASN A 1 371 ? 10.574 4.734 -5.428 1.00 81.88 371 ASN A C 1
ATOM 2853 O O . ASN A 1 371 ? 9.870 5.189 -4.534 1.00 81.88 371 ASN A O 1
ATOM 2857 N N . MET A 1 372 ? 10.157 3.736 -6.213 1.00 80.06 372 MET A N 1
ATOM 2858 C CA . MET A 1 372 ? 8.865 3.080 -6.014 1.00 80.06 372 MET A CA 1
ATOM 2859 C C . MET A 1 372 ? 8.842 2.432 -4.633 1.00 80.06 372 MET A C 1
ATOM 2861 O O . MET A 1 372 ? 7.938 2.735 -3.867 1.00 80.06 372 MET A O 1
ATOM 2865 N N . LYS A 1 373 ? 9.894 1.687 -4.257 1.00 81.88 373 LYS A N 1
ATOM 2866 C CA . LYS A 1 373 ? 10.126 1.148 -2.904 1.00 81.88 373 LYS A CA 1
ATOM 2867 C C . LYS A 1 373 ? 10.325 2.219 -1.809 1.00 81.88 373 LYS A C 1
ATOM 2869 O O . LYS A 1 373 ? 10.515 1.839 -0.665 1.00 81.88 373 LYS A O 1
ATOM 2874 N N . ALA A 1 374 ? 10.272 3.514 -2.134 1.00 79.38 374 ALA A N 1
ATOM 2875 C CA . ALA A 1 374 ? 10.317 4.635 -1.189 1.00 79.38 374 ALA A CA 1
ATOM 2876 C C . ALA A 1 374 ? 9.000 5.439 -1.119 1.00 79.38 374 ALA A C 1
ATOM 2878 O O . ALA A 1 374 ? 8.783 6.176 -0.158 1.00 79.38 374 ALA A O 1
ATOM 2879 N N . GLN A 1 375 ? 8.058 5.271 -2.062 1.00 76.88 375 GLN A N 1
ATOM 2880 C CA . GLN A 1 375 ? 6.680 5.815 -1.975 1.00 76.88 375 GLN A CA 1
ATOM 2881 C C . GLN A 1 375 ? 5.799 5.015 -0.985 1.00 76.88 375 GLN A C 1
ATOM 2883 O O . GLN A 1 375 ? 4.593 4.862 -1.170 1.00 76.88 375 GLN A O 1
ATOM 2888 N N . LEU A 1 376 ? 6.493 4.433 -0.008 1.00 79.06 376 LEU A N 1
ATOM 2889 C CA . LEU A 1 376 ? 6.378 3.126 0.624 1.00 79.06 376 LEU A CA 1
ATOM 2890 C C . LEU A 1 376 ? 7.629 3.143 1.556 1.00 79.06 376 LEU A C 1
ATOM 2892 O O . LEU A 1 376 ? 8.715 3.220 1.013 1.00 79.06 376 LEU A O 1
ATOM 2896 N N . ASP A 1 377 ? 7.708 3.194 2.887 1.00 77.25 377 ASP A N 1
ATOM 2897 C CA . ASP A 1 377 ? 6.826 2.952 4.043 1.00 77.25 377 ASP A CA 1
ATOM 2898 C C . ASP A 1 377 ? 5.695 3.979 4.239 1.00 77.25 377 ASP A C 1
ATOM 2900 O O . ASP A 1 377 ? 5.050 4.046 5.287 1.00 77.25 377 ASP A O 1
ATOM 2904 N N . SER A 1 378 ? 5.479 4.851 3.250 1.00 77.81 378 SER A N 1
ATOM 2905 C CA . SER A 1 378 ? 4.618 6.014 3.423 1.00 77.81 378 SER A CA 1
ATOM 2906 C C . SER A 1 378 ? 3.119 5.678 3.505 1.00 77.81 378 SER A C 1
ATOM 2908 O O . SER A 1 378 ? 2.378 6.430 4.133 1.00 77.81 378 SER A O 1
ATOM 2910 N N . ILE A 1 379 ? 2.646 4.555 2.950 1.00 75.12 379 ILE A N 1
ATOM 2911 C CA . ILE A 1 379 ? 1.237 4.115 2.990 1.00 75.12 379 ILE A CA 1
ATOM 2912 C C . ILE A 1 379 ? 0.964 2.973 4.008 1.00 75.12 379 ILE A C 1
ATOM 2914 O O . ILE A 1 379 ? -0.177 2.511 4.138 1.00 75.12 379 ILE A O 1
ATOM 2918 N N . GLY A 1 380 ? 1.979 2.555 4.774 1.00 71.88 380 GLY A N 1
ATOM 2919 C CA . GLY A 1 380 ? 1.909 1.742 5.998 1.00 71.88 380 GLY A CA 1
ATOM 2920 C C . GLY A 1 380 ? 1.425 0.297 5.815 1.00 71.88 380 GLY A C 1
ATOM 2921 O O . GLY A 1 380 ? 0.500 -0.143 6.503 1.00 71.88 380 GLY A O 1
ATOM 2922 N N . ALA A 1 381 ? 1.965 -0.447 4.855 1.00 72.19 381 ALA A N 1
ATOM 2923 C CA . ALA A 1 381 ? 1.335 -1.608 4.240 1.00 72.19 381 ALA A CA 1
ATOM 2924 C C . ALA A 1 381 ? 2.343 -2.730 3.868 1.00 72.19 381 ALA A C 1
ATOM 2926 O O . ALA A 1 381 ? 3.183 -2.577 2.999 1.00 72.19 381 ALA A O 1
ATOM 2927 N N . ARG A 1 382 ? 2.265 -3.887 4.529 1.00 78.12 382 ARG A N 1
ATOM 2928 C CA . ARG A 1 382 ? 3.370 -4.821 4.834 1.00 78.12 382 ARG A CA 1
ATOM 2929 C C . ARG A 1 382 ? 3.717 -5.840 3.736 1.00 78.12 382 ARG A C 1
ATOM 2931 O O . ARG A 1 382 ? 2.823 -6.514 3.229 1.00 78.12 382 ARG A O 1
ATOM 2938 N N . PHE A 1 383 ? 5.018 -6.047 3.479 1.00 78.31 383 PHE A N 1
ATOM 2939 C CA . PHE A 1 383 ? 5.548 -7.052 2.535 1.00 78.31 383 PHE A CA 1
ATOM 2940 C C . PHE A 1 383 ? 6.694 -7.895 3.084 1.00 78.31 383 PHE A C 1
ATOM 2942 O O . PHE A 1 383 ? 7.527 -7.418 3.856 1.00 78.31 383 PHE A O 1
ATOM 2949 N N . ASP A 1 384 ? 6.776 -9.120 2.572 1.00 79.81 384 ASP A N 1
ATOM 2950 C CA . ASP A 1 384 ? 7.883 -10.049 2.789 1.00 79.81 384 ASP A CA 1
ATOM 2951 C C . ASP A 1 384 ? 9.061 -9.662 1.879 1.00 79.81 384 ASP A C 1
ATOM 2953 O O . ASP A 1 384 ? 9.341 -10.288 0.853 1.00 79.81 384 ASP A O 1
ATOM 2957 N N . TRP A 1 385 ? 9.735 -8.556 2.206 1.00 80.31 385 TRP A N 1
ATOM 2958 C CA . TRP A 1 385 ? 10.840 -8.010 1.406 1.00 80.31 385 TRP A CA 1
ATOM 2959 C C . TRP A 1 385 ? 12.071 -8.921 1.326 1.00 80.31 385 TRP A C 1
ATOM 2961 O O . TRP A 1 385 ? 12.914 -8.747 0.452 1.00 80.31 385 TRP A O 1
ATOM 2971 N N . GLU A 1 386 ? 12.187 -9.932 2.182 1.00 78.19 386 GLU A N 1
ATOM 2972 C CA . GLU A 1 386 ? 13.167 -11.014 2.046 1.00 78.19 386 GLU A CA 1
ATOM 2973 C C . GLU A 1 386 ? 12.752 -12.089 1.016 1.00 78.19 386 GLU A C 1
ATOM 2975 O O . GLU A 1 386 ? 13.441 -13.099 0.853 1.00 78.19 386 GLU A O 1
ATOM 2980 N N . LYS A 1 387 ? 11.640 -11.864 0.301 1.00 79.31 387 LYS A N 1
ATOM 2981 C CA . LYS A 1 387 ? 11.199 -12.566 -0.918 1.00 79.31 387 LYS A CA 1
ATOM 2982 C C . LYS A 1 387 ? 11.212 -11.662 -2.159 1.00 79.31 387 LYS A C 1
ATOM 2984 O O . LYS A 1 387 ? 10.623 -12.025 -3.175 1.00 79.31 387 LYS A O 1
ATOM 2989 N N . GLU A 1 388 ? 11.870 -10.505 -2.087 1.00 86.25 388 GLU A N 1
ATOM 2990 C CA . GLU A 1 388 ? 11.983 -9.560 -3.200 1.00 86.25 388 GLU A CA 1
ATOM 2991 C C . GLU A 1 388 ? 12.677 -10.172 -4.426 1.00 86.25 388 GLU A C 1
ATOM 2993 O O . GLU A 1 388 ? 13.734 -10.797 -4.321 1.00 86.25 388 GLU A O 1
ATOM 2998 N N . LEU A 1 389 ? 12.092 -9.961 -5.608 1.00 82.31 389 LEU A N 1
ATOM 2999 C CA . LEU A 1 389 ? 12.618 -10.426 -6.896 1.00 82.31 389 LEU A CA 1
ATOM 3000 C C . LEU A 1 389 ? 12.737 -9.263 -7.891 1.00 82.31 389 LEU A C 1
ATOM 3002 O O . LEU A 1 389 ? 11.987 -8.297 -7.823 1.00 82.31 389 LEU A O 1
ATOM 3006 N N . GLN A 1 390 ? 13.657 -9.364 -8.851 1.00 84.69 390 GLN A N 1
ATOM 3007 C CA . GLN A 1 390 ? 13.830 -8.395 -9.942 1.00 84.69 390 GLN A CA 1
ATOM 3008 C C . GLN A 1 390 ? 13.988 -9.165 -11.255 1.00 84.69 390 GLN A C 1
ATOM 3010 O O . GLN A 1 390 ? 14.936 -9.943 -11.378 1.00 84.69 390 GLN A O 1
ATOM 3015 N N . THR A 1 391 ? 13.102 -8.977 -12.241 1.00 84.00 391 THR A N 1
ATOM 3016 C CA . THR A 1 391 ? 13.124 -9.816 -13.461 1.00 84.00 391 THR A CA 1
ATOM 3017 C C . THR A 1 391 ? 14.364 -9.584 -14.331 1.00 84.00 391 THR A C 1
ATOM 3019 O O . THR A 1 391 ? 14.801 -10.503 -15.025 1.00 84.00 391 THR A O 1
ATOM 3022 N N . CYS A 1 392 ? 14.995 -8.409 -14.213 1.00 83.25 392 CYS A N 1
ATOM 3023 C CA . CYS A 1 392 ? 16.269 -8.069 -14.849 1.00 83.25 392 CYS A CA 1
ATOM 3024 C C . CYS A 1 392 ? 17.511 -8.682 -14.174 1.00 83.25 392 CYS A C 1
ATOM 3026 O O . CYS A 1 392 ? 18.602 -8.618 -14.740 1.00 83.25 392 CYS A O 1
ATOM 3028 N N . SER A 1 393 ? 17.388 -9.252 -12.968 1.00 83.62 393 SER A N 1
ATOM 3029 C CA . SER A 1 393 ? 18.536 -9.820 -12.251 1.00 83.62 393 SER A CA 1
ATOM 3030 C C . SER A 1 393 ? 19.006 -11.129 -12.902 1.00 83.62 393 SER A C 1
ATOM 3032 O O . SER A 1 393 ? 18.164 -11.990 -13.184 1.00 83.62 393 SER A O 1
ATOM 3034 N N . PRO A 1 394 ? 20.327 -11.358 -13.065 1.00 81.44 394 PRO A N 1
ATOM 3035 C CA . PRO A 1 394 ? 20.868 -12.653 -13.482 1.00 81.44 394 PRO A CA 1
ATOM 3036 C C . PRO A 1 394 ? 20.395 -13.812 -12.603 1.00 81.44 394 PRO A C 1
ATOM 3038 O O . PRO A 1 394 ? 20.148 -14.909 -13.107 1.00 81.44 394 PRO A O 1
ATOM 3041 N N . ASP A 1 395 ? 20.193 -13.563 -11.305 1.00 81.25 395 ASP A N 1
ATOM 3042 C CA . ASP A 1 395 ? 19.677 -14.561 -10.370 1.00 81.25 395 ASP A CA 1
ATOM 3043 C C . ASP A 1 395 ? 18.204 -14.918 -10.598 1.00 81.25 395 ASP A C 1
ATOM 3045 O O . ASP A 1 395 ? 17.779 -15.993 -10.183 1.00 81.25 395 ASP A O 1
ATOM 3049 N N . PHE A 1 396 ? 17.450 -14.089 -11.323 1.00 82.00 396 PHE A N 1
ATOM 3050 C CA . PHE A 1 396 ? 16.108 -14.414 -11.794 1.00 82.00 396 PHE A CA 1
ATOM 3051 C C . PHE A 1 396 ? 16.143 -15.023 -13.203 1.00 82.00 396 PHE A C 1
ATOM 3053 O O . PHE A 1 396 ? 15.704 -16.159 -13.405 1.00 82.00 396 PHE A O 1
ATOM 3060 N N . TYR A 1 397 ? 16.695 -14.314 -14.197 1.00 81.25 397 TYR A N 1
ATOM 3061 C CA . TYR A 1 397 ? 16.542 -14.714 -15.601 1.00 81.25 397 TYR A CA 1
ATOM 3062 C C . TYR A 1 397 ? 17.306 -15.991 -15.981 1.00 81.25 397 TYR A C 1
ATOM 3064 O O . TYR A 1 397 ? 16.937 -16.654 -16.951 1.00 81.25 397 TYR A O 1
ATOM 3072 N N . LYS A 1 398 ? 18.301 -16.434 -15.196 1.00 82.12 398 LYS A N 1
ATOM 3073 C CA . LYS A 1 398 ? 18.894 -17.777 -15.359 1.00 82.12 398 LYS A CA 1
ATOM 3074 C C . LYS A 1 398 ? 17.839 -18.896 -15.284 1.00 82.12 398 LYS A C 1
ATOM 3076 O O . LYS A 1 398 ? 17.969 -19.927 -15.945 1.00 82.12 398 LYS A O 1
ATOM 3081 N N . HIS A 1 399 ? 16.757 -18.686 -14.529 1.00 82.44 399 HIS A N 1
ATOM 3082 C CA . HIS A 1 399 ? 15.649 -19.634 -14.427 1.00 82.44 399 HIS A CA 1
ATOM 3083 C C . HIS A 1 399 ? 14.697 -19.556 -15.628 1.00 82.44 399 HIS A C 1
ATOM 3085 O O . HIS A 1 399 ? 14.269 -20.603 -16.113 1.00 82.44 399 HIS A O 1
ATOM 3091 N N . THR A 1 400 ? 14.419 -18.367 -16.177 1.00 85.25 400 THR A N 1
ATOM 3092 C CA . THR A 1 400 ? 13.601 -18.240 -17.400 1.00 85.25 400 THR A CA 1
ATOM 3093 C C . THR A 1 400 ? 14.332 -18.805 -18.623 1.00 85.25 400 THR A C 1
ATOM 3095 O O . THR A 1 400 ? 13.724 -19.518 -19.419 1.00 85.25 400 THR A O 1
ATOM 3098 N N . GLN A 1 401 ? 15.654 -18.619 -18.711 1.00 81.50 401 GLN A N 1
ATOM 3099 C CA . GLN A 1 401 ? 16.518 -19.285 -19.695 1.00 81.50 401 GLN A CA 1
ATOM 3100 C C . GLN A 1 401 ? 16.465 -20.818 -19.567 1.00 81.50 401 GLN A C 1
ATOM 3102 O O . GLN A 1 401 ? 16.303 -21.512 -20.572 1.00 81.50 401 GLN A O 1
ATOM 3107 N N . LYS A 1 402 ? 16.529 -21.365 -18.343 1.00 83.56 402 LYS A N 1
ATOM 3108 C CA . LYS A 1 402 ? 16.375 -22.813 -18.109 1.00 83.56 402 LYS A CA 1
ATOM 3109 C C . LYS A 1 402 ? 15.000 -23.326 -18.557 1.00 83.56 402 LYS A C 1
ATOM 3111 O O . LYS A 1 402 ? 14.930 -24.351 -19.229 1.00 83.56 402 LYS A O 1
ATOM 3116 N N . ILE A 1 403 ? 13.920 -22.607 -18.241 1.00 86.62 403 ILE A N 1
ATOM 3117 C CA . ILE A 1 403 ? 12.553 -22.960 -18.663 1.00 86.62 403 ILE A CA 1
ATOM 3118 C C . ILE A 1 403 ? 12.423 -22.927 -20.193 1.00 86.62 403 ILE A C 1
ATOM 3120 O O . ILE A 1 403 ? 11.847 -23.844 -20.773 1.00 86.62 403 ILE A O 1
ATOM 3124 N N . PHE A 1 404 ? 13.013 -21.933 -20.863 1.00 88.50 404 PHE A N 1
ATOM 3125 C CA . PHE A 1 404 ? 13.057 -21.862 -22.325 1.00 88.50 404 PHE A CA 1
ATOM 3126 C C . PHE A 1 404 ? 13.773 -23.071 -22.953 1.00 88.50 404 PHE A C 1
ATOM 3128 O O . PHE A 1 404 ? 13.275 -23.641 -23.925 1.00 88.50 404 PHE A O 1
ATOM 3135 N N . LEU A 1 405 ? 14.902 -23.512 -22.384 1.00 90.25 405 LEU A N 1
ATOM 3136 C CA . LEU A 1 405 ? 15.598 -24.721 -22.843 1.00 90.25 405 LEU A CA 1
ATOM 3137 C C . LEU A 1 405 ? 14.737 -25.980 -22.654 1.00 90.25 405 LEU A C 1
ATOM 3139 O O . LEU A 1 405 ? 14.589 -26.752 -23.598 1.00 90.25 405 LEU A O 1
ATOM 3143 N N . MET A 1 406 ? 14.075 -26.132 -21.503 1.00 89.00 406 MET A N 1
ATOM 3144 C CA . MET A 1 406 ? 13.149 -27.245 -21.248 1.00 89.00 406 MET A CA 1
ATOM 3145 C C . MET A 1 406 ? 11.945 -27.244 -22.213 1.00 89.00 406 MET A C 1
ATOM 3147 O O . MET A 1 406 ? 11.508 -28.302 -22.665 1.00 89.00 406 MET A O 1
ATOM 3151 N N . LEU A 1 407 ? 11.412 -26.067 -22.568 1.00 87.69 407 LEU A N 1
ATOM 3152 C CA . LEU A 1 407 ? 10.366 -25.928 -23.589 1.00 87.69 407 LEU A CA 1
ATOM 3153 C C . LEU A 1 407 ? 10.890 -26.321 -24.979 1.00 87.69 407 LEU A C 1
ATOM 3155 O O . LEU A 1 407 ? 10.198 -27.016 -25.722 1.00 87.69 407 LEU A O 1
ATOM 3159 N N . ARG A 1 408 ? 12.123 -25.933 -25.328 1.00 90.19 408 ARG A N 1
ATOM 3160 C CA . ARG A 1 408 ? 12.773 -26.296 -26.599 1.00 90.19 408 ARG A CA 1
ATOM 3161 C C . ARG A 1 408 ? 13.019 -27.803 -26.712 1.00 90.19 408 ARG A C 1
ATOM 3163 O O . ARG A 1 408 ? 12.714 -28.384 -27.748 1.00 90.19 408 ARG A O 1
ATOM 3170 N N . GLU A 1 409 ? 13.502 -28.444 -25.649 1.00 91.50 409 GLU A N 1
ATOM 3171 C CA . GLU A 1 409 ? 13.692 -29.904 -25.562 1.00 91.50 409 GLU A CA 1
ATOM 3172 C C . GLU A 1 409 ? 12.381 -30.685 -25.747 1.00 91.50 409 GLU A C 1
ATOM 3174 O O . GLU A 1 409 ? 12.388 -31.805 -26.253 1.00 91.50 409 GLU A O 1
ATOM 3179 N N . LYS A 1 410 ? 11.241 -30.086 -25.380 1.00 90.50 410 LYS A N 1
ATOM 3180 C CA . LYS A 1 410 ? 9.895 -30.641 -25.592 1.00 90.50 410 LYS A CA 1
ATOM 3181 C C . LYS A 1 410 ? 9.245 -30.238 -26.923 1.00 90.50 410 LYS A C 1
ATOM 3183 O O . LYS A 1 410 ? 8.080 -30.558 -27.137 1.00 90.50 410 LYS A O 1
ATOM 3188 N N . GLY A 1 411 ? 9.947 -29.523 -27.807 1.00 92.38 411 GLY A N 1
ATOM 3189 C CA . GLY A 1 411 ? 9.383 -29.005 -29.063 1.00 92.38 411 GLY A CA 1
ATOM 3190 C C . GLY A 1 411 ? 8.317 -27.913 -28.877 1.00 92.38 411 GLY A C 1
ATOM 3191 O O . GLY A 1 411 ? 7.611 -27.567 -29.823 1.00 92.38 411 GLY A O 1
ATOM 3192 N N . LEU A 1 412 ? 8.194 -27.366 -27.664 1.00 90.94 412 LEU A N 1
ATOM 3193 C CA . LEU A 1 412 ? 7.257 -26.301 -27.301 1.00 90.94 412 LEU A CA 1
ATOM 3194 C C . LEU A 1 412 ? 7.849 -24.898 -27.493 1.00 90.94 412 LEU A C 1
ATOM 3196 O O . LEU A 1 412 ? 7.084 -23.941 -27.528 1.00 90.94 412 LEU A O 1
ATOM 3200 N N . ALA A 1 413 ? 9.170 -24.765 -27.652 1.00 90.06 413 ALA A N 1
ATOM 3201 C CA . ALA A 1 413 ? 9.828 -23.544 -28.123 1.00 90.06 413 ALA A CA 1
ATOM 3202 C C . ALA A 1 413 ? 10.594 -23.829 -29.424 1.00 90.06 413 ALA A C 1
ATOM 3204 O O . ALA A 1 413 ? 11.476 -24.690 -29.453 1.00 90.06 413 ALA A O 1
ATOM 3205 N N . TYR A 1 414 ? 10.259 -23.120 -30.502 1.00 86.62 414 TYR A N 1
ATOM 3206 C CA . TYR A 1 414 ? 10.772 -23.382 -31.851 1.00 86.62 414 TYR A CA 1
ATOM 3207 C C . TYR A 1 414 ? 11.078 -22.085 -32.609 1.00 86.62 414 TYR A C 1
ATOM 3209 O O . TYR A 1 414 ? 10.589 -21.019 -32.242 1.00 86.62 414 TYR A O 1
ATOM 3217 N N . GLN A 1 415 ? 11.893 -22.171 -33.666 1.00 87.25 415 GLN A N 1
ATOM 3218 C CA . GLN A 1 415 ? 12.080 -21.064 -34.607 1.00 87.25 415 GLN A CA 1
ATOM 3219 C C . GLN A 1 415 ? 11.296 -21.304 -35.892 1.00 87.25 415 GLN A C 1
ATOM 3221 O O . GLN A 1 415 ? 11.373 -22.392 -36.460 1.00 87.25 415 GLN A O 1
ATOM 3226 N N . ALA A 1 416 ? 10.650 -20.257 -36.396 1.00 82.19 416 ALA A N 1
ATOM 3227 C CA . ALA A 1 416 ? 10.024 -20.232 -37.713 1.00 82.19 416 ALA A CA 1
ATOM 3228 C C . ALA A 1 416 ? 10.364 -18.924 -38.438 1.00 82.19 416 ALA A C 1
ATOM 3230 O O . ALA A 1 416 ? 10.713 -17.927 -37.802 1.00 82.19 416 ALA A O 1
ATOM 3231 N N . LYS A 1 417 ? 10.253 -18.921 -39.770 1.00 82.44 417 LYS A N 1
ATOM 3232 C CA . LYS A 1 417 ? 9.986 -17.681 -40.507 1.00 82.44 417 LYS A CA 1
ATOM 3233 C C . LYS A 1 417 ? 8.520 -17.323 -40.284 1.00 82.44 417 LYS A C 1
ATOM 3235 O O . LYS A 1 417 ? 7.672 -18.202 -40.388 1.00 82.44 417 LYS A O 1
ATOM 3240 N N . ALA A 1 418 ? 8.236 -16.059 -40.012 1.00 74.75 418 ALA A N 1
ATOM 3241 C CA . ALA A 1 418 ? 6.878 -15.538 -39.956 1.00 74.75 418 ALA A CA 1
ATOM 3242 C C . ALA A 1 418 ? 6.856 -14.097 -40.467 1.00 74.75 418 ALA A C 1
ATOM 3244 O O . ALA A 1 418 ? 7.843 -13.369 -40.324 1.00 74.75 418 ALA A O 1
ATOM 3245 N N . VAL A 1 419 ? 5.721 -13.675 -41.022 1.00 75.44 419 VAL A N 1
ATOM 3246 C CA . VAL A 1 419 ? 5.446 -12.256 -41.261 1.00 75.44 419 VAL A CA 1
ATOM 3247 C C . VAL A 1 419 ? 5.012 -11.650 -39.930 1.00 75.44 419 VAL A C 1
ATOM 3249 O O . VAL A 1 419 ? 3.895 -11.874 -39.475 1.00 75.44 419 VAL A O 1
ATOM 3252 N N . VAL A 1 420 ? 5.912 -10.917 -39.281 1.00 77.31 420 VAL A N 1
ATOM 3253 C CA . VAL A 1 420 ? 5.681 -10.345 -37.951 1.00 77.31 420 VAL A CA 1
ATOM 3254 C C . VAL A 1 420 ? 5.340 -8.862 -38.020 1.00 77.31 420 VAL A C 1
ATOM 3256 O O . VAL A 1 420 ? 5.689 -8.163 -38.975 1.00 77.31 420 VAL A O 1
ATOM 3259 N N . ASN A 1 421 ? 4.666 -8.390 -36.976 1.00 80.25 421 ASN A N 1
ATOM 3260 C CA . ASN A 1 421 ? 4.407 -6.977 -36.734 1.00 80.25 421 ASN A CA 1
ATOM 3261 C C . ASN A 1 421 ? 5.720 -6.304 -36.317 1.00 80.25 421 ASN A C 1
ATOM 3263 O O . ASN A 1 421 ? 6.391 -6.778 -35.400 1.00 80.25 421 ASN A O 1
ATOM 3267 N N . TYR A 1 422 ? 6.091 -5.212 -36.973 1.00 82.38 422 TYR A N 1
ATOM 3268 C CA . TYR A 1 422 ? 7.307 -4.457 -36.697 1.00 82.38 422 TYR A CA 1
ATOM 3269 C C . TYR A 1 422 ? 6.975 -2.991 -36.426 1.00 82.38 422 TYR A C 1
ATOM 3271 O O . TYR A 1 422 ? 6.298 -2.341 -37.223 1.00 82.38 422 TYR A O 1
ATOM 3279 N N . ASP A 1 423 ? 7.470 -2.468 -35.308 1.00 81.25 423 ASP A N 1
ATOM 3280 C CA . ASP A 1 423 ? 7.397 -1.047 -34.982 1.00 81.25 423 ASP A CA 1
ATOM 3281 C C . ASP A 1 423 ? 8.591 -0.321 -35.634 1.00 81.25 423 ASP A C 1
ATOM 3283 O O . ASP A 1 423 ? 9.735 -0.614 -35.277 1.00 81.25 423 ASP A O 1
ATOM 3287 N N . PRO A 1 424 ? 8.387 0.611 -36.585 1.00 83.12 424 PRO A N 1
ATOM 3288 C CA . PRO A 1 424 ? 9.492 1.326 -37.226 1.00 83.12 424 PRO A CA 1
ATOM 3289 C C . PRO A 1 424 ? 10.154 2.386 -36.324 1.00 83.12 424 PRO A C 1
ATOM 3291 O O . PRO A 1 424 ? 11.267 2.823 -36.628 1.00 83.12 424 PRO A O 1
ATOM 3294 N N . VAL A 1 425 ? 9.506 2.791 -35.223 1.00 78.56 425 VAL A N 1
ATOM 3295 C CA . VAL A 1 425 ? 10.011 3.780 -34.255 1.00 78.56 425 VAL A CA 1
ATOM 3296 C C . VAL A 1 425 ? 10.773 3.086 -33.128 1.00 78.56 425 VAL A C 1
ATOM 3298 O O . VAL A 1 425 ? 11.961 3.360 -32.950 1.00 78.56 425 VAL A O 1
ATOM 3301 N N . ASP A 1 426 ? 10.139 2.128 -32.443 1.00 70.38 426 ASP A N 1
ATOM 3302 C CA . ASP A 1 426 ? 10.777 1.302 -31.399 1.00 70.38 426 ASP A CA 1
ATOM 3303 C C . ASP A 1 426 ? 11.724 0.234 -32.001 1.00 70.38 426 ASP A C 1
ATOM 3305 O O . ASP A 1 426 ? 12.445 -0.454 -31.280 1.00 70.38 426 ASP A O 1
ATOM 3309 N N . LYS A 1 427 ? 11.744 0.093 -33.336 1.00 79.56 427 LYS A N 1
ATOM 3310 C CA . LYS A 1 427 ? 12.615 -0.792 -34.143 1.00 79.56 427 LYS A CA 1
ATOM 3311 C C . LYS A 1 427 ? 12.553 -2.276 -33.772 1.00 79.56 427 LYS A C 1
ATOM 3313 O O . LYS A 1 427 ? 13.485 -3.036 -34.056 1.00 79.56 427 LYS A O 1
ATOM 3318 N N . THR A 1 428 ? 11.437 -2.693 -33.190 1.00 76.00 428 THR A N 1
ATOM 3319 C CA . THR A 1 428 ? 11.260 -3.986 -32.528 1.00 76.00 428 THR A CA 1
ATOM 3320 C C . THR A 1 428 ? 10.082 -4.774 -33.100 1.00 76.00 428 THR A C 1
ATOM 3322 O O . THR A 1 428 ? 9.252 -4.242 -33.838 1.00 76.00 428 THR A O 1
ATOM 3325 N N . VAL A 1 429 ? 10.018 -6.063 -32.774 1.00 78.00 429 VAL A N 1
ATOM 3326 C CA . VAL A 1 429 ? 8.909 -6.946 -33.156 1.00 78.00 429 VAL A CA 1
ATOM 3327 C C . VAL A 1 429 ? 7.821 -6.896 -32.088 1.00 78.00 429 VAL A C 1
ATOM 3329 O O . VAL A 1 429 ? 8.111 -6.989 -30.897 1.00 78.00 429 VAL A O 1
ATOM 3332 N N . LEU A 1 430 ? 6.571 -6.781 -32.529 1.00 69.25 430 LEU A N 1
ATOM 3333 C CA . LEU A 1 430 ? 5.382 -6.769 -31.683 1.00 69.25 430 LEU A CA 1
ATOM 3334 C C . LEU A 1 430 ? 4.620 -8.099 -31.790 1.00 69.25 430 LEU A C 1
ATOM 3336 O O . LEU A 1 430 ? 4.552 -8.712 -32.857 1.00 69.25 430 LEU A O 1
ATOM 3340 N N . ALA A 1 431 ? 3.992 -8.516 -30.692 1.00 65.75 431 ALA A N 1
ATOM 3341 C CA . ALA A 1 431 ? 2.942 -9.535 -30.716 1.00 65.75 431 ALA A CA 1
ATOM 3342 C C . ALA A 1 431 ? 1.667 -8.990 -31.402 1.00 65.75 431 ALA A C 1
ATOM 3344 O O . ALA A 1 431 ? 1.572 -7.794 -31.686 1.00 65.75 431 ALA A O 1
ATOM 3345 N N . ASN A 1 432 ? 0.672 -9.838 -31.680 1.00 65.94 432 ASN A N 1
ATOM 3346 C CA . ASN A 1 432 ? -0.585 -9.381 -32.296 1.00 65.94 432 ASN A CA 1
ATOM 3347 C C . ASN A 1 432 ? -1.387 -8.487 -31.340 1.00 65.94 432 ASN A C 1
ATOM 3349 O O . ASN A 1 432 ? -1.927 -7.465 -31.741 1.00 65.94 432 ASN A O 1
ATOM 3353 N N . GLU A 1 433 ? -1.360 -8.810 -30.051 1.00 60.16 433 GLU A N 1
ATOM 3354 C CA . GLU A 1 433 ? -2.033 -8.105 -28.957 1.00 60.16 433 GLU A CA 1
ATOM 3355 C C . GLU A 1 433 ? -1.340 -6.780 -28.574 1.00 60.16 433 GLU A C 1
ATOM 3357 O O . GLU A 1 433 ? -1.776 -6.079 -27.665 1.00 60.16 433 GLU A O 1
ATOM 3362 N N . GLN A 1 434 ? -0.228 -6.451 -29.240 1.00 59.06 434 GLN A N 1
ATOM 3363 C CA . GLN A 1 434 ? 0.504 -5.186 -29.115 1.00 59.06 434 GLN A CA 1
ATOM 3364 C C . GLN A 1 434 ? 0.253 -4.249 -30.313 1.00 59.06 434 GLN A C 1
ATOM 3366 O O . GLN A 1 434 ? 0.832 -3.163 -30.388 1.00 59.06 434 GLN A O 1
ATOM 3371 N N . VAL A 1 435 ? -0.615 -4.650 -31.243 1.00 66.75 435 VAL A N 1
ATOM 3372 C CA . VAL A 1 435 ? -1.124 -3.803 -32.323 1.00 66.75 435 VAL A CA 1
ATOM 3373 C C . VAL A 1 435 ? -2.552 -3.392 -31.971 1.00 66.75 435 VAL A C 1
ATOM 3375 O O . VAL A 1 435 ? -3.354 -4.220 -31.546 1.00 66.75 435 VAL A O 1
ATOM 3378 N N . ASP A 1 436 ? -2.867 -2.106 -32.103 1.00 65.19 436 ASP A N 1
ATOM 3379 C CA . ASP A 1 436 ? -4.212 -1.590 -31.858 1.00 65.19 436 ASP A CA 1
ATOM 3380 C C . ASP A 1 436 ? -5.164 -1.862 -33.041 1.00 65.19 436 ASP A C 1
ATOM 3382 O O . ASP A 1 436 ? -4.760 -2.297 -34.124 1.00 65.19 436 ASP A O 1
ATOM 3386 N N . ALA A 1 437 ? -6.451 -1.557 -32.857 1.00 62.34 437 ALA A N 1
ATOM 3387 C CA . ALA A 1 437 ? -7.473 -1.731 -33.893 1.00 62.34 437 ALA A CA 1
ATOM 3388 C C . ALA A 1 437 ? -7.244 -0.878 -35.165 1.00 62.34 437 ALA A C 1
ATOM 3390 O O . ALA A 1 437 ? -7.877 -1.128 -36.187 1.00 62.34 437 ALA A O 1
ATOM 3391 N N . ASN A 1 438 ? -6.336 0.105 -35.130 1.00 65.31 438 ASN A N 1
ATOM 3392 C CA . ASN A 1 438 ? -5.983 0.963 -36.263 1.00 65.31 438 ASN A CA 1
ATOM 3393 C C . ASN A 1 438 ? -4.767 0.431 -37.049 1.00 65.31 438 ASN A C 1
ATOM 3395 O O . ASN A 1 438 ? -4.356 1.037 -38.049 1.00 65.31 438 ASN A O 1
ATOM 3399 N N . GLY A 1 439 ? -4.159 -0.680 -36.615 1.00 71.31 439 GLY A N 1
ATOM 3400 C CA . GLY A 1 439 ? -2.904 -1.191 -37.168 1.00 71.31 439 GLY A CA 1
ATOM 3401 C C . GLY A 1 439 ? -1.680 -0.378 -36.731 1.00 71.31 439 GLY A C 1
ATOM 3402 O O . GLY A 1 439 ? -0.696 -0.305 -37.472 1.00 71.31 439 GLY A O 1
ATOM 3403 N N . CYS A 1 440 ? -1.750 0.276 -35.572 1.00 71.12 440 CYS A N 1
ATOM 3404 C CA . CYS A 1 440 ? -0.666 1.043 -34.974 1.00 71.12 440 CYS A CA 1
ATOM 3405 C C . CYS A 1 440 ? -0.103 0.340 -33.731 1.00 71.12 440 CYS A C 1
ATOM 3407 O O . CYS A 1 440 ? -0.771 -0.442 -33.060 1.00 71.12 440 CYS A O 1
ATOM 3409 N N . SER A 1 441 ? 1.154 0.629 -33.409 1.00 70.44 441 SER A N 1
ATOM 3410 C CA . SER A 1 441 ? 1.784 0.196 -32.165 1.00 70.44 441 SER A CA 1
ATOM 3411 C C . SER A 1 441 ? 1.068 0.837 -30.982 1.00 70.44 441 SER A C 1
ATOM 3413 O O . SER A 1 441 ? 0.985 2.065 -30.901 1.00 70.44 441 SER A O 1
ATOM 3415 N N . TRP A 1 442 ? 0.621 0.018 -30.025 1.00 57.31 442 TRP A N 1
ATOM 3416 C CA . TRP A 1 442 ? -0.068 0.452 -28.796 1.00 57.31 442 TRP A CA 1
ATOM 3417 C C . TRP A 1 442 ? 0.714 1.458 -27.928 1.00 57.31 442 TRP A C 1
ATOM 3419 O O . TRP A 1 442 ? 0.186 1.974 -26.942 1.00 57.31 442 TRP A O 1
ATOM 3429 N N . ARG A 1 443 ? 1.992 1.689 -28.256 1.00 62.84 443 ARG A N 1
ATOM 3430 C CA . ARG A 1 443 ? 2.957 2.463 -27.476 1.00 62.84 443 ARG A CA 1
ATOM 3431 C C . ARG A 1 443 ? 3.512 3.665 -28.225 1.00 62.84 443 ARG A C 1
ATOM 3433 O O . ARG A 1 443 ? 3.424 4.776 -27.714 1.00 62.84 443 ARG A O 1
ATOM 3440 N N . SER A 1 444 ? 4.116 3.444 -29.392 1.00 66.38 444 SER A N 1
ATOM 3441 C CA . SER A 1 444 ? 4.730 4.521 -30.179 1.00 66.38 444 SER A CA 1
ATOM 3442 C C . SER A 1 444 ? 3.696 5.290 -31.009 1.00 66.38 444 SER A C 1
ATOM 3444 O O . SER A 1 444 ? 3.982 6.385 -31.488 1.00 66.38 444 SER A O 1
ATOM 3446 N N . GLY A 1 445 ? 2.499 4.717 -31.208 1.00 70.88 445 GLY A N 1
ATOM 3447 C CA . GLY A 1 445 ? 1.489 5.220 -32.140 1.00 70.88 445 GLY A CA 1
ATOM 3448 C C . GLY A 1 445 ? 1.868 5.047 -33.616 1.00 70.88 445 GLY A C 1
ATOM 3449 O O . GLY A 1 445 ? 1.091 5.427 -34.491 1.00 70.88 445 GLY A O 1
ATOM 3450 N N . ALA A 1 446 ? 3.041 4.477 -33.918 1.00 79.88 446 ALA A N 1
ATOM 3451 C CA . ALA A 1 446 ? 3.515 4.288 -35.281 1.00 79.88 446 ALA A CA 1
ATOM 3452 C C . ALA A 1 446 ? 2.692 3.225 -36.020 1.00 79.88 446 ALA A C 1
ATOM 3454 O O . ALA A 1 446 ? 2.332 2.195 -35.446 1.00 79.88 446 ALA A O 1
ATOM 3455 N N . LYS A 1 447 ? 2.441 3.448 -37.315 1.00 86.38 447 LYS A N 1
ATOM 3456 C CA . LYS A 1 447 ? 1.820 2.452 -38.196 1.00 86.38 447 LYS A CA 1
ATOM 3457 C C . LYS A 1 447 ? 2.728 1.219 -38.271 1.00 86.38 447 LYS A C 1
ATOM 3459 O O . LYS A 1 447 ? 3.920 1.351 -38.542 1.00 86.38 447 LYS A O 1
ATOM 3464 N N . VAL A 1 448 ? 2.173 0.039 -38.012 1.00 86.75 448 VAL A N 1
ATOM 3465 C CA . VAL A 1 448 ? 2.941 -1.209 -37.937 1.00 86.75 448 VAL A CA 1
ATOM 3466 C C . VAL A 1 448 ? 3.293 -1.707 -39.334 1.00 86.75 448 VAL A C 1
ATOM 3468 O O . VAL A 1 448 ? 2.428 -1.854 -40.197 1.00 86.75 448 VAL A O 1
ATOM 3471 N N . GLU A 1 449 ? 4.568 -2.018 -39.544 1.00 88.56 449 GLU A N 1
ATOM 3472 C CA . GLU A 1 449 ? 5.058 -2.650 -40.766 1.00 88.56 449 GLU A CA 1
ATOM 3473 C C . GLU A 1 449 ? 4.956 -4.178 -40.642 1.00 88.56 449 GLU A C 1
ATOM 3475 O O . GLU A 1 449 ? 5.234 -4.747 -39.588 1.00 88.56 449 GLU A O 1
ATOM 3480 N N . LYS A 1 450 ? 4.600 -4.874 -41.725 1.00 83.44 450 LYS A N 1
ATOM 3481 C CA . LYS A 1 450 ? 4.672 -6.343 -41.799 1.00 83.44 450 LYS A CA 1
ATOM 3482 C C . LYS A 1 450 ? 6.024 -6.744 -42.401 1.00 83.44 450 LYS A C 1
ATOM 3484 O O . LYS A 1 450 ? 6.331 -6.340 -43.521 1.00 83.44 450 LYS A O 1
ATOM 3489 N N . LYS A 1 451 ? 6.837 -7.529 -41.684 1.00 80.88 451 LYS A N 1
ATOM 3490 C CA . LYS A 1 451 ? 8.165 -7.987 -42.150 1.00 80.88 451 LYS A CA 1
ATOM 3491 C C . LYS A 1 451 ? 8.340 -9.487 -41.967 1.00 80.88 451 LYS A C 1
ATOM 3493 O O . LYS A 1 451 ? 8.071 -10.005 -40.888 1.00 80.88 451 LYS A O 1
ATOM 3498 N N . GLU A 1 452 ? 8.841 -10.186 -42.987 1.00 83.00 452 GLU A N 1
ATOM 3499 C CA . GLU A 1 452 ? 9.266 -11.578 -42.814 1.00 83.00 452 GLU A CA 1
ATOM 3500 C C . GLU A 1 452 ? 10.566 -11.618 -41.999 1.00 83.00 452 GLU A C 1
ATOM 3502 O O . GLU A 1 452 ? 11.598 -11.104 -42.431 1.00 83.00 452 GLU A O 1
ATOM 3507 N N . LEU A 1 453 ? 10.524 -12.229 -40.815 1.00 78.25 453 LEU A N 1
ATOM 3508 C CA . LEU A 1 453 ? 11.687 -12.431 -39.952 1.00 78.25 453 LEU A CA 1
ATOM 3509 C C . LEU A 1 453 ? 11.705 -13.863 -39.411 1.00 78.25 453 LEU A C 1
ATOM 3511 O O . LEU A 1 453 ? 10.663 -14.490 -39.213 1.00 78.25 453 LEU A O 1
ATOM 3515 N N . LYS A 1 454 ? 12.906 -14.384 -39.132 1.00 81.31 454 LYS A N 1
ATOM 3516 C CA . LYS A 1 454 ? 13.063 -15.644 -38.398 1.00 81.31 454 LYS A CA 1
ATOM 3517 C C . LYS A 1 454 ? 13.005 -15.353 -36.899 1.00 81.31 454 LYS A C 1
ATOM 3519 O O . LYS A 1 454 ? 13.909 -14.705 -36.378 1.00 81.31 454 LYS A O 1
ATOM 3524 N N . GLN A 1 455 ? 11.964 -15.825 -36.223 1.00 78.38 455 GLN A N 1
ATOM 3525 C CA . GLN A 1 455 ? 11.690 -15.529 -34.812 1.00 78.38 455 GLN A CA 1
ATOM 3526 C C . GLN A 1 455 ? 11.490 -16.801 -33.982 1.00 78.38 455 GLN A C 1
ATOM 3528 O O . GLN A 1 455 ? 11.345 -17.897 -34.529 1.00 78.38 455 GLN A O 1
ATOM 3533 N N . TRP A 1 456 ? 11.527 -16.653 -32.655 1.00 81.25 456 TRP A N 1
ATOM 3534 C CA . TRP A 1 456 ? 11.193 -17.708 -31.694 1.00 81.25 456 TRP A CA 1
ATOM 3535 C C . TRP A 1 456 ? 9.712 -17.651 -31.310 1.00 81.25 456 TRP A C 1
ATOM 3537 O O . TRP A 1 456 ? 9.180 -16.575 -31.054 1.00 81.25 456 TRP A O 1
ATOM 3547 N N . PHE A 1 457 ? 9.079 -18.818 -31.200 1.00 79.12 457 PHE A N 1
ATOM 3548 C CA . PHE A 1 457 ? 7.668 -18.971 -30.852 1.00 79.12 457 PHE A CA 1
ATOM 3549 C C . PHE A 1 457 ? 7.475 -20.047 -29.782 1.00 79.12 457 PHE A C 1
ATOM 3551 O O . PHE A 1 457 ? 8.173 -21.066 -29.779 1.00 79.12 457 PHE A O 1
ATOM 3558 N N . PHE A 1 458 ? 6.485 -19.847 -28.907 1.00 83.88 458 PHE A N 1
ATOM 3559 C CA . PHE A 1 458 ? 5.984 -20.887 -28.010 1.00 83.88 458 PHE A CA 1
ATOM 3560 C C . PHE A 1 458 ? 4.745 -21.559 -28.609 1.00 83.88 458 PHE A C 1
ATOM 3562 O O . PHE A 1 458 ? 3.803 -20.888 -29.027 1.00 83.88 458 PHE A O 1
ATOM 3569 N N . LYS A 1 459 ? 4.702 -22.895 -28.606 1.00 85.75 459 LYS A N 1
ATOM 3570 C CA . LYS A 1 459 ? 3.563 -23.690 -29.092 1.00 85.75 459 LYS A CA 1
ATOM 3571 C C . LYS A 1 459 ? 2.444 -23.773 -28.040 1.00 85.75 459 LYS A C 1
ATOM 3573 O O . LYS A 1 459 ? 2.004 -24.858 -27.670 1.00 85.75 459 LYS A O 1
ATOM 3578 N N . ILE A 1 460 ? 1.980 -22.618 -27.554 1.00 80.00 460 ILE A N 1
ATOM 3579 C CA . ILE A 1 460 ? 0.889 -22.500 -26.566 1.00 80.00 460 ILE A CA 1
ATOM 3580 C C . ILE A 1 460 ? -0.414 -23.160 -27.050 1.00 80.00 460 ILE A C 1
ATOM 3582 O O . ILE A 1 460 ? -1.184 -23.686 -26.250 1.00 80.00 460 ILE A O 1
ATOM 3586 N N . THR A 1 461 ? -0.611 -23.249 -28.369 1.00 77.00 461 THR A N 1
ATOM 3587 C CA . THR A 1 461 ? -1.713 -23.983 -29.011 1.00 77.00 461 THR A CA 1
ATOM 3588 C C . THR A 1 461 ? -1.768 -25.470 -28.646 1.00 77.00 461 THR A C 1
ATOM 3590 O O . THR A 1 461 ? -2.850 -26.049 -28.687 1.00 77.00 461 THR A O 1
ATOM 3593 N N . ALA A 1 462 ? -0.659 -26.083 -28.211 1.00 83.31 462 ALA A N 1
ATOM 3594 C CA . ALA A 1 462 ? -0.647 -27.451 -27.679 1.00 83.31 462 ALA A CA 1
ATOM 3595 C C . ALA A 1 462 ? -1.404 -27.598 -26.341 1.00 83.31 462 ALA A C 1
ATOM 3597 O O . ALA A 1 462 ? -1.762 -28.708 -25.967 1.00 83.31 462 ALA A O 1
ATOM 3598 N N . PHE A 1 463 ? -1.673 -26.489 -25.642 1.00 81.31 463 PHE A N 1
ATOM 3599 C CA . PHE A 1 463 ? -2.431 -26.437 -24.388 1.00 81.31 463 PHE A CA 1
ATOM 3600 C C . PHE A 1 463 ? -3.824 -25.800 -24.569 1.00 81.31 463 PHE A C 1
ATOM 3602 O O . PHE A 1 463 ? -4.520 -25.588 -23.579 1.00 81.31 463 PHE A O 1
ATOM 3609 N N . LYS A 1 464 ? -4.256 -25.483 -25.805 1.00 75.00 464 LYS A N 1
ATOM 3610 C CA . LYS A 1 464 ? -5.483 -24.698 -26.086 1.00 75.00 464 LYS A CA 1
ATOM 3611 C C . LYS A 1 464 ? -6.741 -25.262 -25.402 1.00 75.00 464 LYS A C 1
ATOM 3613 O O . LYS A 1 464 ? -7.534 -24.502 -24.861 1.00 75.00 464 LYS A O 1
ATOM 3618 N N . GLU A 1 465 ? -6.909 -26.585 -25.411 1.00 74.56 465 GLU A N 1
ATOM 3619 C CA . GLU A 1 465 ? -8.110 -27.267 -24.911 1.00 74.56 465 GLU A CA 1
ATOM 3620 C C . GLU A 1 465 ? -8.123 -27.327 -23.382 1.00 74.56 465 GLU A C 1
ATOM 3622 O O . GLU A 1 465 ? -9.158 -27.077 -22.777 1.00 74.56 465 GLU A O 1
ATOM 3627 N N . GLU A 1 466 ? -6.969 -27.552 -22.748 1.00 76.56 466 GLU A N 1
ATOM 3628 C CA . GLU A 1 466 ? -6.809 -27.471 -21.291 1.00 76.56 466 GLU A CA 1
ATOM 3629 C C . GLU A 1 466 ? -7.005 -26.030 -20.790 1.00 76.56 466 GLU A C 1
ATOM 3631 O O . GLU A 1 466 ? -7.757 -25.785 -19.850 1.00 76.56 466 GLU A O 1
ATOM 3636 N N . LEU A 1 467 ? -6.381 -25.052 -21.459 1.00 74.19 467 LEU A N 1
ATOM 3637 C CA . LEU A 1 467 ? -6.507 -23.631 -21.128 1.00 74.19 467 LEU A CA 1
ATOM 3638 C C . LEU A 1 467 ? -7.945 -23.118 -21.287 1.00 74.19 467 LEU A C 1
ATOM 3640 O O . LEU A 1 467 ? -8.348 -22.244 -20.519 1.00 74.19 467 LEU A O 1
ATOM 3644 N N . LEU A 1 468 ? -8.721 -23.653 -22.233 1.00 70.94 468 LEU A N 1
ATOM 3645 C CA . LEU A 1 468 ? -10.136 -23.319 -22.393 1.00 70.94 468 LEU A CA 1
ATOM 3646 C C . LEU A 1 468 ? -11.020 -24.048 -21.369 1.00 70.94 468 LEU A C 1
ATOM 3648 O O . LEU A 1 468 ? -11.821 -23.404 -20.696 1.00 70.94 468 LEU A O 1
ATOM 3652 N N . LYS A 1 469 ? -10.860 -25.368 -21.222 1.00 72.50 469 LYS A N 1
ATOM 3653 C CA . LYS A 1 469 ? -11.695 -26.217 -20.356 1.00 72.50 469 LYS A CA 1
ATOM 3654 C C . LYS A 1 469 ? -11.557 -25.867 -18.875 1.00 72.50 469 LYS A C 1
ATOM 3656 O O . LYS A 1 469 ? -12.560 -25.780 -18.175 1.00 72.50 469 LYS A O 1
ATOM 3661 N N . ASP A 1 470 ? -10.342 -25.616 -18.398 1.00 77.62 470 ASP A N 1
ATOM 3662 C CA . ASP A 1 470 ? -10.103 -25.363 -16.972 1.00 77.62 470 ASP A CA 1
ATOM 3663 C C . ASP A 1 470 ? -10.578 -23.961 -16.524 1.00 77.62 470 ASP A C 1
ATOM 3665 O O . ASP A 1 470 ? -10.645 -23.683 -15.330 1.00 77.62 470 ASP A O 1
ATOM 3669 N N . LEU A 1 471 ? -11.021 -23.089 -17.445 1.00 65.38 471 LEU A N 1
ATOM 3670 C CA . LEU A 1 471 ? -11.776 -21.883 -17.070 1.00 65.38 471 LEU A CA 1
ATOM 3671 C C . LEU A 1 471 ? -13.126 -22.230 -16.423 1.00 65.38 471 LEU A C 1
ATOM 3673 O O . LEU A 1 471 ? -13.609 -21.476 -15.578 1.00 65.38 471 LEU A O 1
ATOM 3677 N N . ASP A 1 472 ? -13.735 -23.369 -16.775 1.00 64.88 472 ASP A N 1
ATOM 3678 C CA . ASP A 1 472 ? -15.022 -23.770 -16.203 1.00 64.88 472 ASP A CA 1
ATOM 3679 C C . ASP A 1 472 ? -14.932 -24.125 -14.711 1.00 64.88 472 ASP A C 1
ATOM 3681 O O . ASP A 1 472 ? -15.951 -24.027 -14.023 1.00 64.88 472 ASP A O 1
ATOM 3685 N N . THR A 1 473 ? -13.747 -24.481 -14.196 1.00 67.06 473 THR A N 1
ATOM 3686 C CA . THR A 1 473 ? -13.519 -24.771 -12.768 1.00 67.06 473 THR A CA 1
ATOM 3687 C C . THR A 1 473 ? -12.999 -23.568 -11.971 1.00 67.06 473 THR A C 1
ATOM 3689 O O . THR A 1 473 ? -12.996 -23.609 -10.742 1.00 67.06 473 THR A O 1
ATOM 3692 N N . LEU A 1 474 ? -12.678 -22.451 -12.638 1.00 63.09 474 LEU A N 1
ATOM 3693 C CA . LEU A 1 474 ? -12.300 -21.173 -12.012 1.00 63.09 474 LEU A CA 1
ATOM 3694 C C . LEU A 1 474 ? -13.489 -20.217 -11.759 1.00 63.09 474 LEU A C 1
ATOM 3696 O O . LEU A 1 474 ? -13.328 -19.208 -11.071 1.00 63.09 474 LEU A O 1
ATOM 3700 N N . LYS A 1 475 ? -14.695 -20.544 -12.253 1.00 50.69 475 LYS A N 1
ATOM 3701 C CA . LYS A 1 475 ? -15.918 -19.703 -12.201 1.00 50.69 475 LYS A CA 1
ATOM 3702 C C . LYS A 1 475 ? -16.303 -19.141 -10.827 1.00 50.69 475 LYS A C 1
ATOM 3704 O O . LYS A 1 475 ? -16.980 -18.124 -10.768 1.00 50.69 475 LYS A O 1
ATOM 3709 N N . GLY A 1 476 ? -15.925 -19.804 -9.733 1.00 46.41 476 GLY A N 1
ATOM 3710 C CA . GLY A 1 476 ? -16.229 -19.341 -8.373 1.00 46.41 476 GLY A CA 1
ATOM 3711 C C . GLY A 1 476 ? -15.299 -18.240 -7.849 1.00 46.41 476 GLY A C 1
ATOM 3712 O O . GLY A 1 476 ? -15.628 -17.606 -6.854 1.00 46.41 476 GLY A O 1
ATOM 3713 N N . GLY A 1 477 ? -14.142 -18.023 -8.487 1.00 45.47 477 GLY A N 1
ATOM 3714 C CA . GLY A 1 477 ? -13.118 -17.072 -8.035 1.00 45.47 477 GLY A CA 1
ATOM 3715 C C . GLY A 1 477 ? -12.618 -16.102 -9.109 1.00 45.47 477 GLY A C 1
ATOM 3716 O O . GLY A 1 477 ? -11.837 -15.208 -8.797 1.00 45.47 477 GLY A O 1
ATOM 3717 N N . TRP A 1 478 ? -13.034 -16.258 -10.365 1.00 45.69 478 TRP A N 1
ATOM 3718 C CA . TRP A 1 478 ? -12.666 -15.376 -11.473 1.00 45.69 478 TRP A CA 1
ATOM 3719 C C . TRP A 1 478 ? -13.934 -14.734 -12.063 1.00 45.69 478 TRP A C 1
ATOM 3721 O O . TRP A 1 478 ? -14.863 -15.473 -12.395 1.00 45.69 478 TRP A O 1
ATOM 3731 N N . PRO A 1 479 ? -13.993 -13.395 -12.231 1.00 45.09 479 PRO A N 1
ATOM 3732 C CA . PRO A 1 479 ? -15.101 -12.731 -12.918 1.00 45.09 479 PRO A CA 1
ATOM 3733 C C . PRO A 1 479 ? -15.332 -13.279 -14.329 1.00 45.09 479 PRO A C 1
ATO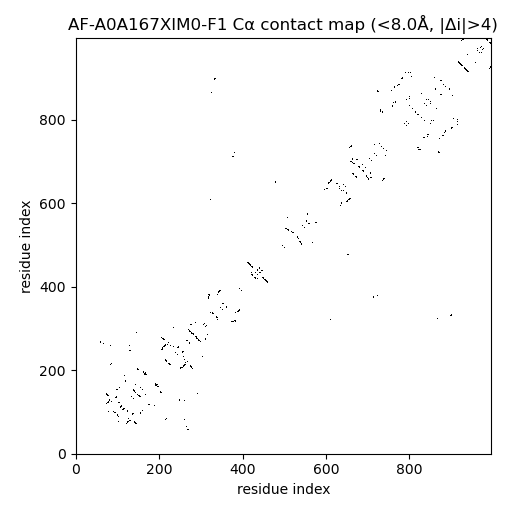M 3735 O O . PRO A 1 479 ? -14.403 -13.763 -14.981 1.00 45.09 479 PRO A O 1
ATOM 3738 N N . GLU A 1 480 ? -16.567 -13.177 -14.827 1.00 37.28 480 GLU A N 1
ATOM 3739 C CA . GLU A 1 480 ? -16.943 -13.750 -16.121 1.00 37.28 480 GLU A CA 1
ATOM 3740 C C . GLU A 1 480 ? -16.244 -13.056 -17.304 1.00 37.28 480 GLU A C 1
ATOM 3742 O O . GLU A 1 480 ? -16.771 -12.136 -17.928 1.00 37.28 480 GLU A O 1
ATOM 3747 N N . LEU A 1 481 ? -15.086 -13.599 -17.693 1.00 31.91 481 LEU A N 1
ATOM 3748 C CA . LEU A 1 481 ? -14.315 -13.267 -18.903 1.00 31.91 481 LEU A CA 1
ATOM 3749 C C . LEU A 1 481 ? -15.149 -13.262 -20.205 1.00 31.91 481 LEU A C 1
ATOM 3751 O O . LEU A 1 481 ? -14.722 -12.696 -21.207 1.00 31.91 481 LEU A O 1
ATOM 3755 N N . LYS A 1 482 ? -16.351 -13.855 -20.190 1.00 30.00 482 LYS A N 1
ATOM 3756 C CA . LYS A 1 482 ? -17.325 -13.846 -21.292 1.00 30.00 482 LYS A CA 1
ATOM 3757 C C . LYS A 1 482 ? -18.004 -12.485 -21.514 1.00 30.00 482 LYS A C 1
ATOM 3759 O O . LYS A 1 482 ? -18.513 -12.256 -22.605 1.00 30.00 482 LYS A O 1
ATOM 3764 N N . ALA A 1 483 ? -18.012 -11.587 -20.527 1.00 31.14 483 ALA A N 1
ATOM 3765 C CA . ALA A 1 483 ? -18.678 -10.284 -20.631 1.00 31.14 483 ALA A CA 1
ATOM 3766 C C . ALA A 1 483 ? -17.873 -9.224 -21.413 1.00 31.14 483 ALA A C 1
ATOM 3768 O O . ALA A 1 483 ? -18.429 -8.204 -21.811 1.00 31.14 483 ALA A O 1
ATOM 3769 N N . ALA A 1 484 ? -16.578 -9.453 -21.661 1.00 29.20 484 ALA A N 1
ATOM 3770 C CA . ALA A 1 484 ? -15.663 -8.468 -22.250 1.00 29.20 484 ALA A CA 1
ATOM 3771 C C . ALA A 1 484 ? -15.793 -8.276 -23.780 1.00 29.20 484 ALA A C 1
ATOM 3773 O O . ALA A 1 484 ? -14.986 -7.567 -24.377 1.00 29.20 484 ALA A O 1
ATOM 3774 N N . ALA A 1 485 ? -16.787 -8.897 -24.425 1.00 29.59 485 ALA A N 1
ATOM 3775 C CA . ALA A 1 485 ? -17.002 -8.831 -25.870 1.00 29.59 485 ALA A CA 1
ATOM 3776 C C . ALA A 1 485 ? -18.446 -8.415 -26.206 1.00 29.59 485 ALA A C 1
ATOM 3778 O O . ALA A 1 485 ? -19.323 -9.260 -26.391 1.00 29.59 485 ALA A O 1
ATOM 3779 N N . GLY A 1 486 ? -18.700 -7.107 -26.325 1.00 25.08 486 GLY A N 1
ATOM 3780 C CA . GLY A 1 486 ? -19.959 -6.627 -26.895 1.00 25.08 486 GLY A CA 1
ATOM 3781 C C . GLY A 1 486 ? -20.214 -5.120 -26.820 1.00 25.08 486 GLY A C 1
ATOM 3782 O O . GLY A 1 486 ? -20.290 -4.573 -25.725 1.00 25.08 486 GLY A O 1
ATOM 3783 N N . ARG A 1 487 ? -20.544 -4.544 -27.993 1.00 27.09 487 ARG A N 1
ATOM 3784 C CA . ARG A 1 487 ? -21.220 -3.242 -28.221 1.00 27.09 487 ARG A CA 1
ATOM 3785 C C . ARG A 1 487 ? -20.357 -1.984 -27.976 1.00 27.09 487 ARG A C 1
ATOM 3787 O O . ARG A 1 487 ? -19.577 -1.953 -27.037 1.00 27.09 487 ARG A O 1
ATOM 3794 N N . ASP A 1 488 ? -20.484 -0.885 -28.727 1.00 30.97 488 ASP A N 1
ATOM 3795 C CA . ASP A 1 488 ? -21.086 -0.660 -30.062 1.00 30.97 488 ASP A CA 1
ATOM 3796 C C . ASP A 1 488 ? -20.428 0.602 -30.716 1.00 30.97 488 ASP A C 1
ATOM 3798 O O . ASP A 1 488 ? -19.198 0.627 -30.746 1.00 30.97 488 ASP A O 1
ATOM 3802 N N . PRO A 1 489 ? -21.126 1.628 -31.249 1.00 44.00 489 PRO A N 1
ATOM 3803 C CA . PRO A 1 489 ? -21.141 1.950 -32.679 1.00 44.00 489 PRO A CA 1
ATOM 3804 C C . PRO A 1 489 ? -20.163 3.055 -33.152 1.00 44.00 489 PRO A C 1
ATOM 3806 O O . PRO A 1 489 ? -19.429 3.671 -32.386 1.00 44.00 489 PRO A O 1
ATOM 3809 N N . ASP A 1 490 ? -20.249 3.354 -34.457 1.00 32.28 490 ASP A N 1
ATOM 3810 C CA . ASP A 1 490 ? -19.816 4.599 -35.120 1.00 32.28 490 ASP A CA 1
ATOM 3811 C C . ASP A 1 490 ? -18.303 4.875 -35.320 1.00 32.28 490 ASP A C 1
ATOM 3813 O O . ASP A 1 490 ? -17.865 6.027 -35.340 1.00 32.28 490 ASP A O 1
ATOM 3817 N N . LEU A 1 491 ? -17.513 3.865 -35.719 1.00 35.78 491 LEU A N 1
ATOM 3818 C CA . LEU A 1 491 ? -16.239 4.082 -36.454 1.00 35.78 491 LEU A CA 1
ATOM 3819 C C . LEU A 1 491 ? -16.484 4.524 -37.926 1.00 35.78 491 LEU A C 1
ATOM 3821 O O . LEU A 1 491 ? -15.904 4.015 -38.884 1.00 35.78 491 LEU A O 1
ATOM 3825 N N . LYS A 1 492 ? -17.416 5.459 -38.129 1.00 35.69 492 LYS A N 1
ATOM 3826 C CA . LYS A 1 492 ? -18.161 5.664 -39.388 1.00 35.69 492 LYS A CA 1
ATOM 3827 C C . LYS A 1 492 ? -17.510 6.630 -40.391 1.00 35.69 492 LYS A C 1
ATOM 3829 O O . LYS A 1 492 ? -18.175 7.109 -41.301 1.00 35.69 492 LYS A O 1
ATOM 3834 N N . GLY A 1 493 ? -16.223 6.930 -40.221 1.00 41.06 493 GLY A N 1
ATOM 3835 C CA . GLY A 1 493 ? -15.476 7.865 -41.077 1.00 41.06 493 GLY A CA 1
ATOM 3836 C C . GLY A 1 493 ? -14.298 7.261 -41.845 1.00 41.06 493 GLY A C 1
ATOM 3837 O O . GLY A 1 493 ? -13.649 7.981 -42.592 1.00 41.06 493 GLY A O 1
ATOM 3838 N N . PHE A 1 494 ? -13.975 5.977 -41.645 1.00 38.75 494 PHE A N 1
ATOM 3839 C CA . PHE A 1 494 ? -12.714 5.403 -42.140 1.00 38.75 494 PHE A CA 1
ATOM 3840 C C . PHE A 1 494 ? -12.841 4.560 -43.422 1.00 38.75 494 PHE A C 1
ATOM 3842 O O . PHE A 1 494 ? -11.824 4.208 -44.005 1.00 38.75 494 PHE A O 1
ATOM 3849 N N . LEU A 1 495 ? -14.057 4.247 -43.891 1.00 37.12 495 LEU A N 1
ATOM 3850 C CA . LEU A 1 495 ? -14.303 3.225 -44.926 1.00 37.12 495 LEU A CA 1
ATOM 3851 C C . LEU A 1 495 ? -14.009 3.633 -46.391 1.00 37.12 495 LEU A C 1
ATOM 3853 O O . LEU A 1 495 ? -14.249 2.829 -47.288 1.00 37.12 495 LEU A O 1
ATOM 3857 N N . ASP A 1 496 ? -13.426 4.806 -46.651 1.00 42.28 496 ASP A N 1
ATOM 3858 C CA . ASP A 1 496 ? -13.163 5.356 -47.997 1.00 42.28 496 ASP A CA 1
ATOM 3859 C C . ASP A 1 496 ? -11.787 4.923 -48.579 1.00 42.28 496 ASP A C 1
ATOM 3861 O O . ASP A 1 496 ? -10.934 5.740 -48.909 1.00 42.28 496 ASP A O 1
ATOM 3865 N N . SER A 1 497 ? -11.430 3.649 -48.746 1.00 39.69 497 SER A N 1
ATOM 3866 C CA . SER A 1 497 ? -12.119 2.668 -49.602 1.00 39.69 497 SER A CA 1
ATOM 3867 C C . SER A 1 497 ? -11.366 1.320 -49.598 1.00 39.69 497 SER A C 1
ATOM 3869 O O . SER A 1 497 ? -10.226 1.267 -49.146 1.00 39.69 497 SER A O 1
ATOM 3871 N N . ALA A 1 498 ? -11.998 0.248 -50.105 1.00 35.97 498 ALA A N 1
ATOM 3872 C CA . ALA A 1 498 ? -11.475 -1.033 -50.653 1.00 35.97 498 ALA A CA 1
ATOM 3873 C C . ALA A 1 498 ? -10.321 -1.803 -49.955 1.00 35.97 498 ALA A C 1
ATOM 3875 O O . ALA A 1 498 ? -10.472 -2.992 -49.692 1.00 35.97 498 ALA A O 1
ATOM 3876 N N . SER A 1 499 ? -9.219 -1.157 -49.563 1.00 47.97 499 SER A N 1
ATOM 3877 C CA . SER A 1 499 ? -8.427 -1.581 -48.391 1.00 47.97 499 SER A CA 1
ATOM 3878 C C . SER A 1 499 ? -9.262 -1.596 -47.094 1.00 47.97 499 SER A C 1
ATOM 3880 O O . SER A 1 499 ? -8.857 -2.182 -46.098 1.00 47.97 499 SER A O 1
ATOM 3882 N N . ASN A 1 500 ? -10.458 -1.002 -47.141 1.00 41.16 500 ASN A N 1
ATOM 3883 C CA . ASN A 1 500 ? -11.520 -1.051 -46.142 1.00 41.16 500 ASN A CA 1
ATOM 3884 C C . ASN A 1 500 ? -12.561 -2.164 -46.394 1.00 41.16 500 ASN A C 1
ATOM 3886 O O . ASN A 1 500 ? -13.759 -1.960 -46.204 1.00 41.16 500 ASN A O 1
ATOM 3890 N N . LEU A 1 501 ? -12.119 -3.352 -46.813 1.00 44.06 501 LEU A N 1
ATOM 3891 C CA . LEU A 1 501 ? -12.926 -4.575 -46.746 1.00 44.06 501 LEU A CA 1
ATOM 3892 C C . LEU A 1 501 ? -12.438 -5.422 -45.567 1.00 44.06 501 LEU A C 1
ATOM 3894 O O . LEU A 1 501 ? -11.530 -6.238 -45.700 1.00 44.06 501 LEU A O 1
ATOM 3898 N N . GLY A 1 502 ? -13.020 -5.175 -44.392 1.00 41.97 502 GLY A N 1
ATOM 3899 C CA . GLY A 1 502 ? -12.680 -5.897 -43.165 1.00 41.97 502 GLY A CA 1
ATOM 3900 C C . GLY A 1 502 ? -13.089 -7.380 -43.208 1.00 41.97 502 GLY A C 1
ATOM 3901 O O . GLY A 1 502 ? -14.030 -7.733 -43.926 1.00 41.97 502 GLY A O 1
ATOM 3902 N N . PRO A 1 503 ? -12.448 -8.247 -42.399 1.00 45.75 503 PRO A N 1
ATOM 3903 C CA . PRO A 1 503 ? -12.627 -9.706 -42.431 1.00 45.75 503 PRO A CA 1
ATOM 3904 C C . PRO A 1 503 ? -14.010 -10.208 -41.968 1.00 45.75 503 PRO A C 1
ATOM 3906 O O . PRO A 1 503 ? -14.228 -11.410 -41.886 1.00 45.75 503 PRO A O 1
ATOM 3909 N N . GLU A 1 504 ? -14.965 -9.316 -41.697 1.00 44.50 504 GLU A N 1
ATOM 3910 C CA . GLU A 1 504 ? -16.375 -9.670 -41.485 1.00 44.50 504 GLU A CA 1
ATOM 3911 C C . GLU A 1 504 ? -17.178 -9.806 -42.787 1.00 44.50 504 GLU A C 1
ATOM 3913 O O . GLU A 1 504 ? -18.288 -10.345 -42.771 1.00 44.50 504 GLU A O 1
ATOM 3918 N N . THR A 1 505 ? -16.656 -9.340 -43.927 1.00 48.41 505 THR A N 1
ATOM 3919 C CA . THR A 1 505 ? -17.393 -9.429 -45.194 1.00 48.41 505 THR A CA 1
ATOM 3920 C C . THR A 1 505 ? -17.663 -10.878 -45.606 1.00 48.41 505 THR A C 1
ATOM 3922 O O . THR A 1 505 ? -16.830 -11.770 -45.426 1.00 48.41 505 THR A O 1
ATOM 3925 N N . LYS A 1 506 ? -18.856 -11.106 -46.161 1.00 61.41 506 LYS A N 1
ATOM 3926 C CA . LYS A 1 506 ? -19.280 -12.383 -46.742 1.00 61.41 506 LYS A CA 1
ATOM 3927 C C . LYS A 1 506 ? -19.145 -12.390 -48.269 1.00 61.41 506 LYS A C 1
ATOM 3929 O O . LYS A 1 506 ? -19.465 -13.395 -48.884 1.00 61.41 506 LYS A O 1
ATOM 3934 N N . ALA A 1 507 ? -18.589 -11.339 -48.874 1.00 54.28 507 ALA A N 1
ATOM 3935 C CA . ALA A 1 507 ? -18.237 -11.339 -50.290 1.00 54.28 507 ALA A CA 1
ATOM 3936 C C . ALA A 1 507 ? -17.111 -12.351 -50.583 1.00 54.28 507 ALA A C 1
ATOM 3938 O O . ALA A 1 507 ? -16.061 -12.332 -49.934 1.00 54.28 507 ALA A O 1
ATOM 3939 N N . GLY A 1 508 ? -17.317 -13.212 -51.580 1.00 59.28 508 GLY A N 1
ATOM 3940 C CA . GLY A 1 508 ? -16.366 -14.230 -52.019 1.00 59.28 508 GLY A CA 1
ATOM 3941 C C . GLY A 1 508 ? -16.109 -14.185 -53.520 1.00 59.28 508 GLY A C 1
ATOM 3942 O O . GLY A 1 508 ? -17.011 -13.950 -54.319 1.00 59.28 508 GLY A O 1
ATOM 3943 N N . PHE A 1 509 ? -14.872 -14.462 -53.926 1.00 57.12 509 PHE A N 1
ATOM 3944 C CA . PHE A 1 509 ? -14.511 -14.613 -55.331 1.00 57.12 509 PHE A CA 1
ATOM 3945 C C . PHE A 1 509 ? -14.294 -16.092 -55.667 1.00 57.12 509 PHE A C 1
ATOM 3947 O O . PHE A 1 509 ? -13.330 -16.709 -55.208 1.00 57.12 509 PHE A O 1
ATOM 3954 N N . LYS A 1 510 ? -15.196 -16.663 -56.469 1.00 69.75 510 LYS A N 1
ATOM 3955 C CA . LYS A 1 510 ? -15.113 -18.047 -56.957 1.00 69.75 510 LYS A CA 1
ATOM 3956 C C . LYS A 1 510 ? -13.950 -18.188 -57.943 1.00 69.75 510 LYS A C 1
ATOM 3958 O O . LYS A 1 510 ? -13.879 -17.442 -58.918 1.00 69.75 510 LYS A O 1
ATOM 3963 N N . LEU A 1 511 ? -13.050 -19.143 -57.723 1.00 53.06 511 LEU A N 1
ATOM 3964 C CA . LEU A 1 511 ? -11.904 -19.356 -58.607 1.00 53.06 511 LEU A CA 1
ATOM 3965 C C . LEU A 1 511 ? -12.316 -20.125 -59.870 1.00 53.06 511 LEU A C 1
ATOM 3967 O O . LEU A 1 511 ? -12.541 -21.335 -59.854 1.00 53.06 511 LEU A O 1
ATOM 3971 N N . SER A 1 512 ? -12.395 -19.408 -60.991 1.00 56.25 512 SER A N 1
ATOM 3972 C CA . SER A 1 512 ? -12.719 -19.954 -62.311 1.00 56.25 512 SER A CA 1
ATOM 3973 C C . SER A 1 512 ? -11.767 -21.090 -62.705 1.00 56.25 512 SER A C 1
ATOM 3975 O O . SER A 1 512 ? -10.582 -20.857 -62.933 1.00 56.25 512 SER A O 1
ATOM 3977 N N . GLY A 1 513 ? -12.290 -22.313 -62.827 1.00 56.66 513 GLY A N 1
ATOM 3978 C CA . GLY A 1 513 ? -11.501 -23.485 -63.225 1.00 56.66 513 GLY A CA 1
ATOM 3979 C C . GLY A 1 513 ? -10.661 -24.119 -62.110 1.00 56.66 513 GLY A C 1
ATOM 3980 O O . GLY A 1 513 ? -9.828 -24.966 -62.420 1.00 56.66 513 GLY A O 1
ATOM 3981 N N . VAL A 1 514 ? -10.871 -23.747 -60.840 1.00 58.91 514 VAL A N 1
ATOM 3982 C CA . VAL A 1 514 ? -10.233 -24.401 -59.685 1.00 58.91 514 VAL A CA 1
ATOM 3983 C C . VAL A 1 514 ? -11.294 -25.059 -58.804 1.00 58.91 514 VAL A C 1
ATOM 3985 O O . VAL A 1 514 ? -12.103 -24.390 -58.158 1.00 58.91 514 VAL A O 1
ATOM 3988 N N . THR A 1 515 ? -11.264 -26.387 -58.759 1.00 73.75 515 THR A N 1
ATOM 3989 C CA . THR A 1 515 ? -12.071 -27.223 -57.865 1.00 73.75 515 THR A CA 1
ATOM 3990 C C . THR A 1 515 ? -11.163 -28.072 -56.982 1.00 73.75 515 THR A C 1
ATOM 3992 O O . THR A 1 515 ? -10.060 -28.446 -57.379 1.00 73.75 515 THR A O 1
ATOM 3995 N N . ALA A 1 516 ? -11.621 -28.358 -55.766 1.00 73.56 516 ALA A N 1
ATOM 3996 C CA . ALA A 1 516 ? -10.989 -29.300 -54.853 1.00 73.56 516 ALA A CA 1
ATOM 3997 C C . ALA A 1 516 ? -11.755 -30.628 -54.884 1.00 73.56 516 ALA A C 1
ATOM 3999 O O . ALA A 1 516 ? -12.985 -30.631 -54.920 1.00 73.56 516 ALA A O 1
ATOM 4000 N N . GLU A 1 517 ? -11.047 -31.752 -54.846 1.00 77.38 517 GLU A N 1
ATOM 4001 C CA . GLU A 1 517 ? -11.678 -33.065 -54.721 1.00 77.38 517 GLU A CA 1
ATOM 4002 C C . GLU A 1 517 ? -11.989 -33.374 -53.252 1.00 77.38 517 GLU A C 1
ATOM 4004 O O . GLU A 1 517 ? -11.161 -33.127 -52.374 1.00 77.38 517 GLU A O 1
ATOM 4009 N N . ASN A 1 518 ? -13.177 -33.918 -52.970 1.00 75.19 518 ASN A N 1
ATOM 4010 C CA . ASN A 1 518 ? -13.477 -34.435 -51.636 1.00 75.19 518 ASN A CA 1
ATOM 4011 C C . ASN A 1 518 ? -12.785 -35.801 -51.466 1.00 75.19 518 ASN A C 1
ATOM 4013 O O . ASN A 1 518 ? -13.215 -36.757 -52.114 1.00 75.19 518 ASN A O 1
ATOM 4017 N N . PRO A 1 519 ? -11.774 -35.955 -50.587 1.00 70.50 519 PRO A N 1
ATOM 4018 C CA . PRO A 1 519 ? -11.034 -37.212 -50.476 1.00 70.50 519 PRO A CA 1
ATOM 4019 C C . PRO A 1 519 ? -11.920 -38.397 -50.060 1.00 70.50 519 PRO A C 1
ATOM 4021 O O . PRO A 1 519 ? -11.609 -39.535 -50.407 1.00 70.50 519 PRO A O 1
ATOM 4024 N N . ILE A 1 520 ? -13.045 -38.154 -49.375 1.00 67.25 520 ILE A N 1
ATOM 4025 C CA . ILE A 1 520 ? -13.982 -39.204 -48.948 1.00 67.25 520 ILE A CA 1
ATOM 4026 C C . ILE A 1 520 ? -14.757 -39.789 -50.143 1.00 67.25 520 ILE A C 1
ATOM 4028 O O . ILE A 1 520 ? -15.051 -40.981 -50.141 1.00 67.25 520 ILE A O 1
ATOM 4032 N N . ALA A 1 521 ? -14.986 -39.018 -51.214 1.00 64.12 521 ALA A N 1
ATOM 4033 C CA . ALA A 1 521 ? -15.649 -39.513 -52.427 1.00 64.12 521 ALA A CA 1
ATOM 4034 C C . ALA A 1 521 ? -14.815 -40.572 -53.184 1.00 64.12 521 ALA A C 1
ATOM 4036 O O . ALA A 1 521 ? -15.345 -41.295 -54.023 1.00 64.12 521 ALA A O 1
ATOM 4037 N N . SER A 1 522 ? -13.517 -40.703 -52.869 1.00 62.66 522 SER A N 1
ATOM 4038 C CA . SER A 1 522 ? -12.664 -41.795 -53.367 1.00 62.66 522 SER A CA 1
ATOM 4039 C C . SER A 1 522 ? -12.767 -43.095 -52.547 1.00 62.66 522 SER A C 1
ATOM 4041 O O . SER A 1 522 ? -12.232 -44.124 -52.958 1.00 62.66 522 SER A O 1
ATOM 4043 N N . LEU A 1 523 ? -13.441 -43.049 -51.390 1.00 60.19 523 LEU A N 1
ATOM 4044 C CA . LEU A 1 523 ? -13.559 -44.143 -50.418 1.00 60.19 523 LEU A CA 1
ATOM 4045 C C . LEU A 1 523 ? -14.998 -44.671 -50.284 1.00 60.19 523 LEU A C 1
ATOM 4047 O O . LEU A 1 523 ? -15.175 -45.850 -49.985 1.00 60.19 523 LEU A O 1
ATOM 4051 N N . ASP A 1 524 ? -16.000 -43.823 -50.526 1.00 58.62 524 ASP A N 1
ATOM 4052 C CA . ASP A 1 524 ? -17.423 -44.179 -50.567 1.00 58.62 524 ASP A CA 1
ATOM 4053 C C . ASP A 1 524 ? -18.089 -43.566 -51.822 1.00 58.62 524 ASP A C 1
ATOM 4055 O O . ASP A 1 524 ? -18.361 -42.361 -51.840 1.00 58.62 524 ASP A O 1
ATOM 4059 N N . PRO A 1 525 ? -18.321 -44.361 -52.888 1.00 56.88 525 PRO A N 1
ATOM 4060 C CA . PRO A 1 525 ? -18.945 -43.885 -54.126 1.00 56.88 525 PRO A CA 1
ATOM 4061 C C . PRO A 1 525 ? -20.457 -43.626 -54.039 1.00 56.88 525 PRO A C 1
ATOM 4063 O O . PRO A 1 525 ? -20.989 -42.950 -54.918 1.00 56.88 525 PRO A O 1
ATOM 4066 N N . ASP A 1 526 ? -21.147 -44.177 -53.032 1.00 55.19 526 ASP A N 1
ATOM 4067 C CA . ASP A 1 526 ? -22.607 -44.073 -52.877 1.00 55.19 526 ASP A CA 1
ATOM 4068 C C . ASP A 1 526 ? -23.011 -42.947 -51.898 1.00 55.19 526 ASP A C 1
ATOM 4070 O O . ASP A 1 526 ? -24.188 -42.581 -51.800 1.00 55.19 526 ASP A O 1
ATOM 4074 N N . ALA A 1 527 ? -22.042 -42.345 -51.199 1.00 54.72 527 ALA A N 1
ATOM 4075 C CA . ALA A 1 527 ? -22.246 -41.145 -50.397 1.00 54.72 527 ALA A CA 1
ATOM 4076 C C . ALA A 1 527 ? -22.711 -39.952 -51.258 1.00 54.72 527 ALA A C 1
ATOM 4078 O O . ALA A 1 527 ? -22.132 -39.638 -52.297 1.00 54.72 527 ALA A O 1
ATOM 4079 N N . ALA A 1 528 ? -23.720 -39.212 -50.780 1.00 52.88 528 ALA A N 1
ATOM 4080 C CA . ALA A 1 528 ? -24.366 -38.096 -51.490 1.00 52.88 528 ALA A CA 1
ATOM 4081 C C . ALA A 1 528 ? -23.520 -36.798 -51.585 1.00 52.88 528 ALA A C 1
ATOM 4083 O O . ALA A 1 528 ? -24.042 -35.683 -51.532 1.00 52.88 528 ALA A O 1
ATOM 4084 N N . THR A 1 529 ? -22.200 -36.928 -51.709 1.00 56.19 529 THR A N 1
ATOM 4085 C CA . THR A 1 529 ? -21.228 -35.835 -51.823 1.00 56.19 529 THR A CA 1
ATOM 4086 C C . THR A 1 529 ? -20.741 -35.667 -53.256 1.00 56.19 529 THR A C 1
ATOM 4088 O O . THR A 1 529 ? -20.231 -36.609 -53.854 1.00 56.19 529 THR A O 1
ATOM 4091 N N . SER A 1 530 ? -20.797 -34.437 -53.782 1.00 56.81 530 SER A N 1
ATOM 4092 C CA . SER A 1 530 ? -20.086 -34.093 -55.021 1.00 56.81 530 SER A CA 1
ATOM 4093 C C . SER A 1 530 ? -18.595 -34.406 -54.875 1.00 56.81 530 SER A C 1
ATOM 4095 O O . SER A 1 530 ? -17.958 -33.964 -53.915 1.00 56.81 530 SER A O 1
ATOM 4097 N N . SER A 1 531 ? -18.026 -35.119 -55.849 1.00 59.75 531 SER A N 1
ATOM 4098 C CA . SER A 1 531 ? -16.585 -35.382 -55.908 1.00 59.75 531 SER A CA 1
ATOM 4099 C C . SER A 1 531 ? -15.765 -34.117 -56.172 1.00 59.75 531 SER A C 1
ATOM 4101 O O . SER A 1 531 ? -14.574 -34.106 -55.891 1.00 59.75 531 SER A O 1
ATOM 4103 N N . GLN A 1 532 ? -16.382 -33.039 -56.670 1.00 71.06 532 GLN A N 1
ATOM 4104 C CA . GLN A 1 532 ? -15.734 -31.751 -56.926 1.00 71.06 532 GLN A CA 1
ATOM 4105 C C . GLN A 1 532 ? -16.425 -30.625 -56.146 1.00 71.06 532 GLN A C 1
ATOM 4107 O O . GLN A 1 532 ? -17.639 -30.430 -56.247 1.00 71.06 532 GLN A O 1
ATOM 4112 N N . ILE A 1 533 ? -15.634 -29.871 -55.384 1.00 79.69 533 ILE A N 1
ATOM 4113 C CA . ILE A 1 533 ? -16.043 -28.744 -54.541 1.00 79.69 533 ILE A CA 1
ATOM 4114 C C . ILE A 1 533 ? -15.484 -27.443 -55.152 1.00 79.69 533 ILE A C 1
ATOM 4116 O O . ILE A 1 533 ? -14.290 -27.385 -55.458 1.00 79.69 533 ILE A O 1
ATOM 4120 N N . PRO A 1 534 ? -16.293 -26.382 -55.338 1.00 78.12 534 PRO A N 1
ATOM 4121 C CA . PRO A 1 534 ? -15.809 -25.093 -55.836 1.00 78.12 534 PRO A CA 1
ATOM 4122 C C . PRO A 1 534 ? -14.933 -24.368 -54.802 1.00 78.12 534 PRO A C 1
ATOM 4124 O O . PRO A 1 534 ? -15.306 -24.256 -53.635 1.00 78.12 534 PRO A O 1
ATOM 4127 N N . VAL A 1 535 ? -13.791 -23.822 -55.234 1.00 75.38 535 VAL A N 1
ATOM 4128 C CA . VAL A 1 535 ? -12.888 -23.051 -54.360 1.00 75.38 535 VAL A CA 1
ATOM 4129 C C . VAL A 1 535 ? -13.203 -21.554 -54.447 1.00 75.38 535 VAL A C 1
ATOM 4131 O O . VAL A 1 535 ? -13.348 -21.000 -55.538 1.00 75.38 535 VAL A O 1
ATOM 4134 N N . TYR A 1 536 ? -13.273 -20.886 -53.294 1.00 72.62 536 TYR A N 1
ATOM 4135 C CA . TYR A 1 536 ? -13.507 -19.445 -53.176 1.00 72.62 536 TYR A CA 1
ATOM 4136 C C . TYR A 1 536 ? -12.369 -18.768 -52.406 1.00 72.62 536 TYR A C 1
ATOM 4138 O O . TYR A 1 536 ? -11.847 -19.320 -51.440 1.00 72.62 536 TYR A O 1
ATOM 4146 N N . VAL A 1 537 ? -12.038 -17.536 -52.791 1.00 62.81 537 VAL A N 1
ATOM 4147 C CA . VAL A 1 537 ? -11.236 -16.606 -51.984 1.00 62.81 537 VAL A CA 1
ATOM 4148 C C . VAL A 1 537 ? -12.196 -15.700 -51.215 1.00 62.81 537 VAL A C 1
ATOM 4150 O O . VAL A 1 537 ? -13.037 -15.049 -51.832 1.00 62.81 537 VAL A O 1
ATOM 4153 N N . ALA A 1 538 ? -12.077 -15.639 -49.888 1.00 64.88 538 ALA A N 1
ATOM 4154 C CA . ALA A 1 538 ? -12.941 -14.826 -49.031 1.00 64.88 538 ALA A CA 1
ATOM 4155 C C . ALA A 1 538 ? -12.117 -14.101 -47.944 1.00 64.88 538 ALA A C 1
ATOM 4157 O O . ALA A 1 538 ? -11.305 -14.756 -47.290 1.00 64.88 538 ALA A O 1
ATOM 4158 N N . PRO A 1 539 ? -12.309 -12.787 -47.693 1.00 51.66 539 PRO A N 1
ATOM 4159 C CA . PRO A 1 539 ? -11.454 -12.019 -46.771 1.00 51.66 539 PRO A CA 1
ATOM 4160 C C . PRO A 1 539 ? -11.489 -12.440 -45.293 1.00 51.66 539 PRO A C 1
ATOM 4162 O O . PRO A 1 539 ? -10.631 -12.008 -44.527 1.00 51.66 539 PRO A O 1
ATOM 4165 N N . TYR A 1 540 ? -12.451 -13.271 -44.878 1.00 63.69 540 TYR A N 1
ATOM 4166 C CA . TYR A 1 540 ? -12.488 -13.851 -43.529 1.00 63.69 540 TYR A CA 1
ATOM 4167 C C . TYR A 1 540 ? -11.543 -15.055 -43.353 1.00 63.69 540 TYR A C 1
ATOM 4169 O O . TYR A 1 540 ? -11.323 -15.509 -42.229 1.00 63.69 540 TYR A O 1
ATOM 4177 N N . VAL A 1 541 ? -10.988 -15.590 -44.447 1.00 59.69 541 VAL A N 1
ATOM 4178 C CA . VAL A 1 541 ? -10.015 -16.689 -44.430 1.00 59.69 541 VAL A CA 1
ATOM 4179 C C . VAL A 1 541 ? -8.616 -16.086 -44.305 1.00 59.69 541 VAL A C 1
ATOM 4181 O O . VAL A 1 541 ? -7.965 -15.745 -45.291 1.00 59.69 541 VAL A O 1
ATOM 4184 N N . LEU A 1 542 ? -8.185 -15.888 -43.059 1.00 55.41 542 LEU A N 1
ATOM 4185 C CA . LEU A 1 542 ? -6.912 -15.245 -42.736 1.00 55.41 542 LEU A CA 1
ATOM 4186 C C . LEU A 1 542 ? -5.728 -16.154 -43.096 1.00 55.41 542 LEU A C 1
ATOM 4188 O O . LEU A 1 542 ? -5.649 -17.295 -42.646 1.00 55.41 542 LEU A O 1
ATOM 4192 N N . SER A 1 543 ? -4.777 -15.635 -43.875 1.00 44.41 543 SER A N 1
ATOM 4193 C CA . SER A 1 543 ? -3.607 -16.388 -44.352 1.00 44.41 543 SER A CA 1
ATOM 4194 C C . SER A 1 543 ? -2.568 -16.708 -43.269 1.00 44.41 543 SER A C 1
ATOM 4196 O O . SER A 1 543 ? -1.663 -17.501 -43.514 1.00 44.41 543 SER A O 1
ATOM 4198 N N . ASP A 1 544 ? -2.698 -16.121 -42.078 1.00 38.56 544 ASP A N 1
ATOM 4199 C CA . ASP A 1 544 ? -1.909 -16.411 -40.877 1.00 38.56 544 ASP A CA 1
ATOM 4200 C C . ASP A 1 544 ? -2.668 -17.263 -39.834 1.00 38.56 544 ASP A C 1
ATOM 4202 O O . ASP A 1 544 ? -2.165 -17.476 -38.728 1.00 38.56 544 ASP A O 1
ATOM 4206 N N . TYR A 1 545 ? -3.845 -17.805 -40.185 1.00 38.00 545 TYR A N 1
ATOM 4207 C CA . TYR A 1 545 ? -4.639 -18.692 -39.329 1.00 38.00 545 TYR A CA 1
ATOM 4208 C C . TYR A 1 545 ? -4.898 -20.057 -39.991 1.00 38.00 545 TYR A C 1
ATOM 4210 O O . TYR A 1 545 ? -5.527 -20.161 -41.044 1.00 38.00 545 TYR A O 1
ATOM 4218 N N . GLY A 1 546 ? -4.429 -21.136 -39.355 1.00 61.91 546 GLY A N 1
ATOM 4219 C CA . GLY A 1 546 ? -4.437 -22.473 -39.960 1.00 61.91 546 GLY A CA 1
ATOM 4220 C C . GLY A 1 546 ? -3.464 -22.557 -41.140 1.00 61.91 546 GLY A C 1
ATOM 4221 O O . GLY A 1 546 ? -2.365 -22.017 -41.065 1.00 61.91 546 GLY A O 1
ATOM 4222 N N . GLU A 1 547 ? -3.879 -23.205 -42.229 1.00 63.12 547 GLU A N 1
ATOM 4223 C CA . GLU A 1 547 ? -3.108 -23.304 -43.484 1.00 63.12 547 GLU A CA 1
ATOM 4224 C C . GLU A 1 547 ? -3.493 -22.202 -44.502 1.00 63.12 547 GLU A C 1
ATOM 4226 O O . GLU A 1 547 ? -3.252 -22.337 -45.700 1.00 63.12 547 GLU A O 1
ATOM 4231 N N . GLY A 1 548 ? -4.174 -21.133 -44.062 1.00 53.03 548 GLY A N 1
ATOM 4232 C CA . GLY A 1 548 ? -4.706 -20.084 -44.947 1.00 53.03 548 GLY A CA 1
ATOM 4233 C C . GLY A 1 548 ? -5.868 -20.531 -45.847 1.00 53.03 548 GLY A C 1
ATOM 4234 O O . GLY A 1 548 ? -6.257 -19.805 -46.761 1.00 53.03 548 GLY A O 1
ATOM 4235 N N . ALA A 1 549 ? -6.431 -21.713 -45.589 1.00 68.50 549 ALA A N 1
ATOM 4236 C CA . ALA A 1 549 ? -7.603 -22.271 -46.252 1.00 68.50 549 ALA A CA 1
ATOM 4237 C C . ALA A 1 549 ? -8.502 -22.978 -45.225 1.00 68.50 549 ALA A C 1
ATOM 4239 O O . ALA A 1 549 ? -8.013 -23.564 -44.257 1.00 68.50 549 ALA A O 1
ATOM 4240 N N . VAL A 1 550 ? -9.816 -22.944 -45.451 1.00 77.56 550 VAL A N 1
ATOM 4241 C CA . VAL A 1 550 ? -10.826 -23.645 -44.641 1.00 77.56 550 VAL A CA 1
ATOM 4242 C C . VAL A 1 550 ? -11.834 -24.333 -45.560 1.00 77.56 550 VAL A C 1
ATOM 4244 O O . VAL A 1 550 ? -12.140 -23.819 -46.635 1.00 77.56 550 VAL A O 1
ATOM 4247 N N . MET A 1 551 ? -12.365 -25.484 -45.142 1.00 85.25 551 MET A N 1
ATOM 4248 C CA . MET A 1 551 ? -13.552 -26.056 -45.783 1.00 85.25 551 MET A CA 1
ATOM 4249 C C . MET A 1 551 ? -14.793 -25.326 -45.264 1.00 85.25 551 MET A C 1
ATOM 4251 O O . MET A 1 551 ? -14.928 -25.150 -44.055 1.00 85.25 551 MET A O 1
ATOM 4255 N N . GLY A 1 552 ? -15.684 -24.905 -46.162 1.00 81.50 552 GLY A N 1
ATOM 4256 C CA . GLY A 1 552 ? -16.975 -24.342 -45.774 1.00 81.50 552 GLY A CA 1
ATOM 4257 C C . GLY A 1 552 ? -17.988 -25.451 -45.500 1.00 81.50 552 GLY A C 1
ATOM 4258 O O . GLY A 1 552 ? -18.127 -26.350 -46.331 1.00 81.50 552 GLY A O 1
ATOM 4259 N N . VAL A 1 553 ? -18.721 -25.389 -44.382 1.00 85.62 553 VAL A N 1
ATOM 4260 C CA . VAL A 1 553 ? -19.775 -26.378 -44.058 1.00 85.62 553 VAL A CA 1
ATOM 4261 C C . VAL A 1 553 ? -21.125 -25.686 -43.791 1.00 85.62 553 VAL A C 1
ATOM 4263 O O . VAL A 1 553 ? -21.544 -25.561 -42.637 1.00 85.62 553 VAL A O 1
ATOM 4266 N N . PRO A 1 554 ? -21.854 -25.255 -44.844 1.00 82.25 554 PRO A N 1
ATOM 4267 C CA . PRO A 1 554 ? -23.029 -24.388 -44.705 1.00 82.25 554 PRO A CA 1
ATOM 4268 C C . PRO A 1 554 ? -24.190 -24.956 -43.876 1.00 82.25 554 PRO A C 1
ATOM 4270 O O . PRO A 1 554 ? -25.007 -24.187 -43.391 1.00 82.25 554 PRO A O 1
ATOM 4273 N N . GLY A 1 555 ? -24.298 -26.277 -43.701 1.00 76.94 555 GLY A N 1
ATOM 4274 C CA . GLY A 1 555 ? -25.339 -26.864 -42.850 1.00 76.94 555 GLY A CA 1
ATOM 4275 C C . GLY A 1 555 ? -25.107 -26.691 -41.342 1.00 76.94 555 GLY A C 1
ATOM 4276 O O . GLY A 1 555 ? -26.064 -26.787 -40.581 1.00 76.94 555 GLY A O 1
ATOM 4277 N N . HIS A 1 556 ? -23.864 -26.449 -40.896 1.00 72.81 556 HIS A N 1
ATOM 4278 C CA . HIS A 1 556 ? -23.494 -26.515 -39.465 1.00 72.81 556 HIS A CA 1
ATOM 4279 C C . HIS A 1 556 ? -22.637 -25.348 -38.967 1.00 72.81 556 HIS A C 1
ATOM 4281 O O . HIS A 1 556 ? -22.574 -25.130 -37.759 1.00 72.81 556 HIS A O 1
ATOM 4287 N N . ASP A 1 557 ? -22.007 -24.579 -39.860 1.00 78.50 557 ASP A N 1
ATOM 4288 C CA . ASP A 1 557 ? -21.321 -23.331 -39.515 1.00 78.50 557 ASP A CA 1
ATOM 4289 C C . ASP A 1 557 ? -22.146 -22.118 -39.983 1.00 78.50 557 ASP A C 1
ATOM 4291 O O . ASP A 1 557 ? -22.435 -21.939 -41.167 1.00 78.50 557 ASP A O 1
ATOM 4295 N N . THR A 1 558 ? -22.526 -21.256 -39.037 1.00 73.31 558 THR A N 1
ATOM 4296 C CA . THR A 1 558 ? -23.386 -20.083 -39.273 1.00 73.31 558 THR A CA 1
ATOM 4297 C C . THR A 1 558 ? -22.740 -19.015 -40.167 1.00 73.31 558 THR A C 1
ATOM 4299 O O . THR A 1 558 ? -23.447 -18.294 -40.876 1.00 73.31 558 THR A O 1
ATOM 4302 N N . ARG A 1 559 ? -21.407 -18.884 -40.148 1.00 76.06 559 ARG A N 1
ATOM 4303 C CA . ARG A 1 559 ? -20.662 -17.947 -41.005 1.00 76.06 559 ARG A CA 1
ATOM 4304 C C . ARG A 1 559 ? -20.593 -18.497 -42.425 1.00 76.06 559 ARG A C 1
ATOM 4306 O O . ARG A 1 559 ? -20.814 -17.738 -43.368 1.00 76.06 559 ARG A O 1
ATOM 4313 N N . ASP A 1 560 ? -20.342 -19.793 -42.569 1.00 82.69 560 ASP A N 1
ATOM 4314 C CA . ASP A 1 560 ? -20.274 -20.455 -43.870 1.00 82.69 560 ASP A CA 1
ATOM 4315 C C . ASP A 1 560 ? -21.668 -20.568 -44.515 1.00 82.69 560 ASP A C 1
ATOM 4317 O O . ASP A 1 560 ? -21.789 -20.422 -45.728 1.00 82.69 560 ASP A O 1
ATOM 4321 N N . PHE A 1 561 ? -22.738 -20.721 -43.721 1.00 80.69 561 PHE A N 1
ATOM 4322 C CA . PHE A 1 561 ? -24.127 -20.609 -44.186 1.00 80.69 561 PHE A CA 1
ATOM 4323 C C . PHE A 1 561 ? -24.424 -19.224 -44.772 1.00 80.69 561 PHE A C 1
ATOM 4325 O O . PHE A 1 561 ? -24.965 -19.113 -45.873 1.00 80.69 561 PHE A O 1
ATOM 4332 N N . ALA A 1 562 ? -24.034 -18.158 -44.062 1.00 78.88 562 ALA A N 1
ATOM 4333 C CA . ALA A 1 562 ? -24.197 -16.787 -44.541 1.00 78.88 562 ALA A CA 1
ATOM 4334 C C . ALA A 1 562 ? -23.383 -16.524 -45.821 1.00 78.88 562 ALA A C 1
ATOM 4336 O O . ALA A 1 562 ? -23.895 -15.912 -46.753 1.00 78.88 562 ALA A O 1
ATOM 4337 N N . PHE A 1 563 ? -22.151 -17.036 -45.892 1.00 83.56 563 PHE A N 1
ATOM 4338 C CA . PHE A 1 563 ? -21.295 -16.943 -47.076 1.00 83.56 563 PHE A CA 1
ATOM 4339 C C . PHE A 1 563 ? -21.867 -17.700 -48.284 1.00 83.56 563 PHE A C 1
ATOM 4341 O O . PHE A 1 563 ? -21.944 -17.157 -49.387 1.00 83.56 563 PHE A O 1
ATOM 4348 N N . TRP A 1 564 ? -22.304 -18.945 -48.087 1.00 84.19 564 TRP A N 1
ATOM 4349 C CA . TRP A 1 564 ? -22.858 -19.784 -49.149 1.00 84.19 564 TRP A CA 1
ATOM 4350 C C . TRP A 1 564 ? -24.172 -19.224 -49.699 1.00 84.19 564 TRP A C 1
ATOM 4352 O O . TRP A 1 564 ? -24.378 -19.216 -50.907 1.00 84.19 564 TRP A O 1
ATOM 4362 N N . LYS A 1 565 ? -25.017 -18.652 -48.837 1.00 80.62 565 LYS A N 1
ATOM 4363 C CA . LYS A 1 565 ? -26.254 -17.969 -49.236 1.00 80.62 565 LYS A CA 1
ATOM 4364 C C . LYS A 1 565 ? -26.027 -16.709 -50.094 1.00 80.62 565 LYS A C 1
ATOM 4366 O O . LYS A 1 565 ? -26.945 -16.279 -50.787 1.00 80.62 565 LYS A O 1
ATOM 4371 N N . GLU A 1 566 ? -24.835 -16.115 -50.047 1.00 78.25 566 GLU A N 1
ATOM 4372 C CA . GLU A 1 566 ? -24.478 -14.914 -50.818 1.00 78.25 566 GLU A CA 1
ATOM 4373 C C . GLU A 1 566 ? -23.682 -15.233 -52.104 1.00 78.25 566 GLU A C 1
ATOM 4375 O O . GLU A 1 566 ? -23.786 -14.489 -53.076 1.00 78.25 566 GLU A O 1
ATOM 4380 N N . ASN A 1 567 ? -22.931 -16.348 -52.149 1.00 77.88 567 ASN A N 1
ATOM 4381 C CA . ASN A 1 567 ? -21.977 -16.649 -53.238 1.00 77.88 567 ASN A CA 1
ATOM 4382 C C . ASN A 1 567 ? -22.093 -18.062 -53.854 1.00 77.88 567 ASN A C 1
ATOM 4384 O O . ASN A 1 567 ? -21.376 -18.373 -54.812 1.00 77.88 567 ASN A O 1
ATOM 4388 N N . GLY A 1 568 ? -22.910 -18.946 -53.279 1.00 73.94 568 GLY A N 1
ATOM 4389 C CA . GLY A 1 568 ? -23.083 -20.333 -53.716 1.00 73.94 568 GLY A CA 1
ATOM 4390 C C . GLY A 1 568 ? -23.993 -20.470 -54.938 1.00 73.94 568 GLY A C 1
ATOM 4391 O O . GLY A 1 568 ? -24.831 -19.614 -55.213 1.00 73.94 568 GLY A O 1
ATOM 4392 N N . ASP A 1 569 ? -23.856 -21.581 -55.666 1.00 66.75 569 ASP A N 1
ATOM 4393 C CA . ASP A 1 569 ? -24.665 -21.851 -56.869 1.00 66.75 569 ASP A CA 1
ATOM 4394 C C . ASP A 1 569 ? -26.117 -22.276 -56.543 1.00 66.75 569 ASP A C 1
ATOM 4396 O O . ASP A 1 569 ? -26.970 -22.311 -57.430 1.00 66.75 569 ASP A O 1
ATOM 4400 N N . SER A 1 570 ? -26.410 -22.608 -55.279 1.00 62.19 570 SER A N 1
ATOM 4401 C CA . SER A 1 570 ? -27.719 -23.069 -54.798 1.00 62.19 570 SER A CA 1
ATOM 4402 C C . SER A 1 570 ? -27.984 -22.614 -53.360 1.00 62.19 570 SER A C 1
ATOM 4404 O O . SER A 1 570 ? -27.115 -22.742 -52.501 1.00 62.19 570 SER A O 1
ATOM 4406 N N . ASN A 1 571 ? -29.206 -22.152 -53.068 1.00 56.59 571 ASN A N 1
ATOM 4407 C CA . ASN A 1 571 ? -29.599 -21.705 -51.719 1.00 56.59 571 ASN A CA 1
ATOM 4408 C C . ASN A 1 571 ? -29.707 -22.839 -50.682 1.00 56.59 571 ASN A C 1
ATOM 4410 O O . ASN A 1 571 ? -29.730 -22.560 -49.483 1.00 56.59 571 ASN A O 1
ATOM 4414 N N . ASP A 1 572 ? -29.791 -24.094 -51.124 1.00 61.25 572 ASP A N 1
ATOM 4415 C CA . ASP A 1 572 ? -29.885 -25.249 -50.235 1.00 61.25 572 ASP A CA 1
ATOM 4416 C C . ASP A 1 572 ? -28.508 -25.610 -49.655 1.00 61.25 572 ASP A C 1
ATOM 4418 O O . ASP A 1 572 ? -27.504 -25.679 -50.370 1.00 61.25 572 ASP A O 1
ATOM 4422 N N . ALA A 1 573 ? -28.472 -25.839 -48.341 1.00 71.00 573 ALA A N 1
ATOM 4423 C CA . ALA A 1 573 ? -27.288 -26.237 -47.586 1.00 71.00 573 ALA A CA 1
ATOM 4424 C C . ALA A 1 573 ? -27.376 -27.718 -47.184 1.00 71.00 573 ALA A C 1
ATOM 4426 O O . ALA A 1 573 ? -28.448 -28.211 -46.835 1.00 71.00 573 ALA A O 1
ATOM 4427 N N . LEU A 1 574 ? -26.246 -28.432 -47.209 1.00 70.94 574 LEU A N 1
ATOM 4428 C CA . LEU A 1 574 ? -26.195 -29.855 -46.861 1.00 70.94 574 LEU A CA 1
ATOM 4429 C C . LEU A 1 574 ? -26.092 -30.059 -45.341 1.00 70.94 574 LEU A C 1
ATOM 4431 O O . LEU A 1 574 ? -25.075 -29.739 -44.722 1.00 70.94 574 LEU A O 1
ATOM 4435 N N . PHE A 1 575 ? -27.138 -30.636 -44.749 1.00 66.81 575 PHE A N 1
ATOM 4436 C CA . PHE A 1 575 ? -27.179 -31.033 -43.340 1.00 66.81 575 PHE A CA 1
ATOM 4437 C C . PHE A 1 575 ? -26.750 -32.505 -43.187 1.00 66.81 575 PHE A C 1
ATOM 4439 O O . PHE A 1 575 ? -27.131 -33.351 -43.989 1.00 66.81 575 PHE A O 1
ATOM 4446 N N . VAL A 1 576 ? -25.913 -32.794 -42.181 1.00 65.88 576 VAL A N 1
ATOM 4447 C CA . VAL A 1 576 ? -25.203 -34.079 -41.976 1.00 65.88 576 VAL A CA 1
ATOM 4448 C C . VAL A 1 576 ? -24.963 -34.404 -40.487 1.00 65.88 576 VAL A C 1
ATOM 4450 O O . VAL A 1 576 ? -24.244 -35.343 -40.162 1.00 65.88 576 VAL A O 1
ATOM 4453 N N . ILE A 1 577 ? -25.542 -33.620 -39.569 1.00 54.69 577 ILE A N 1
ATOM 4454 C CA . ILE A 1 577 ? -25.483 -33.822 -38.115 1.00 54.69 577 ILE A CA 1
ATOM 4455 C C . ILE A 1 577 ? -26.888 -33.584 -37.562 1.00 54.69 577 ILE A C 1
ATOM 4457 O O . ILE A 1 577 ? -27.503 -32.562 -37.864 1.00 54.69 577 ILE A O 1
ATOM 4461 N N . GLU A 1 578 ? -27.360 -34.499 -36.717 1.00 47.56 578 GLU A N 1
ATOM 4462 C CA . GLU A 1 578 ? -28.558 -34.341 -35.889 1.00 47.56 578 GLU A CA 1
ATOM 4463 C C . GLU A 1 578 ? -28.174 -34.520 -34.404 1.00 47.56 578 GLU A C 1
ATOM 4465 O O . GLU A 1 578 ? -27.294 -35.330 -34.095 1.00 47.56 578 GLU A O 1
ATOM 4470 N N . PRO A 1 579 ? -28.764 -33.766 -33.459 1.00 37.09 579 PRO A N 1
ATOM 4471 C CA . PRO A 1 579 ? -28.250 -33.716 -32.093 1.00 37.09 579 PRO A CA 1
ATOM 4472 C C . PRO A 1 579 ? -28.870 -34.765 -31.155 1.00 37.09 579 PRO A C 1
ATOM 4474 O O . PRO A 1 579 ? -30.049 -34.646 -30.816 1.00 37.09 579 PRO A O 1
ATOM 4477 N N . ASN A 1 580 ? -28.055 -35.669 -30.578 1.00 37.00 580 ASN A N 1
ATOM 4478 C CA . ASN A 1 580 ? -28.098 -35.873 -29.117 1.00 37.00 580 ASN A CA 1
ATOM 4479 C C . ASN A 1 580 ? -26.978 -36.702 -28.447 1.00 37.00 580 ASN A C 1
ATOM 4481 O O . ASN A 1 580 ? -26.431 -37.647 -29.007 1.00 37.00 580 ASN A O 1
ATOM 4485 N N . SER A 1 581 ? -26.851 -36.443 -27.138 1.00 30.27 581 SER A N 1
ATOM 4486 C CA . SER A 1 581 ? -26.272 -37.287 -26.071 1.00 30.27 581 SER A CA 1
ATOM 4487 C C . SER A 1 581 ? -24.741 -37.389 -25.903 1.00 30.27 581 SER A C 1
ATOM 4489 O O . SER A 1 581 ? -23.941 -37.098 -26.785 1.00 30.27 581 SER A O 1
ATOM 4491 N N . THR A 1 582 ? -24.354 -37.703 -24.663 1.00 31.62 582 THR A N 1
ATOM 4492 C CA . THR A 1 582 ? -23.042 -37.495 -24.029 1.00 31.62 582 THR A CA 1
ATOM 4493 C C . THR A 1 582 ? -22.175 -38.758 -23.970 1.00 31.62 582 THR A C 1
ATOM 4495 O O . THR A 1 582 ? -22.713 -39.843 -23.779 1.00 31.62 582 THR A O 1
ATOM 4498 N N . GLN A 1 583 ? -20.837 -38.613 -23.960 1.00 27.34 583 GLN A N 1
ATOM 4499 C CA . GLN A 1 583 ? -19.982 -38.963 -22.799 1.00 27.34 583 GLN A CA 1
ATOM 4500 C C . GLN A 1 583 ? -18.475 -38.670 -23.021 1.00 27.34 583 GLN A C 1
ATOM 4502 O O . GLN A 1 583 ? -18.090 -38.011 -23.982 1.00 27.34 583 GLN A O 1
ATOM 4507 N N . SER A 1 584 ? -17.644 -39.045 -22.042 1.00 30.73 584 SER A N 1
ATOM 4508 C CA . SER A 1 584 ? -16.241 -38.654 -21.844 1.00 30.73 584 SER A CA 1
ATOM 4509 C C . SER A 1 584 ? -15.207 -39.683 -22.320 1.00 30.73 584 SER A C 1
ATOM 4511 O O . SER A 1 584 ? -15.445 -40.883 -22.226 1.00 30.73 584 SER A O 1
ATOM 4513 N N . GLY A 1 585 ? -13.999 -39.212 -22.647 1.00 25.58 585 GLY A N 1
ATOM 4514 C CA . GLY A 1 585 ? -12.785 -40.027 -22.771 1.00 25.58 585 GLY A CA 1
ATOM 4515 C C . GLY A 1 585 ? -11.559 -39.314 -22.184 1.00 25.58 585 GLY A C 1
ATOM 4516 O O . GLY A 1 585 ? -11.514 -38.083 -22.136 1.00 25.58 585 GLY A O 1
ATOM 4517 N N . SER A 1 586 ? -10.580 -40.086 -21.719 1.00 27.88 586 SER A N 1
ATOM 4518 C CA . SER A 1 586 ? -9.313 -39.629 -21.129 1.00 27.88 586 SER A CA 1
ATOM 4519 C C . SER A 1 586 ? -8.162 -40.442 -21.702 1.00 27.88 586 SER A C 1
ATOM 4521 O O . SER A 1 586 ? -8.366 -41.628 -21.946 1.00 27.88 586 SER A O 1
ATOM 4523 N N . ASP A 1 587 ? -6.955 -39.880 -21.796 1.00 26.80 587 ASP A N 1
ATOM 4524 C CA . ASP A 1 587 ? -5.772 -40.706 -22.054 1.00 26.80 587 ASP A CA 1
ATOM 4525 C C . ASP A 1 587 ? -4.491 -40.183 -21.385 1.00 26.80 587 ASP A C 1
ATOM 4527 O O . ASP A 1 587 ? -4.420 -39.024 -20.964 1.00 26.80 587 ASP A O 1
ATOM 4531 N N . SER A 1 588 ? -3.494 -41.060 -21.230 1.00 26.09 588 SER A N 1
ATOM 4532 C CA . SER A 1 588 ? -2.325 -40.834 -20.364 1.00 26.09 588 SER A CA 1
ATOM 4533 C C . SER A 1 588 ? -1.023 -41.412 -20.930 1.00 26.09 588 SER A C 1
ATOM 4535 O O . SER A 1 588 ? -1.015 -42.501 -21.492 1.00 26.09 588 SER A O 1
ATOM 4537 N N . LEU A 1 589 ? 0.107 -40.715 -20.737 1.00 26.31 589 LEU A N 1
ATOM 4538 C CA . LEU A 1 589 ? 1.448 -41.204 -21.097 1.00 26.31 589 LEU A CA 1
ATOM 4539 C C . LEU A 1 589 ? 2.500 -40.828 -20.041 1.00 26.31 589 LEU A C 1
ATOM 4541 O O . LEU A 1 589 ? 2.391 -39.813 -19.353 1.00 26.31 589 LEU A O 1
ATOM 4545 N N . THR A 1 590 ? 3.522 -41.677 -19.888 1.00 26.06 590 THR A N 1
ATOM 4546 C CA . THR A 1 590 ? 4.266 -41.816 -18.623 1.00 26.06 590 THR A CA 1
ATOM 4547 C C . THR A 1 590 ? 5.777 -41.559 -18.690 1.00 26.06 590 THR A C 1
ATOM 4549 O O . THR A 1 590 ? 6.446 -42.048 -19.591 1.00 26.06 590 THR A O 1
ATOM 4552 N N . LYS A 1 591 ? 6.290 -40.936 -17.614 1.00 28.41 591 LYS A N 1
ATOM 4553 C CA . LYS A 1 591 ? 7.570 -41.180 -16.894 1.00 28.41 591 LYS A CA 1
ATOM 4554 C C . LYS A 1 591 ? 8.911 -41.257 -17.657 1.00 28.41 591 LYS A C 1
ATOM 4556 O O . LYS A 1 591 ? 9.129 -42.106 -18.508 1.00 28.41 591 LYS A O 1
ATOM 4561 N N . ASN A 1 592 ? 9.891 -40.491 -17.158 1.00 25.98 592 ASN A N 1
ATOM 4562 C CA . ASN A 1 592 ? 11.318 -40.858 -17.136 1.00 25.98 592 ASN A CA 1
ATOM 4563 C C . ASN A 1 592 ? 12.069 -40.091 -16.017 1.00 25.98 592 ASN A C 1
ATOM 4565 O O . ASN A 1 592 ? 11.646 -39.005 -15.624 1.00 25.98 592 ASN A O 1
ATOM 4569 N N . LYS A 1 593 ? 13.172 -40.655 -15.501 1.00 26.61 593 LYS A N 1
ATOM 4570 C CA . LYS A 1 593 ? 14.054 -40.131 -14.421 1.00 26.61 593 LYS A CA 1
ATOM 4571 C C . LYS A 1 593 ? 15.533 -40.394 -14.778 1.00 26.61 593 LYS A C 1
ATOM 4573 O O . LYS A 1 593 ? 15.749 -41.206 -15.676 1.00 26.61 593 LYS A O 1
ATOM 4578 N N . PRO A 1 594 ? 16.546 -39.877 -14.042 1.00 35.75 594 PRO A N 1
ATOM 4579 C CA . PRO A 1 594 ? 16.592 -38.787 -13.043 1.00 35.75 594 PRO A CA 1
ATOM 4580 C C . PRO A 1 594 ? 17.455 -37.592 -13.550 1.00 35.75 594 PRO A C 1
ATOM 4582 O O . PRO A 1 594 ? 17.983 -37.642 -14.651 1.00 35.75 594 PRO A O 1
ATOM 4585 N N . GLY A 1 595 ? 17.699 -36.487 -12.833 1.00 29.00 595 GLY A N 1
ATOM 4586 C CA . GLY A 1 595 ? 17.126 -35.977 -11.581 1.00 29.00 595 GLY A CA 1
ATOM 4587 C C . GLY A 1 595 ? 18.032 -34.915 -10.921 1.00 29.00 595 GLY A C 1
ATOM 4588 O O . GLY A 1 595 ? 19.243 -35.085 -10.859 1.00 29.00 595 GLY A O 1
ATOM 4589 N N . SER A 1 596 ? 17.454 -33.822 -10.413 1.00 30.44 596 SER A N 1
ATOM 4590 C CA . SER A 1 596 ? 18.080 -32.913 -9.429 1.00 30.44 596 SER A CA 1
ATOM 4591 C C . SER A 1 596 ? 16.990 -32.066 -8.757 1.00 30.44 596 SER A C 1
ATOM 4593 O O . SER A 1 596 ? 16.196 -31.423 -9.442 1.00 30.44 596 SER A O 1
ATOM 4595 N N . LYS A 1 597 ? 16.897 -32.089 -7.418 1.00 37.56 597 LYS A N 1
ATOM 4596 C CA . LYS A 1 597 ? 15.835 -31.372 -6.688 1.00 37.56 597 LYS A CA 1
ATOM 4597 C C . LYS A 1 597 ? 16.136 -29.870 -6.644 1.00 37.56 597 LYS A C 1
ATOM 4599 O O . LYS A 1 597 ? 17.063 -29.454 -5.959 1.00 37.56 597 LYS A O 1
ATOM 4604 N N . ALA A 1 598 ? 15.341 -29.075 -7.360 1.00 38.94 598 ALA A N 1
ATOM 4605 C CA . ALA A 1 598 ? 15.444 -27.608 -7.410 1.00 38.94 598 ALA A CA 1
ATOM 4606 C C . ALA A 1 598 ? 14.131 -26.881 -7.046 1.00 38.94 598 ALA A C 1
ATOM 4608 O O . ALA A 1 598 ? 14.063 -25.657 -7.098 1.00 38.94 598 ALA A O 1
ATOM 4609 N N . PHE A 1 599 ? 13.094 -27.635 -6.687 1.00 37.59 599 PHE A N 1
ATOM 4610 C CA . PHE A 1 599 ? 11.790 -27.167 -6.222 1.00 37.59 599 PHE A CA 1
ATOM 4611 C C . PHE A 1 599 ? 11.405 -28.036 -5.013 1.00 37.59 599 PHE A C 1
ATOM 4613 O O . PHE A 1 599 ? 11.840 -29.185 -4.907 1.00 37.59 599 PHE A O 1
ATOM 4620 N N . THR A 1 600 ? 10.650 -27.472 -4.073 1.00 42.84 600 THR A N 1
ATOM 4621 C CA . THR A 1 600 ? 10.267 -28.129 -2.809 1.00 42.84 600 THR A CA 1
ATOM 4622 C C . THR A 1 600 ? 8.749 -28.225 -2.689 1.00 42.84 600 THR A C 1
ATOM 4624 O O . THR A 1 600 ? 8.019 -27.613 -3.470 1.00 42.84 600 THR A O 1
ATOM 4627 N N . ASP A 1 601 ? 8.270 -28.931 -1.664 1.00 44.03 601 ASP A N 1
ATOM 4628 C CA . ASP A 1 601 ? 6.854 -29.252 -1.391 1.00 44.03 601 ASP A CA 1
ATOM 4629 C C . ASP A 1 601 ? 5.975 -28.018 -1.043 1.00 44.03 601 ASP A C 1
ATOM 4631 O O . ASP A 1 601 ? 4.855 -28.126 -0.539 1.00 44.03 601 ASP A O 1
ATOM 4635 N N . LYS A 1 602 ? 6.504 -26.815 -1.303 1.00 51.91 602 LYS A N 1
ATOM 4636 C CA . LYS A 1 602 ? 5.892 -25.497 -1.101 1.00 51.91 602 LYS A CA 1
ATOM 4637 C C . LYS A 1 602 ? 5.261 -24.905 -2.368 1.00 51.91 602 LYS A C 1
ATOM 4639 O O . LYS A 1 602 ? 4.630 -23.857 -2.271 1.00 51.91 602 LYS A O 1
ATOM 4644 N N . ALA A 1 603 ? 5.394 -25.546 -3.533 1.00 54.25 603 ALA A N 1
ATOM 4645 C CA . ALA A 1 603 ? 4.672 -25.133 -4.737 1.00 54.25 603 ALA A CA 1
ATOM 4646 C C . ALA A 1 603 ? 3.151 -25.239 -4.508 1.00 54.25 603 ALA A C 1
ATOM 4648 O O . ALA A 1 603 ? 2.625 -26.323 -4.258 1.00 54.25 603 ALA A O 1
ATOM 4649 N N . ARG A 1 604 ? 2.444 -24.106 -4.564 1.00 69.44 604 ARG A N 1
ATOM 4650 C CA . ARG A 1 604 ? 0.995 -23.993 -4.329 1.00 69.44 604 ARG A CA 1
ATOM 4651 C C . ARG A 1 604 ? 0.390 -22.992 -5.327 1.00 69.44 604 ARG A C 1
ATOM 4653 O O . ARG A 1 604 ? 1.102 -22.076 -5.742 1.00 69.44 604 ARG A O 1
ATOM 4660 N N . PRO A 1 605 ? -0.887 -23.133 -5.717 1.00 82.50 605 PRO A N 1
ATOM 4661 C CA . PRO A 1 605 ? -1.631 -22.051 -6.358 1.00 82.50 605 PRO A CA 1
ATOM 4662 C C . PRO A 1 605 ? -1.755 -20.856 -5.411 1.00 82.50 605 PRO A C 1
ATOM 4664 O O . PRO A 1 605 ? -1.984 -21.053 -4.216 1.00 82.50 605 PRO A O 1
ATOM 4667 N N . VAL A 1 606 ? -1.646 -19.637 -5.936 1.00 86.88 606 VAL A N 1
ATOM 4668 C CA . VAL A 1 606 ? -1.873 -18.402 -5.174 1.00 86.88 606 VAL A CA 1
ATOM 4669 C C . VAL A 1 606 ? -3.354 -18.319 -4.807 1.00 86.88 606 VAL A C 1
ATOM 4671 O O . VAL A 1 606 ? -4.218 -18.419 -5.679 1.00 86.88 606 VAL A O 1
ATOM 4674 N N . ASP A 1 607 ? -3.663 -18.137 -3.524 1.00 82.19 607 ASP A N 1
ATOM 4675 C CA . ASP A 1 607 ? -5.047 -18.060 -3.047 1.00 82.19 607 ASP A CA 1
ATOM 4676 C C . ASP A 1 607 ? -5.796 -16.828 -3.576 1.00 82.19 607 ASP A C 1
ATOM 4678 O O . ASP A 1 607 ? -6.947 -16.947 -3.992 1.00 82.19 607 ASP A O 1
ATOM 4682 N N . ILE A 1 608 ? -5.137 -15.665 -3.606 1.00 77.88 608 ILE A N 1
ATOM 4683 C CA . ILE A 1 608 ? -5.696 -14.396 -4.090 1.00 77.88 608 ILE A CA 1
ATOM 4684 C C . ILE A 1 608 ? -4.654 -13.686 -4.957 1.00 77.88 608 ILE A C 1
ATOM 4686 O O . ILE A 1 608 ? -3.588 -13.326 -4.463 1.00 77.88 608 ILE A O 1
ATOM 4690 N N . TYR A 1 609 ? -4.969 -13.448 -6.229 1.00 80.94 609 TYR A N 1
ATOM 4691 C CA . TYR A 1 609 ? -4.175 -12.603 -7.120 1.00 80.94 609 TYR A CA 1
ATOM 4692 C C . TYR A 1 609 ? -4.928 -11.296 -7.400 1.00 80.94 609 TYR A C 1
ATOM 4694 O O . TYR A 1 609 ? -6.090 -11.324 -7.804 1.00 80.94 609 TYR A O 1
ATOM 4702 N N . VAL A 1 610 ? -4.276 -10.152 -7.181 1.00 75.31 610 VAL A N 1
ATOM 4703 C CA . VAL A 1 610 ? -4.856 -8.811 -7.377 1.00 75.31 610 VAL A CA 1
ATOM 4704 C C . VAL A 1 610 ? -4.157 -8.137 -8.554 1.00 75.31 610 VAL A C 1
ATOM 4706 O O . VAL A 1 610 ? -2.931 -8.052 -8.567 1.00 75.31 610 VAL A O 1
ATOM 4709 N N . GLY A 1 611 ? -4.911 -7.643 -9.536 1.00 64.06 611 GLY A N 1
ATOM 4710 C CA . GLY A 1 611 ? -4.335 -7.052 -10.749 1.00 64.06 611 GLY A CA 1
ATOM 4711 C C . GLY A 1 611 ? -5.322 -6.200 -11.542 1.00 64.06 611 GLY A C 1
ATOM 4712 O O . GLY A 1 611 ? -6.522 -6.232 -11.288 1.00 64.06 611 GLY A O 1
ATOM 4713 N N . GLY A 1 612 ? -4.818 -5.409 -12.491 1.00 59.12 612 GLY A N 1
ATOM 4714 C CA . GLY A 1 612 ? -5.650 -4.608 -13.397 1.00 59.12 612 GLY A CA 1
ATOM 4715 C C . GLY A 1 612 ? -6.307 -5.449 -14.497 1.00 59.12 612 GLY A C 1
ATOM 4716 O O . GLY A 1 612 ? -5.732 -6.436 -14.965 1.00 59.12 612 GLY A O 1
ATOM 4717 N N . VAL A 1 613 ? -7.512 -5.058 -14.923 1.00 54.91 613 VAL A N 1
ATOM 4718 C CA . VAL A 1 613 ? -8.279 -5.765 -15.967 1.00 54.91 613 VAL A CA 1
ATOM 4719 C C . VAL A 1 613 ? -7.569 -5.780 -17.332 1.00 54.91 613 VAL A C 1
ATOM 4721 O O . VAL A 1 613 ? -7.770 -6.707 -18.114 1.00 54.91 613 VAL A O 1
ATOM 4724 N N . GLU A 1 614 ? -6.653 -4.840 -17.601 1.00 51.06 614 GLU A N 1
ATOM 4725 C CA . GLU A 1 614 ? -5.835 -4.836 -18.829 1.00 51.06 614 GLU A CA 1
ATOM 4726 C C . GLU A 1 614 ? -4.930 -6.074 -18.992 1.00 51.06 614 GLU A C 1
ATOM 4728 O O . GLU A 1 614 ? -4.439 -6.349 -20.086 1.00 51.06 614 GLU A O 1
ATOM 4733 N N . HIS A 1 615 ? -4.725 -6.855 -17.929 1.00 52.62 615 HIS A N 1
ATOM 4734 C CA . HIS A 1 615 ? -3.906 -8.067 -17.952 1.00 52.62 615 HIS A CA 1
ATOM 4735 C C . HIS A 1 615 ? -4.689 -9.359 -18.244 1.00 52.62 615 HIS A C 1
ATOM 4737 O O . HIS A 1 615 ? -4.070 -10.422 -18.355 1.00 52.62 615 HIS A O 1
ATOM 4743 N N . ALA A 1 616 ? -6.018 -9.275 -18.404 1.00 48.56 616 ALA A N 1
ATOM 4744 C CA . ALA A 1 616 ? -6.922 -10.426 -18.463 1.00 48.56 616 ALA A CA 1
ATOM 4745 C C . ALA A 1 616 ? -6.607 -11.443 -19.579 1.00 48.56 616 ALA A C 1
ATOM 4747 O O . ALA A 1 616 ? -6.739 -12.645 -19.358 1.00 48.56 616 ALA A O 1
ATOM 4748 N N . ILE A 1 617 ? -6.174 -10.974 -20.757 1.00 50.75 617 ILE A N 1
ATOM 4749 C CA . ILE A 1 617 ? -5.892 -11.834 -21.922 1.00 50.75 617 ILE A CA 1
ATOM 4750 C C . ILE A 1 617 ? -4.412 -12.233 -21.990 1.00 50.75 617 ILE A C 1
ATOM 4752 O O . ILE A 1 617 ? -4.111 -13.404 -22.182 1.00 50.75 617 ILE A O 1
ATOM 4756 N N . LEU A 1 618 ? -3.478 -11.290 -21.819 1.00 61.91 618 LEU A N 1
ATOM 4757 C CA . LEU A 1 618 ? -2.045 -11.541 -22.027 1.00 61.91 618 LEU A CA 1
ATOM 4758 C C . LEU A 1 618 ? -1.373 -12.245 -20.839 1.00 61.91 618 LEU A C 1
ATOM 4760 O O . LEU A 1 618 ? -1.026 -13.424 -20.913 1.00 61.91 618 LEU A O 1
ATOM 4764 N N . HIS A 1 619 ? -1.166 -11.517 -19.737 1.00 70.38 619 HIS A N 1
ATOM 4765 C CA . HIS A 1 619 ? -0.363 -12.001 -18.610 1.00 70.38 619 HIS A CA 1
ATOM 4766 C C . HIS A 1 619 ? -0.964 -13.266 -17.989 1.00 70.38 619 HIS A C 1
ATOM 4768 O O . HIS A 1 619 ? -0.237 -14.228 -17.743 1.00 70.38 619 HIS A O 1
ATOM 4774 N N . LEU A 1 620 ? -2.286 -13.295 -17.787 1.00 69.69 620 LEU A N 1
ATOM 4775 C CA . LEU A 1 620 ? -2.952 -14.440 -17.168 1.00 69.69 620 LEU A CA 1
ATOM 4776 C C . LEU A 1 620 ? -2.884 -15.696 -18.052 1.00 69.69 620 LEU A C 1
ATOM 4778 O O . LEU A 1 620 ? -2.602 -16.774 -17.533 1.00 69.69 620 LEU A O 1
ATOM 4782 N N . LEU A 1 621 ? -3.055 -15.587 -19.375 1.00 72.19 621 LEU A N 1
ATOM 4783 C CA . LEU A 1 621 ? -2.941 -16.738 -20.281 1.00 72.19 621 LEU A CA 1
ATOM 4784 C C . LEU A 1 621 ? -1.515 -17.310 -20.299 1.00 72.19 621 LEU A C 1
ATOM 4786 O O . LEU A 1 621 ? -1.337 -18.527 -20.210 1.00 72.19 621 LEU A O 1
ATOM 4790 N N . TYR A 1 622 ? -0.498 -16.444 -20.351 1.00 78.25 622 TYR A N 1
ATOM 4791 C CA . TYR A 1 622 ? 0.903 -16.867 -20.295 1.00 78.25 622 TYR A CA 1
ATOM 4792 C C . TYR A 1 622 ? 1.272 -17.475 -18.937 1.00 78.25 622 TYR A C 1
ATOM 4794 O O . TYR A 1 622 ? 1.943 -18.508 -18.899 1.00 78.25 622 TYR A O 1
ATOM 4802 N N . ALA A 1 623 ? 0.791 -16.903 -17.828 1.00 81.94 623 ALA A N 1
ATOM 4803 C CA . ALA A 1 623 ? 0.978 -17.463 -16.492 1.00 81.94 623 ALA A CA 1
ATOM 4804 C C . ALA A 1 623 ? 0.370 -18.871 -16.385 1.00 81.94 623 ALA A C 1
ATOM 4806 O O . ALA A 1 623 ? 1.051 -19.794 -15.939 1.00 81.94 623 ALA A O 1
ATOM 4807 N N . ARG A 1 624 ? -0.868 -19.067 -16.866 1.00 83.69 624 ARG A N 1
ATOM 4808 C CA . ARG A 1 624 ? -1.537 -20.379 -16.896 1.00 83.69 624 ARG A CA 1
ATOM 4809 C C . ARG A 1 624 ? -0.778 -21.395 -17.752 1.00 83.69 624 ARG A C 1
ATOM 4811 O O . ARG A 1 624 ? -0.523 -22.501 -17.285 1.00 83.69 624 ARG A O 1
ATOM 4818 N N . PHE A 1 625 ? -0.345 -21.022 -18.960 1.00 85.50 625 PHE A N 1
ATOM 4819 C CA . PHE A 1 625 ? 0.467 -21.885 -19.833 1.00 85.50 625 PHE A CA 1
ATOM 4820 C C . PHE A 1 625 ? 1.785 -22.320 -19.171 1.00 85.50 625 PHE A C 1
ATOM 4822 O O . PHE A 1 625 ? 2.088 -23.514 -19.121 1.00 85.50 625 PHE A O 1
ATOM 4829 N N . ILE A 1 626 ? 2.552 -21.377 -18.614 1.00 88.94 626 ILE A N 1
ATOM 4830 C CA . ILE A 1 626 ? 3.827 -21.686 -17.954 1.00 88.94 626 ILE A CA 1
ATOM 4831 C C . ILE A 1 626 ? 3.606 -22.529 -16.689 1.00 88.94 626 ILE A C 1
ATOM 4833 O O . ILE A 1 626 ? 4.358 -23.475 -16.463 1.00 88.94 626 ILE A O 1
ATOM 4837 N N . TYR A 1 627 ? 2.552 -22.273 -15.906 1.00 88.62 627 TYR A N 1
ATOM 4838 C CA . TYR A 1 627 ? 2.202 -23.093 -14.739 1.00 88.62 627 TYR A CA 1
ATOM 4839 C C . TYR A 1 627 ? 1.853 -24.534 -15.139 1.00 88.62 627 TYR A C 1
ATOM 4841 O O . TYR A 1 627 ? 2.402 -25.483 -14.580 1.00 88.62 627 TYR A O 1
ATOM 4849 N N . LYS A 1 628 ? 1.022 -24.708 -16.175 1.00 89.50 628 LYS A N 1
ATOM 4850 C CA . LYS A 1 628 ? 0.626 -26.012 -16.736 1.00 89.50 628 LYS A CA 1
ATOM 4851 C C . LYS A 1 628 ? 1.784 -26.794 -17.358 1.00 89.50 628 LYS A C 1
ATOM 4853 O O . LYS A 1 628 ? 1.754 -28.027 -17.350 1.00 89.50 628 LYS A O 1
ATOM 4858 N N . PHE A 1 629 ? 2.810 -26.106 -17.860 1.00 91.19 629 PHE A N 1
ATOM 4859 C CA . PHE A 1 629 ? 4.073 -26.722 -18.270 1.00 91.19 629 PHE A CA 1
ATOM 4860 C C . PHE A 1 629 ? 4.935 -27.126 -17.062 1.00 91.19 629 PHE A C 1
ATOM 4862 O O . PHE A 1 629 ? 5.394 -28.266 -16.985 1.00 91.19 629 PHE A O 1
ATOM 4869 N N . LEU A 1 630 ? 5.131 -26.224 -16.093 1.00 87.69 630 LEU A N 1
ATOM 4870 C CA . LEU A 1 630 ? 5.959 -26.470 -14.907 1.00 87.69 630 LEU A CA 1
ATOM 4871 C C . LEU A 1 630 ? 5.408 -27.602 -14.030 1.00 87.69 630 LEU A C 1
ATOM 4873 O O . LEU A 1 630 ? 6.190 -28.446 -13.591 1.00 87.69 630 LEU A O 1
ATOM 4877 N N . ALA A 1 631 ? 4.086 -27.684 -13.864 1.00 86.75 631 ALA A N 1
ATOM 4878 C CA . ALA A 1 631 ? 3.387 -28.760 -13.156 1.00 86.75 631 ALA A CA 1
ATOM 4879 C C . ALA A 1 631 ? 3.557 -30.152 -13.802 1.00 86.75 631 ALA A C 1
ATOM 4881 O O . ALA A 1 631 ? 3.281 -31.163 -13.167 1.00 86.75 631 ALA A O 1
ATOM 4882 N N . ARG A 1 632 ? 4.029 -30.213 -15.056 1.00 85.94 632 ARG A N 1
ATOM 4883 C CA . ARG A 1 632 ? 4.355 -31.445 -15.801 1.00 85.94 632 ARG A CA 1
ATOM 4884 C C . ARG A 1 632 ? 5.865 -31.635 -16.003 1.00 85.94 632 ARG A C 1
ATOM 4886 O O . ARG A 1 632 ? 6.292 -32.518 -16.747 1.00 85.94 632 ARG A O 1
ATOM 4893 N N . SER A 1 633 ? 6.683 -30.785 -15.383 1.00 83.19 633 SER A N 1
ATOM 4894 C CA . SER A 1 633 ? 8.141 -30.790 -15.515 1.00 83.19 633 SER A CA 1
ATOM 4895 C C . SER A 1 633 ? 8.817 -31.536 -14.363 1.00 83.19 633 SER A C 1
ATOM 4897 O O . SER A 1 633 ? 8.276 -31.633 -13.267 1.00 83.19 633 SER A O 1
ATOM 4899 N N . SER A 1 634 ? 10.059 -31.978 -14.569 1.00 78.94 634 SER A N 1
ATOM 4900 C CA . SER A 1 634 ? 10.895 -32.629 -13.545 1.00 78.94 634 SER A CA 1
ATOM 4901 C C . SER A 1 634 ? 11.360 -31.707 -12.402 1.00 78.94 634 SER A C 1
ATOM 4903 O O . SER A 1 634 ? 12.243 -32.085 -11.631 1.00 78.94 634 SER A O 1
ATOM 4905 N N . LEU A 1 635 ? 10.807 -30.493 -12.302 1.00 74.44 635 LEU A N 1
ATOM 4906 C CA . LEU A 1 635 ? 11.033 -29.584 -11.182 1.00 74.44 635 LEU A CA 1
ATOM 4907 C C . LEU A 1 635 ? 10.072 -29.884 -10.021 1.00 74.44 635 LEU A C 1
ATOM 4909 O O . LEU A 1 635 ? 10.517 -29.905 -8.876 1.00 74.44 635 LEU A O 1
ATOM 4913 N N . VAL A 1 636 ? 8.786 -30.130 -10.294 1.00 75.81 636 VAL A N 1
ATOM 4914 C CA . VAL A 1 636 ? 7.787 -30.402 -9.244 1.00 75.81 636 VAL A CA 1
ATOM 4915 C C . VAL A 1 636 ? 7.849 -31.860 -8.747 1.00 75.81 636 VAL A C 1
ATOM 4917 O O . VAL A 1 636 ? 8.361 -32.727 -9.461 1.00 75.81 636 VAL A O 1
ATOM 4920 N N . PRO A 1 637 ? 7.341 -32.156 -7.533 1.00 78.62 637 PRO A N 1
ATOM 4921 C CA . PRO A 1 637 ? 7.123 -33.529 -7.069 1.00 78.62 637 PRO A CA 1
ATOM 4922 C C . PRO A 1 637 ? 6.215 -34.339 -8.011 1.00 78.62 637 PRO A C 1
ATOM 4924 O O . PRO A 1 637 ? 5.349 -33.780 -8.679 1.00 78.62 637 PRO A O 1
ATOM 4927 N N . GLU A 1 638 ? 6.394 -35.662 -8.071 1.00 78.19 638 GLU A N 1
ATOM 4928 C CA . GLU A 1 638 ? 5.630 -36.523 -8.997 1.00 78.19 638 GLU A CA 1
ATOM 4929 C C . GLU A 1 638 ? 4.147 -36.656 -8.611 1.00 78.19 638 GLU A C 1
ATOM 4931 O O . GLU A 1 638 ? 3.297 -36.783 -9.488 1.00 78.19 638 GLU A O 1
ATOM 4936 N N . ASP A 1 639 ? 3.839 -36.560 -7.317 1.00 81.50 639 ASP A N 1
ATOM 4937 C CA . ASP A 1 639 ? 2.495 -36.541 -6.726 1.00 81.50 639 ASP A CA 1
ATOM 4938 C C . ASP A 1 639 ? 1.768 -35.194 -6.911 1.00 81.50 639 ASP A C 1
ATOM 4940 O O . ASP A 1 639 ? 0.580 -35.067 -6.607 1.00 81.50 639 ASP A O 1
ATOM 4944 N N . TYR A 1 640 ? 2.447 -34.168 -7.441 1.00 81.12 640 TYR A N 1
ATOM 4945 C CA . TYR A 1 640 ? 1.884 -32.822 -7.567 1.00 81.12 640 TYR A CA 1
ATOM 4946 C C . TYR A 1 640 ? 0.585 -32.792 -8.392 1.00 81.12 640 TYR A C 1
ATOM 4948 O O . TYR A 1 640 ? -0.355 -32.085 -8.032 1.00 81.12 640 TYR A O 1
ATOM 4956 N N . LEU A 1 641 ? 0.506 -33.590 -9.463 1.00 82.88 641 LEU A N 1
ATOM 4957 C CA . LEU A 1 641 ? -0.687 -33.698 -10.314 1.00 82.88 641 LEU A CA 1
ATOM 4958 C C . LEU A 1 641 ? -1.776 -34.610 -9.727 1.00 82.88 641 LEU A C 1
ATOM 4960 O O . LEU A 1 641 ? -2.933 -34.481 -10.109 1.00 82.88 641 LEU A O 1
ATOM 4964 N N . GLU A 1 642 ? -1.447 -35.487 -8.776 1.00 84.31 642 GLU A N 1
ATOM 4965 C CA . GLU A 1 642 ? -2.453 -36.235 -8.005 1.00 84.31 642 GLU A CA 1
ATOM 4966 C C . GLU A 1 642 ? -3.164 -35.289 -7.022 1.00 84.31 642 GLU A C 1
ATOM 4968 O O . GLU A 1 642 ? -4.380 -35.349 -6.843 1.00 84.31 642 GLU A O 1
ATOM 4973 N N . LYS A 1 643 ? -2.406 -34.349 -6.442 1.00 79.88 643 LYS A N 1
ATOM 4974 C CA . LYS A 1 643 ? -2.902 -33.306 -5.534 1.00 79.88 643 LYS A CA 1
ATOM 4975 C C . LYS A 1 643 ? -3.589 -32.133 -6.245 1.00 79.88 643 LYS A C 1
ATOM 4977 O O . LYS A 1 643 ? -4.503 -31.534 -5.680 1.00 79.88 643 LYS A O 1
ATOM 4982 N N . TYR A 1 644 ? -3.156 -31.801 -7.461 1.00 81.44 644 TYR A N 1
ATOM 4983 C CA . TYR A 1 644 ? -3.709 -30.725 -8.291 1.00 81.44 644 TYR A CA 1
ATOM 4984 C C . TYR A 1 644 ? -3.958 -31.213 -9.737 1.00 81.44 644 TYR A C 1
ATOM 4986 O O . TYR A 1 644 ? -3.193 -30.857 -10.638 1.00 81.44 644 TYR A O 1
ATOM 4994 N N . PRO A 1 645 ? -5.028 -32.000 -9.993 1.00 80.12 645 PRO A N 1
ATOM 4995 C CA . PRO A 1 645 ? -5.297 -32.589 -11.316 1.00 80.12 645 PRO A CA 1
ATOM 4996 C C . PRO A 1 645 ? -5.521 -31.568 -12.440 1.00 80.12 645 PRO A C 1
ATOM 4998 O O . PRO A 1 645 ? -5.207 -31.837 -13.598 1.00 80.12 645 PRO A O 1
ATOM 5001 N N . GLN A 1 646 ? -6.031 -30.384 -12.092 1.00 82.75 646 GLN A N 1
ATOM 5002 C CA . GLN A 1 646 ? -6.084 -29.200 -12.951 1.00 82.75 646 GLN A CA 1
ATOM 5003 C C . GLN A 1 646 ? -5.137 -28.141 -12.363 1.00 82.75 646 GLN A C 1
ATOM 5005 O O . GLN A 1 646 ? -5.542 -27.378 -11.482 1.00 82.75 646 GLN A O 1
ATOM 5010 N N . PRO A 1 647 ? -3.856 -28.103 -12.773 1.00 85.00 647 PRO A N 1
ATOM 5011 C CA . PRO A 1 647 ? -2.913 -27.123 -12.254 1.00 85.00 647 PRO A CA 1
ATOM 5012 C C . PRO A 1 647 ? -3.230 -25.736 -12.829 1.00 85.00 647 PRO A C 1
ATOM 5014 O O . PRO A 1 647 ? -3.152 -25.519 -14.040 1.00 85.00 647 PRO A O 1
ATOM 5017 N N . GLU A 1 648 ? -3.561 -24.799 -11.942 1.00 86.31 648 GLU A N 1
ATOM 5018 C CA . GLU A 1 648 ? -3.851 -23.391 -12.236 1.00 86.31 648 GLU A CA 1
ATOM 5019 C C . GLU A 1 648 ? -3.103 -22.483 -11.238 1.00 86.31 648 GLU A C 1
ATOM 5021 O O . GLU A 1 648 ? -3.016 -22.829 -10.058 1.00 86.31 648 GLU A O 1
ATOM 5026 N N . PRO A 1 649 ? -2.550 -21.331 -11.667 1.00 84.62 649 PRO A N 1
ATOM 5027 C CA . PRO A 1 649 ? -1.672 -20.508 -10.836 1.00 84.62 649 PRO A CA 1
ATOM 5028 C C . PRO A 1 649 ? -2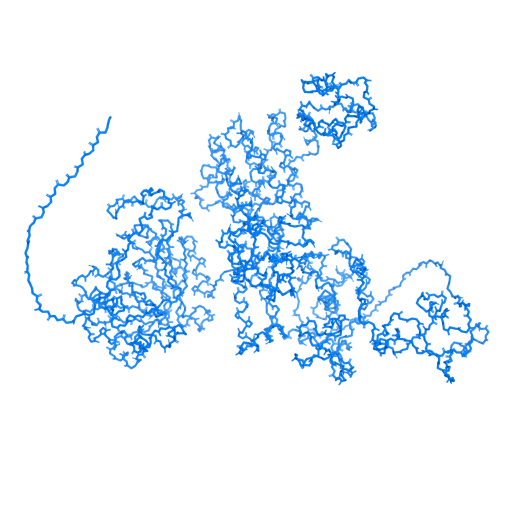.403 -19.667 -9.781 1.00 84.62 649 PRO A C 1
ATOM 5030 O O . PRO A 1 649 ? -1.800 -19.356 -8.755 1.00 84.62 649 PRO A O 1
ATOM 5033 N N . PHE A 1 650 ? -3.667 -19.292 -10.010 1.00 84.94 650 PHE A N 1
ATOM 5034 C CA . PHE A 1 650 ? -4.422 -18.363 -9.157 1.00 84.94 650 PHE A CA 1
ATOM 5035 C C . PHE A 1 650 ? -5.836 -18.905 -8.887 1.00 84.94 650 PHE A C 1
ATOM 5037 O O . PHE A 1 650 ? -6.602 -19.115 -9.829 1.00 84.94 650 PHE A O 1
ATOM 5044 N N . LYS A 1 651 ? -6.205 -19.115 -7.616 1.00 80.94 651 LYS A N 1
ATOM 5045 C CA . LYS A 1 651 ? -7.541 -19.619 -7.233 1.00 80.94 651 LYS A CA 1
ATOM 5046 C C . LYS A 1 651 ? -8.618 -18.545 -7.384 1.00 80.94 651 LYS A C 1
ATOM 5048 O O . LYS A 1 651 ? -9.684 -18.817 -7.928 1.00 80.94 651 LYS A O 1
ATOM 5053 N N . MET A 1 652 ? -8.321 -17.329 -6.926 1.00 73.75 652 MET A N 1
ATOM 5054 C CA . MET A 1 652 ? -9.193 -16.163 -7.043 1.00 73.75 652 MET A CA 1
ATOM 5055 C C . MET A 1 652 ? -8.461 -15.004 -7.725 1.00 73.75 652 MET A C 1
ATOM 5057 O O . MET A 1 652 ? -7.316 -14.699 -7.383 1.00 73.75 652 MET A O 1
ATOM 5061 N N . LEU A 1 653 ? -9.145 -14.348 -8.660 1.00 71.38 653 LEU A N 1
ATOM 5062 C CA . LEU A 1 653 ? -8.714 -13.137 -9.349 1.00 71.38 653 LEU A CA 1
ATOM 5063 C C . LEU A 1 653 ? -9.547 -11.949 -8.850 1.00 71.38 653 LEU A C 1
ATOM 5065 O O . LEU A 1 653 ? -10.749 -11.865 -9.105 1.00 71.38 653 LEU A O 1
ATOM 5069 N N . LEU A 1 654 ? -8.892 -11.009 -8.170 1.00 65.44 654 LEU A N 1
ATOM 5070 C CA . LEU A 1 654 ? -9.458 -9.715 -7.796 1.00 65.44 654 LEU A CA 1
ATOM 5071 C C . LEU A 1 654 ? -9.029 -8.673 -8.838 1.00 65.44 654 LEU A C 1
ATOM 5073 O O . LEU A 1 654 ? -7.973 -8.047 -8.714 1.00 65.44 654 LEU A O 1
ATOM 5077 N N . SER A 1 655 ? -9.825 -8.529 -9.900 1.00 65.06 655 SER A N 1
ATOM 5078 C CA . SER A 1 655 ? -9.575 -7.545 -10.956 1.00 65.06 655 SER A CA 1
ATOM 5079 C C . SER A 1 655 ? -9.982 -6.152 -10.477 1.00 65.06 655 SER A C 1
ATOM 5081 O O . SER A 1 655 ? -11.173 -5.891 -10.296 1.00 65.06 655 SER A O 1
ATOM 5083 N N . GLN A 1 656 ? -9.009 -5.264 -10.270 1.00 64.31 656 GLN A N 1
ATOM 5084 C CA . GLN A 1 656 ? -9.275 -3.885 -9.862 1.00 64.31 656 GLN A CA 1
ATOM 5085 C C . GLN A 1 656 ? -9.618 -2.993 -11.065 1.00 64.31 656 GLN A C 1
ATOM 5087 O O . GLN A 1 656 ? -9.008 -3.116 -12.133 1.00 64.31 656 GLN A O 1
ATOM 5092 N N . GLY A 1 657 ? -10.555 -2.067 -10.870 1.00 60.88 657 GLY A N 1
ATOM 5093 C CA . GLY A 1 657 ? -10.890 -1.027 -11.836 1.00 60.88 657 GLY A CA 1
ATOM 5094 C C . GLY A 1 657 ? -9.827 0.072 -11.944 1.00 60.88 657 GLY A C 1
ATOM 5095 O O . GLY A 1 657 ? -8.869 0.151 -11.165 1.00 60.88 657 GLY A O 1
ATOM 5096 N N . MET A 1 658 ? -9.975 0.935 -12.953 1.00 70.69 658 MET A N 1
ATOM 5097 C CA . MET A 1 658 ? -8.989 1.979 -13.246 1.00 70.69 658 MET A CA 1
ATOM 5098 C C . MET A 1 658 ? -9.085 3.169 -12.287 1.00 70.69 658 MET A C 1
ATOM 5100 O O . MET A 1 658 ? -10.177 3.616 -11.954 1.00 70.69 658 MET A O 1
ATOM 5104 N N . VAL A 1 659 ? -7.945 3.771 -11.932 1.00 76.62 659 VAL A N 1
ATOM 5105 C CA . VAL A 1 659 ? -7.921 5.082 -11.258 1.00 76.62 659 VAL A CA 1
ATOM 5106 C C . VAL A 1 659 ? -7.954 6.200 -12.302 1.00 76.62 659 VAL A C 1
ATOM 5108 O O . VAL A 1 659 ? -7.100 6.266 -13.195 1.00 76.62 659 VAL A O 1
ATOM 5111 N N . HIS A 1 660 ? -8.950 7.077 -12.194 1.00 85.25 660 HIS A N 1
ATOM 5112 C CA . HIS A 1 660 ? -9.161 8.224 -13.070 1.00 85.25 660 HIS A CA 1
ATOM 5113 C C . HIS A 1 660 ? -8.849 9.535 -12.338 1.00 85.25 660 HIS A C 1
ATOM 5115 O O . HIS A 1 660 ? -9.354 9.792 -11.248 1.00 85.25 660 HIS A O 1
ATOM 5121 N N . GLY A 1 661 ? -8.026 10.385 -12.951 1.00 84.75 661 GLY A N 1
ATOM 5122 C CA . GLY A 1 661 ? -7.698 11.714 -12.434 1.00 84.75 661 GLY A CA 1
ATOM 5123 C C . GLY A 1 661 ? -8.583 12.797 -13.046 1.00 84.75 661 GLY A C 1
ATOM 5124 O O . GLY A 1 661 ? -8.967 12.698 -14.217 1.00 84.75 661 GLY A O 1
ATOM 5125 N N . LYS A 1 662 ? -8.877 13.857 -12.280 1.00 86.38 662 LYS A N 1
ATOM 5126 C CA . LYS A 1 662 ? -9.527 15.059 -12.825 1.00 86.38 662 LYS A CA 1
ATOM 5127 C C . LYS A 1 662 ? -8.621 15.669 -13.897 1.00 86.38 662 LYS A C 1
ATOM 5129 O O . LYS A 1 662 ? -7.457 15.966 -13.651 1.00 86.38 662 LYS A O 1
ATOM 5134 N N . THR A 1 663 ? -9.170 15.816 -15.093 1.00 89.50 663 THR A N 1
ATOM 5135 C CA . THR A 1 663 ? -8.457 16.119 -16.333 1.00 89.50 663 THR A CA 1
ATOM 5136 C C . THR A 1 663 ? -9.061 17.365 -16.965 1.00 89.50 663 THR A C 1
ATOM 5138 O O . THR A 1 663 ? -10.277 17.434 -17.158 1.00 89.50 663 THR A O 1
ATOM 5141 N N . PHE A 1 664 ? -8.217 18.341 -17.295 1.00 90.94 664 PHE A N 1
ATOM 5142 C CA . PHE A 1 664 ? -8.622 19.613 -17.891 1.00 90.94 664 PHE A CA 1
ATOM 5143 C C . PHE A 1 664 ? -8.244 19.656 -19.374 1.00 90.94 664 PHE A C 1
ATOM 5145 O O . PHE A 1 664 ? -7.131 19.278 -19.746 1.00 90.94 664 PHE A O 1
ATOM 5152 N N . LYS A 1 665 ? -9.160 20.134 -20.220 1.00 91.88 665 LYS A N 1
ATOM 5153 C CA . LYS A 1 665 ? -8.953 20.303 -21.663 1.00 91.88 665 LYS A CA 1
ATOM 5154 C C . LYS A 1 665 ? -9.347 21.694 -22.145 1.00 91.88 665 LYS A C 1
ATOM 5156 O O . LYS A 1 665 ? -10.285 22.308 -21.642 1.00 91.88 665 LYS A O 1
ATOM 5161 N N . GLU A 1 666 ? -8.656 22.154 -23.173 1.00 90.19 666 GLU A N 1
ATOM 5162 C CA . GLU A 1 666 ? -8.968 23.365 -23.927 1.00 90.19 666 GLU A CA 1
ATOM 5163 C C . GLU A 1 666 ? -10.207 23.125 -24.824 1.00 90.19 666 GLU A C 1
ATOM 5165 O O . GLU A 1 666 ? -10.153 22.251 -25.695 1.00 90.19 666 GLU A O 1
ATOM 5170 N N . PRO A 1 667 ? -11.338 23.844 -24.638 1.00 88.69 667 PRO A N 1
ATOM 5171 C CA . PRO A 1 667 ? -12.614 23.487 -25.279 1.00 88.69 667 PRO A CA 1
ATOM 5172 C C . PRO A 1 667 ? -12.626 23.522 -26.814 1.00 88.69 667 PRO A C 1
ATOM 5174 O O . PRO A 1 667 ? -13.428 22.828 -27.430 1.00 88.69 667 PRO A O 1
ATOM 5177 N N . SER A 1 668 ? -11.765 24.333 -27.433 1.00 85.44 668 SER A N 1
ATOM 5178 C CA . SER A 1 668 ? -11.697 24.527 -28.888 1.00 85.44 668 SER A CA 1
ATOM 5179 C C . SER A 1 668 ? -10.791 23.527 -29.613 1.00 85.44 668 SER A C 1
ATOM 5181 O O . SER A 1 668 ? -10.969 23.311 -30.809 1.00 85.44 668 SER A O 1
ATOM 5183 N N . THR A 1 669 ? -9.817 22.934 -28.917 1.00 85.12 669 THR A N 1
ATOM 5184 C CA . THR A 1 669 ? -8.787 22.056 -29.505 1.00 85.12 669 THR A CA 1
ATOM 5185 C C . THR A 1 669 ? -8.846 20.623 -28.973 1.00 85.12 669 THR A C 1
ATOM 5187 O O . THR A 1 669 ? -8.247 19.726 -29.559 1.00 85.12 669 THR A O 1
ATOM 5190 N N . GLY A 1 670 ? -9.513 20.398 -27.834 1.00 81.31 670 GLY A N 1
ATOM 5191 C CA . GLY A 1 670 ? -9.485 19.131 -27.098 1.00 81.31 670 GLY A CA 1
ATOM 5192 C C . GLY A 1 670 ? -8.152 18.838 -26.392 1.00 81.31 670 GLY A C 1
ATOM 5193 O O . GLY A 1 670 ? -8.029 17.800 -25.740 1.00 81.31 670 GLY A O 1
ATOM 5194 N N . ARG A 1 671 ? -7.161 19.737 -26.496 1.00 88.81 671 ARG A N 1
ATOM 5195 C CA . ARG A 1 671 ? -5.813 19.586 -25.931 1.00 88.81 671 ARG A CA 1
ATOM 5196 C C . ARG A 1 671 ? -5.858 19.502 -24.405 1.00 88.81 671 ARG A C 1
ATOM 5198 O O . ARG A 1 671 ? -6.518 20.315 -23.762 1.00 88.81 671 ARG A O 1
ATOM 5205 N N . PHE A 1 672 ? -5.095 18.576 -23.824 1.00 88.62 672 PHE A N 1
ATOM 5206 C CA . PHE A 1 672 ? -4.883 18.507 -22.376 1.00 88.62 672 PHE A CA 1
ATOM 5207 C C . PHE A 1 672 ? -4.123 19.741 -21.859 1.00 88.62 672 PHE A C 1
ATOM 5209 O O . PHE A 1 672 ? -3.113 20.156 -22.436 1.00 88.62 672 PHE A O 1
ATOM 5216 N N . LEU A 1 673 ? -4.616 20.308 -20.760 1.00 85.81 673 LEU A N 1
ATOM 5217 C CA . LEU A 1 673 ? -4.031 21.454 -20.066 1.00 85.81 673 LEU A CA 1
ATOM 5218 C C . LEU A 1 673 ? -3.170 20.979 -18.894 1.00 85.81 673 LEU A C 1
ATOM 5220 O O . LEU A 1 673 ? -3.547 20.057 -18.168 1.00 85.81 673 LEU A O 1
ATOM 5224 N N . LYS A 1 674 ? -2.024 21.624 -18.689 1.00 88.44 674 LYS A N 1
ATOM 5225 C CA . LYS A 1 674 ? -1.145 21.377 -17.539 1.00 88.44 674 LYS A CA 1
ATOM 5226 C C . LYS A 1 674 ? -1.672 22.063 -16.264 1.00 88.44 674 LYS A C 1
ATOM 5228 O O . LYS A 1 674 ? -2.432 23.028 -16.365 1.00 88.44 674 LYS A O 1
ATOM 5233 N N . PRO A 1 675 ? -1.226 21.663 -15.055 1.00 83.00 675 PRO A N 1
ATOM 5234 C CA . PRO A 1 675 ? -1.661 22.290 -13.802 1.00 83.00 675 PRO A CA 1
ATOM 5235 C C . PRO A 1 675 ? -1.276 23.776 -13.697 1.00 83.00 675 PRO A C 1
ATOM 5237 O O . PRO A 1 675 ? -1.963 24.559 -13.042 1.00 83.00 675 PRO A O 1
ATOM 5240 N N . ASP A 1 676 ? -0.201 24.197 -14.368 1.00 88.06 676 ASP A N 1
ATOM 5241 C CA . ASP A 1 676 ? 0.212 25.597 -14.464 1.00 88.06 676 ASP A CA 1
ATOM 5242 C C . ASP A 1 676 ? -0.613 26.413 -15.477 1.00 88.06 676 ASP A C 1
ATOM 5244 O O . ASP A 1 676 ? -0.696 27.630 -15.320 1.00 88.06 676 ASP A O 1
ATOM 5248 N N . GLU A 1 677 ? -1.327 25.784 -16.416 1.00 87.56 677 GLU A N 1
ATOM 5249 C CA . GLU A 1 677 ? -2.241 26.460 -17.358 1.00 87.56 677 GLU A CA 1
ATOM 5250 C C . GLU A 1 677 ? -3.640 26.733 -16.769 1.00 87.56 677 GLU A C 1
ATOM 5252 O O . GLU A 1 677 ? -4.378 27.563 -17.300 1.00 87.56 677 GLU A O 1
ATOM 5257 N N . VAL A 1 678 ? -4.015 26.072 -15.666 1.00 88.25 678 VAL A N 1
ATOM 5258 C CA . VAL A 1 678 ? -5.355 26.175 -15.053 1.00 88.25 678 VAL A CA 1
ATOM 5259 C C . VAL A 1 678 ? -5.326 27.039 -13.789 1.00 88.25 678 VAL A C 1
ATOM 5261 O O . VAL A 1 678 ? -4.431 26.917 -12.950 1.00 88.25 678 VAL A O 1
ATOM 5264 N N . ASP A 1 679 ? -6.304 27.931 -13.649 1.00 87.88 679 ASP A N 1
ATOM 5265 C CA . ASP A 1 679 ? -6.623 28.643 -12.413 1.00 87.88 679 ASP A CA 1
ATOM 5266 C C . ASP A 1 679 ? -7.662 27.847 -11.610 1.00 87.88 679 ASP A C 1
ATOM 5268 O O . ASP A 1 679 ? -8.715 27.478 -12.134 1.00 87.88 679 ASP A O 1
ATOM 5272 N N . LEU A 1 680 ? -7.343 27.581 -10.343 1.00 84.81 680 LEU A N 1
ATOM 5273 C CA . LEU A 1 680 ? -8.172 26.842 -9.385 1.00 84.81 680 LEU A CA 1
ATOM 5274 C C . LEU A 1 680 ? -8.501 27.690 -8.141 1.00 84.81 680 LEU A C 1
ATOM 5276 O O . LEU A 1 680 ? -8.848 27.139 -7.097 1.00 84.81 680 LEU A O 1
ATOM 5280 N N . THR A 1 681 ? -8.372 29.021 -8.230 1.00 84.44 681 THR A N 1
ATOM 5281 C CA . THR A 1 681 ? -8.642 29.949 -7.114 1.00 84.44 681 THR A CA 1
ATOM 5282 C C . THR A 1 681 ? -10.106 29.885 -6.653 1.00 84.44 681 THR A C 1
ATOM 5284 O O . THR A 1 681 ? -10.368 29.993 -5.456 1.00 84.44 681 THR A O 1
ATOM 5287 N N . ASP A 1 682 ? -11.044 29.610 -7.568 1.00 81.06 682 ASP A N 1
ATOM 5288 C CA . ASP A 1 682 ? -12.329 28.977 -7.240 1.00 81.06 682 ASP A CA 1
ATOM 5289 C C . ASP A 1 682 ? -12.355 27.545 -7.815 1.00 81.06 682 ASP A C 1
ATOM 5291 O O . ASP A 1 682 ? -12.494 27.372 -9.030 1.00 81.06 682 ASP A O 1
ATOM 5295 N N . PRO A 1 683 ? -12.256 26.495 -6.975 1.00 74.00 683 PRO A N 1
ATOM 5296 C CA . PRO A 1 683 ? -12.321 25.102 -7.422 1.00 74.00 683 PRO A CA 1
ATOM 5297 C C . PRO A 1 683 ? -13.645 24.691 -8.091 1.00 74.00 683 PRO A C 1
ATOM 5299 O O . PRO A 1 683 ? -13.694 23.635 -8.727 1.00 74.00 683 PRO A O 1
ATOM 5302 N N . ASN A 1 684 ? -14.711 25.485 -7.939 1.00 78.88 684 ASN A N 1
ATOM 5303 C CA . ASN A 1 684 ? -16.029 25.246 -8.537 1.00 78.88 684 ASN A CA 1
ATOM 5304 C C . ASN A 1 684 ? -16.184 25.931 -9.905 1.00 78.88 684 ASN A C 1
ATOM 5306 O O . ASN A 1 684 ? -17.013 25.505 -10.708 1.00 78.88 684 ASN A O 1
ATOM 5310 N N . ALA A 1 685 ? -15.382 26.965 -10.175 1.00 83.44 685 ALA A N 1
ATOM 5311 C CA . ALA A 1 685 ? -15.397 27.752 -11.405 1.00 83.44 685 ALA A CA 1
ATOM 5312 C C . ALA A 1 685 ? -13.970 27.930 -11.972 1.00 83.44 685 ALA A C 1
ATOM 5314 O O . ALA A 1 685 ? -13.479 29.057 -12.074 1.00 83.44 685 ALA A O 1
ATOM 5315 N N . PRO A 1 686 ? -13.277 26.830 -12.334 1.00 88.50 686 PRO A N 1
ATOM 5316 C CA . PRO A 1 686 ? -11.915 26.900 -12.850 1.00 88.50 686 PRO A CA 1
ATOM 5317 C C . PRO A 1 686 ? -11.857 27.626 -14.199 1.00 88.50 686 PRO A C 1
ATOM 5319 O O . PRO A 1 686 ? -12.798 27.572 -14.997 1.00 88.50 686 PRO A O 1
ATOM 5322 N N . LEU A 1 687 ? -10.722 28.265 -14.479 1.00 91.81 687 LEU A N 1
ATOM 5323 C CA . LEU A 1 687 ? -10.478 29.028 -15.709 1.00 91.81 687 LEU A CA 1
ATOM 5324 C C . LEU A 1 687 ? -9.136 28.640 -16.336 1.00 91.81 687 LEU A C 1
ATOM 5326 O O . LEU A 1 687 ? -8.219 28.201 -15.648 1.00 91.81 687 LEU A O 1
ATOM 5330 N N . ILE A 1 688 ? -8.989 28.831 -17.645 1.00 91.06 688 ILE A N 1
ATOM 5331 C CA . ILE A 1 688 ? -7.680 28.784 -18.310 1.00 91.06 688 ILE A CA 1
ATOM 5332 C C . ILE A 1 688 ? -6.967 30.112 -18.017 1.00 91.06 688 ILE A C 1
ATOM 5334 O O . ILE A 1 688 ? -7.527 31.179 -18.294 1.00 91.06 688 ILE A O 1
ATOM 5338 N N . LYS A 1 689 ? -5.758 30.070 -17.438 1.00 86.94 689 LYS A N 1
ATOM 5339 C CA . LYS A 1 689 ? -5.050 31.270 -16.953 1.00 86.94 689 LYS A CA 1
ATOM 5340 C C . LYS A 1 689 ? -4.871 32.314 -18.055 1.00 86.94 689 LYS A C 1
ATOM 5342 O O . LYS A 1 689 ? -4.514 31.998 -19.185 1.00 86.94 689 LYS A O 1
ATOM 5347 N N . GLY A 1 690 ? -5.105 33.578 -17.701 1.00 84.56 690 GLY A N 1
ATOM 5348 C CA . GLY A 1 690 ? -5.079 34.699 -18.646 1.00 84.56 690 GLY A CA 1
ATOM 5349 C C . GLY A 1 690 ? -6.334 34.827 -19.520 1.00 84.56 690 GLY A C 1
ATOM 5350 O O . GLY A 1 690 ? -6.364 35.686 -20.396 1.00 84.56 690 GLY A O 1
ATOM 5351 N N . THR A 1 691 ? -7.373 34.017 -19.288 1.00 86.88 691 THR A N 1
ATOM 5352 C CA . THR A 1 691 ? -8.636 34.051 -20.043 1.00 86.88 691 THR A CA 1
ATOM 5353 C C . THR A 1 691 ? -9.856 34.047 -19.115 1.00 86.88 691 THR A C 1
ATOM 5355 O O . THR A 1 691 ? -9.753 33.747 -17.928 1.00 86.88 691 THR A O 1
ATOM 5358 N N . THR A 1 692 ? -11.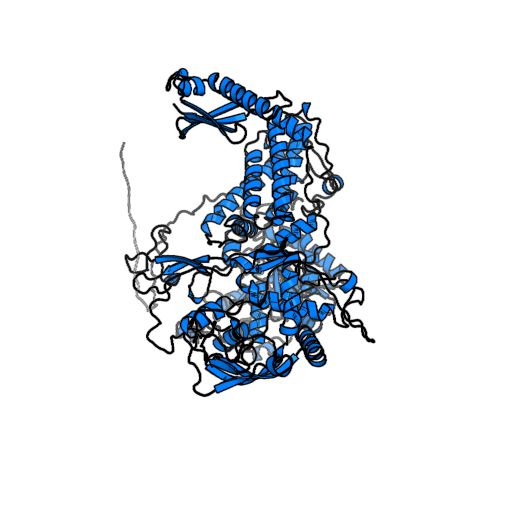036 34.313 -19.676 1.00 86.00 692 THR A N 1
ATOM 5359 C CA . THR A 1 692 ? -12.343 34.081 -19.033 1.00 86.00 692 THR A CA 1
ATOM 5360 C C . THR A 1 692 ? -12.991 32.756 -19.469 1.00 86.00 692 THR A C 1
ATOM 5362 O O . THR A 1 692 ? -14.205 32.603 -19.369 1.00 86.00 692 THR A O 1
ATOM 5365 N N . THR A 1 693 ? -12.211 31.806 -20.002 1.00 88.12 693 THR A N 1
ATOM 5366 C CA . THR A 1 693 ? -12.721 30.533 -20.542 1.00 88.12 693 THR A CA 1
ATOM 5367 C C . THR A 1 693 ? -12.589 29.413 -19.515 1.00 88.12 693 THR A C 1
ATOM 5369 O O . THR A 1 693 ? -11.488 29.114 -19.053 1.00 88.12 693 THR A O 1
ATOM 5372 N N . THR A 1 694 ? -13.700 28.752 -19.191 1.00 91.44 694 THR A N 1
ATOM 5373 C CA . THR A 1 694 ? -13.712 27.523 -18.384 1.00 91.44 694 THR A CA 1
ATOM 5374 C C . THR A 1 694 ? -13.180 26.341 -19.209 1.00 91.44 694 THR A C 1
ATOM 5376 O O . THR A 1 694 ? -13.652 26.134 -20.330 1.00 91.44 694 THR A O 1
ATOM 5379 N N . PRO A 1 695 ? -12.218 25.548 -18.700 1.00 92.25 695 PRO A N 1
ATOM 5380 C CA . PRO A 1 695 ? -11.754 24.342 -19.377 1.00 92.25 695 PRO A CA 1
ATOM 5381 C C . PRO A 1 695 ? -12.821 23.240 -19.350 1.00 92.25 695 PRO A C 1
ATOM 5383 O O . PRO A 1 695 ? -13.600 23.132 -18.403 1.00 92.25 695 PRO A O 1
ATOM 5386 N N . LEU A 1 696 ? -12.815 22.361 -20.351 1.00 90.56 696 LEU A N 1
ATOM 5387 C CA . LEU A 1 696 ? -13.611 21.135 -20.323 1.00 90.56 696 LEU A CA 1
ATOM 5388 C C . LEU A 1 696 ? -13.019 20.184 -19.270 1.00 90.56 696 LEU A C 1
ATOM 5390 O O . LEU A 1 696 ? -11.844 19.822 -19.349 1.00 90.56 696 LEU A O 1
ATOM 5394 N N . ILE A 1 697 ? -13.828 19.785 -18.288 1.00 90.12 697 ILE A N 1
ATOM 5395 C CA . ILE A 1 697 ? -13.418 18.918 -17.173 1.00 90.12 697 ILE A CA 1
ATOM 5396 C C . ILE A 1 697 ? -13.929 17.495 -17.418 1.00 90.12 697 ILE A C 1
ATOM 5398 O O . ILE A 1 697 ? -15.082 17.301 -17.791 1.00 90.12 697 ILE A O 1
ATOM 5402 N N . SER A 1 698 ? -13.076 16.498 -17.193 1.00 89.12 698 SER A N 1
ATOM 5403 C CA . SER A 1 698 ? -13.399 15.069 -17.332 1.00 89.12 698 SER A CA 1
ATOM 5404 C C . SER A 1 698 ? -12.590 14.225 -16.341 1.00 89.12 698 SER A C 1
ATOM 5406 O O . SER A 1 698 ? -11.569 14.690 -15.836 1.00 89.12 698 SER A O 1
ATOM 5408 N N . TYR A 1 699 ? -13.018 12.994 -16.056 1.00 84.62 699 TYR A N 1
ATOM 5409 C CA . TYR A 1 699 ? -12.232 12.019 -15.292 1.00 84.62 699 TYR A CA 1
ATOM 5410 C C . TYR A 1 699 ? -11.721 10.923 -16.228 1.00 84.62 699 TYR A C 1
ATOM 5412 O O . TYR A 1 699 ? -12.503 10.197 -16.838 1.00 84.62 699 TYR A O 1
ATOM 5420 N N . GLU A 1 700 ? -10.400 10.791 -16.347 1.00 78.75 700 GLU A N 1
ATOM 5421 C CA . GLU A 1 700 ? -9.761 9.860 -17.286 1.00 78.75 700 GLU A CA 1
ATOM 5422 C C . GLU A 1 700 ? -8.600 9.097 -16.640 1.00 78.75 700 GLU A C 1
ATOM 5424 O O . GLU A 1 700 ? -7.944 9.621 -15.738 1.00 78.75 700 GLU A O 1
ATOM 5429 N N . LYS A 1 701 ? -8.296 7.887 -17.145 1.00 76.50 701 LYS A N 1
ATOM 5430 C CA . LYS A 1 701 ? -7.146 7.056 -16.729 1.00 76.50 701 LYS A CA 1
ATOM 5431 C C . LYS A 1 701 ? -5.888 7.906 -16.525 1.00 76.50 701 LYS A C 1
ATOM 5433 O O . LYS A 1 701 ? -5.440 8.594 -17.453 1.00 76.50 701 LYS A O 1
ATOM 5438 N N . MET A 1 702 ? -5.341 7.860 -15.308 1.00 77.56 702 MET A N 1
ATOM 5439 C CA . MET A 1 702 ? -4.171 8.654 -14.927 1.00 77.56 702 MET A CA 1
ATOM 5440 C C . MET A 1 702 ? -2.979 8.355 -15.844 1.00 77.56 702 MET A C 1
ATOM 5442 O O . MET A 1 702 ? -2.618 7.197 -16.050 1.00 77.56 702 MET A O 1
ATOM 5446 N N . SER A 1 703 ? -2.380 9.393 -16.431 1.00 74.69 703 SER A N 1
ATOM 5447 C CA . SER A 1 703 ? -1.261 9.251 -17.372 1.00 74.69 703 SER A CA 1
ATOM 5448 C C . SER A 1 703 ? -0.466 10.550 -17.549 1.00 74.69 703 SER A C 1
ATOM 5450 O O . SER A 1 703 ? -1.005 11.655 -17.494 1.00 74.69 703 SER A O 1
ATOM 5452 N N . LYS A 1 704 ? 0.846 10.418 -17.802 1.00 70.94 704 LYS A N 1
ATOM 5453 C CA . LYS A 1 704 ? 1.782 11.555 -17.927 1.00 70.94 704 LYS A CA 1
ATOM 5454 C C . LYS A 1 704 ? 1.409 12.530 -19.055 1.00 70.94 704 LYS A C 1
ATOM 5456 O O . LYS A 1 704 ? 1.636 13.724 -18.916 1.00 70.94 704 LYS A O 1
ATOM 5461 N N . SER A 1 705 ? 0.807 12.035 -20.138 1.00 71.75 705 SER A N 1
ATOM 5462 C CA . SER A 1 705 ? 0.359 12.825 -21.296 1.00 71.75 705 SER A CA 1
ATOM 5463 C C . SER A 1 705 ? -0.937 13.614 -21.072 1.00 71.75 705 SER A C 1
ATOM 5465 O O . SER A 1 705 ? -1.235 14.509 -21.857 1.00 71.75 705 SER A O 1
ATOM 5467 N N . LYS A 1 706 ? -1.700 13.306 -20.013 1.00 79.69 706 LYS A N 1
ATOM 5468 C CA . LYS A 1 706 ? -2.960 13.987 -19.660 1.00 79.69 706 LYS A CA 1
ATOM 5469 C C . LYS A 1 706 ? -2.827 14.944 -18.474 1.00 79.69 706 LYS A C 1
ATOM 5471 O O . LYS A 1 706 ? -3.809 15.567 -18.087 1.00 79.69 706 LYS A O 1
ATOM 5476 N N . TYR A 1 707 ? -1.634 15.014 -17.875 1.00 82.31 707 TYR A N 1
ATOM 5477 C CA . TYR A 1 707 ? -1.300 15.837 -16.704 1.00 82.31 707 TYR A CA 1
ATOM 5478 C C . TYR A 1 707 ? -2.220 15.642 -15.479 1.00 82.31 707 TYR A C 1
ATOM 5480 O O . TYR A 1 707 ? -2.302 16.506 -14.612 1.00 82.31 707 TYR A O 1
ATOM 5488 N N . ASN A 1 708 ? -2.887 14.487 -15.400 1.00 78.69 708 ASN A N 1
ATOM 5489 C CA . ASN A 1 708 ? -3.932 14.159 -14.426 1.00 78.69 708 ASN A CA 1
ATOM 5490 C C . ASN A 1 708 ? -3.498 13.109 -13.380 1.00 78.69 708 ASN A C 1
ATOM 5492 O O . ASN A 1 708 ? -4.310 12.672 -12.566 1.00 78.69 708 ASN A O 1
ATOM 5496 N N . GLY A 1 709 ? -2.241 12.657 -13.432 1.00 77.06 709 GLY A N 1
ATOM 5497 C CA . GLY A 1 709 ? -1.669 11.736 -12.451 1.00 77.06 709 GLY A CA 1
ATOM 5498 C C . GLY A 1 709 ? -1.310 12.460 -11.156 1.00 77.06 709 GLY A C 1
ATOM 5499 O O . GLY A 1 709 ? -0.691 13.520 -11.199 1.00 77.06 709 GLY A O 1
ATOM 5500 N N . VAL A 1 710 ? -1.680 11.874 -10.018 1.00 73.88 710 VAL A N 1
ATOM 5501 C CA . VAL A 1 710 ? -1.399 12.414 -8.680 1.00 73.88 710 VAL A CA 1
ATOM 5502 C C . VAL A 1 710 ? -0.254 11.633 -8.042 1.00 73.88 710 VAL A C 1
ATOM 5504 O O . VAL A 1 710 ? -0.232 10.405 -8.113 1.00 73.88 710 VAL A O 1
ATOM 5507 N N . ASP A 1 711 ? 0.697 12.336 -7.425 1.00 75.19 711 ASP A N 1
ATOM 5508 C CA . ASP A 1 711 ? 1.767 11.711 -6.644 1.00 75.19 711 ASP A CA 1
ATOM 5509 C C . ASP A 1 711 ? 1.233 11.297 -5.259 1.00 75.19 711 ASP A C 1
ATOM 5511 O O . ASP A 1 711 ? 0.881 12.181 -4.464 1.00 75.19 711 ASP A O 1
ATOM 5515 N N . PRO A 1 712 ? 1.174 9.987 -4.937 1.00 71.19 712 PRO A N 1
ATOM 5516 C CA . PRO A 1 712 ? 0.671 9.520 -3.649 1.00 71.19 712 PRO A CA 1
ATOM 5517 C C . PRO A 1 712 ? 1.476 10.079 -2.471 1.00 71.19 712 PRO A C 1
ATOM 5519 O O . PRO A 1 712 ? 0.879 10.328 -1.428 1.00 71.19 712 PRO A O 1
ATOM 5522 N N . THR A 1 713 ? 2.776 10.356 -2.640 1.00 76.25 713 THR A N 1
ATOM 5523 C CA . THR A 1 713 ? 3.654 10.914 -1.593 1.00 76.25 713 THR A CA 1
ATOM 5524 C C . THR A 1 713 ? 3.077 12.215 -1.033 1.00 76.25 713 THR A C 1
ATOM 5526 O O . THR A 1 713 ? 2.776 12.305 0.155 1.00 76.25 713 THR A O 1
ATOM 5529 N N . SER A 1 714 ? 2.794 13.177 -1.918 1.00 78.25 714 SER A N 1
ATOM 5530 C CA . SER A 1 714 ? 2.229 14.489 -1.567 1.00 78.25 714 SER A CA 1
ATOM 5531 C C . SER A 1 714 ? 0.852 14.411 -0.894 1.00 78.25 714 SER A C 1
ATOM 5533 O O . SER A 1 714 ? 0.490 15.260 -0.077 1.00 78.25 714 SER A O 1
ATOM 5535 N N . CYS A 1 715 ? 0.074 13.373 -1.211 1.00 76.19 715 CYS A N 1
ATOM 5536 C CA . CYS A 1 715 ? -1.228 13.133 -0.602 1.00 76.19 715 CYS A CA 1
ATOM 5537 C C . CYS A 1 715 ? -1.083 12.519 0.801 1.00 76.19 715 CYS A C 1
ATOM 5539 O O . CYS A 1 715 ? -1.736 12.950 1.751 1.00 76.19 715 CYS A O 1
ATOM 5541 N N . ILE A 1 716 ? -0.182 11.551 0.947 1.00 79.94 716 ILE A N 1
ATOM 5542 C CA . ILE A 1 716 ? 0.128 10.875 2.206 1.00 79.94 716 ILE A CA 1
ATOM 5543 C C . ILE A 1 716 ? 0.716 11.855 3.228 1.00 79.94 716 ILE A C 1
ATOM 5545 O O . ILE A 1 716 ? 0.246 11.886 4.363 1.00 79.94 716 ILE A O 1
ATOM 5549 N N . GLU A 1 717 ? 1.663 12.708 2.828 1.00 80.06 717 GLU A N 1
ATOM 5550 C CA . GLU A 1 717 ? 2.222 13.773 3.678 1.00 80.06 717 GLU A CA 1
ATOM 5551 C C . GLU A 1 717 ? 1.140 14.728 4.208 1.00 80.06 717 GLU A C 1
ATOM 5553 O O . GLU A 1 717 ? 1.206 15.199 5.343 1.00 80.06 717 GLU A O 1
ATOM 5558 N N . LYS A 1 718 ? 0.130 15.010 3.379 1.00 83.19 718 LYS A N 1
ATOM 5559 C CA . LYS A 1 718 ? -0.914 16.005 3.643 1.00 83.19 718 LYS A CA 1
ATOM 5560 C C . LYS A 1 718 ? -2.095 15.467 4.455 1.00 83.19 718 LYS A C 1
ATOM 5562 O O . LYS A 1 718 ? -2.708 16.228 5.204 1.00 83.19 718 LYS A O 1
ATOM 5567 N N . TYR A 1 719 ? -2.437 14.186 4.302 1.00 83.12 719 TYR A N 1
ATOM 5568 C CA . TYR A 1 719 ? -3.621 13.586 4.931 1.00 83.12 719 TYR A CA 1
ATOM 5569 C C . TYR A 1 719 ? -3.323 12.454 5.926 1.00 83.12 719 TYR A C 1
ATOM 5571 O O . TYR A 1 719 ? -4.203 12.107 6.720 1.00 83.12 719 TYR A O 1
ATOM 5579 N N . GLY A 1 720 ? -2.102 11.919 5.922 1.00 84.25 720 GLY A N 1
ATOM 5580 C CA . GLY A 1 720 ? -1.708 10.716 6.650 1.00 84.25 720 GLY A CA 1
ATOM 5581 C C . GLY A 1 720 ? -2.069 9.438 5.888 1.00 84.25 720 GLY A C 1
ATOM 5582 O O . GLY A 1 720 ? -3.143 9.353 5.284 1.00 84.25 720 GLY A O 1
ATOM 5583 N N . ALA A 1 721 ? -1.180 8.440 5.956 1.00 86.06 721 ALA A N 1
ATOM 5584 C CA . ALA A 1 721 ? -1.303 7.136 5.301 1.00 86.06 721 ALA A CA 1
ATOM 5585 C C . ALA A 1 721 ? -2.733 6.586 5.376 1.00 86.06 721 ALA A C 1
ATOM 5587 O O . ALA A 1 721 ? -3.433 6.536 4.366 1.00 86.06 721 ALA A O 1
ATOM 5588 N N . ASP A 1 722 ? -3.202 6.260 6.584 1.00 90.31 722 ASP A N 1
ATOM 5589 C CA . ASP A 1 722 ? -4.494 5.622 6.847 1.00 90.31 722 ASP A CA 1
ATOM 5590 C C . ASP A 1 722 ? -5.699 6.361 6.250 1.00 90.31 722 ASP A C 1
ATOM 5592 O O . ASP A 1 722 ? -6.702 5.723 5.916 1.00 90.31 722 ASP A O 1
ATOM 5596 N N . ALA A 1 723 ? -5.646 7.690 6.116 1.00 90.19 723 ALA A N 1
ATOM 5597 C CA . ALA A 1 723 ? -6.746 8.451 5.527 1.00 90.19 723 ALA A CA 1
ATOM 5598 C C . ALA A 1 723 ? -6.796 8.256 4.004 1.00 90.19 723 ALA A C 1
ATOM 5600 O O . ALA A 1 723 ? -7.878 8.103 3.431 1.00 90.19 723 ALA A O 1
ATOM 5601 N N . VAL A 1 724 ? -5.625 8.179 3.364 1.00 89.31 724 VAL A N 1
ATOM 5602 C CA . VAL A 1 724 ? -5.474 7.781 1.959 1.00 89.31 724 VAL A CA 1
ATOM 5603 C C . VAL A 1 724 ? -5.862 6.307 1.776 1.00 89.31 724 VAL A C 1
ATOM 5605 O O . VAL A 1 724 ? -6.633 6.010 0.862 1.00 89.31 724 VAL A O 1
ATOM 5608 N N . ARG A 1 725 ? -5.438 5.408 2.687 1.00 88.75 725 ARG A N 1
ATOM 5609 C CA . ARG A 1 725 ? -5.819 3.977 2.711 1.00 88.75 725 ARG A CA 1
ATOM 5610 C C . ARG A 1 725 ? -7.337 3.808 2.594 1.00 88.75 725 ARG A C 1
ATOM 5612 O O . ARG A 1 725 ? -7.830 3.199 1.646 1.00 88.75 725 ARG A O 1
ATOM 5619 N N . ALA A 1 726 ? -8.089 4.391 3.529 1.00 90.12 726 ALA A N 1
ATOM 5620 C CA . ALA A 1 726 ? -9.543 4.267 3.556 1.00 90.12 726 ALA A CA 1
ATOM 5621 C C . ALA A 1 726 ? -10.252 5.084 2.466 1.00 90.12 726 ALA A C 1
ATOM 5623 O O . ALA A 1 726 ? -11.268 4.618 1.961 1.00 90.12 726 ALA A O 1
ATOM 5624 N N . HIS A 1 727 ? -9.733 6.243 2.036 1.00 92.50 727 HIS A N 1
ATOM 5625 C CA . HIS A 1 727 ? -10.309 6.958 0.888 1.00 92.50 727 HIS A CA 1
ATOM 5626 C C . HIS A 1 727 ? -10.262 6.101 -0.384 1.00 92.50 727 HIS A C 1
ATOM 5628 O O . HIS A 1 727 ? -11.275 5.967 -1.068 1.00 92.50 727 HIS A O 1
ATOM 5634 N N . ILE A 1 728 ? -9.126 5.453 -0.659 1.00 87.75 728 ILE A N 1
ATOM 5635 C CA . ILE A 1 728 ? -8.954 4.567 -1.819 1.00 87.75 728 ILE A CA 1
ATOM 5636 C C . ILE A 1 728 ? -9.922 3.373 -1.783 1.00 87.75 728 ILE A C 1
ATOM 5638 O O . ILE A 1 728 ? -10.394 2.944 -2.833 1.00 87.75 728 ILE A O 1
ATOM 5642 N N . LEU A 1 729 ? -10.212 2.831 -0.597 1.00 87.19 729 LEU A N 1
ATOM 5643 C CA . LEU A 1 729 ? -11.132 1.700 -0.424 1.00 87.19 729 LEU A CA 1
ATOM 5644 C C . LEU A 1 729 ? -12.610 2.118 -0.385 1.00 87.19 729 LEU A C 1
ATOM 5646 O O . LEU A 1 729 ? -13.473 1.301 -0.681 1.00 87.19 729 LEU A O 1
ATOM 5650 N N . PHE A 1 730 ? -12.915 3.366 -0.021 1.00 91.25 730 PHE A N 1
ATOM 5651 C CA . PHE A 1 730 ? -14.283 3.877 0.097 1.00 91.25 730 PHE A CA 1
ATOM 5652 C C . PHE A 1 730 ? -14.850 4.425 -1.216 1.00 91.25 730 PHE A C 1
ATOM 5654 O O . PHE A 1 730 ? -16.048 4.294 -1.462 1.00 91.25 730 PHE A O 1
ATOM 5661 N N . SER A 1 731 ? -14.011 5.052 -2.048 1.00 82.94 731 SER A N 1
ATOM 5662 C CA . SER A 1 731 ? -14.460 5.825 -3.216 1.00 82.94 731 SER A CA 1
ATOM 5663 C C . SER A 1 731 ? -15.205 5.010 -4.279 1.00 82.94 731 SER A C 1
ATOM 5665 O O . SER A 1 731 ? -16.063 5.568 -4.958 1.00 82.94 731 SER A O 1
ATOM 5667 N N . ALA A 1 732 ? -14.906 3.715 -4.422 1.00 75.25 732 ALA A N 1
ATOM 5668 C CA . ALA A 1 732 ? -15.554 2.814 -5.376 1.00 75.25 732 ALA A CA 1
ATOM 5669 C C . ALA A 1 732 ? -15.463 1.343 -4.903 1.00 75.25 732 ALA A C 1
ATOM 5671 O O . ALA A 1 732 ? -14.525 1.010 -4.173 1.00 75.25 732 ALA A O 1
ATOM 5672 N N . PRO A 1 733 ? -16.385 0.446 -5.313 1.00 75.38 733 PRO A N 1
ATOM 5673 C CA . PRO A 1 733 ? -16.161 -1.003 -5.250 1.00 75.38 733 PRO A CA 1
ATOM 5674 C C . PRO A 1 733 ? -14.921 -1.395 -6.066 1.00 75.38 733 PRO A C 1
ATOM 5676 O O . PRO A 1 733 ? -14.562 -0.703 -7.016 1.00 75.38 733 PRO A O 1
ATOM 5679 N N . VAL A 1 734 ? -14.268 -2.514 -5.737 1.00 68.94 734 VAL A N 1
ATOM 5680 C CA . VAL A 1 734 ? -12.928 -2.822 -6.285 1.00 68.94 734 VAL A CA 1
ATOM 5681 C C . VAL A 1 734 ? -12.920 -3.007 -7.809 1.00 68.94 734 VAL A C 1
ATOM 5683 O O . VAL A 1 734 ? -11.928 -2.648 -8.438 1.00 68.94 734 VAL A O 1
ATOM 5686 N N . SER A 1 735 ? -14.003 -3.513 -8.409 1.00 63.12 735 SER A N 1
ATOM 5687 C CA . SER A 1 735 ? -14.145 -3.677 -9.867 1.00 63.12 735 SER A CA 1
ATOM 5688 C C . SER A 1 735 ? -14.290 -2.359 -10.630 1.00 63.12 735 SER A C 1
ATOM 5690 O O . SER A 1 735 ? -13.993 -2.307 -11.823 1.00 63.12 735 SER A O 1
ATOM 5692 N N . GLU A 1 736 ? -14.757 -1.304 -9.964 1.00 70.31 736 GLU A N 1
ATOM 5693 C CA . GLU A 1 736 ? -15.227 -0.084 -10.612 1.00 70.31 736 GLU A CA 1
ATOM 5694 C C . GLU A 1 736 ? -14.123 0.961 -10.792 1.00 70.31 736 GLU A C 1
ATOM 5696 O O . GLU A 1 736 ? -13.077 0.946 -10.138 1.00 70.31 736 GLU A O 1
ATOM 5701 N N . VAL A 1 737 ? -14.371 1.912 -11.693 1.00 72.31 737 VAL A N 1
ATOM 5702 C CA . VAL A 1 737 ? -13.485 3.062 -11.893 1.00 72.31 737 VAL A CA 1
ATOM 5703 C C . VAL A 1 737 ? -13.493 3.952 -10.648 1.00 72.31 737 VAL A C 1
ATOM 5705 O O . VAL A 1 737 ? -14.542 4.405 -10.194 1.00 72.31 737 VAL A O 1
ATOM 5708 N N . LEU A 1 738 ? -12.304 4.244 -10.120 1.00 80.75 738 LEU A N 1
ATOM 5709 C CA . LEU A 1 738 ? -12.106 5.145 -8.988 1.00 80.75 738 LEU A CA 1
ATOM 5710 C C . LEU A 1 738 ? -11.786 6.549 -9.509 1.00 80.75 738 LEU A C 1
ATOM 5712 O O . LEU A 1 738 ? -10.663 6.817 -9.941 1.00 80.75 738 LEU A O 1
ATOM 5716 N N . GLU A 1 739 ? -12.759 7.456 -9.440 1.00 86.69 739 GLU A N 1
ATOM 5717 C CA . GLU A 1 739 ? -12.544 8.888 -9.675 1.00 86.69 739 GLU A CA 1
ATOM 5718 C C . GLU A 1 739 ? -11.841 9.518 -8.462 1.00 86.69 739 GLU A C 1
ATOM 5720 O O . GLU A 1 739 ? -12.362 9.525 -7.345 1.00 86.69 739 GLU A O 1
ATOM 5725 N N . TRP A 1 740 ? -10.612 10.000 -8.659 1.00 85.31 740 TRP A N 1
ATOM 5726 C CA . TRP A 1 740 ? -9.774 10.502 -7.572 1.00 85.31 740 TRP A CA 1
ATOM 5727 C C . TRP A 1 740 ? -10.157 11.928 -7.159 1.00 85.31 740 TRP A C 1
ATOM 5729 O O . TRP A 1 740 ? -10.032 12.877 -7.939 1.00 85.31 740 TRP A O 1
ATOM 5739 N N . GLU A 1 741 ? -10.543 12.090 -5.893 1.00 83.25 741 GLU A N 1
ATOM 5740 C CA . GLU A 1 741 ? -10.967 13.364 -5.311 1.00 83.25 741 GLU A CA 1
ATOM 5741 C C . GLU A 1 741 ? -10.334 13.597 -3.937 1.00 83.25 741 GLU A C 1
ATOM 5743 O O . GLU A 1 741 ? -10.969 13.460 -2.893 1.00 83.25 741 GLU A O 1
ATOM 5748 N N . GLU A 1 742 ? -9.078 14.037 -3.953 1.00 83.00 742 GLU A N 1
ATOM 5749 C CA . GLU A 1 742 ? -8.260 14.362 -2.778 1.00 83.00 742 GLU A CA 1
ATOM 5750 C C . GLU A 1 742 ? -8.992 15.187 -1.692 1.00 83.00 742 GLU A C 1
ATOM 5752 O O . GLU A 1 742 ? -8.854 14.935 -0.494 1.00 83.00 742 GLU A O 1
ATOM 5757 N N . ALA A 1 743 ? -9.851 16.133 -2.088 1.00 82.81 743 ALA A N 1
ATOM 5758 C CA . ALA A 1 743 ? -10.643 16.943 -1.159 1.00 82.81 743 ALA A CA 1
ATOM 5759 C C . ALA A 1 743 ? -11.597 16.116 -0.265 1.00 82.81 743 ALA A C 1
ATOM 5761 O O . ALA A 1 743 ? -11.905 16.532 0.855 1.00 82.81 743 ALA A O 1
ATOM 5762 N N . LYS A 1 744 ? -12.042 14.932 -0.717 1.00 86.75 744 LYS A N 1
ATOM 5763 C CA . LYS A 1 744 ? -12.918 14.028 0.048 1.00 86.75 744 LYS A CA 1
ATOM 5764 C C . LYS A 1 744 ? -12.184 13.298 1.181 1.00 86.75 744 LYS A C 1
ATOM 5766 O O . LYS A 1 744 ? -12.849 12.840 2.110 1.00 86.75 744 LYS A O 1
ATOM 5771 N N . ILE A 1 745 ? -10.845 13.249 1.184 1.00 87.75 745 ILE A N 1
ATOM 5772 C CA . ILE A 1 745 ? -10.048 12.582 2.236 1.00 87.75 745 ILE A CA 1
ATOM 5773 C C . ILE A 1 745 ? -10.271 13.231 3.616 1.00 87.75 745 ILE A C 1
ATOM 5775 O O . ILE A 1 745 ? -10.284 12.546 4.639 1.00 87.75 745 ILE A O 1
ATOM 5779 N N . VAL A 1 746 ? -10.584 14.533 3.656 1.00 89.69 746 VAL A N 1
ATOM 5780 C CA . VAL A 1 746 ? -10.992 15.247 4.883 1.00 89.69 746 VAL A CA 1
ATOM 5781 C C . VAL A 1 746 ? -12.213 14.589 5.552 1.00 89.69 746 VAL A C 1
ATOM 5783 O O . VAL A 1 746 ? -12.348 14.624 6.774 1.00 89.69 746 VAL A O 1
ATOM 5786 N N . GLY A 1 747 ? -13.101 13.950 4.781 1.00 91.12 747 GLY A N 1
ATOM 5787 C CA . GLY A 1 747 ? -14.225 13.173 5.312 1.00 91.12 747 GLY A CA 1
ATOM 5788 C C . GLY A 1 747 ? -13.783 11.933 6.096 1.00 91.12 747 GLY A C 1
ATOM 5789 O O . GLY A 1 747 ? -14.347 11.655 7.155 1.00 91.12 747 GLY A O 1
ATOM 5790 N N . ILE A 1 748 ? -12.735 11.248 5.628 1.00 94.25 748 ILE A N 1
ATOM 5791 C CA . ILE A 1 748 ? -12.127 10.096 6.308 1.00 94.25 748 ILE A CA 1
ATOM 5792 C C . ILE A 1 748 ? -11.418 10.548 7.588 1.00 94.25 748 ILE A C 1
ATOM 5794 O O . ILE A 1 748 ? -11.703 10.008 8.652 1.00 94.25 748 ILE A O 1
ATOM 5798 N N . GLN A 1 749 ? -10.602 11.608 7.536 1.00 91.44 749 GLN A N 1
ATOM 5799 C CA . GLN A 1 749 ? -9.969 12.182 8.737 1.00 91.44 749 GLN A CA 1
ATOM 5800 C C . GLN A 1 749 ? -11.004 12.578 9.809 1.00 91.44 749 GLN A C 1
ATOM 5802 O O . GLN A 1 749 ? -10.823 12.308 10.994 1.00 91.44 749 GLN A O 1
ATOM 5807 N N . ARG A 1 750 ? -12.142 13.164 9.405 1.00 93.56 750 ARG A N 1
ATOM 5808 C CA . ARG A 1 750 ? -13.258 13.488 10.317 1.00 93.56 750 ARG A CA 1
ATOM 5809 C C . ARG A 1 750 ? -13.954 12.259 10.905 1.00 93.56 750 ARG A C 1
ATOM 5811 O O . ARG A 1 750 ? -14.578 12.385 11.956 1.00 93.56 750 ARG A O 1
ATOM 5818 N N . TRP A 1 751 ? -13.916 11.106 10.238 1.00 96.19 751 TRP A N 1
ATOM 5819 C CA . TRP A 1 751 ? -14.401 9.835 10.787 1.00 96.19 751 TRP A CA 1
ATOM 5820 C C . TRP A 1 751 ? -13.382 9.219 11.743 1.00 96.19 751 TRP A C 1
ATOM 5822 O O . TRP A 1 751 ? -13.745 8.887 12.866 1.00 96.19 751 TRP A O 1
ATOM 5832 N N . TYR A 1 752 ? -12.111 9.186 11.365 1.00 96.81 752 TYR A N 1
ATOM 5833 C CA . TYR A 1 752 ? -11.019 8.719 12.214 1.00 96.81 752 TYR A CA 1
ATOM 5834 C C . TYR A 1 752 ? -10.898 9.489 13.529 1.00 96.81 752 TYR A C 1
ATOM 5836 O O . TYR A 1 752 ? -10.749 8.873 14.578 1.00 96.81 752 TYR A O 1
ATOM 5844 N N . ASN A 1 753 ? -11.102 10.808 13.514 1.00 95.31 753 ASN A N 1
ATOM 5845 C CA . ASN A 1 753 ? -11.175 11.598 14.746 1.00 95.31 753 ASN A CA 1
ATOM 5846 C C . ASN A 1 753 ? -12.344 11.179 15.666 1.00 95.31 753 ASN A C 1
ATOM 5848 O O . ASN A 1 753 ? -12.253 11.389 16.872 1.00 95.31 753 ASN A O 1
ATOM 5852 N N . ARG A 1 754 ? -13.424 10.572 15.139 1.00 95.94 754 ARG A N 1
ATOM 5853 C CA . ARG A 1 754 ? -14.493 9.963 15.959 1.00 95.94 754 ARG A CA 1
ATOM 5854 C C . ARG A 1 754 ? -14.116 8.574 16.475 1.00 95.94 754 ARG A C 1
ATOM 5856 O O . ARG A 1 754 ? -14.459 8.270 17.607 1.00 95.94 754 ARG A O 1
ATOM 5863 N N . VAL A 1 755 ? -13.385 7.770 15.695 1.00 96.75 755 VAL A N 1
ATOM 5864 C CA . VAL A 1 755 ? -12.837 6.476 16.158 1.00 96.75 755 VAL A CA 1
ATOM 5865 C C . VAL A 1 755 ? -11.854 6.693 17.312 1.00 96.75 755 VAL A C 1
ATOM 5867 O O . VAL A 1 755 ? -11.993 6.053 18.351 1.00 96.75 755 VAL A O 1
ATOM 5870 N N . TRP A 1 756 ? -10.928 7.650 17.170 1.00 96.31 756 TRP A N 1
ATOM 5871 C CA . TRP A 1 756 ? -10.028 8.064 18.249 1.00 96.31 756 TRP A CA 1
ATOM 5872 C C . TRP A 1 756 ? -10.812 8.538 19.475 1.00 96.31 756 TRP A C 1
ATOM 5874 O O . TRP A 1 756 ? -10.653 7.979 20.555 1.00 96.31 756 TRP A O 1
ATOM 5884 N N . LYS A 1 757 ? -11.717 9.515 19.298 1.00 94.69 757 LYS A N 1
ATOM 5885 C CA . LYS A 1 757 ? -12.527 10.075 20.390 1.00 94.69 757 LYS A CA 1
ATOM 5886 C C . LYS A 1 757 ? -13.289 8.986 21.156 1.00 94.69 757 LYS A C 1
ATOM 5888 O O . LYS A 1 757 ? -13.171 8.929 22.371 1.00 94.69 757 LYS A O 1
ATOM 5893 N N . ALA A 1 758 ? -13.990 8.093 20.455 1.00 93.69 758 ALA A N 1
ATOM 5894 C CA . ALA A 1 758 ? -14.723 6.993 21.080 1.00 93.69 758 ALA A CA 1
ATOM 5895 C C . ALA A 1 758 ? -13.804 5.997 21.815 1.00 93.69 758 ALA A C 1
ATOM 5897 O O . ALA A 1 758 ? -14.230 5.407 22.800 1.00 93.69 758 ALA A O 1
ATOM 5898 N N . SER A 1 759 ? -12.554 5.824 21.368 1.00 94.62 759 SER A N 1
ATOM 5899 C CA . SER A 1 759 ? -11.573 4.949 22.028 1.00 94.62 759 SER A CA 1
ATOM 5900 C C . SER A 1 759 ? -11.023 5.575 23.318 1.00 94.62 759 SER A C 1
ATOM 5902 O O . SER A 1 759 ? -10.984 4.895 24.341 1.00 94.62 759 SER A O 1
ATOM 5904 N N . SER A 1 760 ? -10.677 6.870 23.305 1.00 93.75 760 SER A N 1
ATOM 5905 C CA . SER A 1 760 ? -10.266 7.613 24.510 1.00 93.75 760 SER A CA 1
ATOM 5906 C C . SER A 1 760 ? -11.399 7.741 25.534 1.00 93.75 760 SER A C 1
ATOM 5908 O O . SER A 1 760 ? -11.192 7.476 26.713 1.00 93.75 760 SER A O 1
ATOM 5910 N N . GLU A 1 761 ? -12.613 8.092 25.101 1.00 93.62 761 GLU A N 1
ATOM 5911 C CA . GLU A 1 761 ? -13.771 8.224 26.000 1.00 93.62 761 GLU A CA 1
ATOM 5912 C C . GLU A 1 761 ? -14.170 6.869 26.610 1.00 93.62 761 GLU A C 1
ATOM 5914 O O . GLU A 1 761 ? -14.449 6.781 27.808 1.00 93.62 761 GLU A O 1
ATOM 5919 N N . ALA A 1 762 ? -14.093 5.783 25.829 1.00 93.56 762 ALA A N 1
ATOM 5920 C CA . ALA A 1 762 ? -14.262 4.435 26.360 1.00 93.56 762 ALA A CA 1
ATOM 5921 C C . ALA A 1 762 ? -13.160 4.054 27.359 1.00 93.56 762 ALA A C 1
ATOM 5923 O O . ALA A 1 762 ? -13.474 3.442 28.376 1.00 93.56 762 ALA A O 1
ATOM 5924 N N . HIS A 1 763 ? -11.897 4.430 27.121 1.00 92.94 763 HIS A N 1
ATOM 5925 C CA . HIS A 1 763 ? -10.827 4.231 28.100 1.00 92.94 763 HIS A CA 1
ATOM 5926 C C . HIS A 1 763 ? -11.133 4.947 29.423 1.00 92.94 763 HIS A C 1
ATOM 5928 O O . HIS A 1 763 ? -11.138 4.300 30.468 1.00 92.94 763 HIS A O 1
ATOM 5934 N N . GLU A 1 764 ? -11.410 6.256 29.394 1.00 92.31 764 GLU A N 1
ATOM 5935 C CA . GLU A 1 764 ? -11.686 7.049 30.604 1.00 92.31 764 GLU A CA 1
ATOM 5936 C C . GLU A 1 764 ? -12.853 6.451 31.406 1.00 92.31 764 GLU A C 1
ATOM 5938 O O . GLU A 1 764 ? -12.772 6.281 32.626 1.00 92.31 764 GLU A O 1
ATOM 5943 N N . THR A 1 765 ? -13.904 6.043 30.697 1.00 91.81 765 THR A N 1
ATOM 5944 C CA . THR A 1 765 ? -15.120 5.461 31.268 1.00 91.81 765 THR A CA 1
ATOM 5945 C C . THR A 1 765 ? -14.882 4.065 31.870 1.00 91.81 765 THR A C 1
ATOM 5947 O O . THR A 1 765 ? -15.290 3.800 33.004 1.00 91.81 765 THR A O 1
ATOM 5950 N N . LEU A 1 766 ? -14.160 3.176 31.174 1.00 92.44 766 LEU A N 1
ATOM 5951 C CA . LEU A 1 766 ? -13.779 1.848 31.683 1.00 92.44 766 LEU A CA 1
ATOM 5952 C C . LEU A 1 766 ? -12.813 1.939 32.877 1.00 92.44 766 LEU A C 1
ATOM 5954 O O . LEU A 1 766 ? -12.968 1.203 33.854 1.00 92.44 766 LEU A O 1
ATOM 5958 N N . ALA A 1 767 ? -11.849 2.861 32.825 1.00 89.75 767 ALA A N 1
ATOM 5959 C CA . ALA A 1 767 ? -10.906 3.124 33.907 1.00 89.75 767 ALA A CA 1
ATOM 5960 C C . ALA A 1 767 ? -11.621 3.632 35.171 1.00 89.75 767 ALA A C 1
ATOM 5962 O O . ALA A 1 767 ? -11.340 3.150 36.270 1.00 89.75 767 ALA A O 1
ATOM 5963 N N . GLY A 1 768 ? -12.591 4.543 35.016 1.00 87.69 768 GLY A N 1
ATOM 5964 C CA . GLY A 1 768 ? -13.448 5.021 36.106 1.00 87.69 768 GLY A CA 1
ATOM 5965 C C . GLY A 1 768 ? -14.295 3.914 36.747 1.00 87.69 768 GLY A C 1
ATOM 5966 O O . GLY A 1 768 ? -14.480 3.907 37.963 1.00 87.69 768 GLY A O 1
ATOM 5967 N N . ALA A 1 769 ? -14.736 2.930 35.958 1.00 87.62 769 ALA A N 1
ATOM 5968 C CA . ALA A 1 769 ? -15.437 1.736 36.439 1.00 87.62 769 ALA A CA 1
ATOM 5969 C C . ALA A 1 769 ? -14.512 0.634 37.005 1.00 87.62 769 ALA A C 1
ATOM 5971 O O . ALA A 1 769 ? -14.997 -0.440 37.364 1.00 87.62 769 ALA A O 1
ATOM 5972 N N . LEU A 1 770 ? -13.197 0.880 37.097 1.00 87.88 770 LEU A N 1
ATOM 5973 C CA . LEU A 1 770 ? -12.174 -0.082 37.534 1.00 87.88 770 LEU A CA 1
ATOM 5974 C C . LEU A 1 770 ? -12.145 -1.384 36.706 1.00 87.88 770 LEU A C 1
ATOM 5976 O O . LEU A 1 770 ? -11.729 -2.431 37.209 1.00 87.88 770 LEU A O 1
ATOM 5980 N N . PHE A 1 771 ? -12.565 -1.326 35.438 1.00 89.00 771 PHE A N 1
ATOM 5981 C CA . PHE A 1 771 ? -12.490 -2.453 34.509 1.00 89.00 771 PHE A CA 1
ATOM 5982 C C . PHE A 1 771 ? -11.027 -2.798 34.194 1.00 89.00 771 PHE A C 1
ATOM 5984 O O . PHE A 1 771 ? -10.202 -1.905 33.994 1.00 89.00 771 PHE A O 1
ATOM 5991 N N . THR A 1 772 ? -10.695 -4.091 34.142 1.00 89.50 772 THR A N 1
ATOM 5992 C CA . THR A 1 772 ? -9.320 -4.554 33.904 1.00 89.50 772 THR A CA 1
ATOM 5993 C C . THR A 1 772 ? -9.257 -5.829 33.086 1.00 89.50 772 THR A C 1
ATOM 5995 O O . THR A 1 772 ? -10.091 -6.713 33.266 1.00 89.50 772 THR A O 1
ATOM 5998 N N . VAL A 1 773 ? -8.199 -5.954 32.290 1.00 88.88 773 VAL A N 1
ATOM 5999 C CA . VAL A 1 773 ? -7.877 -7.119 31.454 1.00 88.88 773 VAL A CA 1
ATOM 6000 C C . VAL A 1 773 ? -6.388 -7.463 31.538 1.00 88.88 773 VAL A C 1
ATOM 6002 O O . VAL A 1 773 ? -5.554 -6.634 31.914 1.00 88.88 773 VAL A O 1
ATOM 6005 N N . THR A 1 774 ? -6.048 -8.695 31.171 1.00 87.12 774 THR A N 1
ATOM 6006 C CA . THR A 1 774 ? -4.682 -9.223 31.066 1.00 87.12 774 THR A CA 1
ATOM 6007 C C . THR A 1 774 ? -4.265 -9.436 29.599 1.00 87.12 774 THR A C 1
ATOM 6009 O O . THR A 1 774 ? -5.111 -9.451 28.701 1.00 87.12 774 THR A O 1
ATOM 6012 N N . PRO A 1 775 ? -2.967 -9.656 29.311 1.00 84.44 775 PRO A N 1
ATOM 6013 C CA . PRO A 1 775 ? -2.520 -10.061 27.976 1.00 84.44 775 PRO A CA 1
ATOM 6014 C C . PRO A 1 775 ? -3.112 -11.396 27.486 1.00 84.44 775 PRO A C 1
ATOM 6016 O O . PRO A 1 775 ? -3.221 -11.600 26.278 1.00 84.44 775 PRO A O 1
ATOM 6019 N N . GLU A 1 776 ? -3.511 -12.294 28.395 1.00 84.25 776 GLU A N 1
ATOM 6020 C CA . GLU A 1 776 ? -4.183 -13.556 28.055 1.00 84.25 776 GLU A CA 1
ATOM 6021 C C . GLU A 1 776 ? -5.644 -13.313 27.639 1.00 84.25 776 GLU A C 1
ATOM 6023 O O . GLU A 1 776 ? -6.097 -13.881 26.644 1.00 84.25 776 GLU A O 1
ATOM 6028 N N . ASP A 1 777 ? -6.339 -12.374 28.292 1.00 87.25 777 ASP A N 1
ATOM 6029 C CA . ASP A 1 777 ? -7.676 -11.923 27.874 1.00 87.25 777 ASP A CA 1
ATOM 6030 C C . ASP A 1 777 ? -7.661 -11.267 26.484 1.00 87.25 777 ASP A C 1
ATOM 6032 O O . ASP A 1 777 ? -8.653 -11.341 25.768 1.00 87.25 777 ASP A O 1
ATOM 6036 N N . ILE A 1 778 ? -6.543 -10.664 26.055 1.00 87.00 778 ILE A N 1
ATOM 6037 C CA . ILE A 1 778 ? -6.389 -10.140 24.684 1.00 87.00 778 ILE A CA 1
ATOM 6038 C C . ILE A 1 778 ? -6.205 -11.261 23.648 1.00 87.00 778 ILE A C 1
ATOM 6040 O O . ILE A 1 778 ? -6.729 -11.163 22.535 1.00 87.00 778 ILE A O 1
ATOM 6044 N N . GLN A 1 779 ? -5.498 -12.341 23.989 1.00 84.62 779 GLN A N 1
ATOM 6045 C CA . GLN A 1 779 ? -5.372 -13.505 23.100 1.00 84.62 779 GLN A CA 1
ATOM 6046 C C . GLN A 1 779 ? -6.711 -14.248 22.982 1.00 84.62 779 GLN A C 1
ATOM 6048 O O . GLN A 1 779 ? -7.133 -14.602 21.880 1.00 84.62 779 GLN A O 1
ATOM 6053 N N . ASN A 1 780 ? -7.428 -14.380 24.100 1.00 86.62 780 ASN A N 1
ATOM 6054 C CA . ASN A 1 780 ? -8.729 -15.044 24.203 1.00 86.62 780 ASN A CA 1
ATOM 6055 C C . ASN A 1 780 ? -9.921 -14.064 24.110 1.00 86.62 780 ASN A C 1
ATOM 6057 O O . ASN A 1 780 ? -11.033 -14.386 24.515 1.00 86.62 780 ASN A O 1
ATOM 6061 N N . ILE A 1 781 ? -9.731 -12.872 23.529 1.00 87.75 781 ILE A N 1
ATOM 6062 C CA . ILE A 1 781 ? -10.699 -11.749 23.560 1.00 87.75 781 ILE A CA 1
ATOM 6063 C C . ILE A 1 781 ? -12.061 -12.039 22.902 1.00 87.75 781 ILE A C 1
ATOM 6065 O O . ILE A 1 781 ? -13.031 -11.313 23.095 1.00 87.75 781 ILE A O 1
ATOM 6069 N N . ASN A 1 782 ? -12.148 -13.101 22.101 1.00 87.94 782 ASN A N 1
ATOM 6070 C CA . ASN A 1 782 ? -13.409 -13.578 21.529 1.00 87.94 782 ASN A CA 1
ATOM 6071 C C . ASN A 1 782 ? -14.282 -14.349 22.530 1.00 87.94 782 ASN A C 1
ATOM 6073 O O . ASN A 1 782 ? -15.445 -14.603 22.233 1.00 87.94 782 ASN A O 1
ATOM 6077 N N . ASP A 1 783 ? -13.712 -14.742 23.665 1.00 84.31 783 ASP A N 1
ATOM 6078 C CA . ASP A 1 783 ? -14.316 -15.650 24.634 1.00 84.31 783 ASP A CA 1
ATOM 6079 C C . ASP A 1 783 ? -14.669 -14.897 25.949 1.00 84.31 783 ASP A C 1
ATOM 6081 O O . ASP A 1 783 ? -15.060 -15.503 26.948 1.00 84.31 783 ASP A O 1
ATOM 6085 N N . ILE A 1 784 ? -14.582 -13.554 25.937 1.00 76.00 784 ILE A N 1
ATOM 6086 C CA . ILE A 1 784 ? -15.053 -12.664 27.011 1.00 76.00 784 ILE A CA 1
ATOM 6087 C C . ILE A 1 784 ? -16.572 -12.794 27.148 1.00 76.00 784 ILE A C 1
ATOM 6089 O O . ILE A 1 784 ? -17.326 -12.532 26.210 1.00 76.00 784 ILE A O 1
ATOM 6093 N N . SER A 1 785 ? -17.016 -13.172 28.346 1.00 67.25 785 SER A N 1
ATOM 6094 C CA . SER A 1 785 ? -18.422 -13.462 28.624 1.00 67.25 785 SER A CA 1
ATOM 6095 C C . SER A 1 785 ? -19.325 -12.239 28.424 1.00 67.25 785 SER A C 1
ATOM 6097 O O . SER A 1 785 ? -19.191 -11.221 29.115 1.00 67.25 785 SER A O 1
ATOM 6099 N N . VAL A 1 786 ? -20.279 -12.378 27.501 1.00 69.56 786 VAL A N 1
ATOM 6100 C CA . VAL A 1 786 ? -21.438 -11.492 27.356 1.00 69.56 786 VAL A CA 1
ATOM 6101 C C . VAL A 1 786 ? -22.415 -11.811 28.500 1.00 69.56 786 VAL A C 1
ATOM 6103 O O . VAL A 1 786 ? -22.840 -12.961 28.619 1.00 69.56 786 VAL A O 1
ATOM 6106 N N . PRO A 1 787 ? -22.776 -10.835 29.356 1.00 67.62 787 PRO A N 1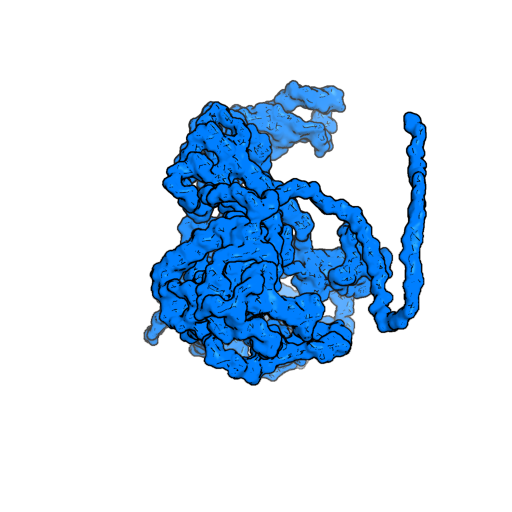
ATOM 6107 C CA . PRO A 1 787 ? -23.749 -11.038 30.432 1.00 67.62 787 PRO A CA 1
ATOM 6108 C C . PRO A 1 787 ? -25.106 -11.604 29.960 1.00 67.62 787 PRO A C 1
ATOM 6110 O O . PRO A 1 787 ? -25.481 -11.408 28.801 1.00 67.62 787 PRO A O 1
ATOM 6113 N N . PRO A 1 788 ? -25.879 -12.277 30.842 1.00 72.00 788 PRO A N 1
ATOM 6114 C CA . PRO A 1 788 ? -27.179 -12.844 30.485 1.00 72.00 788 PRO A CA 1
ATOM 6115 C C . PRO A 1 788 ? -28.114 -11.780 29.912 1.00 72.00 788 PRO A C 1
ATOM 6117 O O . PRO A 1 788 ? -28.342 -10.749 30.547 1.00 72.00 788 PRO A O 1
ATOM 6120 N N . LEU A 1 789 ? -28.681 -12.042 28.727 1.00 68.94 789 LEU A N 1
ATOM 6121 C CA . LEU A 1 789 ? -29.351 -11.016 27.920 1.00 68.94 789 LEU A CA 1
ATOM 6122 C C . LEU A 1 789 ? -30.390 -10.201 28.693 1.00 68.94 789 LEU A C 1
ATOM 6124 O O . LEU A 1 789 ? -30.552 -9.011 28.450 1.00 68.94 789 LEU A O 1
ATOM 6128 N N . GLU A 1 790 ? -31.151 -10.847 29.579 1.00 66.19 790 GLU A N 1
ATOM 6129 C CA . GLU A 1 790 ? -32.168 -10.261 30.476 1.00 66.19 790 GLU A CA 1
ATOM 6130 C C . GLU A 1 790 ? -31.705 -9.023 31.253 1.00 66.19 790 GLU A C 1
ATOM 6132 O O . GLU A 1 790 ? -32.542 -8.204 31.618 1.00 66.19 790 GLU A O 1
ATOM 6137 N N . GLN A 1 791 ? -30.399 -8.867 31.469 1.00 66.44 791 GLN A N 1
ATOM 6138 C CA . GLN A 1 791 ? -29.819 -7.795 32.275 1.00 66.44 791 GLN A CA 1
ATOM 6139 C C . GLN A 1 791 ? -29.502 -6.523 31.468 1.00 66.44 791 GLN A C 1
ATOM 6141 O O . GLN A 1 791 ? -29.282 -5.478 32.073 1.00 66.44 791 GLN A O 1
ATOM 6146 N N . PHE A 1 792 ? -29.505 -6.585 30.129 1.00 71.50 792 PHE A N 1
ATOM 6147 C CA . PHE A 1 792 ? -29.156 -5.437 29.286 1.00 71.50 792 PHE A CA 1
ATOM 6148 C C . PHE A 1 792 ? -30.268 -4.391 29.167 1.00 71.50 792 PHE A C 1
ATOM 6150 O O . PHE A 1 792 ? -31.427 -4.705 28.869 1.00 71.50 792 PHE A O 1
ATOM 6157 N N . ALA A 1 793 ? -29.861 -3.128 29.273 1.00 77.19 793 ALA A N 1
ATOM 6158 C CA . ALA A 1 793 ? -30.622 -1.975 28.828 1.00 77.19 793 ALA A CA 1
ATOM 6159 C C . ALA A 1 793 ? -30.810 -1.985 27.299 1.00 77.19 793 ALA A C 1
ATOM 6161 O O . ALA A 1 793 ? -30.052 -2.598 26.543 1.00 77.19 793 ALA A O 1
ATOM 6162 N N . GLN A 1 794 ? -31.821 -1.256 26.822 1.00 76.44 794 GLN A N 1
ATOM 6163 C CA . GLN A 1 794 ? -32.164 -1.220 25.396 1.00 76.44 794 GLN A CA 1
ATOM 6164 C C . GLN A 1 794 ? -31.016 -0.693 24.512 1.00 76.44 794 GLN A C 1
ATOM 6166 O O . GLN A 1 794 ? -30.822 -1.168 23.396 1.00 76.44 794 GLN A O 1
ATOM 6171 N N . GLU A 1 795 ? -30.228 0.246 25.031 1.00 80.81 795 GLU A N 1
ATOM 6172 C CA . GLU A 1 795 ? -29.071 0.830 24.349 1.00 80.81 795 GLU A CA 1
ATOM 6173 C C . GLU A 1 795 ? -27.912 -0.172 24.184 1.00 80.81 795 GLU A C 1
ATOM 6175 O O . GLU A 1 795 ? -27.346 -0.308 23.099 1.00 80.81 795 GLU A O 1
ATOM 6180 N N . GLU A 1 796 ? -27.618 -0.952 25.229 1.00 85.44 796 GLU A N 1
ATOM 6181 C CA . GLU A 1 796 ? -26.609 -2.020 25.208 1.00 85.44 796 GLU A CA 1
ATOM 6182 C C . GLU A 1 796 ? -26.993 -3.116 24.204 1.00 85.44 796 GLU A C 1
ATOM 6184 O O . GLU A 1 796 ? -26.162 -3.572 23.417 1.00 85.44 796 GLU A O 1
ATOM 6189 N N . ALA A 1 797 ? -28.277 -3.489 24.172 1.00 83.69 797 ALA A N 1
ATOM 6190 C CA . ALA A 1 797 ? -28.817 -4.436 23.202 1.00 83.69 797 ALA A CA 1
ATOM 6191 C C . ALA A 1 797 ? -28.679 -3.935 21.750 1.00 83.69 797 ALA A C 1
ATOM 6193 O O . ALA A 1 797 ? -28.370 -4.723 20.853 1.00 83.69 797 ALA A O 1
ATOM 6194 N N . GLU A 1 798 ? -28.876 -2.638 21.497 1.00 85.06 798 GLU A N 1
ATOM 6195 C CA . GLU A 1 798 ? -28.691 -2.040 20.168 1.00 85.06 798 GLU A CA 1
ATOM 6196 C C . GLU A 1 798 ? -27.217 -1.984 19.745 1.00 85.06 798 GLU A C 1
ATOM 6198 O O . GLU A 1 798 ? -26.912 -2.270 18.583 1.00 85.06 798 GLU A O 1
ATOM 6203 N N . ILE A 1 799 ? -26.293 -1.721 20.676 1.00 89.75 799 ILE A N 1
ATOM 6204 C CA . ILE A 1 799 ? -24.849 -1.823 20.419 1.00 89.75 799 ILE A CA 1
ATOM 6205 C C . ILE A 1 799 ? -24.452 -3.262 20.095 1.00 89.75 799 ILE A C 1
ATOM 6207 O O . ILE A 1 799 ? -23.838 -3.479 19.055 1.00 89.75 799 ILE A O 1
ATOM 6211 N N . LEU A 1 800 ? -24.833 -4.251 20.909 1.00 89.62 800 LEU A N 1
ATOM 6212 C CA . LEU A 1 800 ? -24.486 -5.660 20.671 1.00 89.62 800 LEU A CA 1
ATOM 6213 C C . LEU A 1 800 ? -25.019 -6.170 19.320 1.00 89.62 800 LEU A C 1
ATOM 6215 O O . LEU A 1 800 ? -24.305 -6.853 18.585 1.00 89.62 800 LEU A O 1
ATOM 6219 N N . LEU A 1 801 ? -26.240 -5.773 18.942 1.00 89.25 801 LEU A N 1
ATOM 6220 C CA . LEU A 1 801 ? -26.810 -6.070 17.624 1.00 89.25 801 LEU A CA 1
ATOM 6221 C C . LEU A 1 801 ? -26.073 -5.360 16.473 1.00 89.25 801 LEU A C 1
ATOM 6223 O O . LEU A 1 801 ? -25.957 -5.933 15.389 1.00 89.25 801 LEU A O 1
ATOM 6227 N N . SER A 1 802 ? -25.578 -4.136 16.687 1.00 92.69 802 SER A N 1
ATOM 6228 C CA . SER A 1 802 ? -24.763 -3.392 15.712 1.00 92.69 802 SER A CA 1
ATOM 6229 C C . SER A 1 802 ? -23.367 -4.011 15.551 1.00 92.69 802 SER A C 1
ATOM 6231 O O . SER A 1 802 ? -22.876 -4.167 14.431 1.00 92.69 802 SER A O 1
ATOM 6233 N N . VAL A 1 803 ? -22.758 -4.442 16.660 1.00 94.56 803 VAL A N 1
ATOM 6234 C CA . VAL A 1 803 ? -21.467 -5.139 16.726 1.00 94.56 803 VAL A CA 1
ATOM 6235 C C . VAL A 1 803 ? -21.529 -6.461 15.962 1.00 94.56 803 VAL A C 1
ATOM 6237 O O . VAL A 1 803 ? -20.770 -6.625 15.010 1.00 94.56 803 VAL A O 1
ATOM 6240 N N . ASP A 1 804 ? -22.456 -7.367 16.292 1.00 92.94 804 ASP A N 1
ATOM 6241 C CA . ASP A 1 804 ? -22.556 -8.678 15.627 1.00 92.94 804 ASP A CA 1
ATOM 6242 C C . ASP A 1 804 ? -22.853 -8.542 14.120 1.00 92.94 804 ASP A C 1
ATOM 6244 O O . ASP A 1 804 ? -22.193 -9.169 13.287 1.00 92.94 804 ASP A O 1
ATOM 6248 N N . ALA A 1 805 ? -23.759 -7.629 13.745 1.00 92.88 805 ALA A N 1
ATOM 6249 C CA . ALA A 1 805 ? -24.048 -7.333 12.342 1.00 92.88 805 ALA A CA 1
ATOM 6250 C C . ALA A 1 805 ? -22.827 -6.776 11.584 1.00 92.88 805 ALA A C 1
ATOM 6252 O O . ALA A 1 805 ? -22.626 -7.119 10.416 1.00 92.88 805 ALA A O 1
ATOM 6253 N N . THR A 1 806 ? -21.997 -5.955 12.238 1.00 96.94 806 THR A N 1
ATOM 6254 C CA . THR A 1 806 ? -20.765 -5.411 11.644 1.00 96.94 806 THR A CA 1
ATOM 6255 C C . THR A 1 806 ? -19.687 -6.488 11.523 1.00 96.94 806 THR A C 1
ATOM 6257 O O . THR A 1 806 ? -19.085 -6.610 10.457 1.00 96.94 806 THR A O 1
ATOM 6260 N N . ILE A 1 807 ? -19.491 -7.333 12.546 1.00 96.19 807 ILE A N 1
ATOM 6261 C CA . ILE A 1 807 ? -18.590 -8.498 12.474 1.00 96.19 807 ILE A CA 1
ATOM 6262 C C . ILE A 1 807 ? -18.981 -9.382 11.293 1.00 96.19 807 ILE A C 1
ATOM 6264 O O . ILE A 1 807 ? -18.120 -9.726 10.482 1.00 96.19 807 ILE A O 1
ATOM 6268 N N . LYS A 1 808 ? -20.271 -9.715 11.166 1.00 94.06 808 LYS A N 1
ATOM 6269 C CA . LYS A 1 808 ? -20.782 -10.536 10.069 1.00 94.06 808 LYS A CA 1
ATOM 6270 C C . LYS A 1 808 ? -20.491 -9.899 8.707 1.00 94.06 808 LYS A C 1
ATOM 6272 O O . LYS A 1 808 ? -19.764 -10.495 7.917 1.00 94.06 808 LYS A O 1
ATOM 6277 N N . SER A 1 809 ? -20.986 -8.681 8.469 1.00 93.44 809 SER A N 1
ATOM 6278 C CA . SER A 1 809 ? -20.853 -7.982 7.179 1.00 93.44 809 SER A CA 1
ATOM 6279 C C . SER A 1 809 ? -19.390 -7.823 6.743 1.00 93.44 809 SER A C 1
ATOM 6281 O O . SER A 1 809 ? -19.021 -8.161 5.616 1.00 93.44 809 SER A O 1
ATOM 6283 N N . VAL A 1 810 ? -18.520 -7.380 7.660 1.00 94.38 810 VAL A N 1
ATOM 6284 C CA . VAL A 1 810 ? -17.099 -7.165 7.360 1.00 94.38 810 VAL A CA 1
ATOM 6285 C C . VAL A 1 810 ? -16.360 -8.486 7.144 1.00 94.38 810 VAL A C 1
ATOM 6287 O O . VAL A 1 810 ? -15.515 -8.563 6.254 1.00 94.38 810 VAL A O 1
ATOM 6290 N N . THR A 1 811 ? -16.691 -9.545 7.889 1.00 92.75 811 THR A N 1
ATOM 6291 C CA . THR A 1 811 ? -16.055 -10.862 7.716 1.00 92.75 811 THR A CA 1
ATOM 6292 C C . THR A 1 811 ? -16.472 -11.534 6.408 1.00 92.75 811 THR A C 1
ATOM 6294 O O . THR A 1 811 ? -15.606 -12.046 5.702 1.00 92.75 811 THR A O 1
ATOM 6297 N N . GLU A 1 812 ? -17.762 -11.508 6.060 1.00 87.38 812 GLU A N 1
ATOM 6298 C CA . GLU A 1 812 ? -18.281 -12.048 4.792 1.00 87.38 812 GLU A CA 1
ATOM 6299 C C . GLU A 1 812 ? -17.694 -11.278 3.593 1.00 87.38 812 GLU A C 1
ATOM 6301 O O . GLU A 1 812 ? -17.241 -11.883 2.621 1.00 87.38 812 GLU A O 1
ATOM 6306 N N . CYS A 1 813 ? -17.569 -9.947 3.683 1.00 83.69 813 CYS A N 1
ATOM 6307 C CA . CYS A 1 813 ? -16.884 -9.158 2.657 1.00 83.69 813 CYS A CA 1
ATOM 6308 C C . CYS A 1 813 ? -15.387 -9.505 2.541 1.00 83.69 813 CYS A C 1
ATOM 6310 O O . CYS A 1 813 ? -14.912 -9.801 1.448 1.00 83.69 813 CYS A O 1
ATOM 6312 N N . MET A 1 814 ? -14.632 -9.498 3.645 1.00 84.25 814 MET A N 1
ATOM 6313 C CA . MET A 1 814 ? -13.180 -9.745 3.630 1.00 84.25 814 MET A CA 1
ATOM 6314 C C . MET A 1 814 ? -12.809 -11.177 3.211 1.00 84.25 814 MET A C 1
ATOM 6316 O O . MET A 1 814 ? -11.713 -11.410 2.693 1.00 84.25 814 MET A O 1
ATOM 6320 N N . ARG A 1 815 ? -13.698 -12.149 3.451 1.00 81.50 815 ARG A N 1
ATOM 6321 C CA . ARG A 1 815 ? -13.468 -13.566 3.147 1.00 81.50 815 ARG A CA 1
ATOM 6322 C C . ARG A 1 815 ? -13.982 -13.977 1.773 1.00 81.50 815 ARG A C 1
ATOM 6324 O O . ARG A 1 815 ? -13.229 -14.618 1.042 1.00 81.50 815 ARG A O 1
ATOM 6331 N N . ASP A 1 816 ? -15.233 -13.637 1.473 1.00 74.25 816 ASP A N 1
ATOM 6332 C CA . ASP A 1 816 ? -16.036 -14.292 0.437 1.00 74.25 816 ASP A CA 1
ATOM 6333 C C . ASP A 1 816 ? -16.426 -13.329 -0.705 1.00 74.25 816 ASP A C 1
ATOM 6335 O O . ASP A 1 816 ? -16.708 -13.775 -1.814 1.00 74.25 816 ASP A O 1
ATOM 6339 N N . SER A 1 817 ? -16.404 -12.007 -0.473 1.00 71.94 817 SER A N 1
ATOM 6340 C CA . SER A 1 817 ? -16.685 -10.988 -1.503 1.00 71.94 817 SER A CA 1
ATOM 6341 C C . SER A 1 817 ? -15.831 -9.711 -1.349 1.00 71.94 817 SER A C 1
ATOM 6343 O O . SER A 1 817 ? -16.350 -8.625 -1.057 1.00 71.94 817 SER A O 1
ATOM 6345 N N . PRO A 1 818 ? -14.501 -9.785 -1.571 1.00 72.31 818 PRO A N 1
ATOM 6346 C CA . PRO A 1 818 ? -13.589 -8.647 -1.399 1.00 72.31 818 PRO A CA 1
ATOM 6347 C C . PRO A 1 818 ? -13.756 -7.543 -2.458 1.00 72.31 818 PRO A C 1
ATOM 6349 O O . PRO A 1 818 ? -13.070 -6.526 -2.404 1.00 72.31 818 PRO A O 1
ATOM 6352 N N . TYR A 1 819 ? -14.690 -7.695 -3.402 1.00 66.94 819 TYR A N 1
ATOM 6353 C CA . TYR A 1 819 ? -15.116 -6.611 -4.289 1.00 66.94 819 TYR A CA 1
ATOM 6354 C C . TYR A 1 819 ? -15.838 -5.478 -3.534 1.00 66.94 819 TYR A C 1
ATOM 6356 O O . TYR A 1 819 ? -15.806 -4.331 -3.980 1.00 66.94 819 TYR A O 1
ATOM 6364 N N . GLY A 1 820 ? -16.441 -5.776 -2.375 1.00 73.19 820 GLY A N 1
ATOM 6365 C CA . GLY A 1 820 ? -17.251 -4.846 -1.581 1.00 73.19 820 GLY A CA 1
ATOM 6366 C C . GLY A 1 820 ? -16.514 -4.015 -0.524 1.00 73.19 820 GLY A C 1
ATOM 6367 O O . GLY A 1 820 ? -17.168 -3.520 0.385 1.00 73.19 820 GLY A O 1
ATOM 6368 N N . LEU A 1 821 ? -15.186 -3.840 -0.577 1.00 81.38 821 LEU A N 1
ATOM 6369 C CA . LEU A 1 821 ? -14.425 -3.174 0.507 1.00 81.38 821 LEU A CA 1
ATOM 6370 C C . LEU A 1 821 ? -14.899 -1.743 0.863 1.00 81.38 821 LEU A C 1
ATOM 6372 O O . LEU A 1 821 ? -14.653 -1.273 1.975 1.00 81.38 821 LEU A O 1
ATOM 6376 N N . ASN A 1 822 ? -15.646 -1.070 -0.015 1.00 83.56 822 ASN A N 1
ATOM 6377 C CA . ASN A 1 822 ? -16.302 0.207 0.274 1.00 83.56 822 ASN A CA 1
ATOM 6378 C C . ASN A 1 822 ? -17.495 0.089 1.252 1.00 83.56 822 ASN A C 1
ATOM 6380 O O . ASN A 1 822 ? -17.788 1.036 1.995 1.00 83.56 822 ASN A O 1
ATOM 6384 N N . THR A 1 823 ? -18.177 -1.061 1.309 1.00 84.94 823 THR A N 1
ATOM 6385 C CA . THR A 1 823 ? -19.227 -1.317 2.310 1.00 84.94 823 THR A CA 1
ATOM 6386 C C . THR A 1 823 ? -18.630 -1.529 3.697 1.00 84.94 823 THR A C 1
ATOM 6388 O O . THR A 1 823 ? -19.206 -1.037 4.661 1.00 84.94 823 THR A O 1
ATOM 6391 N N . VAL A 1 824 ? -17.432 -2.119 3.806 1.00 92.25 824 VAL A N 1
ATOM 6392 C CA . VAL A 1 824 ? -16.709 -2.251 5.085 1.00 92.25 824 VAL A CA 1
ATOM 6393 C C . VAL A 1 824 ? -16.469 -0.884 5.725 1.00 92.25 824 VAL A C 1
ATOM 6395 O O . VAL A 1 824 ? -16.823 -0.681 6.884 1.00 92.25 824 VAL A O 1
ATOM 6398 N N . ILE A 1 825 ? -15.959 0.094 4.965 1.00 93.69 825 ILE A N 1
ATOM 6399 C CA . ILE A 1 825 ? -15.806 1.481 5.447 1.00 93.69 825 ILE A CA 1
ATOM 6400 C C . ILE A 1 825 ? -17.150 2.053 5.920 1.00 93.69 825 ILE A C 1
ATOM 6402 O O . ILE A 1 825 ? -17.231 2.713 6.958 1.00 93.69 825 ILE A O 1
ATOM 6406 N N . SER A 1 826 ? -18.218 1.774 5.170 1.00 91.44 826 SER A N 1
ATOM 6407 C CA . SER A 1 826 ? -19.572 2.234 5.485 1.00 91.44 826 SER A CA 1
ATOM 6408 C C . SER A 1 826 ? -20.114 1.614 6.779 1.00 91.44 826 SER A C 1
ATOM 6410 O O . SER A 1 826 ? -20.765 2.311 7.554 1.00 91.44 826 SER A O 1
ATOM 6412 N N . ASP A 1 827 ? -19.845 0.334 7.034 1.00 95.50 827 ASP A N 1
ATOM 6413 C CA . ASP A 1 827 ? -20.318 -0.393 8.215 1.00 95.50 827 ASP A CA 1
ATOM 6414 C C . ASP A 1 827 ? -19.508 -0.041 9.466 1.00 95.50 827 ASP A C 1
ATOM 6416 O O . ASP A 1 827 ? -20.095 0.269 10.502 1.00 95.50 827 ASP A O 1
ATOM 6420 N N . LEU A 1 828 ? -18.181 0.077 9.352 1.00 97.69 828 LEU A N 1
ATOM 6421 C CA . LEU A 1 828 ? -17.341 0.610 10.429 1.00 97.69 828 LEU A CA 1
ATOM 6422 C C . LEU A 1 828 ? -17.724 2.060 10.773 1.00 97.69 828 LEU A C 1
ATOM 6424 O O . LEU A 1 828 ? -17.764 2.426 11.948 1.00 97.69 828 LEU A O 1
ATOM 6428 N N . THR A 1 829 ? -18.096 2.877 9.778 1.00 95.50 829 THR A N 1
ATOM 6429 C CA . THR A 1 829 ? -18.631 4.231 10.010 1.00 95.50 829 THR A CA 1
ATOM 6430 C C . THR A 1 829 ? -19.977 4.202 10.742 1.00 95.50 829 THR A C 1
ATOM 6432 O O . THR A 1 829 ? -20.191 5.031 11.628 1.00 95.50 829 THR A O 1
ATOM 6435 N N . LYS A 1 830 ? -20.880 3.256 10.430 1.00 95.00 830 LYS A N 1
ATOM 6436 C CA . LYS A 1 830 ? -22.148 3.077 11.168 1.00 95.00 830 LYS A CA 1
ATOM 6437 C C . LYS A 1 830 ? -21.880 2.693 12.621 1.00 95.00 830 LYS A C 1
ATOM 6439 O O . LYS A 1 830 ? -22.371 3.393 13.498 1.00 95.00 830 LYS A O 1
ATOM 6444 N N . LEU A 1 831 ? -21.054 1.673 12.870 1.00 96.06 831 LEU A N 1
ATOM 6445 C CA . LEU A 1 831 ? -20.696 1.232 14.222 1.00 96.06 831 LEU A CA 1
ATOM 6446 C C . LEU A 1 831 ? -20.034 2.362 15.030 1.00 96.06 831 LEU A C 1
ATOM 6448 O O . LEU A 1 831 ? -20.435 2.620 16.162 1.00 96.06 831 LEU A O 1
ATOM 6452 N N . THR A 1 832 ? -19.107 3.112 14.419 1.00 96.69 832 THR A N 1
ATOM 6453 C CA . THR A 1 832 ? -18.509 4.314 15.034 1.00 96.69 832 THR A CA 1
ATOM 6454 C C . THR A 1 832 ? -19.583 5.330 15.428 1.00 96.69 832 THR A C 1
ATOM 6456 O O . THR A 1 832 ? -19.531 5.884 16.520 1.00 96.69 832 THR A O 1
ATOM 6459 N N . ASN A 1 833 ? -20.565 5.583 14.556 1.00 92.44 833 ASN A N 1
ATOM 6460 C CA . ASN A 1 833 ? -21.638 6.539 14.830 1.00 92.44 833 ASN A CA 1
ATOM 6461 C C . ASN A 1 833 ? -22.624 6.033 15.898 1.00 92.44 833 ASN A C 1
ATOM 6463 O O . ASN A 1 833 ? -23.101 6.853 16.672 1.00 92.44 833 ASN A O 1
ATOM 6467 N N . THR A 1 834 ? -22.912 4.726 15.965 1.00 91.62 834 THR A N 1
ATOM 6468 C CA . THR A 1 834 ? -23.701 4.120 17.054 1.00 91.62 834 THR A CA 1
ATOM 6469 C C . THR A 1 834 ? -23.005 4.331 18.397 1.00 91.62 834 THR A C 1
ATOM 6471 O O . THR A 1 834 ? -23.635 4.787 19.342 1.00 91.62 834 THR A O 1
ATOM 6474 N N . LEU A 1 835 ? -21.695 4.071 18.464 1.00 91.56 835 LEU A N 1
ATOM 6475 C CA . LEU A 1 835 ? -20.911 4.223 19.691 1.00 91.56 835 LEU A CA 1
ATOM 6476 C C . LEU A 1 835 ? -20.743 5.697 20.087 1.00 91.56 835 LEU A C 1
ATOM 6478 O O . LEU A 1 835 ? -21.012 6.052 21.224 1.00 91.56 835 LEU A O 1
ATOM 6482 N N . SER A 1 836 ? -20.417 6.587 19.141 1.00 87.56 836 SER A N 1
ATOM 6483 C CA . SER A 1 836 ? -20.312 8.041 19.386 1.00 87.56 836 SER A CA 1
ATOM 6484 C C . SER A 1 836 ? -21.644 8.740 19.708 1.00 87.56 836 SER A C 1
ATOM 6486 O O . SER A 1 836 ? -21.638 9.938 19.990 1.00 87.56 836 SER A O 1
ATOM 6488 N N . ALA A 1 837 ? -22.778 8.044 19.593 1.00 83.75 837 ALA A N 1
ATOM 6489 C CA . ALA A 1 837 ? -24.100 8.538 19.977 1.00 83.75 837 ALA A CA 1
ATOM 6490 C C . ALA A 1 837 ? -24.588 7.952 21.313 1.00 83.75 837 ALA A C 1
ATOM 6492 O O . ALA A 1 837 ? -25.695 8.281 21.736 1.00 83.75 837 ALA A O 1
ATOM 6493 N N . SER A 1 838 ? -23.795 7.082 21.947 1.00 83.19 838 SER A N 1
ATOM 6494 C CA . SER A 1 838 ? -24.192 6.340 23.138 1.00 83.19 838 SER A CA 1
ATOM 6495 C C . SER A 1 838 ? -23.827 7.059 24.438 1.00 83.19 838 SER A C 1
ATOM 6497 O O . SER A 1 838 ? -22.783 7.700 24.540 1.00 83.19 838 SER A O 1
ATOM 6499 N N . SER A 1 839 ? -24.663 6.887 25.462 1.00 80.19 839 SER A N 1
ATOM 6500 C CA . SER A 1 839 ? -24.353 7.233 26.852 1.00 80.19 839 SER A CA 1
ATOM 6501 C C . SER A 1 839 ? -23.179 6.414 27.407 1.00 80.19 839 SER A C 1
ATOM 6503 O O . SER A 1 839 ? -22.379 6.932 28.187 1.00 80.19 839 SER A O 1
ATOM 6505 N N . LEU A 1 840 ? -23.019 5.168 26.943 1.00 78.12 840 LEU A N 1
ATOM 6506 C CA . LEU A 1 840 ? -22.064 4.189 27.469 1.00 78.12 840 LEU A CA 1
ATOM 6507 C C . LEU A 1 840 ? -20.602 4.574 27.242 1.00 78.12 840 LEU A C 1
ATOM 6509 O O . LEU A 1 840 ? -19.749 4.137 28.000 1.00 78.12 840 LEU A O 1
ATOM 6513 N N . THR A 1 841 ? -20.288 5.411 26.247 1.00 74.00 841 THR A N 1
ATOM 6514 C CA . THR A 1 841 ? -18.931 5.966 26.086 1.00 74.00 841 THR A CA 1
ATOM 6515 C C . THR A 1 841 ? -18.591 7.051 27.113 1.00 74.00 841 THR A C 1
ATOM 6517 O O . THR A 1 841 ? -17.475 7.551 27.087 1.00 74.00 841 THR A O 1
ATOM 6520 N N . THR A 1 842 ? -19.528 7.441 27.986 1.00 71.94 842 THR A N 1
ATOM 6521 C CA . THR A 1 842 ? -19.351 8.526 28.972 1.00 71.94 842 THR A CA 1
ATOM 6522 C C . THR A 1 842 ? -19.806 8.179 30.392 1.00 71.94 842 THR A C 1
ATOM 6524 O O . THR A 1 842 ? -19.227 8.683 31.349 1.00 71.94 842 THR A O 1
ATOM 6527 N N . GLU A 1 843 ? -20.827 7.332 30.559 1.00 75.50 843 GLU A N 1
ATOM 6528 C CA . GLU A 1 843 ? -21.352 6.909 31.862 1.00 75.50 843 GLU A CA 1
ATOM 6529 C C . GLU A 1 843 ? -21.709 5.412 31.825 1.00 75.50 843 GLU A C 1
ATOM 6531 O O . GLU A 1 843 ? -22.300 4.926 30.861 1.00 75.50 843 GLU A O 1
ATOM 6536 N N . LEU A 1 844 ? -21.370 4.666 32.883 1.00 79.38 844 LEU A N 1
ATOM 6537 C CA . LEU A 1 844 ? -21.677 3.236 33.014 1.00 79.38 844 LEU A CA 1
ATOM 6538 C C . LEU A 1 844 ? -22.652 2.996 34.166 1.00 79.38 844 LEU A C 1
ATOM 6540 O O . LEU A 1 844 ? -22.424 3.440 35.289 1.00 79.38 844 LEU A O 1
ATOM 6544 N N . SER A 1 845 ? -23.715 2.238 33.897 1.00 71.12 845 SER A N 1
ATOM 6545 C CA . SER A 1 845 ? -24.722 1.861 34.896 1.00 71.12 845 SER A CA 1
ATOM 6546 C C . SER A 1 845 ? -24.379 0.568 35.647 1.00 71.12 845 SER A C 1
ATOM 6548 O O . SER A 1 845 ? -24.898 0.340 36.740 1.00 71.12 845 SER A O 1
ATOM 6550 N N . SER A 1 846 ? -23.517 -0.290 35.086 1.00 74.50 846 SER A N 1
ATOM 6551 C CA . SER A 1 846 ? -23.149 -1.581 35.677 1.00 74.50 846 SER A CA 1
ATOM 6552 C C . SER A 1 846 ? -21.808 -2.134 35.166 1.00 74.50 846 SER A C 1
ATOM 6554 O O . SER A 1 846 ? -21.247 -1.668 34.175 1.00 74.50 846 SER A O 1
ATOM 6556 N N . THR A 1 847 ? -21.314 -3.204 35.795 1.00 73.69 847 THR A N 1
ATOM 6557 C CA . THR A 1 847 ? -20.173 -3.987 35.279 1.00 73.69 847 THR A CA 1
ATOM 6558 C C . THR A 1 847 ? -20.507 -4.710 33.966 1.00 73.69 847 THR A C 1
ATOM 6560 O O . THR A 1 847 ? -19.625 -4.899 33.134 1.00 73.69 847 THR A O 1
ATOM 6563 N N . ALA A 1 848 ? -21.777 -5.066 33.732 1.00 76.75 848 ALA A N 1
ATOM 6564 C CA . ALA A 1 848 ? -22.212 -5.643 32.458 1.00 76.75 848 ALA A CA 1
ATOM 6565 C C . ALA A 1 848 ? -22.034 -4.640 31.303 1.00 76.75 848 ALA A C 1
ATOM 6567 O O . ALA A 1 848 ? -21.529 -4.998 30.239 1.00 76.75 848 ALA A O 1
ATOM 6568 N N . SER A 1 849 ? -22.351 -3.371 31.564 1.00 83.25 849 SER A N 1
ATOM 6569 C CA . SER A 1 849 ? -22.156 -2.238 30.656 1.00 83.25 849 SER A CA 1
ATOM 6570 C C . SER A 1 849 ? -20.687 -2.068 30.248 1.00 83.25 849 SER A C 1
ATOM 6572 O O . SER A 1 849 ? -20.392 -1.811 29.081 1.00 83.25 849 SER A O 1
ATOM 6574 N N . ALA A 1 850 ? -19.754 -2.272 31.188 1.00 87.69 850 ALA A N 1
ATOM 6575 C CA . ALA A 1 850 ? -18.315 -2.193 30.927 1.00 87.69 850 ALA A CA 1
ATOM 6576 C C . ALA A 1 850 ? -17.853 -3.281 29.940 1.00 87.69 850 ALA A C 1
ATOM 6578 O O . ALA A 1 850 ? -17.152 -2.974 28.974 1.00 87.69 850 ALA A O 1
ATOM 6579 N N . ASN A 1 851 ? -18.313 -4.530 30.112 1.00 87.69 851 ASN A N 1
ATOM 6580 C CA . ASN A 1 851 ? -18.037 -5.607 29.153 1.00 87.69 851 ASN A CA 1
ATOM 6581 C C . ASN A 1 851 ? -18.557 -5.250 27.749 1.00 87.69 851 ASN A C 1
ATOM 6583 O O . ASN A 1 851 ? -17.828 -5.413 26.773 1.00 87.69 851 ASN A O 1
ATOM 6587 N N . VAL A 1 852 ? -19.790 -4.737 27.636 1.00 88.94 852 VAL A N 1
ATOM 6588 C CA . VAL A 1 852 ? -20.396 -4.358 26.343 1.00 88.94 852 VAL A CA 1
ATOM 6589 C C . VAL A 1 852 ? -19.590 -3.262 25.642 1.00 88.94 852 VAL A C 1
ATOM 6591 O O . VAL A 1 852 ? -19.271 -3.401 24.460 1.00 88.94 852 VAL A O 1
ATOM 6594 N N . LEU A 1 853 ? -19.214 -2.205 26.368 1.00 91.81 853 LEU A N 1
ATOM 6595 C CA . LEU A 1 853 ? -18.397 -1.104 25.853 1.00 91.81 853 LEU A CA 1
ATOM 6596 C C . LEU A 1 853 ? -17.025 -1.592 25.360 1.00 91.81 853 LEU A C 1
ATOM 6598 O O . LEU A 1 853 ? -16.625 -1.294 24.231 1.00 91.81 853 LEU A O 1
ATOM 6602 N N . TYR A 1 854 ? -16.324 -2.382 26.178 1.00 93.12 854 TYR A N 1
ATOM 6603 C CA . TYR A 1 854 ? -15.004 -2.917 25.845 1.00 93.12 854 TYR A CA 1
ATOM 6604 C C . TYR A 1 854 ? -15.049 -3.860 24.631 1.00 93.12 854 TYR A C 1
ATOM 6606 O O . TYR A 1 854 ? -14.245 -3.716 23.705 1.00 93.12 854 TYR A O 1
ATOM 6614 N N . ILE A 1 855 ? -16.027 -4.772 24.568 1.00 92.44 855 ILE A N 1
ATOM 6615 C CA . ILE A 1 855 ? -16.240 -5.650 23.406 1.00 92.44 855 ILE A CA 1
ATOM 6616 C C . ILE A 1 855 ? -16.509 -4.814 22.146 1.00 92.44 855 ILE A C 1
ATOM 6618 O O . ILE A 1 855 ? -15.896 -5.054 21.105 1.00 92.44 855 ILE A O 1
ATOM 6622 N N . ALA A 1 856 ? -17.379 -3.804 22.217 1.00 94.75 856 ALA A N 1
ATOM 6623 C CA . ALA A 1 856 ? -17.761 -3.026 21.042 1.00 94.75 856 ALA A CA 1
ATOM 6624 C C . ALA A 1 856 ? -16.601 -2.202 20.451 1.00 94.75 856 ALA A C 1
ATOM 6626 O O . ALA A 1 856 ? -16.418 -2.188 19.229 1.00 94.75 856 ALA A O 1
ATOM 6627 N N . ILE A 1 857 ? -15.787 -1.559 21.298 1.00 96.44 857 ILE A N 1
ATOM 6628 C CA . ILE A 1 857 ? -14.618 -0.787 20.848 1.00 96.44 857 ILE A CA 1
ATOM 6629 C C . ILE A 1 857 ? -13.511 -1.724 20.348 1.00 96.44 857 ILE A C 1
ATOM 6631 O O . ILE A 1 857 ? -12.983 -1.513 19.256 1.00 96.44 857 ILE A O 1
ATOM 6635 N N . THR A 1 858 ? -13.182 -2.797 21.077 1.00 96.25 858 THR A N 1
ATOM 6636 C CA . THR A 1 858 ? -12.133 -3.737 20.636 1.00 96.25 858 THR A CA 1
ATOM 6637 C C . THR A 1 858 ? -12.491 -4.421 19.317 1.00 96.25 858 THR A C 1
ATOM 6639 O O . THR A 1 858 ? -11.611 -4.603 18.474 1.00 96.25 858 THR A O 1
ATOM 6642 N N . VAL A 1 859 ? -13.770 -4.732 19.076 1.00 97.38 859 VAL A N 1
ATOM 6643 C CA . VAL A 1 859 ? -14.255 -5.194 17.767 1.00 97.38 859 VAL A CA 1
ATOM 6644 C C . VAL A 1 859 ? -14.085 -4.119 16.692 1.00 97.38 859 VAL A C 1
ATOM 6646 O O . VAL A 1 859 ? -13.522 -4.429 15.644 1.00 97.38 859 VAL A O 1
ATOM 6649 N N . LEU A 1 860 ? -14.514 -2.871 16.929 1.00 98.12 860 LEU A N 1
ATOM 6650 C CA . LEU A 1 860 ? -14.352 -1.778 15.958 1.00 98.12 860 LEU A CA 1
ATOM 6651 C C . LEU A 1 860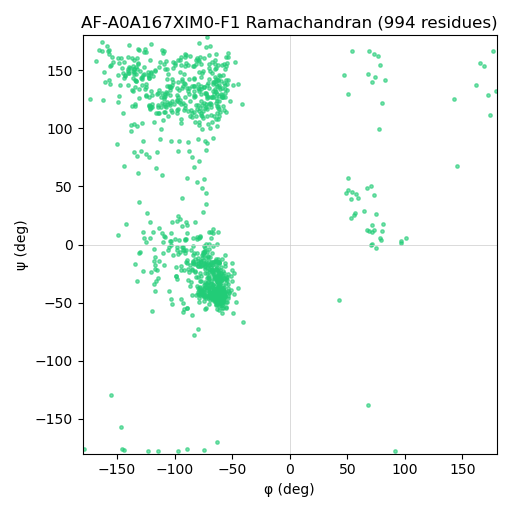 ? -12.886 -1.635 15.514 1.00 98.12 860 LEU A C 1
ATOM 6653 O O . LEU A 1 860 ? -12.614 -1.565 14.316 1.00 98.12 860 LEU A O 1
ATOM 6657 N N . LEU A 1 861 ? -11.944 -1.663 16.461 1.00 98.06 861 LEU A N 1
ATOM 6658 C CA . LEU A 1 861 ? -10.510 -1.547 16.181 1.00 98.06 861 LEU A CA 1
ATOM 6659 C C . LEU A 1 861 ? -9.938 -2.784 15.470 1.00 98.06 861 LEU A C 1
ATOM 6661 O O . LEU A 1 861 ? -9.168 -2.642 14.520 1.00 98.06 861 LEU A O 1
ATOM 6665 N N . ARG A 1 862 ? -10.343 -4.001 15.859 1.00 97.69 862 ARG A N 1
ATOM 6666 C CA . ARG A 1 862 ? -9.897 -5.251 15.208 1.00 97.69 862 ARG A CA 1
ATOM 6667 C C . ARG A 1 862 ? -10.438 -5.410 13.784 1.00 97.69 862 ARG A C 1
ATOM 6669 O O . ARG A 1 862 ? -9.740 -5.970 12.946 1.00 97.69 862 ARG A O 1
ATOM 6676 N N . LEU A 1 863 ? -11.637 -4.899 13.489 1.00 97.50 863 LEU A N 1
ATOM 6677 C CA . LEU A 1 863 ? -12.186 -4.868 12.127 1.00 97.50 863 LEU A CA 1
ATOM 6678 C C . LEU A 1 863 ? -11.607 -3.720 11.275 1.00 97.50 863 LEU A C 1
ATOM 6680 O O . LEU A 1 863 ? -11.544 -3.847 10.052 1.00 97.50 863 LEU A O 1
ATOM 6684 N N . LEU A 1 864 ? -11.180 -2.612 11.897 1.00 97.25 864 LEU A N 1
ATOM 6685 C CA . LEU A 1 864 ? -10.555 -1.474 11.212 1.00 97.25 864 LEU A CA 1
ATOM 6686 C C . LEU A 1 864 ? -9.061 -1.690 10.922 1.00 97.25 864 LEU A C 1
ATOM 6688 O O . LEU A 1 864 ? -8.563 -1.146 9.938 1.00 97.25 864 LEU A O 1
ATOM 6692 N N . SER A 1 865 ? -8.341 -2.493 11.710 1.00 95.19 865 SER A N 1
ATOM 6693 C CA . SER A 1 865 ? -6.879 -2.636 11.598 1.00 95.19 865 SER A CA 1
ATOM 6694 C C . SER A 1 865 ? -6.330 -3.119 10.238 1.00 95.19 865 SER A C 1
ATOM 6696 O O . SER A 1 865 ? -5.216 -2.715 9.897 1.00 95.19 865 SER A O 1
ATOM 6698 N N . PRO A 1 866 ? -7.049 -3.883 9.384 1.00 93.06 866 PRO A N 1
ATOM 6699 C CA . PRO A 1 866 ? -6.592 -4.147 8.015 1.00 93.06 866 PRO A CA 1
ATOM 6700 C C . PRO A 1 866 ? -6.664 -2.912 7.102 1.00 93.06 866 PRO A C 1
ATOM 6702 O O . PRO A 1 866 ? -5.990 -2.846 6.077 1.00 93.06 866 PRO A O 1
ATOM 6705 N N . ILE A 1 867 ? -7.488 -1.925 7.452 1.00 93.00 867 ILE A N 1
ATOM 6706 C CA . ILE A 1 867 ? -7.818 -0.743 6.645 1.00 93.00 867 ILE A CA 1
ATOM 6707 C C . ILE A 1 867 ? -7.070 0.498 7.136 1.00 93.00 867 ILE A C 1
ATOM 6709 O O . ILE A 1 867 ? -6.477 1.197 6.319 1.00 93.00 867 ILE A O 1
ATOM 6713 N N . GLY A 1 868 ? -7.073 0.747 8.445 1.00 92.88 868 GLY A N 1
ATOM 6714 C CA . GLY A 1 868 ? -6.326 1.806 9.121 1.00 92.88 868 GLY A CA 1
ATOM 6715 C C . GLY A 1 868 ? -5.412 1.201 10.190 1.00 92.88 868 GLY A C 1
ATOM 6716 O O . GLY A 1 868 ? -5.779 1.226 11.366 1.00 92.88 868 GLY A O 1
ATOM 6717 N N . PRO A 1 869 ? -4.280 0.578 9.811 1.00 90.44 869 PRO A N 1
ATOM 6718 C CA . PRO A 1 869 ? -3.417 -0.162 10.720 1.00 90.44 869 PRO A CA 1
ATOM 6719 C C . PRO A 1 869 ? -2.698 0.719 11.738 1.00 90.44 869 PRO A C 1
ATOM 6721 O O . PRO A 1 869 ? -2.500 0.262 12.863 1.00 90.44 869 PRO A O 1
ATOM 6724 N N . ALA A 1 870 ? -2.317 1.949 11.379 1.00 87.06 870 ALA A N 1
ATOM 6725 C CA . ALA A 1 870 ? -1.660 2.866 12.302 1.00 87.06 870 ALA A CA 1
ATOM 6726 C C . ALA A 1 870 ? -2.682 3.388 13.318 1.00 87.06 870 ALA A C 1
ATOM 6728 O O . ALA A 1 870 ? -2.532 3.150 14.513 1.00 87.06 870 ALA A O 1
ATOM 6729 N N . LEU A 1 871 ? -3.792 3.966 12.846 1.00 92.38 871 LEU A N 1
ATOM 6730 C CA . LEU A 1 871 ? -4.871 4.468 13.699 1.00 92.38 871 LEU A CA 1
ATOM 6731 C C . LEU A 1 871 ? -5.418 3.383 14.630 1.00 92.38 871 LEU A C 1
ATOM 6733 O O . LEU A 1 871 ? -5.612 3.640 15.813 1.00 92.38 871 LEU A O 1
ATOM 6737 N N . SER A 1 872 ? -5.654 2.173 14.117 1.00 94.44 872 SER A N 1
ATOM 6738 C CA . SER A 1 872 ? -6.185 1.082 14.941 1.00 94.44 872 SER A CA 1
ATOM 6739 C C . SER A 1 872 ? -5.170 0.575 15.958 1.00 94.44 872 SER A C 1
ATOM 6741 O O . SER A 1 872 ? -5.587 0.084 16.997 1.00 94.44 872 SER A O 1
ATOM 6743 N N . SER A 1 873 ? -3.863 0.696 15.694 1.00 91.81 873 SER A N 1
ATOM 6744 C CA . SER A 1 873 ? -2.824 0.367 16.679 1.00 91.81 873 SER A CA 1
ATOM 6745 C C . SER A 1 873 ? -2.729 1.438 17.768 1.00 91.81 873 SER A C 1
ATOM 6747 O O . SER A 1 873 ? -2.683 1.091 18.943 1.00 91.81 873 SER A O 1
ATOM 6749 N N . GLU A 1 874 ? -2.789 2.720 17.398 1.00 92.62 874 GLU A N 1
ATOM 6750 C CA . GLU A 1 874 ? -2.777 3.842 18.349 1.00 92.62 874 GLU A CA 1
ATOM 6751 C C . GLU A 1 874 ? -4.036 3.846 19.230 1.00 92.62 874 GLU A C 1
ATOM 6753 O O . GLU A 1 874 ? -3.937 3.872 20.451 1.00 92.62 874 GLU A O 1
ATOM 6758 N N . CYS A 1 875 ? -5.233 3.712 18.642 1.00 95.00 875 CYS A N 1
ATOM 6759 C CA . CYS A 1 875 ? -6.485 3.573 19.399 1.00 95.00 875 CYS A CA 1
ATOM 6760 C C . CYS A 1 875 ? -6.504 2.317 20.288 1.00 95.00 875 CYS A C 1
ATOM 6762 O O . CYS A 1 875 ? -7.175 2.299 21.317 1.00 95.00 875 CYS A O 1
ATOM 6764 N N . TRP A 1 876 ? -5.784 1.259 19.903 1.00 94.69 876 TRP A N 1
ATOM 6765 C CA . TRP A 1 876 ? -5.677 0.033 20.691 1.00 94.69 876 TRP A CA 1
ATOM 6766 C C . TRP A 1 876 ? -4.725 0.193 21.879 1.00 94.69 876 TRP A C 1
ATOM 6768 O O . TRP A 1 876 ? -5.046 -0.286 22.964 1.00 94.69 876 TRP A O 1
ATOM 6778 N N . ALA A 1 877 ? -3.598 0.890 21.713 1.00 91.81 877 ALA A N 1
ATOM 6779 C CA . ALA A 1 877 ? -2.730 1.268 22.828 1.00 91.81 877 ALA A CA 1
ATOM 6780 C C . ALA A 1 877 ? -3.455 2.225 23.794 1.00 91.81 877 ALA A C 1
ATOM 6782 O O . ALA A 1 877 ? -3.487 1.982 24.999 1.00 91.81 877 ALA A O 1
ATOM 6783 N N . GLU A 1 878 ? -4.121 3.247 23.249 1.00 92.81 878 GLU A N 1
ATOM 6784 C CA . GLU A 1 878 ? -4.934 4.227 23.980 1.00 92.81 878 GLU A CA 1
ATOM 6785 C C . GLU A 1 878 ? -6.048 3.576 24.812 1.00 92.81 878 GLU A C 1
ATOM 6787 O O . GLU A 1 878 ? -6.248 3.951 25.965 1.00 92.81 878 GLU A O 1
ATOM 6792 N N . LEU A 1 879 ? -6.745 2.572 24.265 1.00 93.31 879 LEU A N 1
ATOM 6793 C CA . LEU A 1 879 ? -7.780 1.840 24.997 1.00 93.31 879 LEU A CA 1
ATOM 6794 C C . LEU A 1 879 ? -7.201 1.059 26.187 1.00 93.31 879 LEU A C 1
ATOM 6796 O O . LEU A 1 879 ? -7.787 1.053 27.268 1.00 93.31 879 LEU A O 1
ATOM 6800 N N . HIS A 1 880 ? -6.065 0.388 25.987 1.00 91.19 880 HIS A N 1
ATOM 6801 C CA . HIS A 1 880 ? -5.525 -0.587 26.938 1.00 91.19 880 HIS A CA 1
ATOM 6802 C C . HIS A 1 880 ? -4.531 -0.017 27.958 1.00 91.19 880 HIS A C 1
ATOM 6804 O O . HIS A 1 880 ? -4.133 -0.760 28.851 1.00 91.19 880 HIS A O 1
ATOM 6810 N N . LYS A 1 881 ? -4.136 1.260 27.880 1.00 86.75 881 LYS A N 1
ATOM 6811 C CA . LYS A 1 881 ? -3.228 1.882 28.866 1.00 86.75 881 LYS A CA 1
ATOM 6812 C C . LYS A 1 881 ? -3.720 1.724 30.319 1.00 86.75 881 LYS A C 1
ATOM 6814 O O . LYS A 1 881 ? -4.894 1.434 30.583 1.00 86.75 881 LYS A O 1
ATOM 6819 N N . GLY A 1 882 ? -2.816 1.905 31.284 1.00 79.12 882 GLY A N 1
ATOM 6820 C CA . GLY A 1 882 ? -3.155 1.839 32.709 1.00 79.12 882 GLY A CA 1
ATOM 6821 C C . GLY A 1 882 ? -4.312 2.794 33.058 1.00 79.12 882 GLY A C 1
ATOM 6822 O O . GLY A 1 882 ? -4.340 3.910 32.543 1.00 79.12 882 GLY A O 1
ATOM 6823 N N . PRO A 1 883 ? -5.289 2.389 33.895 1.00 79.94 883 PRO A N 1
ATOM 6824 C CA . PRO A 1 883 ? -5.296 1.209 34.766 1.00 79.94 883 PRO A CA 1
ATOM 6825 C C . PRO A 1 883 ? -5.888 -0.077 34.151 1.00 79.94 883 PRO A C 1
ATOM 6827 O O . PRO A 1 883 ? -6.004 -1.066 34.877 1.00 79.94 883 PRO A O 1
ATOM 6830 N N . ILE A 1 884 ? -6.286 -0.079 32.871 1.00 86.88 884 ILE A N 1
ATOM 6831 C CA . ILE A 1 884 ? -7.080 -1.168 32.268 1.00 86.88 884 ILE A CA 1
ATOM 6832 C C . ILE A 1 884 ? -6.234 -2.427 32.032 1.00 86.88 884 ILE A C 1
ATOM 6834 O O . ILE A 1 884 ? -6.572 -3.493 32.552 1.00 86.88 884 ILE A O 1
ATOM 6838 N N . MET A 1 885 ? -5.116 -2.332 31.305 1.00 84.00 885 MET A N 1
ATOM 6839 C CA . MET A 1 885 ? -4.145 -3.430 31.235 1.00 84.00 885 MET A CA 1
ATOM 6840 C C . MET A 1 885 ? -3.226 -3.372 32.461 1.00 84.00 885 MET A C 1
ATOM 6842 O O . MET A 1 885 ? -2.324 -2.539 32.538 1.00 84.00 885 MET A O 1
ATOM 6846 N N . LYS A 1 886 ? -3.422 -4.277 33.426 1.00 66.81 886 LYS A N 1
ATOM 6847 C CA . LYS A 1 886 ? -2.549 -4.394 34.612 1.00 66.81 886 LYS A CA 1
ATOM 6848 C C . LYS A 1 886 ? -1.297 -5.221 34.310 1.00 66.81 886 LYS A C 1
ATOM 6850 O O . LYS A 1 886 ? -1.113 -6.318 34.834 1.00 66.81 886 LYS A O 1
ATOM 6855 N N . VAL A 1 887 ? -0.443 -4.685 33.443 1.00 60.50 887 VAL A N 1
ATOM 6856 C CA . VAL A 1 887 ? 0.897 -5.218 33.147 1.00 60.50 887 VAL A CA 1
ATOM 6857 C C . VAL A 1 887 ? 1.964 -4.599 34.066 1.00 60.50 887 VAL A C 1
ATOM 6859 O O . VAL A 1 887 ? 1.781 -3.473 34.524 1.00 60.50 887 VAL A O 1
ATOM 6862 N N . PRO A 1 888 ? 3.091 -5.291 34.341 1.00 52.50 888 PRO A N 1
ATOM 6863 C CA . PRO A 1 888 ? 4.202 -4.732 35.128 1.00 52.50 888 PRO A CA 1
ATOM 6864 C C . PRO A 1 888 ? 4.992 -3.609 34.431 1.00 52.50 888 PRO A C 1
ATOM 6866 O O . PRO A 1 888 ? 5.848 -2.997 35.061 1.00 52.50 888 PRO A O 1
ATOM 6869 N N . ASP A 1 889 ? 4.750 -3.398 33.137 1.00 56.78 889 ASP A N 1
ATOM 6870 C CA . ASP A 1 889 ? 5.452 -2.473 32.246 1.00 56.78 889 ASP A CA 1
ATOM 6871 C C . ASP A 1 889 ? 4.434 -1.991 31.199 1.00 56.78 889 ASP A C 1
ATOM 6873 O O . ASP A 1 889 ? 3.823 -2.815 30.513 1.00 56.78 889 ASP A O 1
ATOM 6877 N N . GLU A 1 890 ? 4.213 -0.678 31.083 1.00 45.69 890 GLU A N 1
ATOM 6878 C CA . GLU A 1 890 ? 3.199 -0.109 30.178 1.00 45.69 890 GLU A CA 1
ATOM 6879 C C . GLU A 1 890 ? 3.495 -0.380 28.691 1.00 45.69 890 GLU A C 1
ATOM 6881 O O . GLU A 1 890 ? 2.584 -0.348 27.863 1.00 45.69 890 GLU A O 1
ATOM 6886 N N . SER A 1 891 ? 4.739 -0.724 28.336 1.00 49.22 891 SER A N 1
ATOM 6887 C CA . SER A 1 891 ? 5.114 -1.101 26.967 1.00 49.22 891 SER A CA 1
ATOM 6888 C C . SER A 1 891 ? 4.621 -2.495 26.540 1.00 49.22 891 SER A C 1
ATOM 6890 O O . SER A 1 891 ? 4.759 -2.862 25.373 1.00 49.22 891 SER A O 1
ATOM 6892 N N . ALA A 1 892 ? 4.020 -3.269 27.452 1.00 63.09 892 ALA A N 1
ATOM 6893 C CA . ALA A 1 892 ? 3.646 -4.668 27.235 1.00 63.09 892 ALA A CA 1
ATOM 6894 C C . ALA A 1 892 ? 2.234 -4.906 26.646 1.00 63.09 892 ALA A C 1
ATOM 6896 O O . ALA A 1 892 ? 1.787 -6.055 26.607 1.00 63.09 892 ALA A O 1
ATOM 6897 N N . VAL A 1 893 ? 1.519 -3.870 26.182 1.00 75.62 893 VAL A N 1
ATOM 6898 C CA . VAL A 1 893 ? 0.212 -4.036 25.506 1.00 75.62 893 VAL A CA 1
ATOM 6899 C C . VAL A 1 893 ? 0.392 -4.837 24.199 1.00 75.62 893 VAL A C 1
ATOM 6901 O O . VAL A 1 893 ? 1.090 -4.371 23.294 1.00 75.62 893 VAL A O 1
ATOM 6904 N N . PRO A 1 894 ? -0.239 -6.020 24.033 1.00 85.81 894 PRO A N 1
ATOM 6905 C CA . PRO A 1 894 ? -0.122 -6.799 22.802 1.00 85.81 894 PRO A CA 1
ATOM 6906 C C . PRO A 1 894 ? -0.721 -6.052 21.604 1.00 85.81 894 PRO A C 1
ATOM 6908 O O . PRO A 1 894 ? -1.801 -5.472 21.701 1.00 85.81 894 PRO A O 1
ATOM 6911 N N . SER A 1 895 ? -0.048 -6.098 20.450 1.00 88.38 895 SER A N 1
ATOM 6912 C CA . SER A 1 895 ? -0.503 -5.428 19.222 1.00 88.38 895 SER A CA 1
ATOM 6913 C C . SER A 1 895 ? -1.899 -5.893 18.784 1.00 88.38 895 SER A C 1
ATOM 6915 O O . SER A 1 895 ? -2.208 -7.084 18.861 1.00 88.38 895 SER A O 1
ATOM 6917 N N . VAL A 1 896 ? -2.698 -4.993 18.199 1.00 91.50 896 VAL A N 1
ATOM 6918 C CA . VAL A 1 896 ? -4.008 -5.312 17.596 1.00 91.50 896 VAL A CA 1
ATOM 6919 C C . VAL A 1 896 ? -3.941 -6.448 16.557 1.00 91.50 896 VAL A C 1
ATOM 6921 O O . VAL A 1 896 ? -4.919 -7.164 16.375 1.00 91.50 896 VAL A O 1
ATOM 6924 N N . PHE A 1 897 ? -2.783 -6.672 15.917 1.00 88.12 897 PHE A N 1
ATOM 6925 C CA . PHE A 1 897 ? -2.556 -7.775 14.964 1.00 88.12 897 PHE A CA 1
ATOM 6926 C C . PHE A 1 897 ? -2.193 -9.122 15.613 1.00 88.12 897 PHE A C 1
ATOM 6928 O O . PHE A 1 897 ? -2.084 -10.123 14.903 1.00 88.12 897 PHE A O 1
ATOM 6935 N N . SER A 1 898 ? -1.974 -9.140 16.933 1.00 85.81 898 SER A N 1
ATOM 6936 C CA . SER A 1 898 ? -1.802 -10.355 17.744 1.00 85.81 898 SER A CA 1
ATOM 6937 C C . SER A 1 898 ? -3.107 -10.820 18.396 1.00 85.81 898 SER A C 1
ATOM 6939 O O . SER A 1 898 ? -3.252 -12.005 18.685 1.00 85.81 898 SER A O 1
ATOM 6941 N N . ALA A 1 899 ? -4.084 -9.919 18.556 1.00 88.75 899 ALA A N 1
ATOM 6942 C CA . ALA A 1 899 ? -5.455 -10.307 18.854 1.00 88.75 899 ALA A CA 1
ATOM 6943 C C . ALA A 1 899 ? -6.060 -11.054 17.642 1.00 88.75 899 ALA A C 1
ATOM 6945 O O . ALA A 1 899 ? -5.850 -10.638 16.496 1.00 88.75 899 ALA A O 1
ATOM 6946 N N . PRO A 1 900 ? -6.838 -12.130 17.854 1.00 92.50 900 PRO A N 1
ATOM 6947 C CA . PRO A 1 900 ? -7.489 -12.855 16.765 1.00 92.50 900 PRO A CA 1
ATOM 6948 C C . PRO A 1 900 ? -8.522 -11.981 16.039 1.00 92.50 900 PRO A C 1
ATOM 6950 O O . PRO A 1 900 ? -9.015 -10.985 16.576 1.00 92.50 900 PRO A O 1
ATOM 6953 N N . TRP A 1 901 ? -8.951 -12.394 14.847 1.00 95.69 901 TRP A N 1
ATOM 6954 C CA . TRP A 1 901 ? -10.117 -11.802 14.183 1.00 95.69 901 TRP A CA 1
ATOM 6955 C C . TRP A 1 901 ? -11.403 -11.980 15.028 1.00 95.69 901 TRP A C 1
ATOM 6957 O O . TRP A 1 901 ? -11.534 -13.006 15.710 1.00 95.69 901 TRP A O 1
ATOM 6967 N N . PRO A 1 902 ? -12.350 -11.019 15.031 1.00 94.81 902 PRO A N 1
ATOM 6968 C CA . PRO A 1 902 ? -13.627 -11.161 15.734 1.00 94.81 902 PRO A CA 1
ATOM 6969 C C . PRO A 1 902 ? -14.459 -12.369 15.271 1.00 94.81 902 PRO A C 1
ATOM 6971 O O . PRO A 1 902 ? -14.625 -12.604 14.073 1.00 94.81 902 PRO A O 1
ATOM 6974 N N . LYS A 1 903 ? -15.002 -13.132 16.228 1.00 90.25 903 LYS A N 1
ATOM 6975 C CA . LYS A 1 903 ? -16.007 -14.188 15.988 1.00 90.25 903 LYS A CA 1
ATOM 6976 C C . LYS A 1 903 ? -17.428 -13.608 16.098 1.00 90.25 903 LYS A C 1
ATOM 6978 O O . LYS A 1 903 ? -17.610 -12.537 16.669 1.00 90.25 903 LYS A O 1
ATOM 6983 N N . LYS A 1 904 ? -18.434 -14.335 15.590 1.00 87.81 904 LYS A N 1
ATOM 6984 C CA . LYS A 1 904 ? -19.856 -14.054 15.874 1.00 87.81 904 LYS A CA 1
ATOM 6985 C C . LYS A 1 904 ? -20.066 -14.028 17.395 1.00 87.81 904 LYS A C 1
ATOM 6987 O O . LYS A 1 904 ? -19.570 -14.925 18.073 1.00 87.81 904 LYS A O 1
ATOM 6992 N N . LEU A 1 905 ? -20.760 -13.011 17.899 1.00 85.62 905 LEU A N 1
ATOM 6993 C CA . LEU A 1 905 ? -20.873 -12.713 19.331 1.00 85.62 905 LEU A CA 1
ATOM 6994 C C . LEU A 1 905 ? -22.168 -13.265 19.943 1.00 85.62 905 LEU A C 1
ATOM 6996 O O . LEU A 1 905 ? -22.200 -13.593 21.124 1.00 85.62 905 LEU A O 1
ATOM 7000 N N . LEU A 1 906 ? -23.230 -13.358 19.139 1.00 85.38 906 LEU A N 1
ATOM 7001 C CA . LEU A 1 906 ? -24.573 -13.741 19.575 1.00 85.38 906 LEU A CA 1
ATOM 7002 C C . LEU A 1 906 ? -25.084 -14.964 18.790 1.00 85.38 906 LEU A C 1
ATOM 7004 O O . LEU A 1 906 ? -24.824 -15.103 17.588 1.00 85.38 906 LEU A O 1
ATOM 7008 N N . SER A 1 907 ? -25.865 -15.844 19.422 1.00 85.19 907 SER A N 1
ATOM 7009 C CA . SER A 1 907 ? -26.617 -16.867 18.683 1.00 85.19 907 SER A CA 1
ATOM 7010 C C . SER A 1 907 ? -27.756 -16.230 17.874 1.00 85.19 907 SER A C 1
ATOM 7012 O O . SER A 1 907 ? -28.154 -15.088 18.105 1.00 85.19 907 SER A O 1
ATOM 7014 N N . ASP A 1 908 ? -28.305 -16.946 16.890 1.00 81.62 908 ASP A N 1
ATOM 7015 C CA . ASP A 1 908 ? -29.448 -16.429 16.120 1.00 81.62 908 ASP A CA 1
ATOM 7016 C C . ASP A 1 908 ? -30.731 -16.313 16.970 1.00 81.62 908 ASP A C 1
ATOM 7018 O O . ASP A 1 908 ? -31.608 -15.502 16.661 1.00 81.62 908 ASP A O 1
ATOM 7022 N N . GLU A 1 909 ? -30.798 -17.049 18.082 1.00 80.19 909 GLU A N 1
ATOM 7023 C CA . GLU A 1 909 ? -31.844 -16.956 19.103 1.00 80.19 909 GLU A CA 1
ATOM 7024 C C . GLU A 1 909 ? -31.662 -15.697 19.964 1.00 80.19 909 GLU A C 1
ATOM 7026 O O . GLU A 1 909 ? -32.611 -14.927 20.117 1.00 80.19 909 GLU A O 1
ATOM 7031 N N . ASP A 1 910 ? -30.435 -15.403 20.409 1.00 82.62 910 ASP A N 1
ATOM 7032 C CA . ASP A 1 910 ? -30.093 -14.166 21.132 1.00 82.62 910 ASP A CA 1
ATOM 7033 C C . ASP A 1 910 ? -30.378 -12.924 20.281 1.00 82.62 910 ASP A C 1
ATOM 7035 O O . ASP A 1 910 ? -30.984 -11.950 20.734 1.00 82.62 910 ASP A O 1
ATOM 7039 N N . ILE A 1 911 ? -29.984 -12.978 19.005 1.00 82.88 911 ILE A N 1
ATOM 7040 C CA . ILE A 1 911 ? -30.238 -11.927 18.019 1.00 82.88 911 ILE A CA 1
ATOM 7041 C C . ILE A 1 911 ? -31.744 -11.700 17.857 1.00 82.88 911 ILE A C 1
ATOM 7043 O O . ILE A 1 911 ? -32.169 -10.550 17.738 1.00 82.88 911 ILE A O 1
ATOM 7047 N N . ALA A 1 912 ? -32.562 -12.757 17.852 1.00 78.25 912 ALA A N 1
ATOM 7048 C CA . ALA A 1 912 ? -34.017 -12.636 17.800 1.00 78.25 912 ALA A CA 1
ATOM 7049 C C . ALA A 1 912 ? -34.596 -12.068 19.110 1.00 78.25 912 ALA A C 1
ATOM 7051 O O . ALA A 1 912 ? -35.430 -11.164 19.061 1.00 78.25 912 ALA A O 1
ATOM 7052 N N . ALA A 1 913 ? -34.116 -12.531 20.268 1.00 76.38 913 ALA A N 1
ATOM 7053 C CA . ALA A 1 913 ? -34.572 -12.100 21.587 1.00 76.38 913 ALA A CA 1
ATOM 7054 C C . ALA A 1 913 ? -34.254 -10.621 21.868 1.00 76.38 913 ALA A C 1
ATOM 7056 O O . ALA A 1 913 ? -35.145 -9.869 22.265 1.00 76.38 913 ALA A O 1
ATOM 7057 N N . LEU A 1 914 ? -33.028 -10.159 21.594 1.00 77.81 914 LEU A N 1
ATOM 7058 C CA . LEU A 1 914 ? -32.676 -8.736 21.691 1.00 77.81 914 LEU A CA 1
ATOM 7059 C C . LEU A 1 914 ? -33.465 -7.899 20.676 1.00 77.81 914 LEU A C 1
ATOM 7061 O O . LEU A 1 914 ? -33.978 -6.829 21.013 1.00 77.81 914 LEU A O 1
ATOM 7065 N N . LYS A 1 915 ? -33.655 -8.404 19.446 1.00 73.19 915 LYS A N 1
ATOM 7066 C CA . LYS A 1 915 ? -34.504 -7.734 18.450 1.00 73.19 915 LYS A CA 1
ATOM 7067 C C . LYS A 1 915 ? -35.974 -7.661 18.858 1.00 73.19 915 LYS A C 1
ATOM 7069 O O . LYS A 1 915 ? -36.638 -6.785 18.318 1.00 73.19 915 LYS A O 1
ATOM 7074 N N . ALA A 1 916 ? -36.482 -8.500 19.758 1.00 68.81 916 ALA A N 1
ATOM 7075 C CA . ALA A 1 916 ? -37.872 -8.444 20.216 1.00 68.81 916 ALA A CA 1
ATOM 7076 C C . ALA A 1 916 ? -38.137 -7.322 21.240 1.00 68.81 916 ALA A C 1
ATOM 7078 O O . ALA A 1 916 ? -39.267 -6.852 21.338 1.00 68.81 916 ALA A O 1
ATOM 7079 N N . ARG A 1 917 ? -37.112 -6.867 21.977 1.00 67.44 917 ARG A N 1
ATOM 7080 C CA . ARG A 1 917 ? -37.251 -5.850 23.042 1.00 67.44 917 ARG A CA 1
ATOM 7081 C C . ARG A 1 917 ? -37.376 -4.422 22.518 1.00 67.44 917 ARG A C 1
ATOM 7083 O O . ARG A 1 917 ? -38.103 -3.612 23.086 1.00 67.44 917 ARG A O 1
ATOM 7090 N N . GLY A 1 918 ? -36.643 -4.119 21.449 1.00 61.62 918 GLY A N 1
ATOM 7091 C CA . GLY A 1 918 ? -36.461 -2.750 20.980 1.00 61.62 918 GLY A CA 1
ATOM 7092 C C . GLY A 1 918 ? -37.638 -2.157 20.224 1.00 61.62 918 GLY A C 1
ATOM 7093 O O . GLY A 1 918 ? -38.403 -2.855 19.557 1.00 61.62 918 GLY A O 1
ATOM 7094 N N . ALA A 1 919 ? -37.724 -0.829 20.243 1.00 63.53 919 ALA A N 1
ATOM 7095 C CA . ALA A 1 919 ? -38.660 -0.111 19.397 1.00 63.53 919 ALA A CA 1
ATOM 7096 C C . ALA A 1 919 ? -38.326 -0.308 17.902 1.00 63.53 919 ALA A C 1
ATOM 7098 O O . ALA A 1 919 ? -37.171 -0.375 17.466 1.00 63.53 919 ALA A O 1
ATOM 7099 N N . LYS A 1 920 ? -39.360 -0.414 17.073 1.00 72.88 920 LYS A N 1
ATOM 7100 C CA . LYS A 1 920 ? -39.273 -0.365 15.617 1.00 72.88 920 LYS A CA 1
ATOM 7101 C C . LYS A 1 920 ? -39.383 1.095 15.186 1.00 72.88 920 LYS A C 1
ATOM 7103 O O . LYS A 1 920 ? -40.428 1.715 15.375 1.00 72.88 920 LYS A O 1
ATOM 7108 N N . SER A 1 921 ? -38.319 1.643 14.602 1.00 78.25 921 SER A N 1
ATOM 7109 C CA . SER A 1 921 ? -38.409 2.922 13.894 1.00 78.25 921 SER A CA 1
ATOM 7110 C C . SER A 1 921 ? -39.075 2.682 12.541 1.00 78.25 921 SER A C 1
ATOM 7112 O O . SER A 1 921 ? -38.585 1.884 11.741 1.00 78.25 921 SER A O 1
ATOM 7114 N N . VAL A 1 922 ? -40.210 3.335 12.297 1.00 84.19 922 VAL A N 1
ATOM 7115 C CA . VAL A 1 922 ? -41.020 3.152 11.090 1.00 84.19 922 VAL A CA 1
ATOM 7116 C C . VAL A 1 922 ? -41.164 4.479 10.359 1.00 84.19 922 VAL A C 1
ATOM 7118 O O . VAL A 1 922 ? -41.729 5.438 10.884 1.00 84.19 922 VAL A O 1
ATOM 7121 N N . GLY A 1 923 ? -40.675 4.535 9.119 1.00 89.31 923 GLY A N 1
ATOM 7122 C CA . GLY A 1 923 ? -40.874 5.686 8.238 1.00 89.31 923 GLY A CA 1
ATOM 7123 C C . GLY A 1 923 ? -42.277 5.673 7.632 1.00 89.31 923 GLY A C 1
ATOM 7124 O O . GLY A 1 923 ? -42.611 4.762 6.871 1.00 89.31 923 GLY A O 1
ATOM 7125 N N . VAL A 1 924 ? -43.096 6.683 7.932 1.00 91.31 924 VAL A N 1
ATOM 7126 C CA . VAL A 1 924 ? -44.485 6.765 7.458 1.00 91.31 924 VAL A CA 1
ATOM 7127 C C . VAL A 1 924 ? -44.580 7.669 6.232 1.00 91.31 924 VAL A C 1
ATOM 7129 O O . VAL A 1 924 ? -44.324 8.878 6.280 1.00 91.31 924 VAL A O 1
ATOM 7132 N N . GLN A 1 925 ? -44.958 7.072 5.105 1.00 94.06 925 GLN A N 1
ATOM 7133 C CA . GLN A 1 925 ? -45.192 7.753 3.838 1.00 94.06 925 GLN A CA 1
ATOM 7134 C C . GLN A 1 925 ? -46.691 7.937 3.587 1.00 94.06 925 GLN A C 1
ATOM 7136 O O . GLN A 1 925 ? -47.499 7.048 3.849 1.00 94.06 925 GLN A O 1
ATOM 7141 N N . VAL A 1 926 ? -47.050 9.085 3.015 1.00 90.62 926 VAL A N 1
ATOM 7142 C CA . VAL A 1 926 ? -48.402 9.387 2.531 1.00 90.62 926 VAL A CA 1
ATOM 7143 C C . VAL A 1 926 ? -48.307 9.700 1.045 1.00 90.62 926 VAL A C 1
ATOM 7145 O O . VAL A 1 926 ? -47.628 10.658 0.657 1.00 90.62 926 VAL A O 1
ATOM 7148 N N . ASN A 1 927 ? -48.965 8.883 0.220 1.00 89.25 927 ASN A N 1
ATOM 7149 C CA . ASN A 1 927 ? -48.873 8.904 -1.244 1.00 89.25 927 ASN A CA 1
ATOM 7150 C C . ASN A 1 927 ? -47.408 8.886 -1.737 1.00 89.25 927 ASN A C 1
ATOM 7152 O O . ASN A 1 927 ? -47.003 9.697 -2.569 1.00 89.25 927 ASN A O 1
ATOM 7156 N N . GLY A 1 928 ? -46.588 7.991 -1.170 1.00 84.94 928 GLY A N 1
ATOM 7157 C CA . GLY A 1 928 ? -45.173 7.801 -1.526 1.00 84.94 928 GLY A CA 1
ATOM 7158 C C . GLY A 1 928 ? -44.199 8.872 -1.015 1.00 84.94 928 GLY A C 1
ATOM 7159 O O . GLY A 1 928 ? -42.995 8.734 -1.214 1.00 84.94 928 GLY A O 1
ATOM 7160 N N . LYS A 1 929 ? -44.674 9.927 -0.337 1.00 87.06 929 LYS A N 1
ATOM 7161 C CA . LYS A 1 929 ? -43.815 10.952 0.283 1.00 87.06 929 LYS A CA 1
ATOM 7162 C C . LYS A 1 929 ? -43.726 10.729 1.790 1.00 87.06 929 LYS A C 1
ATOM 7164 O O . LYS A 1 929 ? -44.759 10.729 2.458 1.00 87.06 929 LYS A O 1
ATOM 7169 N N . LEU A 1 930 ? -42.510 10.571 2.318 1.00 90.19 930 LEU A N 1
ATOM 7170 C CA . LEU A 1 930 ? -42.242 10.489 3.761 1.00 90.19 930 LEU A CA 1
ATOM 7171 C C . LEU A 1 930 ? -42.785 11.739 4.473 1.00 90.19 930 LEU A C 1
ATOM 7173 O O . LEU A 1 930 ? -42.595 12.854 3.985 1.00 90.19 930 LEU A O 1
ATOM 7177 N N . ARG A 1 931 ? -43.491 11.548 5.593 1.00 91.44 931 ARG A N 1
ATOM 7178 C CA . ARG A 1 931 ? -44.121 12.630 6.376 1.00 91.44 931 ARG A CA 1
ATOM 7179 C C . ARG A 1 931 ? -43.562 12.754 7.783 1.00 91.44 931 ARG A C 1
ATOM 7181 O O . ARG A 1 931 ? -43.375 13.870 8.254 1.00 91.44 931 ARG A O 1
ATOM 7188 N N . PHE A 1 932 ? -43.307 11.621 8.422 1.00 86.12 932 PHE A N 1
ATOM 7189 C CA . PHE A 1 932 ? -42.696 11.507 9.740 1.00 86.12 932 PHE A CA 1
ATOM 7190 C C . PHE A 1 932 ? -42.079 10.109 9.882 1.00 86.12 932 PHE A C 1
ATOM 7192 O O . PHE A 1 932 ? -42.367 9.214 9.082 1.00 86.12 932 PHE A O 1
ATOM 7199 N N . SER A 1 933 ? -41.249 9.931 10.903 1.00 87.62 933 SER A N 1
ATOM 7200 C CA . SER A 1 933 ? -40.821 8.618 11.388 1.00 87.62 933 SER A CA 1
ATOM 7201 C C . SER A 1 933 ? -41.291 8.473 12.828 1.00 87.62 933 SER A C 1
ATOM 7203 O O . SER A 1 933 ? -41.329 9.463 13.556 1.00 87.62 933 SER A O 1
ATOM 7205 N N . VAL A 1 934 ? -41.664 7.263 13.229 1.00 83.25 934 VAL A N 1
ATOM 7206 C CA . VAL A 1 934 ? -42.246 6.990 14.546 1.00 83.25 934 VAL A CA 1
ATOM 7207 C C . VAL A 1 934 ? -41.627 5.743 15.161 1.00 83.25 934 VAL A C 1
ATOM 7209 O O . VAL A 1 934 ? -41.328 4.786 14.451 1.00 83.25 934 VAL A O 1
ATOM 7212 N N . HIS A 1 935 ? -41.434 5.759 16.477 1.00 79.19 935 HIS A N 1
ATOM 7213 C CA . HIS A 1 935 ? -40.979 4.603 17.239 1.00 79.19 935 HIS A CA 1
ATOM 7214 C C . HIS A 1 935 ? -42.193 3.926 17.872 1.00 79.19 935 HIS A C 1
ATOM 7216 O O . HIS A 1 935 ? -42.860 4.504 18.726 1.00 79.19 935 HIS A O 1
ATOM 7222 N N . ILE A 1 936 ? -42.485 2.713 17.416 1.00 81.19 936 ILE A N 1
ATOM 7223 C CA . ILE A 1 936 ? -43.497 1.814 17.989 1.00 81.19 936 ILE A CA 1
ATOM 7224 C C . ILE A 1 936 ? -42.774 0.621 18.641 1.00 81.19 936 ILE A C 1
ATOM 7226 O O . ILE A 1 936 ? -41.581 0.459 18.386 1.00 81.19 936 ILE A O 1
ATOM 7230 N N . PRO A 1 937 ? -43.411 -0.236 19.459 1.00 74.88 937 PRO A N 1
ATOM 7231 C CA . PRO A 1 937 ? -42.776 -1.482 19.912 1.00 74.88 937 PRO A CA 1
ATOM 7232 C C . PRO A 1 937 ? -42.489 -2.436 18.728 1.00 74.88 937 PRO A C 1
ATOM 7234 O O . PRO A 1 937 ? -42.658 -2.072 17.560 1.00 74.88 937 PRO A O 1
ATOM 7237 N N . ARG A 1 938 ? -42.108 -3.688 18.991 1.00 72.25 938 ARG A N 1
ATOM 7238 C CA . ARG A 1 938 ? -42.094 -4.737 17.956 1.00 72.25 938 ARG A CA 1
ATOM 7239 C C . ARG A 1 938 ? -43.207 -5.750 18.176 1.00 72.25 938 ARG A C 1
ATOM 7241 O O . ARG A 1 938 ? -43.639 -5.978 19.300 1.00 72.25 938 ARG A O 1
ATOM 7248 N N . PHE A 1 939 ? -43.663 -6.334 17.072 1.00 74.88 939 PHE A N 1
ATOM 7249 C CA . PHE A 1 939 ? -44.587 -7.458 17.084 1.00 74.88 939 PHE A CA 1
ATOM 7250 C C . PHE A 1 939 ? -43.835 -8.703 17.568 1.00 74.88 939 PHE A C 1
ATOM 7252 O O . PHE A 1 939 ? -42.766 -9.017 17.042 1.00 74.88 939 PHE A O 1
ATOM 7259 N N . THR A 1 940 ? -44.364 -9.363 18.597 1.00 63.91 940 THR A N 1
ATOM 7260 C CA . THR A 1 940 ? -43.699 -10.468 19.311 1.00 63.91 940 THR A CA 1
ATOM 7261 C C . THR A 1 940 ? -44.440 -11.799 19.216 1.00 63.91 940 THR A C 1
ATOM 7263 O O . THR A 1 940 ? -43.876 -12.828 19.586 1.00 63.91 940 THR A O 1
ATOM 7266 N N . GLU A 1 941 ? -45.676 -11.807 18.711 1.00 73.75 941 GLU A N 1
ATOM 7267 C CA . GLU A 1 941 ? -46.422 -13.040 18.462 1.00 73.75 941 GLU A CA 1
ATOM 7268 C C . GLU A 1 941 ? -45.803 -13.821 17.294 1.00 73.75 941 GLU A C 1
ATOM 7270 O O . GLU A 1 941 ? -45.197 -13.252 16.378 1.00 73.75 941 GLU A O 1
ATOM 7275 N N . ARG A 1 942 ? -45.924 -15.150 17.356 1.00 69.62 942 ARG A N 1
ATOM 7276 C CA . ARG A 1 942 ? -45.267 -16.081 16.438 1.00 69.62 942 ARG A CA 1
ATOM 7277 C C . ARG A 1 942 ? -46.244 -17.186 16.045 1.00 69.62 942 ARG A C 1
ATOM 7279 O O . ARG A 1 942 ? -46.510 -18.088 16.833 1.00 69.62 942 ARG A O 1
ATOM 7286 N N . LEU A 1 943 ? -46.786 -17.069 14.840 1.00 77.62 943 LEU A N 1
ATOM 7287 C CA . LEU A 1 943 ? -47.722 -17.996 14.210 1.00 77.62 943 LEU A CA 1
ATOM 7288 C C . LEU A 1 943 ? -46.964 -18.999 13.325 1.00 77.62 943 LEU A C 1
ATOM 7290 O O . LEU A 1 943 ? -45.861 -18.713 12.854 1.00 77.62 943 LEU A O 1
ATOM 7294 N N . GLU A 1 944 ? -47.550 -20.177 13.105 1.00 75.12 944 GLU A N 1
ATOM 7295 C CA . GLU A 1 944 ? -46.930 -21.237 12.294 1.00 75.12 944 GLU A CA 1
ATOM 7296 C C . GLU A 1 944 ? -47.036 -20.966 10.781 1.00 75.12 944 GLU A C 1
ATOM 7298 O O . GLU A 1 944 ? -46.127 -21.323 10.029 1.00 75.12 944 GLU A O 1
ATOM 7303 N N . ASP A 1 945 ? -48.102 -20.293 10.322 1.00 85.06 945 ASP A N 1
ATOM 7304 C CA . ASP A 1 945 ? -48.261 -19.898 8.919 1.00 85.06 945 ASP A CA 1
ATOM 7305 C C . ASP A 1 945 ? -47.610 -18.533 8.618 1.00 85.06 945 ASP A C 1
ATOM 7307 O O . ASP A 1 945 ? -47.855 -17.513 9.269 1.00 85.06 945 ASP A O 1
ATOM 7311 N N . ALA A 1 946 ? -46.785 -18.504 7.568 1.00 73.00 946 ALA A N 1
ATOM 7312 C CA . ALA A 1 946 ? -45.997 -17.334 7.190 1.00 73.00 946 ALA A CA 1
ATOM 7313 C C . ALA A 1 946 ? -46.809 -16.185 6.553 1.00 73.00 946 ALA A C 1
ATOM 7315 O O . ALA A 1 946 ? -46.321 -15.052 6.520 1.00 73.00 946 ALA A O 1
ATOM 7316 N N . LYS A 1 947 ? -48.023 -16.433 6.038 1.00 75.69 947 LYS A N 1
ATOM 7317 C CA . LYS A 1 947 ? -48.949 -15.373 5.602 1.00 75.69 947 LYS A CA 1
ATOM 7318 C C . LYS A 1 947 ? -49.705 -14.793 6.787 1.00 75.69 947 LYS A C 1
ATOM 7320 O O . LYS A 1 947 ? -49.820 -13.573 6.861 1.00 75.69 947 LYS A O 1
ATOM 7325 N N . GLU A 1 948 ? -50.189 -15.636 7.697 1.00 79.88 948 GLU A N 1
ATOM 7326 C CA . GLU A 1 948 ? -50.890 -15.175 8.901 1.00 79.88 948 GLU A CA 1
ATOM 7327 C C . GLU A 1 948 ? -49.961 -14.309 9.762 1.00 79.88 948 GLU A C 1
ATOM 7329 O O . GLU A 1 948 ? -50.324 -13.185 10.105 1.00 79.88 948 GLU A O 1
ATOM 7334 N N . GLN A 1 949 ? -48.712 -14.746 9.974 1.00 80.38 949 GLN A N 1
ATOM 7335 C CA . GLN A 1 949 ? -47.669 -13.949 10.633 1.00 80.38 949 GLN A CA 1
ATOM 7336 C C . GLN A 1 949 ? -47.466 -12.572 9.972 1.00 80.38 949 GLN A C 1
ATOM 7338 O O . GLN A 1 949 ? -47.331 -11.560 10.662 1.00 80.38 949 GLN A O 1
ATOM 7343 N N . ALA A 1 950 ? -47.428 -12.522 8.636 1.00 75.81 950 ALA A N 1
ATOM 7344 C CA . ALA A 1 950 ? -47.154 -11.297 7.887 1.00 75.81 950 ALA A CA 1
ATOM 7345 C C . ALA A 1 950 ? -48.336 -10.311 7.881 1.00 75.81 950 ALA A C 1
ATOM 7347 O O . ALA A 1 950 ? -48.119 -9.097 7.895 1.00 75.81 950 ALA A O 1
ATOM 7348 N N . GLU A 1 951 ? -49.575 -10.810 7.863 1.00 82.00 951 GLU A N 1
ATOM 7349 C CA . GLU A 1 951 ? -50.773 -9.967 7.930 1.00 82.00 951 GLU A CA 1
ATOM 7350 C C . GLU A 1 951 ? -51.010 -9.464 9.365 1.00 82.00 951 GLU A C 1
ATOM 7352 O O . GLU A 1 951 ? -51.275 -8.274 9.547 1.00 82.00 951 GLU A O 1
ATOM 7357 N N . ALA A 1 952 ? -50.790 -10.311 10.379 1.00 82.50 952 ALA A N 1
ATOM 7358 C CA . ALA A 1 952 ? -50.861 -9.931 11.790 1.00 82.50 952 ALA A CA 1
ATOM 7359 C C . ALA A 1 952 ? -49.809 -8.866 12.160 1.00 82.50 952 ALA A C 1
ATOM 7361 O O . ALA A 1 952 ? -50.166 -7.834 12.733 1.00 82.50 952 ALA A O 1
ATOM 7362 N N . GLU A 1 953 ? -48.540 -9.027 11.745 1.00 82.06 953 GLU A N 1
ATOM 7363 C CA . GLU A 1 953 ? -47.518 -7.982 11.939 1.00 82.06 953 GLU A CA 1
ATOM 7364 C C . GLU A 1 953 ? -47.944 -6.661 11.274 1.00 82.06 953 GLU A C 1
ATOM 7366 O O . GLU A 1 953 ? -47.764 -5.580 11.840 1.00 82.06 953 GLU A O 1
ATOM 7371 N N . LYS A 1 954 ? -48.527 -6.730 10.073 1.00 85.31 954 LYS A N 1
ATOM 7372 C CA . LYS A 1 954 ? -48.986 -5.560 9.316 1.00 85.31 954 LYS A CA 1
ATOM 7373 C C . LYS A 1 954 ? -50.129 -4.828 10.020 1.00 85.31 954 LYS A C 1
ATOM 7375 O O . LYS A 1 954 ? -50.044 -3.604 10.147 1.00 85.31 954 LYS A O 1
ATOM 7380 N N . GLU A 1 955 ? -51.170 -5.523 10.477 1.00 87.12 955 GLU A N 1
ATOM 7381 C CA . GLU A 1 955 ? -52.266 -4.891 11.225 1.00 87.12 955 GLU A CA 1
ATOM 7382 C C . GLU A 1 955 ? -51.773 -4.317 12.555 1.00 87.12 955 GLU A C 1
ATOM 7384 O O . GLU A 1 955 ? -52.079 -3.167 12.888 1.00 87.12 955 GLU A O 1
ATOM 7389 N N . TRP A 1 956 ? -50.922 -5.062 13.264 1.00 87.50 956 TRP A N 1
ATOM 7390 C CA . TRP A 1 956 ? -50.318 -4.617 14.512 1.00 87.50 956 TRP A CA 1
ATOM 7391 C C . TRP A 1 956 ? -49.495 -3.333 14.321 1.00 87.50 956 TRP A C 1
ATOM 7393 O O . TRP A 1 956 ? -49.749 -2.342 15.009 1.00 87.50 956 TRP A O 1
ATOM 7403 N N . VAL A 1 957 ? -48.589 -3.282 13.333 1.00 85.94 957 VAL A N 1
ATOM 7404 C CA . VAL A 1 957 ? -47.775 -2.088 13.018 1.00 85.94 957 VAL A CA 1
ATOM 7405 C C . VAL A 1 957 ? -48.664 -0.880 12.702 1.00 85.94 957 VAL A C 1
ATOM 7407 O O . VAL A 1 957 ? -48.410 0.220 13.193 1.00 85.94 957 VAL A O 1
ATOM 7410 N N . ILE A 1 958 ? -49.734 -1.075 11.926 1.00 88.12 958 ILE A N 1
ATOM 7411 C CA . ILE A 1 958 ? -50.709 -0.021 11.610 1.00 88.12 958 ILE A CA 1
ATOM 7412 C C . ILE A 1 958 ? -51.410 0.479 12.883 1.00 88.12 958 ILE A C 1
ATOM 7414 O O . ILE A 1 958 ? -51.529 1.692 13.074 1.00 88.12 958 ILE A O 1
ATOM 7418 N N . SER A 1 959 ? -51.828 -0.428 13.773 1.00 88.62 959 SER A N 1
ATOM 7419 C CA . SER A 1 959 ? -52.519 -0.082 15.024 1.00 88.62 959 SER A CA 1
ATOM 7420 C C . SER A 1 959 ? -51.679 0.813 15.939 1.00 88.62 959 SER A C 1
ATOM 7422 O O . SER A 1 959 ? -52.219 1.730 16.558 1.00 88.62 959 SER A O 1
ATOM 7424 N N . GLN A 1 960 ? -50.361 0.588 16.002 1.00 89.94 960 GLN A N 1
ATOM 7425 C CA . GLN A 1 960 ? -49.455 1.369 16.844 1.00 89.94 960 GLN A CA 1
ATOM 7426 C C . GLN A 1 960 ? -49.194 2.758 16.255 1.00 89.94 960 GLN A C 1
ATOM 7428 O O . GLN A 1 960 ? -49.230 3.750 16.980 1.00 89.94 960 GLN A O 1
ATOM 7433 N N . ILE A 1 961 ? -49.008 2.859 14.932 1.00 89.81 961 ILE A N 1
ATOM 7434 C CA . ILE A 1 961 ? -48.826 4.152 14.249 1.00 89.81 961 ILE A CA 1
ATOM 7435 C C . ILE A 1 961 ? -50.046 5.055 14.483 1.00 89.81 961 ILE A C 1
ATOM 7437 O O . ILE A 1 961 ? -49.884 6.233 14.784 1.00 89.81 961 ILE A O 1
ATOM 7441 N N . LEU A 1 962 ? -51.267 4.514 14.411 1.00 89.88 962 LEU A N 1
ATOM 7442 C CA . LEU A 1 962 ? -52.504 5.271 14.662 1.00 89.88 962 LEU A CA 1
ATOM 7443 C C . LEU A 1 962 ? -52.673 5.735 16.120 1.00 89.88 962 LEU A C 1
ATOM 7445 O O . LEU A 1 962 ? -53.503 6.603 16.392 1.00 89.88 962 LEU A O 1
ATOM 7449 N N . GLN A 1 963 ? -51.911 5.185 17.067 1.00 88.25 963 GLN A N 1
ATOM 7450 C CA . GLN A 1 963 ? -51.967 5.602 18.467 1.00 88.25 963 GLN A CA 1
ATOM 7451 C C . GLN A 1 963 ? -51.079 6.821 18.761 1.00 88.25 963 GLN A C 1
ATOM 7453 O O . GLN A 1 963 ? -51.384 7.551 19.711 1.00 88.25 963 GLN A O 1
ATOM 7458 N N . THR A 1 964 ? -50.051 7.109 17.953 1.00 86.94 964 THR A N 1
ATOM 7459 C CA . THR A 1 964 ? -49.119 8.223 18.224 1.00 86.94 964 THR A CA 1
ATOM 7460 C C . THR A 1 964 ? -49.674 9.588 17.781 1.00 86.94 964 THR A C 1
ATOM 7462 O O . THR A 1 964 ? -50.585 9.647 16.944 1.00 86.94 964 THR A O 1
ATOM 7465 N N . PRO A 1 965 ? -49.163 10.709 18.333 1.00 87.12 965 PRO A N 1
ATOM 7466 C CA . PRO A 1 965 ? -49.625 12.053 17.975 1.00 87.12 965 PRO A CA 1
ATOM 7467 C C . PRO A 1 965 ? -49.454 12.373 16.483 1.00 87.12 965 PRO A C 1
ATOM 7469 O O . PRO A 1 965 ? -50.354 12.925 15.852 1.00 87.12 965 PRO A O 1
ATOM 7472 N N . GLU A 1 966 ? -48.324 11.983 15.895 1.00 88.94 966 GLU A N 1
ATOM 7473 C CA . GLU A 1 966 ? -47.985 12.233 14.491 1.00 88.94 966 GLU A CA 1
ATOM 7474 C C . GLU A 1 966 ? -48.866 11.400 13.560 1.00 88.94 966 GLU A C 1
ATOM 7476 O O . GLU A 1 966 ? -49.298 11.896 12.517 1.00 88.94 966 GLU A O 1
ATOM 7481 N N . GLY A 1 967 ? -49.165 10.157 13.954 1.00 89.56 967 GLY A N 1
ATOM 7482 C CA . GLY A 1 967 ? -50.087 9.278 13.245 1.00 89.56 967 GLY A CA 1
ATOM 7483 C C . GLY A 1 967 ? -51.496 9.850 13.187 1.00 89.56 967 GLY A C 1
ATOM 7484 O O . GLY A 1 967 ? -52.061 9.945 12.101 1.00 89.56 967 GLY A O 1
ATOM 7485 N N . LYS A 1 968 ? -52.034 10.324 14.314 1.00 90.19 968 LYS A N 1
ATOM 7486 C CA . LYS A 1 968 ? -53.344 10.999 14.364 1.00 90.19 968 LYS A CA 1
ATOM 7487 C C . LYS A 1 968 ? -53.356 12.264 13.496 1.00 90.19 968 LYS A C 1
ATOM 7489 O O . LYS A 1 968 ? -54.166 12.385 12.570 1.00 90.19 968 LYS A O 1
ATOM 7494 N N . LEU A 1 969 ? -52.375 13.147 13.687 1.00 89.19 969 LEU A N 1
ATOM 7495 C CA . LEU A 1 969 ? -52.250 14.388 12.921 1.00 89.19 969 LEU A CA 1
ATOM 7496 C C . LEU A 1 969 ? -52.161 14.145 11.403 1.00 89.19 969 LEU A C 1
ATOM 7498 O O . LEU A 1 969 ? -52.822 14.828 10.621 1.00 89.19 969 LEU A O 1
ATOM 7502 N N . TRP A 1 970 ? -51.349 13.189 10.944 1.00 88.44 970 TRP A N 1
ATOM 7503 C CA . TRP A 1 970 ? -51.146 12.966 9.508 1.00 88.44 970 TRP A CA 1
ATOM 7504 C C . TRP A 1 970 ? -52.145 12.010 8.857 1.00 88.44 970 TRP A C 1
ATOM 7506 O O . TRP A 1 970 ? -52.404 12.177 7.664 1.00 88.44 970 TRP A O 1
ATOM 7516 N N . LEU A 1 971 ? -52.677 11.021 9.579 1.00 90.56 971 LEU A N 1
ATOM 7517 C CA . LEU A 1 971 ? -53.460 9.919 9.003 1.00 90.56 971 LEU A CA 1
ATOM 7518 C C . LEU A 1 971 ? -54.959 9.974 9.327 1.00 90.56 971 LEU A C 1
ATOM 7520 O O . LEU A 1 971 ? -55.716 9.323 8.609 1.00 90.56 971 LEU A O 1
ATOM 7524 N N . THR A 1 972 ? -55.385 10.739 10.346 1.00 87.94 972 THR A N 1
ATOM 7525 C CA . THR A 1 972 ? -56.813 10.969 10.660 1.00 87.94 972 THR A CA 1
ATOM 7526 C C . THR A 1 972 ? -57.250 12.434 10.563 1.00 87.94 972 THR A C 1
ATOM 7528 O O . THR A 1 972 ? -58.380 12.690 10.158 1.00 87.94 972 THR A O 1
ATOM 7531 N N . GLU A 1 973 ? -56.389 13.404 10.904 1.00 87.44 973 GLU A N 1
ATOM 7532 C CA . GLU A 1 973 ? -56.743 14.837 10.852 1.00 87.44 973 GLU A CA 1
ATOM 7533 C C . GLU A 1 973 ? -56.448 15.465 9.479 1.00 87.44 973 GLU A C 1
ATOM 7535 O O . GLU A 1 973 ? -57.331 16.041 8.845 1.00 87.44 973 GLU A O 1
ATOM 7540 N N . ARG A 1 974 ? -55.205 15.348 8.986 1.00 86.69 974 ARG A N 1
ATOM 7541 C CA . ARG A 1 974 ? -54.784 15.913 7.684 1.00 86.69 974 ARG A CA 1
ATOM 7542 C C . ARG A 1 974 ? -55.202 15.077 6.475 1.00 86.69 974 ARG A C 1
ATOM 7544 O O . ARG A 1 974 ? -55.192 15.586 5.357 1.00 86.69 974 ARG A O 1
ATOM 7551 N N . ASN A 1 975 ? -55.531 13.807 6.685 1.00 85.56 975 ASN A N 1
ATOM 7552 C CA . ASN A 1 975 ? -56.074 12.889 5.686 1.00 85.56 975 ASN A CA 1
ATOM 7553 C C . ASN A 1 975 ? -57.148 12.039 6.375 1.00 85.56 975 ASN A C 1
ATOM 7555 O O . ASN A 1 975 ? -57.019 11.744 7.557 1.00 85.56 975 ASN A O 1
ATOM 7559 N N . ASN A 1 976 ? -58.199 11.633 5.661 1.00 87.50 976 ASN A N 1
ATOM 7560 C CA . ASN A 1 976 ? -59.264 10.813 6.244 1.00 87.50 976 ASN A CA 1
ATOM 7561 C C . ASN A 1 976 ? -58.896 9.321 6.152 1.00 87.50 976 ASN A C 1
ATOM 7563 O O . ASN A 1 976 ? -58.878 8.762 5.053 1.00 87.50 976 ASN A O 1
ATOM 7567 N N . TRP A 1 977 ? -58.615 8.690 7.297 1.00 87.75 977 TRP A N 1
ATOM 7568 C CA . TRP A 1 977 ? -58.191 7.286 7.393 1.00 87.75 977 TRP A CA 1
ATOM 7569 C C . TRP A 1 977 ? -59.128 6.310 6.679 1.00 87.75 977 TRP A C 1
ATOM 7571 O O . TRP A 1 977 ? -58.668 5.405 5.982 1.00 87.75 977 TRP A O 1
ATOM 7581 N N . ASP A 1 978 ? -60.438 6.506 6.791 1.00 87.56 978 ASP A N 1
ATOM 7582 C CA . ASP A 1 978 ? -61.453 5.594 6.253 1.00 87.56 978 ASP A CA 1
ATOM 7583 C C . ASP A 1 978 ? -61.619 5.706 4.731 1.00 87.56 978 ASP A C 1
ATOM 7585 O O . ASP A 1 978 ? -62.248 4.858 4.104 1.00 87.56 978 ASP A O 1
ATOM 7589 N N . ARG A 1 979 ? -60.991 6.715 4.113 1.00 88.12 979 ARG A N 1
ATOM 7590 C CA . ARG A 1 979 ? -60.885 6.870 2.654 1.00 88.12 979 ARG A CA 1
ATOM 7591 C C . ARG A 1 979 ? -59.571 6.339 2.067 1.00 88.12 979 ARG A C 1
ATOM 7593 O O . ARG A 1 979 ? -59.362 6.478 0.863 1.00 88.12 979 ARG A O 1
ATOM 7600 N N . ARG A 1 980 ? -58.689 5.725 2.870 1.00 91.31 980 ARG A N 1
ATOM 7601 C CA . ARG A 1 980 ? -57.436 5.119 2.378 1.00 91.31 980 ARG A CA 1
ATOM 7602 C C . ARG A 1 980 ? -57.725 4.032 1.330 1.00 91.31 980 ARG A C 1
ATOM 7604 O O . ARG A 1 980 ? -58.473 3.094 1.586 1.00 91.31 980 ARG A O 1
ATOM 7611 N N . LYS A 1 981 ? -57.094 4.124 0.157 1.00 88.94 981 LYS A N 1
ATOM 7612 C CA . LYS A 1 981 ? -57.214 3.131 -0.926 1.00 88.94 981 LYS A CA 1
ATOM 7613 C C . LYS A 1 981 ? -56.374 1.881 -0.673 1.00 88.94 981 LYS A C 1
ATOM 7615 O O . LYS A 1 981 ? -56.766 0.788 -1.068 1.00 88.94 981 LYS A O 1
ATOM 7620 N N . ARG A 1 982 ? -55.181 2.039 -0.085 1.00 89.31 982 ARG A N 1
ATOM 7621 C CA . ARG A 1 982 ? -54.248 0.931 0.186 1.00 89.31 982 ARG A CA 1
ATOM 7622 C C . ARG A 1 982 ? -53.235 1.314 1.260 1.00 89.31 982 ARG A C 1
ATOM 7624 O O . ARG A 1 982 ? -52.676 2.404 1.208 1.00 89.31 982 ARG A O 1
ATOM 7631 N N . VAL A 1 983 ? -52.918 0.386 2.158 1.00 88.31 983 VAL A N 1
ATOM 7632 C CA . VAL A 1 983 ? -51.721 0.461 3.009 1.00 88.31 983 VAL A CA 1
ATOM 7633 C C . VAL A 1 983 ? -50.713 -0.567 2.506 1.00 88.31 983 VAL A C 1
ATOM 7635 O O . VAL A 1 983 ? -51.077 -1.715 2.256 1.00 88.31 983 VAL A O 1
ATOM 7638 N N . VAL A 1 984 ? -49.458 -0.157 2.326 1.00 87.44 984 VAL A N 1
ATOM 7639 C CA . VAL A 1 984 ? -48.355 -1.038 1.923 1.00 87.44 984 VAL A CA 1
ATOM 7640 C C . VAL A 1 984 ? -47.285 -1.010 3.006 1.00 87.44 984 VAL A C 1
ATOM 7642 O O . VAL A 1 984 ? -46.703 0.039 3.280 1.00 87.44 984 VAL A O 1
ATOM 7645 N N . VAL A 1 985 ? -47.026 -2.168 3.606 1.00 81.62 985 VAL A N 1
ATOM 7646 C CA . VAL A 1 985 ? -45.981 -2.375 4.613 1.00 81.62 985 VAL A CA 1
ATOM 7647 C C . VAL A 1 985 ? -44.751 -2.945 3.901 1.00 81.62 985 VAL A C 1
ATOM 7649 O O . VAL A 1 985 ? -44.863 -3.892 3.126 1.00 81.62 985 VAL A O 1
ATOM 7652 N N . VAL A 1 986 ? -43.586 -2.318 4.079 1.00 74.56 986 VAL A N 1
ATOM 7653 C CA . VAL A 1 986 ? -42.407 -2.494 3.212 1.00 74.56 986 VAL A CA 1
ATOM 7654 C C . VAL A 1 986 ? -41.161 -2.813 4.043 1.00 74.56 986 VAL A C 1
ATOM 7656 O O . VAL A 1 986 ? -40.973 -2.261 5.128 1.00 74.56 986 VAL A O 1
ATOM 7659 N N . ARG A 1 987 ? -40.289 -3.692 3.514 1.00 58.69 987 ARG A N 1
ATOM 7660 C CA . ARG A 1 987 ? -39.025 -4.141 4.143 1.00 58.69 987 ARG A CA 1
ATOM 7661 C C . ARG A 1 987 ? -39.228 -4.609 5.594 1.00 58.69 987 ARG A C 1
ATOM 7663 O O . ARG A 1 987 ? -38.640 -4.032 6.503 1.00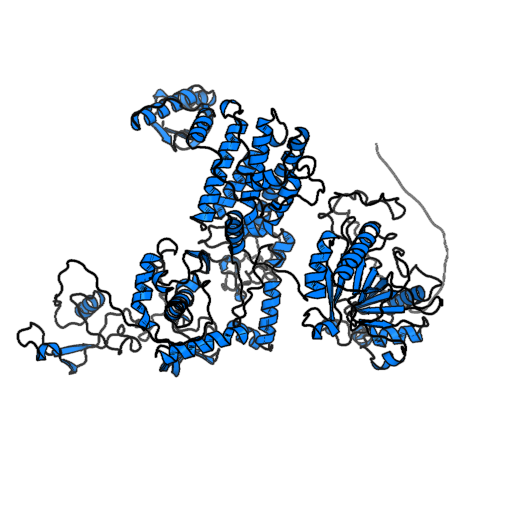 58.69 987 ARG A O 1
ATOM 7670 N N . GLY A 1 988 ? -40.097 -5.600 5.815 1.00 65.06 988 GLY A N 1
ATOM 7671 C CA . GLY A 1 988 ? -40.390 -6.115 7.162 1.00 65.06 988 GLY A CA 1
ATOM 7672 C C . GLY A 1 988 ? -40.929 -5.035 8.106 1.00 65.06 988 GLY A C 1
ATOM 7673 O O . GLY A 1 988 ? -40.497 -4.930 9.246 1.00 65.06 988 GLY A O 1
ATOM 7674 N N . GLY A 1 989 ? -41.793 -4.148 7.603 1.00 68.50 989 GLY A N 1
ATOM 7675 C CA . GLY A 1 989 ? -42.438 -3.085 8.379 1.00 68.50 989 GLY A CA 1
ATOM 7676 C C . GLY A 1 989 ? -41.561 -1.918 8.830 1.00 68.50 989 GLY A C 1
ATOM 7677 O O . GLY A 1 989 ? -41.988 -1.174 9.703 1.00 68.50 989 GLY A O 1
ATOM 7678 N N . ASN A 1 990 ? -40.376 -1.720 8.246 1.00 75.75 990 ASN A N 1
ATOM 7679 C CA . ASN A 1 990 ? -39.548 -0.531 8.507 1.00 75.75 990 ASN A CA 1
ATOM 7680 C C . ASN A 1 990 ? -40.051 0.731 7.768 1.00 75.75 990 ASN A C 1
ATOM 7682 O O . ASN A 1 990 ? -39.696 1.854 8.123 1.00 75.75 990 ASN A O 1
ATOM 7686 N N . VAL A 1 991 ? -40.885 0.568 6.735 1.00 86.81 991 VAL A N 1
ATOM 7687 C CA . VAL A 1 991 ? -41.582 1.669 6.049 1.00 86.81 991 VAL A CA 1
ATOM 7688 C C . VAL A 1 991 ? -43.044 1.286 5.837 1.00 86.81 991 VAL A C 1
ATOM 7690 O O . VAL A 1 991 ? -43.335 0.174 5.395 1.00 86.81 991 VAL A O 1
ATOM 7693 N N . VAL A 1 992 ? -43.962 2.215 6.102 1.00 91.38 992 VAL A N 1
ATOM 7694 C CA . VAL A 1 992 ? -45.397 2.057 5.823 1.00 91.38 992 VAL A CA 1
ATOM 7695 C C . VAL A 1 992 ? -45.843 3.189 4.907 1.00 91.38 992 VAL A C 1
ATOM 7697 O O . VAL A 1 992 ? -45.723 4.359 5.257 1.00 91.38 992 VAL A O 1
ATOM 7700 N N . ASN A 1 993 ? -46.351 2.849 3.722 1.00 92.00 993 ASN A N 1
ATOM 7701 C CA . ASN A 1 993 ? -46.866 3.807 2.749 1.00 92.00 993 ASN A CA 1
ATOM 7702 C C . ASN A 1 993 ? -48.389 3.693 2.652 1.00 92.00 993 ASN A C 1
ATOM 7704 O O . ASN A 1 993 ? -48.916 2.672 2.203 1.00 92.00 993 ASN A O 1
ATOM 7708 N N . ILE A 1 994 ? -49.085 4.749 3.068 1.00 91.88 994 ILE A N 1
ATOM 7709 C CA . ILE A 1 994 ? -50.539 4.853 2.998 1.00 91.88 994 ILE A CA 1
ATOM 7710 C C . ILE A 1 994 ? -50.917 5.660 1.757 1.00 91.88 994 ILE A C 1
ATOM 7712 O O . ILE A 1 994 ? -50.486 6.801 1.573 1.00 91.88 994 ILE A O 1
ATOM 7716 N N . VAL A 1 995 ? -51.729 5.044 0.902 1.00 90.06 995 VAL A N 1
ATOM 7717 C CA . VAL A 1 995 ? -52.298 5.650 -0.300 1.00 90.06 995 VAL A CA 1
ATOM 7718 C C . VAL A 1 995 ? -53.737 6.057 -0.004 1.00 90.06 995 VAL A C 1
ATOM 7720 O O . VAL A 1 995 ? -54.556 5.195 0.323 1.00 90.06 995 VAL A O 1
ATOM 7723 N N . PHE A 1 996 ? -54.037 7.348 -0.141 1.00 86.94 996 PHE A N 1
ATOM 7724 C CA . PHE A 1 996 ? -55.379 7.929 -0.002 1.00 86.94 996 PHE A CA 1
ATOM 7725 C C . PHE A 1 996 ? -56.035 8.207 -1.359 1.00 86.94 996 PHE A C 1
ATOM 7727 O O . PHE A 1 996 ? -55.356 8.200 -2.414 1.00 86.94 996 PHE A O 1
#

pLDDT: mean 73.98, std 19.16, range [20.95, 98.12]

Secondary structure (DSSP, 8-state):
--------------------------------PPPSS--PPPS-STT--PPPPPTTPPP--SS--S----TT-EEEEEE-S-S---SSTTTS-TTSHHHHHHHHHHHHHSTT-TT--SSS-EEEEEE-SPPS---TTEEEEEEETTTEEEEEEE-SHHHHHHHIIIIIS-SS--GGGGGS-HHHHTT-----GGGGGG-TT-EE-SS--EEEEE---SS-HHHHHHHHHHHHHHHHHHHHTTPEEESS----TTEEEEEEES-S---SSSEEEEEE--GGGGGGT-TTTT-EEEEEEE-GGGHHHHIIIIIIS-------SHHHHHHHHHHHTT-------EE---SHHHHHHHHTTT--HHHHHHHHHHHHTTS-STT-----GGG-EETTSHHHHHHHHHHHHHHHHTTSEEEEEEEEEE-TTT-SEE-GGGB-TTSBBTTT-PBPEEEEEEEEEE-GGGGHHHHHHTHHHHTTTS--GGGGS------TT---SSTT--TT----EEEEEEEEE-GGGGT-SSSS--SEEEEEE-TTS-TTSTTS-----TTT-HHHHHHHHHHSS-S---------------------------S-TT---EEEEEEEGGGTTHHHHHHHHHHHHHTTSTTS-TTHHHH-SS--SEEEEEEEPPEEEEEEE-TTT-PBPPTTTEE-SSTTS-EETTSSPPPEEEEEE--GGGT----HHHHHHHH-HHHHHHHHHHSS-TTS-EE--GGGHHHHHHHHHHHHHHHHHHHHHHHHTT--B-HHHHHTGGGPPPPPGGG--HHHHHHHHHHHHHHHHHHHHHHH-GGGHHHHHHHHHHHHHHHTT-GGGT--SSHHHHHHHHHHHHHHHHHHTTTSHHHHHHHHHHHHTTTTB--SSGGGPPPTTTSPPPPP-S-HHHHHHHHHHS-EEEEEEETTEEEEEEEE-------SSHHHHHHHHHHHHHHHHTTSHHHHIIIIISS-GGG--EEEEETTTTEEEEE-

Mean predicted aligned error: 20.74 Å